Protein 9DEH (pdb70)

Radius of gyration: 28.44 Å; Cα contacts (8 Å, |Δi|>4): 952; chains: 5; bounding box: 68×79×69 Å

B-factor: mean 48.98, std 12.9, range [22.76, 110.21]

Solvent-accessible surface area: 37415 Å² total; per-residue (Å²): 138,79,95,113,86,7,76,111,14,5,93,60,2,40,68,0,16,14,108,12,7,12,89,22,7,44,13,31,117,8,85,74,0,131,39,0,3,121,38,0,0,55,57,1,10,110,66,52,109,101,107,48,104,108,9,20,88,27,2,13,11,0,3,82,0,14,18,3,1,7,16,107,140,12,65,49,17,127,76,13,57,63,19,12,169,120,19,11,105,57,0,17,87,30,37,51,64,12,15,126,70,3,0,70,14,0,76,184,65,53,82,12,0,6,124,73,3,38,20,54,84,71,29,2,149,49,0,6,86,15,0,108,136,2,32,150,114,42,33,28,0,10,3,8,0,0,78,39,5,0,37,5,25,0,54,113,12,174,151,80,86,112,82,8,81,113,14,2,93,62,2,40,73,0,18,15,116,13,7,16,86,24,8,37,13,19,102,12,84,70,3,123,45,3,5,124,43,1,0,59,39,1,19,115,65,54,107,96,93,56,102,95,5,15,110,19,1,12,16,0,2,65,0,15,12,2,2,5,17,53,117,0,72,45,17,76,28,13,67,17,7,12,71,85,30,10,104,53,0,37,89,32,38,64,41,13,17,102,68,6,0,71,11,1,87,166,52,45,104,19,0,8,141,74,5,46,20,50,90,104,30,2,135,65,0,8,80,19,0,81,154,3,26,122,129,40,40,26,0,10,3,7,2,0,81,34,3,2,40,6,20,0,57,121,6,144,145,74,97,118,88,12,68,116,13,11,85,38,2,41,101,11,18,15,118,12,7,13,84,24,8,38,12,13,104,8,76,60,1,131,32,0,4,130,41,0,1,67,47,4,11,93,59,60,102,91,94,60,146,110,22,22,105,26,3,11,30,0,2,120,10,16,106,62,2,25,90,106,106,0,70,41,17,70,16,16,45,0,9,10,96,62,62,11,113,139,0,45,95,30,27,37,66,17,18,155,67,2,0,50,13,1,80,171,55,56,84,13,0,5,140,77,6,58,16,44,97,114,25,1,140,82,0,8,105,2,0,101,129,4,45,155,108,34,42,14,0,6,3,10,0,0,79,39,2,2,42,14,15,0,100,104,8,173,151,61,17,4,96,11,26,63,14,16,41,45,2,44,67,0,20,16,108,14,8,12,90,24,18,35,10,22,88,6,66,73,5,130,36,2,5,126,37,1,1,64,41,5,9,98,62,57,104,87,101,45,106,95,25,11,91,28,2,11,8,0,2,63,0,12,14,1,2,11,17,116,144,9,70,51,14,116,78,12,43,37,16,9,156,124,15,10,107,50,0,37,92,31,33,40,77,18,17,138,64,5,7,56,8,1,81,152,35,33,108,15,0,14,155,84,4,55,17,47,84,130,32,0,145,68,0,10,72,25,0,115,167,7,32,124,120,30,26,17,0,8,2,8,2,0,81,47,3,2,49,13,23,0,95,111,6,134,144,67,16,32,85,10,21,75,12,12,46,14,4,39,82,0,19,16,85,11,9,10,81,24,15,65,51,110,109,41,75,69,0,129,40,0,3,96,45,0,2,68,53,9,10,65,52,65,96,88,110,29,129,108,36,14,75,23,3,11,2,0,0,56,0,15,12,2,2,9,30,109,138,7,69,47,20,128,75,16,44,37,14,9,155,122,24,10,117,48,0,39,82,14,34,38,70,24,16,122,81,4,9,62,0,1,88,124,34,33,107,16,0,9,146,65,2,38,18,43,85,94,28,1,173,46,0,9,75,18,0,134,139,4,43,153,137,35,44,21,0,10,5,8,0,0,102,48,1,58,100,9,47,77,137,116,76,258

Foldseek 3Di:
DDPVVLVVLLVLLLVLVQVQLCLLLVHPGDPLLSLLSVVLLVCLLVVDPVCNSVSSVLSSVVSVLSVVVVVDPARHLVSVLVSQVVVHVVSVVSQLVVQVSSLVSLVVCVVVSCVSNVHDSVLSVVLSVQLVVCVVVRRGSSSSNVVSSVVCVVVVVD/DDPVVLVVLLVLLLVLVQVQLCLLVVHPRDPLLSLLSVVLLVCLLVVDPVCNPVSSVLSSVVSVVSVVVVVDPDRHLVSSCVSQVVVHVVSVCSQLVSLVSRLVVLVVCVVVSCVSNVHDSVLSVVLSVQLVVCVVVRRGSSNSNVVSSVVVVVVVVD/DDPVVLVVLLVLLLVLVQVLLCLLVVHPGDVLLSLLSNLLLVCVLVVDVVCNSVSSVLSSVVSVLSVVVVVPPQRHLVSSCVSQVVVNVVSVCSVLVSLVSSLVVLVVCVPSSCVSNVHDSVLSVVLSVQQVVCVVVSRGRSNSSVVSSVVVVVVVPD/DDPVVLVVLLVLLLVLVQVQLCLLLVHDDDDLLSLLVNVLLVCQLVVDVVCNSVSSVLSSVVSVLSVVVVVDPDRHLVSSLVSQVVVHVVSNCSQLVSLVSSLVCLVVCVPVSCVSNVHDSVLSVVLSVQQVVVVVVRNGSSNSNVVSVVVVVVVPDD/DDPVVLVVLLVLLLVLVQVLLCLLVVHDGDDLLSQLSVVLLVCQLPVDVVCNSVSSVLSSVVSVLSVVVVVDPDRHLVSSCVSQVVVHPVSNCSQLVSLVSSLVSLVVDVVVSCVRNVDDSVLSVVLSVQQVVCVVVSRGSSNSSVVSSVVRVVVPDD

Structure (mmCIF, N/CA/C/O backbone):
data_9DEH
#
_entry.id   9DEH
#
_cell.length_a   63.400
_cell.length_b   106.993
_cell.length_c   116.659
_cell.angle_alpha   90.000
_cell.angle_beta   90.000
_cell.angle_gamma   90.000
#
_symmetry.space_group_name_H-M   'P 21 21 21'
#
loop_
_entity.id
_entity.type
_entity.pdbx_description
1 polymer Win31
2 non-polymer 'TETRAETHYLENE GLYCOL'
3 non-polymer 'L(+)-TARTARIC ACID'
4 water water
#
loop_
_atom_site.group_PDB
_atom_site.id
_atom_site.type_symbol
_atom_site.label_atom_id
_atom_site.label_alt_id
_atom_site.label_comp_id
_atom_site.label_asym_id
_atom_site.label_entity_id
_atom_site.label_seq_id
_atom_site.pdbx_PDB_ins_code
_atom_site.Cartn_x
_atom_site.Cartn_y
_atom_site.Cartn_z
_atom_site.occupancy
_atom_site.B_iso_or_equiv
_atom_site.auth_seq_id
_atom_site.auth_comp_id
_atom_site.auth_asym_id
_atom_site.auth_atom_id
_atom_site.pdbx_PDB_model_num
ATOM 1 N N . MET A 1 4 ? 7.08500 -44.09200 1.10800 1.000 50.23614 1 MET A N 1
ATOM 2 C CA . MET A 1 4 ? 6.51200 -44.46800 2.39600 1.000 52.96629 1 MET A CA 1
ATOM 3 C C . MET A 1 4 ? 5.27900 -45.34700 2.20900 1.000 53.79789 1 MET A C 1
ATOM 4 O O . MET A 1 4 ? 4.53000 -45.18700 1.24500 1.000 58.43379 1 MET A O 1
ATOM 9 N N . THR A 1 5 ? 5.07400 -46.27700 3.13700 1.000 50.84984 2 THR A N 1
ATOM 10 C CA . THR A 1 5 ? 3.94800 -47.19300 3.06900 1.000 48.99543 2 THR A CA 1
ATOM 11 C C . THR A 1 5 ? 2.67200 -46.51500 3.56400 1.000 44.19414 2 THR A C 1
ATOM 12 O O . THR A 1 5 ? 2.69300 -45.41100 4.11600 1.000 44.83959 2 THR A O 1
ATOM 16 N N . GLU A 1 6 ? 1.54300 -47.19900 3.36200 1.000 40.72378 3 GLU A N 1
ATOM 17 C CA . GLU A 1 6 ? 0.26700 -46.67700 3.84200 1.000 43.58299 3 GLU A CA 1
ATOM 18 C C . GLU A 1 6 ? 0.25700 -46.56100 5.36100 1.000 42.39497 3 GLU A C 1
ATOM 19 O O . GLU A 1 6 ? -0.33200 -45.62700 5.91700 1.000 38.90591 3 GLU A O 1
ATOM 25 N N . GLU A 1 7 ? 0.90800 -47.50200 6.04800 1.000 43.94605 4 GLU A N 1
ATOM 26 C CA . GLU A 1 7 ? 0.97900 -47.43900 7.50400 1.000 44.58086 4 GLU A CA 1
ATOM 27 C C . GLU A 1 7 ? 1.79200 -46.23600 7.96500 1.000 36.10942 4 GLU A C 1
ATOM 28 O O . GLU A 1 7 ? 1.41000 -45.55400 8.92300 1.000 35.69534 4 GLU A O 1
ATOM 34 N N . GLU A 1 8 ? 2.91400 -45.95900 7.29500 1.000 39.27115 5 GLU A N 1
ATOM 35 C CA . GLU A 1 8 ? 3.73400 -44.80900 7.66600 1.000 38.96237 5 GLU A CA 1
ATOM 36 C C . GLU A 1 8 ? 3.01800 -43.50000 7.36000 1.000 38.04807 5 GLU A C 1
ATOM 37 O O . GLU A 1 8 ? 3.08800 -42.54900 8.14700 1.000 41.72158 5 GLU A O 1
ATOM 43 N N . LEU A 1 9 ? 2.32500 -43.43300 6.22000 1.000 37.05106 6 LEU A N 1
ATOM 44 C CA . LEU A 1 9 ? 1.56200 -42.23600 5.88300 1.000 33.06518 6 LEU A CA 1
ATOM 45 C C . LEU A 1 9 ? 0.40600 -42.01600 6.85000 1.000 37.66339 6 LEU A C 1
ATOM 46 O O . LEU A 1 9 ? 0.06700 -40.86700 7.15500 1.000 36.53271 6 LEU A O 1
ATOM 51 N N . GLU A 1 10 ? -0.20500 -43.09500 7.34700 1.000 34.58862 7 GLU A N 1
ATOM 52 C CA . GLU A 1 10 ? -1.32100 -42.94300 8.27500 1.000 34.00841 7 GLU A CA 1
ATOM 53 C C . GLU A 1 10 ? -0.85100 -42.43200 9.63100 1.000 34.04904 7 GLU A C 1
ATOM 54 O O . GLU A 1 10 ? -1.53600 -41.61900 10.26400 1.000 35.78686 7 GLU A O 1
ATOM 60 N N . LYS A 1 11 ? 0.31200 -42.89500 10.09400 1.000 32.31552 8 LYS A N 1
ATOM 61 C CA . LYS A 1 11 ? 0.83600 -42.42200 11.37100 1.000 35.61049 8 LYS A CA 1
ATOM 62 C C . LYS A 1 11 ? 1.21000 -40.94700 11.31400 1.000 31.95864 8 LYS A C 1
ATOM 63 O O . LYS A 1 11 ? 1.15900 -40.25600 12.33800 1.000 30.03857 8 LYS A O 1
ATOM 69 N N . GLY A 1 12 ? 1.58700 -40.44700 10.13500 1.000 31.69057 9 GLY A N 1
ATOM 70 C CA . GLY A 1 12 ? 1.84700 -39.02400 10.00000 1.000 31.16641 9 GLY A CA 1
ATOM 71 C C . GLY A 1 12 ? 0.58600 -38.19200 10.13100 1.000 33.18559 9 GLY A C 1
ATOM 72 O O . GLY A 1 12 ? 0.59700 -37.12600 10.75200 1.000 32.17871 9 GLY A O 1
ATOM 73 N N . VAL A 1 13 ? -0.51900 -38.66900 9.55300 1.000 29.53386 10 VAL A N 1
ATOM 74 C CA . VAL A 1 13 ? -1.79300 -37.97300 9.70100 1.000 34.76560 10 VAL A CA 1
ATOM 75 C C . VAL A 1 13 ? -2.24900 -38.00300 11.15400 1.000 34.43612 10 VAL A C 1
ATOM 76 O O . VAL A 1 13 ? -2.81500 -37.02700 11.66500 1.000 32.13510 10 VAL A O 1
ATOM 80 N N . GLU A 1 14 ? -2.00600 -39.11900 11.84600 1.000 33.90379 11 GLU A N 1
ATOM 81 C CA . GLU A 1 14 ? -2.34500 -39.20100 13.26200 1.000 35.58448 11 GLU A CA 1
ATOM 82 C C . GLU A 1 14 ? -1.52000 -38.22200 14.08500 1.000 30.68875 11 GLU A C 1
ATOM 83 O O . GLU A 1 14 ? -2.04200 -37.57800 15.00200 1.000 32.05605 11 GLU A O 1
ATOM 89 N N . ASP A 1 15 ? -0.22400 -38.10800 13.78200 1.000 31.47958 12 ASP A N 1
ATOM 90 C CA . ASP A 1 15 ? 0.61300 -37.14400 14.48800 1.000 35.50630 12 ASP A CA 1
ATOM 91 C C . ASP A 1 15 ? 0.16100 -35.71800 14.20900 1.000 32.54861 12 ASP A C 1
ATOM 92 O O . ASP A 1 15 ? 0.22300 -34.85600 15.09300 1.000 29.42749 12 ASP A O 1
ATOM 97 N N . PHE A 1 16 ? -0.29900 -35.45300 12.98400 1.000 31.89977 13 PHE A N 1
ATOM 98 C CA . PHE A 1 16 ? -0.78500 -34.11900 12.64400 1.000 31.11276 13 PHE A CA 1
ATOM 99 C C . PHE A 1 16 ? -1.95900 -33.72600 13.52900 1.000 33.28304 13 PHE A C 1
ATOM 100 O O . PHE A 1 16 ? -1.97100 -32.63900 14.11600 1.000 31.37810 13 PHE A O 1
ATOM 108 N N . LEU A 1 17 ? -2.95300 -34.61100 13.64700 1.000 29.89820 14 LEU A N 1
ATOM 109 C CA . LEU A 1 17 ? -4.15600 -34.29000 14.40900 1.000 32.28701 14 LEU A CA 1
ATOM 110 C C . LEU A 1 17 ? -3.84100 -33.96100 15.86400 1.000 34.83784 14 LEU A C 1
ATOM 111 O O . LEU A 1 17 ? -4.53600 -33.14300 16.47700 1.000 40.59840 14 LEU A O 1
ATOM 116 N N . VAL A 1 18 ? -2.79800 -34.57200 16.42900 1.000 30.51143 15 VAL A N 1
ATOM 117 C CA . VAL A 1 18 ? -2.46400 -34.32000 17.82900 1.000 30.78971 15 VAL A CA 1
ATOM 118 C C . VAL A 1 18 ? -1.82700 -32.94300 17.99000 1.000 37.49544 15 VAL A C 1
ATOM 119 O O . VAL A 1 18 ? -2.25800 -32.13600 18.82300 1.000 35.58723 15 VAL A O 1
ATOM 123 N N . VAL A 1 19 ? -0.79000 -32.65300 17.20100 1.000 31.53679 16 VAL A N 1
ATOM 124 C CA . VAL A 1 19 ? -0.08600 -31.38300 17.35600 1.000 33.24598 16 VAL A CA 1
ATOM 125 C C . VAL A 1 19 ? -0.88400 -30.22200 16.76200 1.000 34.44776 16 VAL A C 1
ATOM 126 O O . VAL A 1 19 ? -0.76800 -29.08600 17.23600 1.000 33.24014 16 VAL A O 1
ATOM 130 N N . HIS A 1 20 ? -1.69200 -30.46900 15.72600 1.000 31.34492 17 HIS A N 1
ATOM 131 C CA . HIS A 1 20 ? -2.48300 -29.38800 15.14200 1.000 32.87551 17 HIS A CA 1
ATOM 132 C C . HIS A 1 20 ? -3.55300 -28.90700 16.11200 1.000 36.15820 17 HIS A C 1
ATOM 133 O O . HIS A 1 20 ? -3.77300 -27.69800 16.25200 1.000 36.69125 17 HIS A O 1
ATOM 140 N N . GLY A 1 21 ? -4.21400 -29.83400 16.80500 1.000 35.80540 18 GLY A N 1
ATOM 141 C CA . GLY A 1 21 ? -5.20200 -29.43600 17.79400 1.000 31.81713 18 GLY A CA 1
ATOM 142 C C . GLY A 1 21 ? -4.58700 -28.70100 18.97000 1.000 37.01518 18 GLY A C 1
ATOM 143 O O . GLY A 1 21 ? -5.15400 -27.72400 19.46800 1.000 36.42860 18 GLY A O 1
ATOM 144 N N . LYS A 1 22 ? -3.41800 -29.15600 19.42900 1.000 30.56039 19 LYS A N 1
ATOM 145 C CA . LYS A 1 22 ? -2.74700 -28.48300 20.53600 1.000 36.12260 19 LYS A CA 1
ATOM 146 C C . LYS A 1 22 ? -2.27100 -27.09200 20.13500 1.000 35.40028 19 LYS A C 1
ATOM 147 O O . LYS A 1 22 ? -2.35700 -26.14800 20.92800 1.000 36.89279 19 LYS A O 1
ATOM 153 N N . PHE A 1 23 ? -1.77300 -26.94500 18.90500 1.000 36.13711 20 PHE A N 1
ATOM 154 C CA . PHE A 1 23 ? -1.20900 -25.66500 18.48600 1.000 35.44082 20 PHE A CA 1
ATOM 155 C C . PHE A 1 23 ? -2.29900 -24.63000 18.23000 1.000 34.97872 20 PHE A C 1
ATOM 156 O O . PHE A 1 23 ? -2.14900 -23.46100 18.60500 1.000 39.38441 20 PHE A O 1
ATOM 164 N N . VAL A 1 24 ? -3.39900 -25.03500 17.59100 1.000 31.36872 21 VAL A N 1
ATOM 165 C CA . VAL A 1 24 ? -4.48400 -24.09400 17.31700 1.000 31.16418 21 VAL A CA 1
ATOM 166 C C . VAL A 1 24 ? -5.12400 -23.62500 18.61700 1.000 37.26403 21 VAL A C 1
ATOM 167 O O . VAL A 1 24 ? -5.43100 -22.43800 18.78200 1.000 34.63543 21 VAL A O 1
ATOM 171 N N . HIS A 1 25 ? -5.32900 -24.54700 19.56100 1.000 33.51397 22 HIS A N 1
ATOM 172 C CA . HIS A 1 25 ? -5.87600 -24.16600 20.85800 1.000 40.05211 22 HIS A CA 1
ATOM 173 C C . HIS A 1 25 ? -4.93700 -23.23100 21.61000 1.000 37.38290 22 HIS A C 1
ATOM 174 O O . HIS A 1 25 ? -5.39700 -22.36700 22.36500 1.000 41.07786 22 HIS A O 1
ATOM 181 N N . ARG A 1 26 ? -3.62500 -23.38300 21.41800 1.000 34.55454 23 ARG A N 1
ATOM 182 C CA . ARG A 1 26 ? -2.68300 -22.45500 22.03500 1.000 36.52429 23 ARG A CA 1
ATOM 183 C C . ARG A 1 26 ? -2.84700 -21.05000 21.47200 1.000 38.90231 23 ARG A C 1
ATOM 184 O O . ARG A 1 26 ? -2.83800 -20.06800 22.22300 1.000 40.51641 23 ARG A O 1
ATOM 192 N N . LEU A 1 27 ? -3.00700 -20.93500 20.15000 1.000 35.93512 24 LEU A N 1
ATOM 193 C CA . LEU A 1 27 ? -3.17600 -19.62400 19.53500 1.000 33.86744 24 LEU A CA 1
ATOM 194 C C . LEU A 1 27 ? -4.49600 -18.98100 19.93900 1.000 40.41186 24 LEU A C 1
ATOM 195 O O . LEU A 1 27 ? -4.61100 -17.74900 19.93500 1.000 41.87919 24 LEU A O 1
ATOM 200 N N . ALA A 1 28 ? -5.49800 -19.79000 20.28600 1.000 36.83309 25 ALA A N 1
ATOM 201 C CA . ALA A 1 28 ? -6.77300 -19.26100 20.75100 1.000 38.84472 25 ALA A CA 1
ATOM 202 C C . ALA A 1 28 ? -6.76200 -18.93400 22.23700 1.000 40.47236 25 ALA A C 1
ATOM 203 O O . ALA A 1 28 ? -7.56800 -18.10800 22.68200 1.000 37.53668 25 ALA A O 1
ATOM 205 N N . GLY A 1 29 ? -5.87400 -19.55600 23.00900 1.000 42.23092 26 GLY A N 1
ATOM 206 C CA . GLY A 1 29 ? -5.79100 -19.27900 24.43000 1.000 43.00168 26 GLY A CA 1
ATOM 207 C C . GLY A 1 29 ? -6.84600 -19.95700 25.27200 1.000 45.66183 26 GLY A C 1
ATOM 208 O O . GLY A 1 29 ? -7.29200 -19.38300 26.27100 1.000 44.95610 26 GLY A O 1
ATOM 209 N N . ILE A 1 30 ? -7.25800 -21.16500 24.90400 1.000 39.91124 27 ILE A N 1
ATOM 210 C CA . ILE A 1 30 ? -8.32400 -21.87500 25.61300 1.000 45.18669 27 ILE A CA 1
ATOM 211 C C . ILE A 1 30 ? -7.92200 -23.32600 25.80400 1.000 44.17246 27 ILE A C 1
ATOM 212 O O . ILE A 1 30 ? -7.08800 -23.86600 25.06100 1.000 44.84702 27 ILE A O 1
ATOM 217 N N . PRO A 1 31 ? -8.49200 -23.98800 26.80800 1.000 50.00626 28 PRO A N 1
ATOM 218 C CA . PRO A 1 31 ? -8.27000 -25.43000 26.98200 1.000 40.87129 28 PRO A CA 1
ATOM 219 C C . PRO A 1 31 ? -8.84000 -26.21300 25.81200 1.000 43.12505 28 PRO A C 1
ATOM 220 O O . PRO A 1 31 ? -9.62000 -25.66800 25.01600 1.000 48.34192 28 PRO A O 1
ATOM 224 N N . PRO A 1 32 ? -8.47400 -27.49000 25.66800 1.000 47.71299 29 PRO A N 1
ATOM 225 C CA . PRO A 1 32 ? -8.93100 -28.26200 24.50300 1.000 46.44676 29 PRO A CA 1
ATOM 226 C C . PRO A 1 32 ? -10.44900 -28.35100 24.41800 1.000 47.91065 29 PRO A C 1
ATOM 227 O O . PRO A 1 32 ? -11.14200 -28.53000 25.42200 1.000 42.41092 29 PRO A O 1
ATOM 231 N N . ASN A 1 33 ? -10.95600 -28.23300 23.19400 1.000 49.91687 30 ASN A N 1
ATOM 232 C CA . ASN A 1 33 ? -12.38300 -28.25600 22.90300 1.000 46.98710 30 ASN A CA 1
ATOM 233 C C . ASN A 1 33 ? -12.72300 -29.54400 22.16500 1.000 48.42943 30 ASN A C 1
ATOM 234 O O . ASN A 1 33 ? -12.06000 -29.89600 21.18400 1.000 46.92292 30 ASN A O 1
ATOM 239 N N . ALA A 1 34 ? -13.75900 -30.24100 22.63800 1.000 45.07554 31 ALA A N 1
ATOM 240 C CA . ALA A 1 34 ? -14.09200 -31.54700 22.07700 1.000 48.69623 31 ALA A CA 1
ATOM 241 C C . ALA A 1 34 ? -14.67200 -31.42700 20.67300 1.000 45.07466 31 ALA A C 1
ATOM 242 O O . ALA A 1 34 ? -14.38000 -32.25700 19.80400 1.000 39.87787 31 ALA A O 1
ATOM 244 N N . LYS A 1 35 ? -15.49900 -30.40700 20.43200 1.000 42.81714 32 LYS A N 1
ATOM 245 C CA . LYS A 1 35 ? -16.15500 -30.28500 19.13400 1.000 42.38397 32 LYS A CA 1
ATOM 246 C C . LYS A 1 35 ? -15.16900 -29.92500 18.02900 1.000 39.87848 32 LYS A C 1
ATOM 247 O O . LYS A 1 35 ? -15.34600 -30.35100 16.88200 1.000 37.08661 32 LYS A O 1
ATOM 253 N N . PHE A 1 36 ? -14.13000 -29.14900 18.34500 1.000 36.19078 33 PHE A N 1
ATOM 254 C CA . PHE A 1 36 ? -13.13700 -28.82100 17.32700 1.000 36.64269 33 PHE A CA 1
ATOM 255 C C . PHE A 1 36 ? -12.28500 -30.03400 16.97600 1.000 36.18042 33 PHE A C 1
ATOM 256 O O . PHE A 1 36 ? -11.90300 -30.21300 15.81400 1.000 35.58132 33 PHE A O 1
ATOM 264 N N . GLN A 1 37 ? -11.96800 -30.87200 17.96800 1.000 35.90724 34 GLN A N 1
ATOM 265 C CA . GLN A 1 37 ? -11.18600 -32.07400 17.69600 1.000 34.16845 34 GLN A CA 1
ATOM 266 C C . GLN A 1 37 ? -11.91000 -32.99100 16.71900 1.000 35.23254 34 GLN A C 1
ATOM 267 O O . GLN A 1 37 ? -11.30100 -33.51600 15.78000 1.000 33.91661 34 GLN A O 1
ATOM 273 N N . ALA A 1 38 ? -13.21500 -33.19100 16.92300 1.000 34.47106 35 ALA A N 1
ATOM 274 C CA . ALA A 1 38 ? -13.99300 -34.01500 16.00300 1.000 37.00679 35 ALA A CA 1
ATOM 275 C C . ALA A 1 38 ? -14.06500 -33.38100 14.62000 1.000 35.58828 35 ALA A C 1
ATOM 276 O O . ALA A 1 38 ? -14.03800 -34.08700 13.60500 1.000 41.21885 35 ALA A O 1
ATOM 278 N N . LEU A 1 39 ? -14.16400 -32.05200 14.55900 1.000 35.87391 36 LEU A N 1
ATOM 279 C CA . LEU A 1 39 ? -14.14600 -31.37600 13.26700 1.000 34.66953 36 LEU A CA 1
ATOM 280 C C . LEU A 1 39 ? -12.76600 -31.45700 12.63000 1.000 32.57462 36 LEU A C 1
ATOM 281 O O . LEU A 1 39 ? -12.64600 -31.62400 11.41100 1.000 30.47171 36 LEU A O 1
ATOM 286 N N . ASP A 1 40 ? -11.72400 -31.38300 13.43300 1.000 36.69642 37 ASP A N 1
ATOM 287 C CA . ASP A 1 40 ? -10.39400 -31.44600 12.88900 1.000 36.68076 37 ASP A CA 1
ATOM 288 C C . ASP A 1 40 ? -10.14600 -32.79400 12.28000 1.000 35.87897 37 ASP A C 1
ATOM 289 O O . ASP A 1 40 ? -9.58900 -32.86000 11.22700 1.000 31.63196 37 ASP A O 1
ATOM 294 N N . LYS A 1 41 ? -10.57700 -33.86400 12.94500 1.000 35.26022 38 LYS A N 1
ATOM 295 C CA . LYS A 1 41 ? -10.40100 -35.19700 12.37700 1.000 34.15421 38 LYS A CA 1
ATOM 296 C C . LYS A 1 41 ? -11.26100 -35.38300 11.13400 1.000 31.65747 38 LYS A C 1
ATOM 297 O O . LYS A 1 41 ? -10.80700 -35.96400 10.14100 1.000 38.12348 38 LYS A O 1
ATOM 303 N N . TYR A 1 42 ? -12.50300 -34.89700 11.17100 1.000 32.37775 39 TYR A N 1
ATOM 304 C CA . TYR A 1 42 ? -13.38800 -35.02600 10.01700 1.000 34.01463 39 TYR A CA 1
ATOM 305 C C . TYR A 1 42 ? -12.80300 -34.33100 8.79400 1.000 35.73308 39 TYR A C 1
ATOM 306 O O . TYR A 1 42 ? -12.74800 -34.91000 7.70300 1.000 35.79532 39 TYR A O 1
ATOM 315 N N . ILE A 1 43 ? -12.34700 -33.08800 8.96100 1.000 35.67415 40 ILE A N 1
ATOM 316 C CA . ILE A 1 43 ? -11.85800 -32.31800 7.82200 1.000 34.45339 40 ILE A CA 1
ATOM 317 C C . ILE A 1 43 ? -10.56900 -32.91900 7.27500 1.000 34.65100 40 ILE A C 1
ATOM 318 O O . ILE A 1 43 ? -10.38600 -33.02000 6.05500 1.000 31.48868 40 ILE A O 1
ATOM 323 N N . THR A 1 44 ? -9.66100 -33.33700 8.16100 1.000 31.45197 41 THR A N 1
ATOM 324 C CA . THR A 1 44 ? -8.38200 -33.88300 7.71400 1.000 33.78428 41 THR A CA 1
ATOM 325 C C . THR A 1 44 ? -8.57900 -35.13000 6.86100 1.000 36.67261 41 THR A C 1
ATOM 326 O O . THR A 1 44 ? -7.87700 -35.32600 5.86100 1.000 39.23355 41 THR A O 1
ATOM 330 N N . ASN A 1 45 ? -9.53200 -35.98400 7.23900 1.000 38.00266 42 ASN A N 1
ATOM 331 C CA . ASN A 1 45 ? -9.80700 -37.18000 6.45000 1.000 37.53614 42 ASN A CA 1
ATOM 332 C C . ASN A 1 45 ? -10.44400 -36.82600 5.11200 1.000 37.35606 42 ASN A C 1
ATOM 333 O O . ASN A 1 45 ? -10.15000 -37.46200 4.09300 1.000 42.11284 42 ASN A O 1
ATOM 338 N N . GLN A 1 46 ? -11.31500 -35.81400 5.09300 1.000 37.18673 43 GLN A N 1
ATOM 339 C CA . GLN A 1 46 ? -11.92500 -35.39500 3.83500 1.000 38.22680 43 GLN A CA 1
ATOM 340 C C . GLN A 1 46 ? -10.88300 -34.82000 2.88400 1.000 43.27354 43 GLN A C 1
ATOM 341 O O . GLN A 1 46 ? -10.97700 -35.00400 1.66500 1.000 42.55900 43 GLN A O 1
ATOM 347 N N . ILE A 1 47 ? -9.88400 -34.11600 3.42300 1.000 37.68273 44 ILE A N 1
ATOM 348 C CA . ILE A 1 47 ? -8.79900 -33.61300 2.58600 1.000 42.43630 44 ILE A CA 1
ATOM 349 C C . ILE A 1 47 ? -7.99000 -34.76900 2.01200 1.000 43.03415 44 ILE A C 1
ATOM 350 O O . ILE A 1 47 ? -7.58900 -34.74400 0.84100 1.000 42.84385 44 ILE A O 1
ATOM 355 N N . VAL A 1 48 ? -7.74300 -35.80100 2.82000 1.000 40.68293 45 VAL A N 1
ATOM 356 C CA . VAL A 1 48 ? -6.98600 -36.95600 2.34600 1.000 46.00060 45 VAL A CA 1
ATOM 357 C C . VAL A 1 48 ? -7.75900 -37.69100 1.25700 1.000 53.07703 45 VAL A C 1
ATOM 358 O O . VAL A 1 48 ? -7.21200 -38.02300 0.19800 1.000 53.33626 45 VAL A O 1
ATOM 362 N N . GLU A 1 49 ? -9.04400 -37.94600 1.49400 1.000 49.77123 46 GLU A N 1
ATOM 363 C CA . GLU A 1 49 ? -9.87800 -38.66200 0.53800 1.000 51.37880 46 GLU A CA 1
ATOM 364 C C . GLU A 1 49 ? -10.36100 -37.78700 -0.61200 1.000 52.53251 46 GLU A C 1
ATOM 365 O O . GLU A 1 49 ? -11.08200 -38.28600 -1.48300 1.000 57.56969 46 GLU A O 1
ATOM 371 N N . SER A 1 50 ? -9.98300 -36.50600 -0.64000 1.000 56.19402 47 SER A N 1
ATOM 372 C CA . SER A 1 50 ? -10.50200 -35.60100 -1.66200 1.000 55.63924 47 SER A CA 1
ATOM 373 C C . SER A 1 50 ? -10.04700 -36.01200 -3.05700 1.000 65.45499 47 SER A C 1
ATOM 374 O O . SER A 1 50 ? -10.82800 -35.95300 -4.01400 1.000 78.20178 47 SER A O 1
ATOM 377 N N . ASP A 1 51 ? -8.79400 -36.42900 -3.19400 1.000 64.64285 48 ASP A N 1
ATOM 378 C CA . ASP A 1 51 ? -8.24500 -36.85600 -4.48100 1.000 64.49523 48 ASP A CA 1
ATOM 379 C C . ASP A 1 51 ? -7.57900 -38.21300 -4.30600 1.000 70.64479 48 ASP A C 1
ATOM 380 O O . ASP A 1 51 ? -6.48700 -38.28700 -3.70400 1.000 71.68141 48 ASP A O 1
ATOM 385 N N . PRO A 1 52 ? -8.18500 -39.29700 -4.79600 1.000 72.49957 49 PRO A N 1
ATOM 386 C CA . PRO A 1 52 ? -7.53800 -40.61400 -4.68400 1.000 67.35744 49 PRO A CA 1
ATOM 387 C C . PRO A 1 52 ? -6.22000 -40.71000 -5.42600 1.000 68.01968 49 PRO A C 1
ATOM 388 O O . PRO A 1 52 ? -5.39300 -41.56000 -5.07600 1.000 63.76178 49 PRO A O 1
ATOM 392 N N . SER A 1 53 ? -5.99700 -39.87700 -6.44400 1.000 63.85777 50 SER A N 1
ATOM 393 C CA . SER A 1 53 ? -4.75100 -39.95300 -7.19700 1.000 71.58307 50 SER A CA 1
ATOM 394 C C . SER A 1 53 ? -3.59600 -39.31900 -6.43400 1.000 73.71457 50 SER A C 1
ATOM 395 O O . SER A 1 53 ? -2.45700 -39.78900 -6.52100 1.000 68.66954 50 SER A O 1
ATOM 398 N N . LYS A 1 54 ? -3.87400 -38.25900 -5.67600 1.000 67.81035 51 LYS A N 1
ATOM 399 C CA . LYS A 1 54 ? -2.87600 -37.56400 -4.87300 1.000 64.37460 51 LYS A CA 1
ATOM 400 C C . LYS A 1 54 ? -2.99000 -37.90600 -3.39200 1.000 62.33251 51 LYS A C 1
ATOM 401 O O . LYS A 1 54 ? -2.58900 -37.10800 -2.53900 1.000 60.08482 51 LYS A O 1
ATOM 407 N N . GLU A 1 55 ? -3.51100 -39.09200 -3.06900 1.000 55.15273 52 GLU A N 1
ATOM 408 C CA . GLU A 1 55 ? -3.75300 -39.44100 -1.67300 1.000 48.76442 52 GLU A CA 1
ATOM 409 C C . GLU A 1 55 ? -2.44600 -39.56700 -0.89900 1.000 49.63195 52 GLU A C 1
ATOM 410 O O . GLU A 1 55 ? -2.32600 -39.05100 0.21800 1.000 46.20107 52 GLU A O 1
ATOM 416 N N . LYS A 1 56 ? -1.45400 -40.25000 -1.47700 1.000 47.70585 53 LYS A N 1
ATOM 417 C CA . LYS A 1 56 ? -0.16700 -40.38600 -0.80200 1.000 46.29404 53 LYS A CA 1
ATOM 418 C C . LYS A 1 56 ? 0.54500 -39.04400 -0.68400 1.000 45.19053 53 LYS A C 1
ATOM 419 O O . LYS A 1 56 ? 1.25900 -38.80700 0.29800 1.000 44.24044 53 LYS A O 1
ATOM 425 N N . GLU A 1 57 ? 0.35800 -38.15700 -1.66400 1.000 48.88043 54 GLU A N 1
ATOM 426 C CA . GLU A 1 57 ? 0.96300 -36.83000 -1.60200 1.000 50.89180 54 GLU A CA 1
ATOM 427 C C . GLU A 1 57 ? 0.34700 -35.99800 -0.48400 1.000 45.55028 54 GLU A C 1
ATOM 428 O O . GLU A 1 57 ? 1.06300 -35.35700 0.29500 1.000 39.71909 54 GLU A O 1
ATOM 434 N N . ILE A 1 58 ? -0.98400 -35.99100 -0.39300 1.000 48.97162 55 ILE A N 1
ATOM 435 C CA . ILE A 1 58 ? -1.65100 -35.22500 0.65300 1.000 41.57182 55 ILE A CA 1
ATOM 436 C C . ILE A 1 58 ? -1.32900 -35.80400 2.02700 1.000 40.62323 55 ILE A C 1
ATOM 437 O O . ILE A 1 58 ? -1.10600 -35.06100 2.99100 1.000 37.43571 55 ILE A O 1
ATOM 442 N N . LYS A 1 59 ? -1.27800 -37.13600 2.13700 1.000 38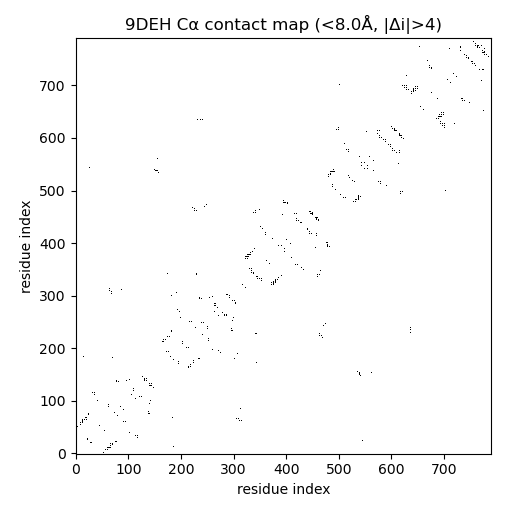.41612 56 LYS A N 1
ATOM 443 C CA . LYS A 1 59 ? -0.87200 -37.75300 3.39700 1.000 40.43703 56 LYS A CA 1
ATOM 444 C C . LYS A 1 59 ? 0.55100 -37.35300 3.77100 1.000 38.12833 56 LYS A C 1
ATOM 445 O O . LYS A 1 59 ? 0.84100 -37.08300 4.94300 1.000 31.58417 56 LYS A O 1
ATOM 451 N N . LYS A 1 60 ? 1.45000 -37.30400 2.78500 1.000 38.75168 57 LYS A N 1
ATOM 452 C CA . LYS A 1 60 ? 2.82700 -36.90300 3.05300 1.000 39.18495 57 LYS A CA 1
ATOM 453 C C . LYS A 1 60 ? 2.90800 -35.44700 3.49500 1.000 34.13413 57 LYS A C 1
ATOM 454 O O . LYS A 1 60 ? 3.75800 -35.09600 4.32100 1.000 30.44396 57 LYS A O 1
ATOM 460 N N . ALA A 1 61 ? 2.02900 -34.59100 2.96700 1.000 34.08421 58 ALA A N 1
ATOM 461 C CA . ALA A 1 61 ? 2.01500 -33.19100 3.37800 1.000 34.94747 58 ALA A CA 1
ATOM 462 C C . ALA A 1 61 ? 1.56200 -33.04100 4.82500 1.000 30.37530 58 ALA A C 1
ATOM 463 O O . ALA A 1 61 ? 2.10100 -32.20900 5.56400 1.000 33.09501 58 ALA A O 1
ATOM 465 N N . PHE A 1 62 ? 0.57100 -33.83200 5.24700 1.000 29.61923 59 PHE A N 1
ATOM 466 C CA . PHE A 1 62 ? 0.13700 -33.78100 6.64000 1.000 29.48140 59 PHE A CA 1
ATOM 467 C C . PHE A 1 62 ? 1.21900 -34.28500 7.58400 1.000 31.01001 59 PHE A C 1
ATOM 468 O O . PHE A 1 62 ? 1.34300 -33.78000 8.70600 1.000 30.20892 59 PHE A O 1
ATOM 476 N N . GLY A 1 63 ? 2.00000 -35.28000 7.15700 1.000 35.88158 60 GLY A N 1
ATOM 477 C CA . GLY A 1 63 ? 3.13100 -35.71300 7.96100 1.000 26.91325 60 GLY A CA 1
ATOM 478 C C . GLY A 1 63 ? 4.20800 -34.64900 8.06000 1.000 31.93936 60 GLY A C 1
ATOM 479 O O . GLY A 1 63 ? 4.85600 -34.50400 9.10000 1.000 32.43542 60 GLY A O 1
ATOM 480 N N . ASP A 1 64 ? 4.41300 -33.88900 6.98100 1.000 25.62089 61 ASP A N 1
ATOM 481 C CA . ASP A 1 64 ? 5.37700 -32.79500 7.02200 1.000 31.05357 61 ASP A CA 1
ATOM 482 C C . ASP A 1 64 ? 4.90700 -31.68300 7.95000 1.000 32.05409 61 ASP A C 1
ATOM 483 O O . ASP A 1 64 ? 5.70300 -31.12900 8.71700 1.000 31.37628 61 ASP A O 1
ATOM 488 N N . ALA A 1 65 ? 3.61800 -31.33800 7.89000 1.000 27.23971 62 ALA A N 1
ATOM 489 C CA . ALA A 1 65 ? 3.09000 -30.30200 8.77000 1.000 28.36455 62 ALA A CA 1
ATOM 490 C C . ALA A 1 65 ? 3.15000 -30.72600 10.23000 1.000 29.75180 62 ALA A C 1
ATOM 491 O O . ALA A 1 65 ? 3.31200 -29.87900 11.11500 1.000 30.02460 62 ALA A O 1
ATOM 493 N N . ALA A 1 66 ? 3.02200 -32.02800 10.50000 1.000 28.72042 63 ALA A N 1
ATOM 494 C CA . ALA A 1 66 ? 3.13000 -32.51200 11.87200 1.000 29.59830 63 ALA A CA 1
ATOM 495 C C . ALA A 1 66 ? 4.51200 -32.23000 12.44700 1.000 26.89297 63 ALA A C 1
ATOM 496 O O . ALA A 1 66 ? 4.63600 -31.80600 13.60200 1.000 29.23875 63 ALA A O 1
ATOM 498 N N . LYS A 1 67 ? 5.56400 -32.45900 11.65600 1.000 27.34593 64 LYS A N 1
ATOM 499 C CA . LYS A 1 67 ? 6.91600 -32.16500 12.12000 1.000 29.23122 64 LYS A CA 1
ATOM 500 C C . LYS A 1 67 ? 7.14100 -30.66800 12.28200 1.000 33.01279 64 LYS A C 1
ATOM 501 O O . LYS A 1 67 ? 7.90400 -30.24800 13.15900 1.000 30.91547 64 LYS A O 1
ATOM 507 N N . ILE A 1 68 ? 6.49300 -29.85300 11.44900 1.000 27.76166 65 ILE A N 1
ATOM 508 C CA . ILE A 1 68 ? 6.60500 -28.40500 11.59000 1.000 30.71334 65 ILE A CA 1
ATOM 509 C C . ILE A 1 68 ? 5.91000 -27.94200 12.86500 1.000 31.80670 65 ILE A C 1
ATOM 510 O O . ILE A 1 68 ? 6.49100 -27.22000 13.68300 1.000 28.95386 65 ILE A O 1
ATOM 515 N N . LEU A 1 69 ? 4.65500 -28.36300 13.05700 1.000 29.06604 66 LEU A N 1
ATOM 516 C CA . LEU A 1 69 ? 3.89200 -27.93400 14.22400 1.000 29.29719 66 LEU A CA 1
ATOM 517 C C . LEU A 1 69 ? 4.48000 -28.47900 15.51900 1.000 27.81333 66 LEU A C 1
ATOM 518 O O . LEU A 1 69 ? 4.39600 -27.81900 16.56000 1.000 28.55216 66 LEU A O 1
ATOM 523 N N . ARG A 1 70 ? 5.06700 -29.67800 15.47900 1.000 35.67488 67 ARG A N 1
ATOM 524 C CA . ARG A 1 70 ? 5.72100 -30.22200 16.66500 1.000 31.85694 67 ARG A CA 1
ATOM 525 C C . ARG A 1 70 ? 6.89600 -29.35000 17.08600 1.000 29.34240 67 ARG A C 1
ATOM 526 O O . ARG A 1 70 ? 7.12900 -29.14100 18.28300 1.000 29.54509 67 ARG A O 1
ATOM 534 N N . ASP A 1 71 ? 7.64600 -28.83100 16.11300 1.000 28.18169 68 ASP A N 1
ATOM 535 C CA . ASP A 1 71 ? 8.73200 -27.90900 16.42400 1.000 34.94415 68 ASP A CA 1
ATOM 536 C C . ASP A 1 71 ? 8.19200 -26.61700 17.02600 1.000 34.12592 68 ASP A C 1
ATOM 537 O O . ASP A 1 71 ? 8.72700 -26.11200 18.01900 1.000 35.13612 68 ASP A O 1
ATOM 542 N N . ALA A 1 72 ? 7.12300 -26.07200 16.44100 1.000 31.46111 69 ALA A N 1
ATOM 543 C CA . ALA A 1 72 ? 6.56700 -24.82100 16.94300 1.000 33.79630 69 ALA A CA 1
ATOM 544 C C . ALA A 1 72 ? 5.98200 -24.98400 18.33900 1.000 35.12653 69 ALA A C 1
ATOM 545 O O . ALA A 1 72 ? 6.01600 -24.04200 19.13900 1.000 31.62148 69 ALA A O 1
ATOM 547 N N . LEU A 1 73 ? 5.45000 -26.17000 18.65400 1.000 32.02477 70 LEU A N 1
ATOM 548 C CA . LEU A 1 73 ? 4.90100 -26.40800 19.98600 1.000 27.46016 70 LEU A CA 1
ATOM 549 C C . LEU A 1 73 ? 5.97700 -26.34500 21.06200 1.000 35.24341 70 LEU A C 1
ATOM 550 O O . LEU A 1 73 ? 5.70200 -25.90300 22.18300 1.000 34.89247 70 LEU A O 1
ATOM 555 N N . ALA A 1 74 ? 7.19800 -26.77900 20.74800 1.000 36.44128 71 ALA A N 1
ATOM 556 C CA . ALA A 1 74 ? 8.28600 -26.74500 21.71700 1.000 38.15376 71 ALA A CA 1
ATOM 557 C C . ALA A 1 74 ? 8.89900 -25.36200 21.87700 1.000 41.68890 71 ALA A C 1
ATOM 558 O O . ALA A 1 74 ? 9.77300 -25.18600 22.73400 1.000 43.32420 71 ALA A O 1
ATOM 560 N N . ARG A 1 75 ? 8.47300 -24.38500 21.08200 1.000 39.19980 72 ARG A N 1
ATOM 561 C CA . ARG A 1 75 ? 9.03400 -23.04500 21.11800 1.000 43.30501 72 ARG A CA 1
ATOM 562 C C . ARG A 1 75 ? 7.95700 -22.04300 21.51800 1.000 41.45778 72 ARG A C 1
ATOM 563 O O . ARG A 1 75 ? 6.75700 -22.30100 21.38900 1.000 38.88251 72 ARG A O 1
ATOM 571 N N . ASN A 1 76 ? 8.40500 -20.89000 22.01600 1.000 43.04093 73 ASN A N 1
ATOM 572 C CA . ASN A 1 76 ? 7.50500 -19.85100 22.51800 1.000 43.73188 73 ASN A CA 1
ATOM 573 C C . ASN A 1 76 ? 6.82700 -19.16700 21.33400 1.000 41.76306 73 ASN A C 1
ATOM 574 O O . ASN A 1 76 ? 7.23300 -18.10000 20.86500 1.000 40.22249 73 ASN A O 1
ATOM 579 N N . ILE A 1 77 ? 5.76500 -19.80300 20.84200 1.000 35.69778 74 ILE A N 1
ATOM 580 C CA . ILE A 1 77 ? 4.97600 -19.30400 19.72100 1.000 34.64479 74 ILE A CA 1
ATOM 581 C C . ILE A 1 77 ? 3.51500 -19.36000 20.14500 1.000 35.14725 74 ILE A C 1
ATOM 582 O O . ILE A 1 77 ? 2.94200 -20.45000 20.26300 1.000 33.23563 74 ILE A O 1
ATOM 587 N N . THR A 1 78 ? 2.91100 -18.19100 20.37400 1.000 32.51664 75 THR A N 1
ATOM 588 C CA . THR A 1 78 ? 1.55900 -18.12000 20.90900 1.000 32.76504 75 THR A CA 1
ATOM 589 C C . THR A 1 78 ? 0.60800 -17.25400 20.09500 1.000 34.96434 75 THR A C 1
ATOM 590 O O . THR A 1 78 ? -0.57500 -17.17200 20.44600 1.000 37.77034 75 THR A O 1
ATOM 594 N N . THR A 1 79 ? 1.07400 -16.61000 19.03400 1.000 28.25550 76 THR A N 1
ATOM 595 C CA . THR A 1 79 ? 0.24800 -15.77300 18.18000 1.000 28.97301 76 THR A CA 1
ATOM 596 C C . THR A 1 79 ? 0.41800 -16.20300 16.73500 1.000 27.39673 76 THR A C 1
ATOM 597 O O . THR A 1 79 ? 1.43700 -16.80300 16.37100 1.000 29.53851 76 THR A O 1
ATOM 601 N N . PRO A 1 80 ? -0.56900 -15.92300 15.87800 1.000 29.10989 77 PRO A N 1
ATOM 602 C CA . PRO A 1 80 ? -0.39300 -16.21400 14.44600 1.000 27.49877 77 PRO A CA 1
ATOM 603 C C . PRO A 1 80 ? 0.75200 -15.44500 13.81300 1.000 37.29353 77 PRO A C 1
ATOM 604 O O . PRO A 1 80 ? 1.38500 -15.95500 12.88000 1.000 35.86325 77 PRO A O 1
ATOM 608 N N . GLU A 1 81 ? 1.03100 -14.22700 14.28700 1.000 30.74862 78 GLU A N 1
ATOM 609 C CA . GLU A 1 81 ? 2.15700 -13.46600 13.75300 1.000 31.06226 78 GLU A CA 1
ATOM 610 C C . GLU A 1 81 ? 3.47700 -14.16600 14.04400 1.000 31.47143 78 GLU A C 1
ATOM 611 O O . GLU A 1 81 ? 4.35600 -14.23900 13.17600 1.000 32.53473 78 GLU A O 1
ATOM 617 N N . GLU A 1 82 ? 3.63800 -14.68400 15.26400 1.000 28.04634 79 GLU A N 1
ATOM 618 C CA . GLU A 1 82 ? 4.83800 -15.44700 15.58800 1.000 31.76200 79 GLU A CA 1
ATOM 619 C C . GLU A 1 82 ? 4.88800 -16.75000 14.80200 1.000 36.89363 79 GLU A C 1
ATOM 620 O O . GLU A 1 82 ? 5.96600 -17.18600 14.38000 1.000 35.16469 79 GLU A O 1
ATOM 626 N N . ALA A 1 83 ? 3.73200 -17.38500 14.59300 1.000 28.19771 80 ALA A N 1
ATOM 627 C CA . ALA A 1 83 ? 3.70100 -18.62700 13.82900 1.000 35.77729 80 ALA A CA 1
ATOM 628 C C . ALA A 1 83 ? 4.09000 -18.39100 12.37600 1.000 33.96928 80 ALA A C 1
ATOM 629 O O . ALA A 1 83 ? 4.80700 -19.20300 11.78000 1.000 32.16437 80 ALA A O 1
ATOM 631 N N . GLN A 1 84 ? 3.63600 -17.28100 11.79200 1.000 32.17146 81 GLN A N 1
ATOM 632 C CA . GLN A 1 84 ? 3.96600 -16.99900 10.39900 1.000 35.61792 81 GLN A CA 1
ATOM 633 C C . GLN A 1 84 ? 5.44300 -16.66500 10.23800 1.000 36.21263 81 GLN A C 1
ATOM 634 O O . GLN A 1 84 ? 6.07600 -17.07800 9.25900 1.000 37.74653 81 GLN A O 1
ATOM 640 N N . ALA A 1 85 ? 6.01300 -15.92000 11.18900 1.000 36.66036 82 ALA A N 1
ATOM 641 C CA . ALA A 1 85 ? 7.44400 -15.64200 11.14600 1.000 38.14878 82 ALA A CA 1
ATOM 642 C C . ALA A 1 85 ? 8.26500 -16.90400 11.37600 1.000 37.23173 82 ALA A C 1
ATOM 643 O O . ALA A 1 85 ? 9.38400 -17.01800 10.86100 1.000 31.15092 82 ALA A O 1
ATOM 645 N N . PHE A 1 86 ? 7.73300 -17.85500 12.14600 1.000 36.39963 83 PHE A N 1
ATOM 646 C CA . PHE A 1 86 ? 8.41200 -19.13500 12.32300 1.000 35.86004 83 PHE A CA 1
ATOM 647 C C . PHE A 1 86 ? 8.43300 -19.92800 11.02200 1.000 33.09025 83 PHE A C 1
ATOM 648 O O . PHE A 1 86 ? 9.42000 -20.60800 10.71900 1.000 33.89835 83 PHE A O 1
ATOM 656 N N . LEU A 1 87 ? 7.35700 -19.84500 10.23600 1.000 32.25261 84 LEU A N 1
ATOM 657 C CA . LEU A 1 87 ? 7.29500 -20.58400 8.98000 1.000 25.47077 84 LEU A CA 1
ATOM 658 C C . LEU A 1 87 ? 8.22100 -19.98100 7.93100 1.000 31.67875 84 LEU A C 1
ATOM 659 O O . LEU A 1 87 ? 8.84100 -20.71200 7.15000 1.000 34.41182 84 LEU A O 1
ATOM 664 N N . ARG A 1 88 ? 8.32700 -18.64800 7.89600 1.000 36.53958 85 ARG A N 1
ATOM 665 C CA . ARG A 1 88 ? 9.20400 -18.00200 6.92500 1.000 37.81805 85 ARG A CA 1
ATOM 666 C C . ARG A 1 88 ? 10.67000 -18.30700 7.20200 1.000 36.63673 85 ARG A C 1
ATOM 667 O O . ARG A 1 88 ? 11.48300 -18.33100 6.27100 1.000 41.04464 85 ARG A O 1
ATOM 675 N N . ASP A 1 89 ? 11.02600 -18.53800 8.46800 1.000 32.75979 86 ASP A N 1
ATOM 676 C CA . ASP A 1 89 ? 12.39700 -18.91700 8.79200 1.000 34.98656 86 ASP A CA 1
ATOM 677 C C . ASP A 1 89 ? 12.70100 -20.34300 8.35400 1.000 34.68189 86 ASP A C 1
ATOM 678 O O . ASP A 1 89 ? 13.84000 -20.64300 7.98000 1.000 34.06214 86 ASP A O 1
ATOM 683 N N . LEU A 1 90 ? 11.70600 -21.23200 8.39600 1.000 30.79071 87 LEU A N 1
ATOM 684 C CA . LEU A 1 90 ? 11.89000 -22.56400 7.83200 1.000 30.37310 87 LEU A CA 1
ATOM 685 C C . LEU A 1 90 ? 12.08200 -22.50100 6.32300 1.000 28.15085 87 LEU A C 1
ATOM 686 O O . LEU A 1 90 ? 12.83600 -23.30200 5.75800 1.000 33.73161 87 LEU A O 1
ATOM 691 N N . GLY A 1 91 ? 11.42600 -21.55300 5.66000 1.000 34.06467 88 GLY A N 1
ATOM 692 C CA . GLY A 1 91 ? 11.54000 -21.39800 4.23100 1.000 30.99941 88 GLY A CA 1
ATOM 693 C C . GLY A 1 91 ? 10.18300 -21.27400 3.56900 1.000 32.26477 88 GLY A C 1
ATOM 694 O O . GLY A 1 91 ? 9.14800 -21.61100 4.15400 1.000 31.19114 88 GLY A O 1
ATOM 695 N N . PRO A 1 92 ? 10.16400 -20.77500 2.33000 1.000 34.07309 89 PRO A N 1
ATOM 696 C CA . PRO A 1 92 ? 8.88500 -20.65600 1.60900 1.000 28.65658 89 PRO A CA 1
ATOM 697 C C . PRO A 1 92 ? 8.16100 -21.97900 1.43800 1.000 35.89197 89 PRO A C 1
ATOM 698 O O . PRO A 1 92 ? 6.93300 -21.98600 1.28400 1.000 34.75977 89 PRO A O 1
ATOM 702 N N . TRP A 1 93 ? 8.88700 -23.10100 1.45800 1.000 31.59447 90 TRP A N 1
ATOM 703 C CA . TRP A 1 93 ? 8.24700 -24.40700 1.33400 1.000 34.84748 90 TRP A CA 1
ATOM 704 C C . TRP A 1 93 ? 7.26600 -24.65100 2.47400 1.000 29.08690 90 TRP A C 1
ATOM 705 O O . TRP A 1 93 ? 6.18300 -25.20900 2.26500 1.000 32.54650 90 TRP A O 1
ATOM 716 N N . ALA A 1 94 ? 7.63000 -24.23600 3.69000 1.000 29.59288 91 ALA A N 1
ATOM 717 C CA . ALA A 1 94 ? 6.76300 -24.42800 4.84500 1.000 30.83711 91 ALA A CA 1
ATOM 718 C C . ALA A 1 94 ? 5.60000 -23.44700 4.85100 1.000 31.77612 91 ALA A C 1
ATOM 719 O O . ALA A 1 94 ? 4.49900 -23.80500 5.28800 1.000 31.58451 91 ALA A O 1
ATOM 721 N N . VAL A 1 95 ? 5.82000 -22.21500 4.38300 1.000 28.39347 92 VAL A N 1
ATOM 722 C CA . VAL A 1 95 ? 4.72400 -21.25500 4.27800 1.000 28.86825 92 VAL A CA 1
ATOM 723 C C . VAL A 1 95 ? 3.68700 -21.74400 3.27800 1.000 27.70631 92 VAL A C 1
ATOM 724 O O . VAL A 1 95 ? 2.47900 -21.71500 3.54600 1.000 32.13665 92 VAL A O 1
ATOM 728 N N . ASP A 1 96 ? 4.14100 -22.21500 2.11500 1.000 27.29197 93 ASP A N 1
ATOM 729 C CA . ASP A 1 96 ? 3.21300 -22.68900 1.09500 1.000 30.17047 93 ASP A CA 1
ATOM 730 C C . ASP A 1 96 ? 2.51400 -23.96900 1.53000 1.000 28.25666 93 ASP A C 1
ATOM 731 O O . ASP A 1 96 ? 1.32800 -24.16100 1.24000 1.000 32.96678 93 ASP A O 1
ATOM 736 N N . LEU A 1 97 ? 3.23100 -24.85600 2.22600 1.000 29.53944 94 LEU A N 1
ATOM 737 C CA . LEU A 1 97 ? 2.62700 -26.10900 2.67000 1.000 30.15798 94 LEU A CA 1
ATOM 738 C C . LEU A 1 97 ? 1.49200 -25.85300 3.65400 1.000 29.67060 94 LEU A C 1
ATOM 739 O O . LEU A 1 97 ? 0.41800 -26.45800 3.54500 1.000 30.76802 94 LEU A O 1
ATOM 744 N N . ILE A 1 98 ? 1.70800 -24.95700 4.61800 1.000 32.02355 95 ILE A N 1
ATOM 745 C CA . ILE A 1 98 ? 0.66900 -24.65900 5.59900 1.000 33.15723 95 ILE A CA 1
ATOM 746 C C . ILE A 1 98 ? -0.49400 -23.92700 4.94100 1.000 36.30652 95 ILE A C 1
ATOM 747 O O . ILE A 1 98 ? -1.66300 -24.16700 5.27000 1.000 36.36045 95 ILE A O 1
ATOM 752 N N . ASN A 1 99 ? -0.19500 -23.07400 3.99000 1.000 28.82724 96 ASN A N 1
ATOM 753 C CA . ASN A 1 99 ? -1.24500 -22.37200 3.31100 1.000 33.56957 96 ASN A CA 1
ATOM 754 C C . ASN A 1 99 ? -2.12600 -23.25500 2.47800 1.000 34.55161 96 ASN A C 1
ATOM 755 O O . ASN A 1 99 ? -3.30500 -23.08800 2.47000 1.000 35.57990 96 ASN A O 1
ATOM 760 N N . THR A 1 100 ? -1.53500 -24.22100 1.81000 1.000 31.79128 97 THR A N 1
ATOM 761 C CA . THR A 1 100 ? -2.27800 -25.15900 1.02000 1.000 34.10189 97 THR A CA 1
ATOM 762 C C . THR A 1 100 ? -3.22000 -25.93300 1.90900 1.000 37.67452 97 THR A C 1
ATOM 763 O O . THR A 1 100 ? -4.34100 -26.11900 1.58000 1.000 39.09001 97 THR A O 1
ATOM 767 N N . ILE A 1 101 ? -2.74000 -26.37900 3.04200 1.000 30.60229 98 ILE A N 1
ATOM 768 C CA . ILE A 1 101 ? -3.56200 -27.08900 3.95200 1.000 30.39725 98 ILE A CA 1
ATOM 769 C C . ILE A 1 101 ? -4.69300 -26.22300 4.41700 1.000 36.55069 98 ILE A C 1
ATOM 770 O O . ILE A 1 101 ? -5.79300 -26.68100 4.54200 1.000 36.72322 98 ILE A O 1
ATOM 775 N N . THR A 1 102 ? -4.41000 -24.96100 4.66000 1.000 34.50425 99 THR A N 1
ATOM 776 C CA . THR A 1 102 ? -5.40600 -24.03600 5.14600 1.000 37.33655 99 THR A CA 1
ATOM 777 C C . THR A 1 102 ? -6.52100 -23.70600 4.15600 1.000 37.11029 99 THR A C 1
ATOM 778 O O . THR A 1 102 ? -7.64300 -23.61200 4.53000 1.000 35.49262 99 THR A O 1
ATOM 782 N N . ARG A 1 103 ? -6.17300 -23.61800 2.87500 1.000 35.80016 100 ARG A N 1
ATOM 783 C CA . ARG A 1 103 ? -7.14900 -23.32900 1.83200 1.000 33.78799 100 ARG A CA 1
ATOM 784 C C . ARG A 1 103 ? -8.05500 -24.53500 1.59500 1.000 40.48902 100 ARG A C 1
ATOM 785 O O . ARG A 1 103 ? -9.21200 -24.38700 1.20100 1.000 40.15424 100 ARG A O 1
ATOM 793 N N . ARG A 1 104 ? -7.51900 -25.72900 1.83500 1.000 41.70499 101 ARG A N 1
ATOM 794 C CA . ARG A 1 104 ? -8.26400 -26.94800 1.65700 1.000 42.86929 101 ARG A CA 1
ATOM 795 C C . ARG A 1 104 ? -9.26900 -27.16200 2.74400 1.000 43.46023 101 ARG A C 1
ATOM 796 O O . ARG A 1 104 ? -10.29800 -27.74900 2.54000 1.000 43.35577 101 ARG A O 1
ATOM 804 N N . TYR A 1 105 ? -8.91800 -26.69200 3.91200 1.000 41.55787 102 TYR A N 1
ATOM 805 C CA . TYR A 1 105 ? -9.72700 -26.77500 5.08200 1.000 39.76773 102 TYR A CA 1
ATOM 806 C C . TYR A 1 105 ? -11.08100 -26.10300 4.87600 1.000 44.36068 102 TYR A C 1
ATOM 807 O O . TYR A 1 105 ? -12.09500 -26.64400 5.20100 1.000 40.32078 102 TYR A O 1
ATOM 816 N N . VAL A 1 106 ? -11.08800 -24.92300 4.30800 1.000 37.86925 103 VAL A N 1
ATOM 817 C CA . VAL A 1 106 ? -12.31200 -24.23800 4.06600 1.000 34.82557 103 VAL A CA 1
ATOM 818 C C . VAL A 1 106 ? -13.06700 -24.88500 2.94000 1.000 37.75667 103 VAL A C 1
ATOM 819 O O . VAL A 1 106 ? -14.24800 -24.94900 2.97500 1.000 38.32520 103 VAL A O 1
ATOM 823 N N . ASP A 1 107 ? -12.37300 -25.34900 1.92800 1.000 43.13595 104 ASP A N 1
ATOM 824 C CA . ASP A 1 107 ? -13.02900 -25.99500 0.80600 1.000 45.08761 104 ASP A CA 1
ATOM 825 C C . ASP A 1 107 ? -13.85000 -27.17900 1.25700 1.000 39.88822 104 ASP A C 1
ATOM 826 O O . ASP A 1 107 ? -14.92400 -27.36300 0.81100 1.000 39.41073 104 ASP A O 1
ATOM 831 N N . VAL A 1 108 ? -13.28400 -27.99300 2.11800 1.000 42.42792 105 VAL A N 1
ATOM 832 C CA . VAL A 1 108 ? -13.96100 -29.12800 2.64700 1.000 37.05299 105 VAL A CA 1
ATOM 833 C C . VAL A 1 108 ? -15.20300 -28.65900 3.31700 1.000 38.41841 105 VAL A C 1
ATOM 834 O O . VAL A 1 108 ? -16.22700 -29.24000 3.08200 1.000 37.78699 105 VAL A O 1
ATOM 838 N N . ILE A 1 109 ? -15.12200 -27.63200 4.14900 1.000 34.25489 106 ILE A N 1
ATOM 839 C CA . ILE A 1 109 ? -16.36400 -27.19500 4.74600 1.000 33.80813 106 ILE A CA 1
ATOM 840 C C . ILE A 1 109 ? -17.50000 -26.82000 3.78200 1.000 39.55033 106 ILE A C 1
ATOM 841 O O . ILE A 1 109 ? -18.60900 -27.27100 3.91700 1.000 39.37687 106 ILE A O 1
ATOM 846 N N . GLU A 1 110 ? -17.19200 -26.01100 2.80000 1.000 38.00285 107 GLU A N 1
ATOM 847 C CA . GLU A 1 110 ? -18.13200 -25.51900 1.79800 1.000 41.44396 107 GLU A CA 1
ATOM 848 C C . GLU A 1 110 ? -18.65800 -26.63900 0.91000 1.000 38.34578 107 GLU A C 1
ATOM 849 O O . GLU A 1 110 ? -19.81200 -26.58600 0.47000 1.000 38.57813 107 GLU A O 1
ATOM 855 N N . LYS A 1 111 ? -17.84200 -27.65900 0.64100 1.000 37.70790 108 LYS A N 1
ATOM 856 C CA . LYS A 1 111 ? -18.26400 -28.71600 -0.27100 1.000 37.94527 108 LYS A CA 1
ATOM 857 C C . LYS A 1 111 ? -19.23400 -29.69100 0.38600 1.000 41.33660 108 LYS A C 1
ATOM 858 O O . LYS A 1 111 ? -20.07800 -30.27600 -0.30300 1.000 35.53085 108 LYS A O 1
ATOM 864 N N . ASN A 1 112 ? -19.14000 -29.87600 1.70100 1.000 38.12662 109 ASN A N 1
ATOM 865 C CA . ASN A 1 112 ? -20.00900 -30.79000 2.44100 1.000 36.33195 109 ASN A CA 1
ATOM 866 C C . ASN A 1 112 ? -20.50700 -30.09100 3.70000 1.000 44.38192 109 ASN A C 1
ATOM 867 O O . ASN A 1 112 ? -20.06500 -30.39600 4.81500 1.000 47.15092 109 ASN A O 1
ATOM 872 N N . PRO A 1 113 ? -21.43600 -29.14000 3.55600 1.000 33.76655 110 PRO A N 1
ATOM 873 C CA . PRO A 1 113 ? -21.92900 -28.42800 4.74300 1.000 32.86372 110 PRO A CA 1
ATOM 874 C C . PRO A 1 113 ? -22.75000 -29.30200 5.67400 1.000 41.76517 110 PRO A C 1
ATOM 875 O O . PRO A 1 113 ? -22.74500 -29.06400 6.88700 1.000 43.68541 110 PRO A O 1
ATOM 879 N N . GLU A 1 114 ? -23.46100 -30.30300 5.14700 1.000 42.99672 111 GLU A N 1
ATOM 880 C CA . GLU A 1 114 ? -24.27900 -31.15400 6.00500 1.000 47.79727 111 GLU A CA 1
ATOM 881 C C . GLU A 1 114 ? -23.41700 -32.03500 6.90200 1.000 46.69906 111 GLU A C 1
ATOM 882 O O . GLU A 1 114 ? -23.76100 -32.27100 8.06600 1.000 46.36689 111 GLU A O 1
ATOM 888 N N . GLY A 1 115 ? -22.29600 -32.53300 6.37700 1.000 47.54403 112 GLY A N 1
ATOM 889 C CA . GLY A 1 115 ? -21.41100 -33.34900 7.19200 1.000 45.37459 112 GLY A CA 1
ATOM 890 C C . GLY A 1 115 ? -20.82600 -32.58200 8.36200 1.000 45.90137 112 GLY A C 1
ATOM 891 O O . GLY A 1 115 ? -20.64600 -33.13200 9.45100 1.000 45.03609 112 GLY A O 1
ATOM 892 N N . VAL A 1 116 ? -20.52100 -31.29900 8.15500 1.000 46.69060 113 VAL A N 1
ATOM 893 C CA . VAL A 1 116 ? -20.04000 -30.46700 9.25200 1.000 45.39537 113 VAL A CA 1
ATOM 894 C C . VAL A 1 116 ? -21.17400 -30.16900 10.22400 1.000 50.24009 113 VAL A C 1
ATOM 895 O O . VAL A 1 116 ? -20.96400 -30.09400 11.44100 1.000 48.79628 113 VAL A O 1
ATOM 899 N N . ALA A 1 117 ? -22.39300 -30.00700 9.70600 1.000 49.49555 114 ALA A N 1
ATOM 900 C CA . ALA A 1 117 ? -23.53800 -29.74900 10.57200 1.000 47.48432 114 ALA A CA 1
ATOM 901 C C . ALA A 1 117 ? -23.84400 -30.95000 11.46000 1.000 50.52304 114 ALA A C 1
ATOM 902 O O . ALA A 1 117 ? -24.23400 -30.78500 12.62100 1.000 48.76224 114 ALA A O 1
ATOM 904 N N . GLU A 1 118 ? -23.67600 -32.16500 10.93400 1.000 48.56653 115 GLU A N 1
ATOM 905 C CA . GLU A 1 118 ? -23.91300 -33.35700 11.74200 1.000 54.43828 115 GLU A CA 1
ATOM 906 C C . GLU A 1 118 ? -22.81600 -33.55100 12.78100 1.000 54.25461 115 GLU A C 1
ATOM 907 O O . GLU A 1 118 ? -23.10300 -33.87000 13.94100 1.000 59.00788 115 GLU A O 1
ATOM 913 N N . ILE A 1 119 ? -21.55600 -33.35800 12.38600 1.000 49.41931 116 ILE A N 1
ATOM 914 C CA . ILE A 1 119 ? -20.44200 -33.54600 13.31300 1.000 43.60038 116 ILE A CA 1
ATOM 915 C C . ILE A 1 119 ? -20.52200 -32.54800 14.45900 1.000 46.95226 116 ILE A C 1
ATOM 916 O O . ILE A 1 119 ? -20.28700 -32.89500 15.62300 1.000 50.34671 116 ILE A O 1
ATOM 921 N N . LEU A 1 120 ? -20.86500 -31.30000 14.15200 1.000 52.01423 117 LEU A N 1
ATOM 922 C CA . LEU A 1 120 ? -20.90600 -30.23500 15.14200 1.000 48.02291 117 LEU A CA 1
ATOM 923 C C . LEU A 1 120 ? -22.29400 -30.01200 15.72700 1.000 51.23550 117 LEU A C 1
ATOM 924 O O . LEU A 1 120 ? -22.44000 -29.19300 16.63900 1.000 51.20095 117 LEU A O 1
ATOM 929 N N . GLY A 1 121 ? -23.31000 -30.71100 15.22700 1.000 51.88101 118 GLY A N 1
ATOM 930 C CA . GLY A 1 121 ? -24.66100 -30.55900 15.73300 1.000 45.80448 118 GLY A CA 1
ATOM 931 C C . GLY A 1 121 ? -25.18200 -29.14000 15.62900 1.000 50.33145 118 GLY A C 1
ATOM 932 O O . GLY A 1 121 ? -25.77700 -28.61800 16.57600 1.000 57.14118 118 GLY A O 1
ATOM 933 N N . ILE A 1 122 ? -24.95400 -28.50200 14.48100 1.000 51.95825 119 ILE A N 1
ATOM 934 C CA . ILE A 1 122 ? -25.35000 -27.12000 14.25300 1.000 50.67183 119 ILE A CA 1
ATOM 935 C C . ILE A 1 122 ? -26.16900 -27.05000 12.97100 1.000 46.68407 119 ILE A C 1
ATOM 936 O O . ILE A 1 122 ? -26.32200 -28.03400 12.24700 1.000 52.15495 119 ILE A O 1
ATOM 941 N N . SER A 1 123 ? -26.69800 -25.86300 12.69800 1.000 49.06948 120 SER A N 1
ATOM 942 C CA . SER A 1 123 ? -27.51100 -25.65700 11.51100 1.000 51.30889 120 SER A CA 1
ATOM 943 C C . SER A 1 123 ? -26.62900 -25.37400 10.29800 1.000 49.09869 120 SER A C 1
ATOM 944 O O . SER A 1 123 ? -25.44200 -25.05400 10.41700 1.000 47.03070 120 SER A O 1
ATOM 947 N N . LEU A 1 124 ? -27.23600 -25.49200 9.11300 1.000 51.78252 121 LEU A N 1
ATOM 948 C CA . LEU A 1 124 ? -26.51100 -25.21500 7.87700 1.000 48.28812 121 LEU A CA 1
ATOM 949 C C . LEU A 1 124 ? -26.09400 -23.75200 7.78600 1.000 48.39038 121 LEU A C 1
ATOM 950 O O . LEU A 1 124 ? -25.04100 -23.44600 7.21400 1.000 51.71430 121 LEU A O 1
ATOM 955 N N . GLU A 1 125 ? -26.89800 -22.84000 8.33500 1.000 51.04661 122 GLU A N 1
ATOM 956 C CA . GLU A 1 125 ? -26.51700 -21.43100 8.33300 1.000 55.59789 122 GLU A CA 1
ATOM 957 C C . GLU A 1 125 ? -25.29700 -21.19400 9.21600 1.000 51.78765 122 GLU A C 1
ATOM 958 O O . GLU A 1 125 ? -24.40400 -20.41800 8.85700 1.000 52.05005 122 GLU A O 1
ATOM 964 N N . GLU A 1 126 ? -25.23900 -21.85900 10.37200 1.000 47.17637 123 GLU A N 1
ATOM 965 C CA . GLU A 1 126 ? -24.07300 -21.73200 11.23800 1.000 49.89878 123 GLU A CA 1
ATOM 966 C C . GLU A 1 126 ? -22.83300 -22.35200 10.60500 1.000 48.65506 123 GLU A C 1
ATOM 967 O O . GLU A 1 126 ? -21.71300 -21.90600 10.87600 1.000 50.99851 123 GLU A O 1
ATOM 973 N N . VAL A 1 127 ? -23.01100 -23.37400 9.76300 1.000 46.23587 124 VAL A N 1
ATOM 974 C CA . VAL A 1 127 ? -21.88800 -23.90600 8.99600 1.000 40.39538 124 VAL A CA 1
ATOM 975 C C . VAL A 1 127 ? -21.40900 -22.87800 7.98100 1.000 46.21761 124 VAL A C 1
ATOM 976 O O . VAL A 1 127 ? -20.20200 -22.72000 7.75500 1.000 43.53611 124 VAL A O 1
ATOM 980 N N . ARG A 1 128 ? -22.34600 -22.16500 7.35200 1.000 42.53788 125 ARG A N 1
ATOM 981 C CA . ARG A 1 128 ? -21.97900 -21.07800 6.45000 1.000 42.68090 125 ARG A CA 1
ATOM 982 C C . ARG A 1 128 ? -21.16700 -20.01400 7.17500 1.000 41.87842 125 ARG A C 1
ATOM 983 O O . ARG A 1 128 ? -20.16300 -19.52100 6.64800 1.000 39.76757 125 ARG A O 1
ATOM 991 N N . GLU A 1 129 ? -21.58600 -19.64900 8.39000 1.000 42.05568 126 GLU A N 1
ATOM 992 C CA . GLU A 1 129 ? -20.79800 -18.72100 9.19400 1.000 45.33434 126 GLU A CA 1
ATOM 993 C C . GLU A 1 129 ? -19.42400 -19.29300 9.51300 1.000 48.15011 126 GLU A C 1
ATOM 994 O O . GLU A 1 129 ? -18.45300 -18.53900 9.64800 1.000 49.25988 126 GLU A O 1
ATOM 1000 N N . LEU A 1 130 ? -19.32400 -20.61800 9.63700 1.000 43.06872 127 LEU A N 1
ATOM 1001 C CA . LEU A 1 130 ? -18.04000 -21.24100 9.93900 1.000 40.45606 127 LEU A CA 1
ATOM 1002 C C . LEU A 1 130 ? -17.08000 -21.12100 8.76200 1.000 40.23647 127 LEU A C 1
ATOM 1003 O O . LEU A 1 130 ? -15.90100 -20.79900 8.94700 1.000 36.67588 127 LEU A O 1
ATOM 1008 N N . ALA A 1 131 ? -17.56600 -21.37500 7.54500 1.000 41.57717 128 ALA A N 1
ATOM 1009 C CA . ALA A 1 131 ? -16.72200 -21.21900 6.36500 1.000 41.95091 128 ALA A CA 1
ATOM 1010 C C . ALA A 1 131 ? -16.39100 -19.75300 6.11700 1.000 43.17799 128 ALA A C 1
ATOM 1011 O O . ALA A 1 131 ? -15.25600 -19.41900 5.75800 1.000 42.67679 128 ALA A O 1
ATOM 1013 N N . GLU A 1 132 ? -17.37400 -18.86800 6.29900 1.000 41.57178 129 GLU A N 1
ATOM 1014 C CA . GLU A 1 132 ? -17.11900 -17.43600 6.18400 1.000 45.14994 129 GLU A CA 1
ATOM 1015 C C . GLU A 1 132 ? -16.04700 -16.98600 7.17000 1.000 44.38465 129 GLU A C 1
ATOM 1016 O O . GLU A 1 132 ? -15.12900 -16.24300 6.80400 1.000 40.94716 129 GLU A O 1
ATOM 1022 N N . ALA A 1 133 ? -16.13000 -17.44700 8.42000 1.000 40.81805 130 ALA A N 1
ATOM 1023 C CA . ALA A 1 133 ? -15.12000 -17.08500 9.41000 1.000 39.53599 130 ALA A CA 1
ATOM 1024 C C . ALA A 1 133 ? -13.74800 -17.64000 9.04700 1.000 40.12447 130 ALA A C 1
ATOM 1025 O O . ALA A 1 133 ? -12.72600 -17.04200 9.39900 1.000 38.10912 130 ALA A O 1
ATOM 1027 N N . GLY A 1 134 ? -13.70200 -18.77600 8.34900 1.000 38.76357 131 GLY A N 1
ATOM 1028 C CA . GLY A 1 134 ? -12.42800 -19.30500 7.89800 1.000 36.78738 131 GLY A CA 1
ATOM 1029 C C . GLY A 1 134 ? -11.83700 -18.52500 6.74300 1.000 39.62694 131 GLY A C 1
ATOM 1030 O O . GLY A 1 134 ? -10.61200 -18.44300 6.60900 1.000 36.92761 131 GLY A O 1
ATOM 1031 N N . ARG A 1 135 ? -12.68900 -17.94400 5.89500 1.000 43.93057 132 ARG A N 1
ATOM 1032 C CA . ARG A 1 135 ? -12.19600 -17.12500 4.79300 1.000 38.22325 132 ARG A CA 1
ATOM 1033 C C . ARG A 1 135 ? -11.59800 -15.81800 5.30200 1.000 43.95670 132 ARG A C 1
ATOM 1034 O O . ARG A 1 135 ? -10.58200 -15.34700 4.77700 1.000 41.70008 132 ARG A O 1
ATOM 1042 N N . ARG A 1 136 ? -12.21100 -15.22500 6.32800 1.000 42.14522 133 ARG A N 1
ATOM 1043 C CA . ARG A 1 136 ? -11.68000 -13.98800 6.89000 1.000 43.89992 133 ARG A CA 1
ATOM 1044 C C . ARG A 1 136 ? -10.31100 -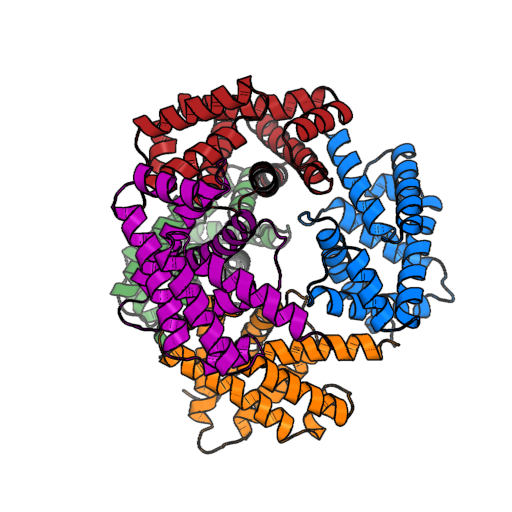14.20900 7.51300 1.000 47.18169 133 ARG A C 1
ATOM 1045 O O . ARG A 1 136 ? -9.39800 -13.39500 7.33100 1.000 43.29374 133 ARG A O 1
ATOM 1053 N N . ALA A 1 137 ? -10.15200 -15.30600 8.25500 1.000 43.53588 134 ALA A N 1
ATOM 1054 C CA . ALA A 1 137 ? -8.89300 -15.56000 8.94300 1.000 39.51832 134 ALA A CA 1
ATOM 1055 C C . ALA A 1 137 ? -7.75000 -15.78300 7.96100 1.000 45.81540 134 ALA A C 1
ATOM 1056 O O . ALA A 1 137 ? -6.60600 -15.41200 8.25100 1.000 48.18244 134 ALA A O 1
ATOM 1058 N N . ILE A 1 138 ? -8.03600 -16.37300 6.79900 1.000 43.16306 135 ILE A N 1
ATOM 1059 C CA . ILE A 1 138 ? -7.00700 -16.52600 5.77500 1.000 39.64520 135 ILE A CA 1
ATOM 1060 C C . ILE A 1 138 ? -6.56700 -15.16200 5.25900 1.000 51.79493 135 ILE A C 1
ATOM 1061 O O . ILE A 1 138 ? -5.37000 -14.90600 5.07900 1.000 51.74898 135 ILE A O 1
ATOM 1066 N N . GLU A 1 139 ? -7.52700 -14.26700 5.01600 1.000 50.49317 136 GLU A N 1
ATOM 1067 C CA . GLU A 1 139 ? -7.20300 -12.91000 4.58600 1.000 49.57697 136 GLU A CA 1
ATOM 1068 C C . GLU A 1 139 ? -6.32200 -12.20000 5.60600 1.000 53.57122 136 GLU A C 1
ATOM 1069 O O . GLU A 1 139 ? -5.35800 -11.51400 5.24100 1.000 58.66027 136 GLU A O 1
ATOM 1075 N N . GLU A 1 140 ? -6.63100 -12.35900 6.89200 1.000 47.49833 137 GLU A N 1
ATOM 1076 C CA . GLU A 1 140 ? -5.84800 -11.74000 7.95300 1.000 45.82207 137 GLU A CA 1
ATOM 1077 C C . GLU A 1 140 ? -4.51300 -12.43300 8.18600 1.000 50.74037 137 GLU A C 1
ATOM 1078 O O . GLU A 1 140 ? -3.69700 -11.92300 8.96100 1.000 49.36888 137 GLU A O 1
ATOM 1084 N N . GLY A 1 141 ? -4.27200 -13.57200 7.54200 1.000 50.98048 138 GLY A N 1
ATOM 1085 C CA . GLY A 1 141 ? -3.01900 -14.28000 7.71600 1.000 51.15488 138 GLY A CA 1
ATOM 1086 C C . GLY A 1 141 ? -2.88600 -14.99300 9.04100 1.000 48.38808 138 GLY A C 1
ATOM 1087 O O . GLY A 1 141 ? -1.78300 -15.05900 9.59200 1.000 51.65965 138 GLY A O 1
ATOM 1088 N N . GLU A 1 142 ? -3.98300 -15.53600 9.57100 1.000 50.58288 139 GLU A N 1
ATOM 1089 C CA . GLU A 1 142 ? -3.96600 -16.22600 10.85600 1.000 56.66722 139 GLU A CA 1
ATOM 1090 C C . GLU A 1 142 ? -4.48600 -17.65700 10.75300 1.000 49.19830 139 GLU A C 1
ATOM 1091 O O . GLU A 1 142 ? -4.84000 -18.25700 11.77300 1.000 50.04243 139 GLU A O 1
ATOM 1097 N N . GLY A 1 143 ? -4.59800 -18.20000 9.56000 1.000 47.97431 140 GLY A N 1
ATOM 1098 C CA . GLY A 1 143 ? -5.06700 -19.55700 9.41000 1.000 39.69795 140 GLY A CA 1
ATOM 1099 C C . GLY A 1 143 ? -6.55800 -19.77600 9.46900 1.000 42.45183 140 GLY A C 1
ATOM 1100 O O . GLY A 1 143 ? -7.26600 -19.16200 10.21500 1.000 46.89575 140 GLY A O 1
ATOM 1101 N N . ALA A 1 144 ? -7.04500 -20.70600 8.68700 1.000 37.36322 141 ALA A N 1
ATOM 1102 C CA . ALA A 1 144 ? -8.45100 -20.95800 8.66700 1.000 34.10017 141 ALA A CA 1
ATOM 1103 C C . ALA A 1 144 ? -8.92600 -21.65900 9.90000 1.000 37.40546 141 ALA A C 1
ATOM 1104 O O . ALA A 1 144 ? -9.95400 -21.34100 10.42000 1.000 33.14432 141 ALA A O 1
ATOM 1106 N N . SER A 1 145 ? -8.16800 -22.60500 10.39400 1.000 33.86583 142 SER A N 1
ATOM 1107 C CA . SER A 1 145 ? -8.62300 -23.31300 11.56400 1.000 35.72649 142 SER A CA 1
ATOM 1108 C C . SER A 1 145 ? -8.73500 -22.50300 12.85800 1.000 37.22039 142 SER A C 1
ATOM 1109 O O . SER A 1 145 ? -9.49100 -22.88000 13.70800 1.000 36.55609 142 SER A O 1
ATOM 1112 N N . LEU A 1 146 ? -7.97900 -21.41400 12.99500 1.000 36.83738 143 LEU A N 1
ATOM 1113 C CA . LEU A 1 146 ? -8.02900 -20.55600 14.17700 1.000 32.60655 143 LEU A CA 1
ATOM 1114 C C . LEU A 1 146 ? -9.28800 -19.72800 14.11400 1.000 33.90907 143 LEU A C 1
ATOM 1115 O O . LEU A 1 146 ? -9.95500 -19.56100 15.09800 1.000 32.83457 143 LEU A O 1
ATOM 1120 N N . GLY A 1 147 ? -9.59900 -19.20600 12.94300 1.000 30.09288 144 GLY A N 1
ATOM 1121 C CA . GLY A 1 147 ? -10.85500 -18.48900 12.80300 1.000 31.37646 144 GLY A CA 1
ATOM 1122 C C . GLY A 1 147 ? -12.06300 -19.39600 12.91500 1.000 37.25190 144 GLY A C 1
ATOM 1123 O O . GLY A 1 147 ? -13.13000 -18.96400 13.36100 1.000 34.85806 144 GLY A O 1
ATOM 1124 N N . ILE A 1 148 ? -11.91500 -20.66200 12.51700 1.000 38.59046 145 ILE A N 1
ATOM 1125 C CA . ILE A 1 148 ? -13.00000 -21.62500 12.66500 1.000 32.95876 145 ILE A CA 1
ATOM 1126 C C . ILE A 1 148 ? -13.21000 -21.97100 14.13400 1.000 34.17542 145 ILE A C 1
ATOM 1127 O O . ILE A 1 148 ? -14.34800 -22.04300 14.61200 1.000 35.66727 145 ILE A O 1
ATOM 1132 N N . LEU A 1 149 ? -12.11800 -22.18200 14.87400 1.000 30.88359 146 LEU A N 1
ATOM 1133 C CA . LEU A 1 149 ? -12.23700 -22.48700 16.29700 1.000 32.20066 146 LEU A CA 1
ATOM 1134 C C . LEU A 1 149 ? -12.87400 -21.33100 17.05800 1.000 34.75771 146 LEU A C 1
ATOM 1135 O O . LEU A 1 149 ? -13.72200 -21.54600 17.93200 1.000 34.28770 146 LEU A O 1
ATOM 1140 N N . ARG A 1 150 ? -12.47900 -20.09500 16.73800 1.000 31.77189 147 ARG A N 1
ATOM 1141 C CA . ARG A 1 150 ? -13.04900 -18.93900 17.42100 1.000 35.94257 147 ARG A CA 1
ATOM 1142 C C . ARG A 1 150 ? -14.54500 -18.82300 17.15600 1.000 37.36612 147 ARG A C 1
ATOM 1143 O O . ARG A 1 150 ? -15.31000 -18.43000 18.04400 1.000 38.39899 147 ARG A O 1
ATOM 1151 N N . LYS A 1 151 ? -14.98400 -19.17000 15.94500 1.000 36.48174 148 LYS A N 1
ATOM 1152 C CA . LYS A 1 151 ? -16.41200 -19.14300 15.65500 1.000 36.80542 148 LYS A CA 1
ATOM 1153 C C . LYS A 1 151 ? -17.14200 -20.31000 16.30800 1.000 37.40706 148 LYS A C 1
ATOM 1154 O O . LYS A 1 151 ? -18.31800 -20.17500 16.66500 1.000 40.41338 148 LYS A O 1
ATOM 1160 N N . ILE A 1 152 ? -16.47000 -21.45400 16.47500 1.000 34.66687 149 ILE A N 1
ATOM 1161 C CA . ILE A 1 152 ? -17.07900 -22.58300 17.17600 1.000 37.65472 149 ILE A CA 1
ATOM 1162 C C . ILE A 1 152 ? -17.36500 -22.21700 18.62600 1.000 34.98695 149 ILE A C 1
ATOM 1163 O O . ILE A 1 152 ? -18.43400 -22.53200 19.16300 1.000 39.34465 149 ILE A O 1
ATOM 1168 N N . LEU A 1 153 ? -16.41600 -21.54100 19.28100 1.000 38.55995 150 LEU A N 1
ATOM 1169 C CA . LEU A 1 153 ? -16.62600 -21.11500 20.66100 1.000 39.55396 150 LEU A CA 1
ATOM 1170 C C . LEU A 1 153 ? -17.82400 -20.18300 20.77200 1.000 33.83491 150 LEU A C 1
ATOM 1171 O O . LEU A 1 153 ? -18.56600 -20.22900 21.75900 1.000 35.57755 150 LEU A O 1
ATOM 1176 N N . GLU A 1 154 ? -18.02900 -19.33400 19.76500 1.000 39.49430 151 GLU A N 1
ATOM 1177 C CA . GLU A 1 154 ? -19.15200 -18.40400 19.79100 1.000 41.63006 151 GLU A CA 1
ATOM 1178 C C . GLU A 1 154 ? -20.47100 -19.13800 19.58200 1.000 40.05431 151 GLU A C 1
ATOM 1179 O O . GLU A 1 154 ? -21.43800 -18.92100 20.32300 1.000 42.11473 151 GLU A O 1
ATOM 1185 N N . LEU A 1 155 ? -20.52600 -20.01900 18.57900 1.000 41.49660 152 LEU A N 1
ATOM 1186 C CA . LEU A 1 155 ? -21.72600 -20.82200 18.35900 1.000 41.22598 152 LEU A CA 1
ATOM 1187 C C . LEU A 1 155 ? -22.04400 -21.67900 19.57700 1.000 42.11186 152 LEU A C 1
ATOM 1188 O O . LEU A 1 155 ? -23.20600 -21.78500 19.98700 1.000 44.86450 152 LEU A O 1
ATOM 1193 N N . GLU A 1 156 ? -21.02000 -22.29600 20.17000 1.000 40.23706 153 GLU A N 1
ATOM 1194 C CA . GLU A 1 156 ? -21.22500 -23.11500 21.36000 1.000 39.87486 153 GLU A CA 1
ATOM 1195 C C . GLU A 1 156 ? -21.73100 -22.27700 22.52600 1.000 41.82074 153 GLU A C 1
ATOM 1196 O O . GLU A 1 156 ? -22.58800 -22.72300 23.29900 1.000 40.46760 153 GLU A O 1
ATOM 1202 N N . ALA A 1 157 ? -21.20600 -21.06000 22.67300 1.000 43.92257 154 ALA A N 1
ATOM 1203 C CA . ALA A 1 157 ? -21.67400 -20.18500 23.74000 1.000 39.10541 154 ALA A CA 1
ATOM 1204 C C . ALA A 1 157 ? -23.08400 -19.68600 23.45800 1.000 43.71551 154 ALA A C 1
ATOM 1205 O O . ALA A 1 157 ? -23.90000 -19.56900 24.37700 1.000 43.81769 154 ALA A O 1
ATOM 1207 N N . GLU A 1 158 ? -23.39100 -19.39100 22.19100 1.000 46.52410 155 GLU A N 1
ATOM 1208 C CA . GLU A 1 158 ? -24.72500 -18.90900 21.84500 1.000 46.12371 155 GLU A CA 1
ATOM 1209 C C . GLU A 1 158 ? -25.77300 -20.00100 22.01300 1.000 52.25918 155 GLU A C 1
ATOM 1210 O O . GLU A 1 158 ? -26.87700 -19.73900 22.50400 1.000 53.64759 155 GLU A O 1
ATOM 1216 N N . ARG A 1 159 ? -25.44600 -21.23000 21.61400 1.000 51.19227 156 ARG A N 1
ATOM 1217 C CA . ARG A 1 159 ? -26.40800 -22.32500 21.59000 1.000 50.69503 156 ARG A CA 1
ATOM 1218 C C . ARG A 1 159 ? -26.69100 -22.91600 22.96600 1.000 60.02142 156 ARG A C 1
ATOM 1219 O O . ARG A 1 159 ? -27.50300 -23.84200 23.06600 1.000 66.00309 156 ARG A O 1
ATOM 1227 N N . ALA A 1 160 ? -26.05700 -22.41500 24.02500 1.000 55.88397 157 ALA A N 1
ATOM 1228 C CA . ALA A 1 160 ? -26.43100 -22.81700 25.37400 1.000 56.69526 157 ALA A CA 1
ATOM 1229 C C . ALA A 1 160 ? -27.71400 -22.14800 25.84600 1.000 60.00300 157 ALA A C 1
ATOM 1230 O O . ALA A 1 160 ? -28.09200 -22.31500 27.01200 1.000 63.17535 157 ALA A O 1
ATOM 1232 N N . LYS A 1 161 ? -28.38200 -21.40100 24.97200 1.000 59.91250 158 LYS A N 1
ATOM 1233 C CA . LYS A 1 161 ? -29.63300 -20.72600 25.29400 1.000 57.62143 158 LYS A CA 1
ATOM 1234 C C . LYS A 1 161 ? -30.74100 -21.73200 25.57900 1.000 68.64318 158 LYS A C 1
ATOM 1235 O O . LYS A 1 161 ? -31.71000 -21.42800 26.27600 1.000 68.22963 158 LYS A O 1
ATOM 1241 N N . MET B 1 4 ? 22.74700 -55.63400 43.94700 1.000 52.82973 1 MET B N 1
ATOM 1242 C CA . MET B 1 4 ? 21.76000 -55.97800 42.93000 1.000 54.66538 1 MET B CA 1
ATOM 1243 C C . MET B 1 4 ? 22.38000 -56.78300 41.79400 1.000 51.70501 1 MET B C 1
ATOM 1244 O O . MET B 1 4 ? 23.51800 -56.54000 41.39200 1.000 45.83309 1 MET B O 1
ATOM 1249 N N . THR B 1 5 ? 21.61600 -57.74300 41.28100 1.000 49.24359 2 THR B N 1
ATOM 1250 C CA . THR B 1 5 ? 22.06500 -58.57700 40.18100 1.000 44.74636 2 THR B CA 1
ATOM 1251 C C . THR B 1 5 ? 22.01800 -57.80000 38.86600 1.000 47.24492 2 THR B C 1
ATOM 1252 O O . THR B 1 5 ? 21.51900 -56.67500 38.79200 1.000 44.15516 2 THR B O 1
ATOM 1256 N N . GLU B 1 6 ? 22.55300 -58.42200 37.81200 1.000 40.99011 3 GLU B N 1
ATOM 1257 C CA . GLU B 1 6 ? 22.51400 -57.80100 36.49200 1.000 39.75425 3 GLU B CA 1
ATOM 1258 C C . GLU B 1 6 ? 21.08700 -57.66000 35.98400 1.000 42.60041 3 GLU B C 1
ATOM 1259 O O . GLU B 1 6 ? 20.76500 -56.68300 35.29800 1.000 42.34022 3 GLU B O 1
ATOM 1265 N N . GLU B 1 7 ? 20.22000 -58.61800 36.31300 1.000 40.13211 4 GLU B N 1
ATOM 1266 C CA . GLU B 1 7 ? 18.83200 -58.54500 35.87100 1.000 43.03212 4 GLU B CA 1
ATOM 1267 C C . GLU B 1 7 ? 18.08700 -57.41300 36.56700 1.000 41.84144 4 GLU B C 1
ATOM 1268 O O . GLU B 1 7 ? 17.30100 -56.69800 35.93500 1.000 36.76910 4 GLU B O 1
ATOM 1274 N N . GLU B 1 8 ? 18.32200 -57.23200 37.86900 1.000 42.03083 5 GLU B N 1
ATOM 1275 C CA . GLU B 1 8 ? 17.65100 -56.16300 38.60100 1.000 38.13551 5 GLU B CA 1
ATOM 1276 C C . GLU B 1 8 ? 18.12100 -54.79100 38.13100 1.000 41.84174 5 GLU B C 1
ATOM 1277 O O . GLU B 1 8 ? 17.32200 -53.85100 38.04800 1.000 43.00375 5 GLU B O 1
ATOM 1283 N N . LEU B 1 9 ? 19.41200 -54.65900 37.81400 1.000 38.63455 6 LEU B N 1
ATOM 1284 C CA . LEU B 1 9 ? 19.93200 -53.37600 37.35500 1.000 41.88802 6 LEU B CA 1
ATOM 1285 C C . LEU B 1 9 ? 19.42400 -53.02500 35.96300 1.000 44.21410 6 LEU B C 1
ATOM 1286 O O . LEU B 1 9 ? 19.18400 -51.84700 35.67200 1.000 35.78278 6 LEU B O 1
ATOM 1291 N N . GLU B 1 10 ? 19.25500 -54.02400 35.09300 1.000 40.33305 7 GLU B N 1
ATOM 1292 C CA . GLU B 1 10 ? 18.75400 -53.74800 33.75100 1.000 41.92192 7 GLU B CA 1
ATOM 1293 C C . GLU B 1 10 ? 17.29600 -53.30700 33.77500 1.000 40.33745 7 GLU B C 1
ATOM 1294 O O . GLU B 1 10 ? 16.88400 -52.49100 32.94300 1.000 40.61615 7 GLU B O 1
ATOM 1300 N N . LYS B 1 11 ? 16.50500 -53.82500 34.71700 1.000 37.84097 8 LYS B N 1
ATOM 1301 C CA . LYS B 1 11 ? 15.12500 -53.36800 34.84300 1.000 39.72396 8 LYS B CA 1
ATOM 1302 C C . LYS B 1 11 ? 15.05700 -51.93500 35.35500 1.000 40.94481 8 LYS B C 1
ATOM 1303 O O . LYS B 1 11 ? 14.08700 -51.22200 35.07000 1.000 39.25780 8 LYS B O 1
ATOM 1309 N N . GLY B 1 12 ? 16.06800 -51.49700 36.10700 1.000 37.70455 9 GLY B N 1
ATOM 1310 C CA . GLY B 1 12 ? 16.12200 -50.10200 36.51100 1.000 40.11427 9 GLY B CA 1
ATOM 1311 C C . GLY B 1 12 ? 16.45300 -49.17900 35.35400 1.000 42.03289 9 GLY B C 1
ATOM 1312 O O . GLY B 1 12 ? 15.95300 -48.05200 35.28400 1.000 38.48077 9 GLY B O 1
ATOM 1313 N N . VAL B 1 13 ? 17.29900 -49.64200 34.43200 1.000 36.57062 10 VAL B N 1
ATOM 1314 C CA . VAL B 1 13 ? 17.58300 -48.86500 33.23000 1.000 36.49228 10 VAL B CA 1
ATOM 1315 C C . VAL B 1 13 ? 16.34900 -48.80100 32.33800 1.000 37.93562 10 VAL B C 1
ATOM 1316 O O . VAL B 1 13 ? 16.06200 -47.76700 31.72400 1.000 32.88991 10 VAL B O 1
ATOM 1320 N N . GLU B 1 14 ? 15.59700 -49.90300 32.25800 1.000 37.26082 11 GLU B N 1
ATOM 1321 C CA . GLU B 1 14 ? 14.36300 -49.90100 31.47900 1.000 38.26580 11 GLU B CA 1
ATOM 1322 C C . GLU B 1 14 ? 13.31800 -48.98600 32.10100 1.000 36.55537 11 GLU B C 1
ATOM 1323 O O . GLU B 1 14 ? 12.59700 -48.2830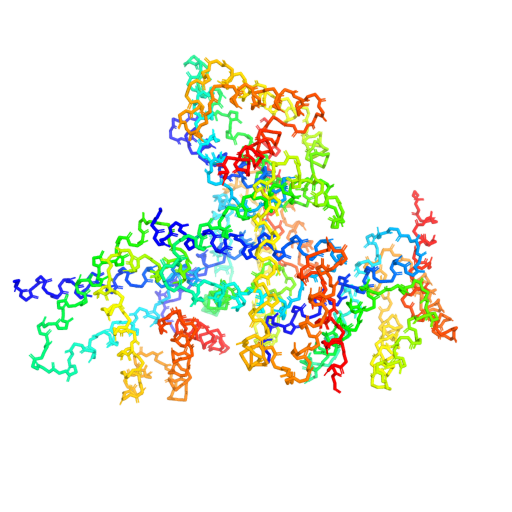0 31.38300 1.000 34.25855 11 GLU B O 1
ATOM 1329 N N . ASP B 1 15 ? 13.21300 -48.98700 33.43200 1.000 35.84054 12 ASP B N 1
ATOM 1330 C CA . ASP B 1 15 ? 12.32200 -48.04000 34.09500 1.000 38.74823 12 ASP B CA 1
ATOM 1331 C C . ASP B 1 15 ? 12.78500 -46.60700 33.87800 1.000 37.21859 12 ASP B C 1
ATOM 1332 O O . ASP B 1 15 ? 11.95600 -45.69800 33.75300 1.000 35.16195 12 ASP B O 1
ATOM 1337 N N . PHE B 1 16 ? 14.10100 -46.38400 33.82600 1.000 35.82090 13 PHE B N 1
ATOM 1338 C CA . PHE B 1 16 ? 14.61300 -45.04400 33.56200 1.000 36.29034 13 PHE B CA 1
ATOM 1339 C C . PHE B 1 16 ? 14.18400 -44.55600 32.18600 1.000 34.50893 13 PHE B C 1
ATOM 1340 O O . PHE B 1 16 ? 13.65300 -43.45000 32.04700 1.000 29.45926 13 PHE B O 1
ATOM 1348 N N . LEU B 1 17 ? 14.40400 -45.37600 31.15400 1.000 34.13340 14 LEU B N 1
ATOM 1349 C CA . LEU B 1 17 ? 14.07900 -44.96200 29.79200 1.000 34.19808 14 LEU B CA 1
ATOM 1350 C C . LEU B 1 17 ? 12.60500 -44.59800 29.65800 1.000 37.43956 14 LEU B C 1
ATOM 1351 O O . LEU B 1 17 ? 12.25600 -43.64300 28.95200 1.000 31.44535 14 LEU B O 1
ATOM 1356 N N . VAL B 1 18 ? 11.72700 -45.34000 30.33400 1.000 30.47498 15 VAL B N 1
ATOM 1357 C CA . VAL B 1 18 ? 10.30400 -45.01600 30.30500 1.000 31.04893 15 VAL B CA 1
ATOM 1358 C C . VAL B 1 18 ? 10.05100 -43.67000 30.97700 1.000 34.65472 15 VAL B C 1
ATOM 1359 O O . VAL B 1 18 ? 9.44600 -42.76700 30.38800 1.000 32.78786 15 VAL B O 1
ATOM 1363 N N . VAL B 1 19 ? 10.52300 -43.51200 32.21600 1.000 32.79569 16 VAL B N 1
ATOM 1364 C CA . VAL B 1 19 ? 10.19900 -42.31600 32.98800 1.000 30.86317 16 VAL B CA 1
ATOM 1365 C C . VAL B 1 19 ? 10.95500 -41.10400 32.45800 1.000 32.19525 16 VAL B C 1
ATOM 1366 O O . VAL B 1 19 ? 10.41000 -39.99500 32.39500 1.000 32.22625 16 VAL B O 1
ATOM 1370 N N . HIS B 1 20 ? 12.22200 -41.28800 32.07700 1.000 29.77016 17 HIS B N 1
ATOM 1371 C CA . HIS B 1 20 ? 12.99900 -40.17300 31.54700 1.000 30.33025 17 HIS B CA 1
ATOM 1372 C C . HIS B 1 20 ? 12.41600 -39.65900 30.23700 1.000 35.08653 17 HIS B C 1
ATOM 1373 O O . HIS B 1 20 ? 12.46900 -38.45500 29.96300 1.000 31.34253 17 HIS B O 1
ATOM 1380 N N . GLY B 1 21 ? 11.85800 -40.55200 29.41800 1.000 29.16519 18 GLY B N 1
ATOM 1381 C CA . GLY B 1 21 ? 11.22700 -40.11100 28.18600 1.000 31.56501 18 GLY B CA 1
ATOM 1382 C C . GLY B 1 21 ? 9.96200 -39.31200 28.43400 1.000 38.87379 18 GLY B C 1
ATOM 1383 O O . GLY B 1 21 ? 9.69400 -38.32700 27.74000 1.000 37.27876 18 GLY B O 1
ATOM 1384 N N . LYS B 1 22 ? 9.16700 -39.72400 29.42400 1.000 31.30684 19 LYS B N 1
ATOM 1385 C CA . LYS B 1 22 ? 7.95300 -38.98500 29.75500 1.000 33.97730 19 LYS B CA 1
ATOM 1386 C C . LYS B 1 22 ? 8.28100 -37.60500 30.31200 1.000 35.14437 19 LYS B C 1
ATOM 1387 O O . LYS B 1 22 ? 7.60600 -36.62200 29.98600 1.000 38.32276 19 LYS B O 1
ATOM 1393 N N . PHE B 1 23 ? 9.31400 -37.51100 31.15200 1.000 32.81964 20 PHE B N 1
ATOM 1394 C CA . PHE B 1 23 ? 9.60000 -36.25400 31.83500 1.000 35.27612 20 PHE B CA 1
ATOM 1395 C C . PHE B 1 23 ? 10.20400 -35.22700 30.88500 1.000 35.78546 20 PHE B C 1
ATOM 1396 O O . PHE B 1 23 ? 9.88200 -34.03600 30.96700 1.000 35.68456 20 PHE B O 1
ATOM 1404 N N . VAL B 1 24 ? 11.07900 -35.66500 29.97800 1.000 31.36909 21 VAL B N 1
ATOM 1405 C CA . VAL B 1 24 ? 11.68400 -34.73500 29.03000 1.000 35.10686 21 VAL B CA 1
ATOM 1406 C C . VAL B 1 24 ? 10.64000 -34.22100 28.04700 1.000 37.46971 21 VAL B C 1
ATOM 1407 O O . VAL B 1 24 ? 10.63900 -33.03900 27.68300 1.000 38.32991 21 VAL B O 1
ATOM 1411 N N . HIS B 1 25 ? 9.72600 -35.09200 27.61200 1.000 39.68633 22 HIS B N 1
ATOM 1412 C CA . HIS B 1 25 ? 8.65100 -34.64200 26.73500 1.000 38.34310 22 HIS B CA 1
ATOM 1413 C C . HIS B 1 25 ? 7.65900 -33.75400 27.47200 1.000 41.85328 22 HIS B C 1
ATOM 1414 O O . HIS B 1 25 ? 7.01400 -32.90200 26.85100 1.000 43.00443 22 HIS B O 1
ATOM 1421 N N . ARG B 1 26 ? 7.52300 -33.93000 28.78800 1.000 38.43730 23 ARG B N 1
ATOM 1422 C CA . ARG B 1 26 ? 6.66300 -33.04200 29.56300 1.000 40.98328 23 ARG B CA 1
ATOM 1423 C C . ARG B 1 26 ? 7.24800 -31.63600 29.62800 1.000 43.01133 23 ARG B C 1
ATOM 1424 O O . ARG B 1 26 ? 6.53400 -30.64600 29.42800 1.000 45.80377 23 ARG B O 1
ATOM 1432 N N . LEU B 1 27 ? 8.55000 -31.52900 29.90600 1.000 38.35765 24 LEU B N 1
ATOM 1433 C CA . LEU B 1 27 ? 9.19200 -30.21900 29.95100 1.000 33.32848 24 LEU B CA 1
ATOM 1434 C C . LEU B 1 27 ? 9.21900 -29.56000 28.57800 1.000 41.86297 24 LEU B C 1
ATOM 1435 O O . LEU B 1 27 ? 9.21400 -28.32700 28.48300 1.000 48.04068 24 LEU B O 1
ATOM 1440 N N . ALA B 1 28 ? 9.25300 -30.35700 27.50900 1.000 42.06650 25 ALA B N 1
ATOM 1441 C CA . ALA B 1 28 ? 9.22800 -29.81000 26.16000 1.000 42.63236 25 ALA B CA 1
ATOM 1442 C C . ALA B 1 28 ? 7.81900 -29.48400 25.68700 1.000 38.71632 25 ALA B C 1
ATOM 1443 O O . ALA B 1 28 ? 7.66100 -28.67700 24.76400 1.000 40.65248 25 ALA B O 1
ATOM 1445 N N . GLY B 1 29 ? 6.80100 -30.08900 26.29100 1.000 40.17412 26 GLY B N 1
ATOM 1446 C CA . GLY B 1 29 ? 5.42200 -29.82100 25.91900 1.000 41.49540 26 GLY B CA 1
ATOM 1447 C C . GLY B 1 29 ? 5.01400 -30.37300 24.56900 1.000 39.04805 26 GLY B C 1
ATOM 1448 O O . GLY B 1 29 ? 4.25200 -29.71900 23.84500 1.000 48.14201 26 GLY B O 1
ATOM 1449 N N . ILE B 1 30 ? 5.49400 -31.55800 24.21300 1.000 43.44623 27 ILE B N 1
ATOM 1450 C CA . ILE B 1 30 ? 5.18600 -32.16300 22.91600 1.000 41.43996 27 ILE B CA 1
ATOM 1451 C C . ILE B 1 30 ? 4.82900 -33.62700 23.11800 1.000 43.95340 27 ILE B C 1
ATOM 1452 O O . ILE B 1 30 ? 5.19600 -34.24400 24.12700 1.000 47.78789 27 ILE B O 1
ATOM 1457 N N . PRO B 1 31 ? 4.09600 -34.20700 22.17000 1.000 41.44103 28 PRO B N 1
ATOM 1458 C CA . PRO B 1 31 ? 3.84600 -35.65500 22.19800 1.000 45.57071 28 PRO B CA 1
ATOM 1459 C C . PRO B 1 31 ? 5.13800 -36.43500 22.03800 1.000 48.08748 28 PRO B C 1
ATOM 1460 O O . PRO B 1 31 ? 6.16600 -35.86800 21.63800 1.000 44.63354 28 PRO B O 1
ATOM 1464 N N . PRO B 1 32 ? 5.12900 -37.73400 22.34500 1.000 44.97537 29 PRO B N 1
ATOM 1465 C CA . PRO B 1 32 ? 6.36600 -38.52200 22.25400 1.000 48.68558 29 PRO B CA 1
ATOM 1466 C C . PRO B 1 32 ? 6.94600 -38.52200 20.84700 1.000 52.00347 29 PRO B C 1
ATOM 1467 O O . PRO B 1 32 ? 6.23500 -38.71000 19.85700 1.000 45.87730 29 PRO B O 1
ATOM 1471 N N . ASN B 1 33 ? 8.25700 -38.31100 20.77300 1.000 51.50527 30 ASN B N 1
ATOM 1472 C CA . ASN B 1 33 ? 8.99500 -38.27100 19.51800 1.000 52.12348 30 ASN B CA 1
ATOM 1473 C C . ASN B 1 33 ? 9.82000 -39.54400 19.38700 1.000 48.32946 30 ASN B C 1
ATOM 1474 O O . ASN B 1 33 ? 10.60600 -39.87300 20.28200 1.000 44.36239 30 ASN B O 1
ATOM 1479 N N . ALA B 1 34 ? 9.64100 -40.25100 18.26900 1.000 48.43763 31 ALA B N 1
ATOM 1480 C CA . ALA B 1 34 ? 10.24600 -41.57200 18.12200 1.000 49.93028 31 ALA B CA 1
ATOM 1481 C C . ALA B 1 34 ? 11.76400 -41.49000 18.01100 1.000 49.89262 31 ALA B C 1
ATOM 1482 O O . ALA B 1 34 ? 12.47400 -42.35300 18.54100 1.000 52.18939 31 ALA B O 1
ATOM 1484 N N . LYS B 1 35 ? 12.28200 -40.46800 17.32600 1.000 47.51375 32 LYS B N 1
ATOM 1485 C CA . LYS B 1 35 ? 13.72800 -40.37000 17.14600 1.000 49.43005 32 LYS B CA 1
ATOM 1486 C C . LYS B 1 35 ? 14.44500 -40.09500 18.46100 1.000 48.17961 32 LYS B C 1
ATOM 1487 O O . LYS B 1 35 ? 15.55900 -40.58600 18.67100 1.000 50.74756 32 LYS B O 1
ATOM 1493 N N . PHE B 1 36 ? 13.83100 -39.32000 19.35700 1.000 46.43692 33 PHE B N 1
ATOM 1494 C CA . PHE B 1 36 ? 14.44400 -39.09700 20.66100 1.000 42.82185 33 PHE B CA 1
ATOM 1495 C C . PHE B 1 36 ? 14.42700 -40.36800 21.50000 1.000 38.72968 33 PHE B C 1
ATOM 1496 O O . PHE B 1 36 ? 15.36800 -40.63100 22.25700 1.000 38.53977 33 PHE B O 1
ATOM 1504 N N . GLN B 1 37 ? 13.36400 -41.16700 21.38100 1.000 48.88612 34 GLN B N 1
ATOM 1505 C CA . GLN B 1 37 ? 13.29000 -42.41600 22.13200 1.000 47.37351 34 GLN B CA 1
ATOM 1506 C C . GLN B 1 37 ? 14.38700 -43.38100 21.70200 1.000 42.61139 34 GLN B C 1
ATOM 1507 O O . GLN B 1 37 ? 14.97000 -44.08300 22.53800 1.000 43.25298 34 GLN B O 1
ATOM 1513 N N . ALA B 1 38 ? 14.68700 -43.42700 20.40200 1.000 44.79132 35 ALA B N 1
ATOM 1514 C CA . ALA B 1 38 ? 15.77700 -44.27200 19.92600 1.000 43.85466 35 ALA B CA 1
ATOM 1515 C C . ALA B 1 38 ? 17.12900 -43.72500 20.36600 1.000 45.79974 35 ALA B C 1
ATOM 1516 O O . ALA B 1 38 ? 18.03600 -44.49400 20.70400 1.000 44.17241 35 ALA B O 1
ATOM 1518 N N . LEU B 1 39 ? 17.28400 -42.39900 20.36600 1.000 46.57603 36 LEU B N 1
ATOM 1519 C CA . LEU B 1 39 ? 18.53300 -41.80700 20.83300 1.000 42.63544 36 LEU B CA 1
ATOM 1520 C C . LEU B 1 39 ? 18.68900 -41.97300 22.33900 1.000 39.44919 36 LEU B C 1
ATOM 1521 O O . LEU B 1 39 ? 19.79200 -42.24200 22.82800 1.000 41.53928 36 LEU B O 1
ATOM 1526 N N . ASP B 1 40 ? 17.59400 -41.82500 23.08900 1.000 37.69164 37 ASP B N 1
ATOM 1527 C CA . ASP B 1 40 ? 17.65900 -41.98600 24.53900 1.000 41.35065 37 ASP B CA 1
ATOM 1528 C C . ASP B 1 40 ? 18.11400 -43.39100 24.91500 1.000 44.11048 37 ASP B C 1
ATOM 1529 O O . ASP B 1 40 ? 18.93300 -43.56500 25.82500 1.000 43.49828 37 ASP B O 1
ATOM 1534 N N . LYS B 1 41 ? 17.59500 -44.40600 24.22000 1.000 46.17997 38 LYS B N 1
ATOM 1535 C CA . LYS B 1 41 ? 18.03500 -45.77600 24.46500 1.000 45.44395 38 LYS B CA 1
ATOM 1536 C C . LYS B 1 41 ? 19.48800 -45.97100 24.05300 1.000 43.22358 38 LYS B C 1
ATOM 1537 O O . LYS B 1 41 ? 20.23700 -46.69800 24.71700 1.000 43.06606 38 LYS B O 1
ATOM 1543 N N . TYR B 1 42 ? 19.90800 -45.32500 22.96200 1.000 47.93082 39 TYR B N 1
ATOM 1544 C CA . TYR B 1 42 ? 21.28300 -45.47600 22.49500 1.000 47.57911 39 TYR B CA 1
ATOM 1545 C C . TYR B 1 42 ? 22.26600 -44.80700 23.44700 1.000 48.55968 39 TYR B C 1
ATOM 1546 O O . TYR B 1 42 ? 23.30600 -45.38300 23.78400 1.000 53.52421 39 TYR B O 1
ATOM 1555 N N . ILE B 1 43 ? 21.95400 -43.58700 23.89000 1.000 46.67545 40 ILE B N 1
ATOM 1556 C CA . ILE B 1 43 ? 22.86200 -42.86300 24.77700 1.000 48.39151 40 ILE B CA 1
ATOM 1557 C C . ILE B 1 43 ? 23.01700 -43.60400 26.09900 1.000 48.81346 40 ILE B C 1
ATOM 1558 O O . ILE B 1 43 ? 24.13000 -43.77000 26.61200 1.000 44.60797 40 ILE B O 1
ATOM 1563 N N . THR B 1 44 ? 21.90000 -44.06600 26.66700 1.000 43.35995 41 THR B N 1
ATOM 1564 C CA . THR B 1 44 ? 21.94400 -44.71500 27.97400 1.000 45.69603 41 THR B CA 1
ATOM 1565 C C . THR B 1 44 ? 22.78000 -45.98900 27.93500 1.000 52.93628 41 THR B C 1
ATOM 1566 O O . THR B 1 44 ? 23.53900 -46.26900 28.87100 1.000 55.87683 41 THR B O 1
ATOM 1570 N N . ASN B 1 45 ? 22.65900 -46.77100 26.86000 1.000 54.95206 42 ASN B N 1
ATOM 1571 C CA . ASN B 1 45 ? 23.46700 -47.98000 26.73700 1.000 53.14091 42 ASN B CA 1
ATOM 1572 C C . ASN B 1 45 ? 24.94500 -47.64400 26.58300 1.000 60.68326 42 ASN B C 1
ATOM 1573 O O . ASN B 1 45 ? 25.80600 -48.34200 27.13100 1.000 62.73835 42 ASN B O 1
ATOM 1578 N N . GLN B 1 46 ? 25.25900 -46.57800 25.84200 1.000 52.32856 43 GLN B N 1
ATOM 1579 C CA . GLN B 1 46 ? 26.65100 -46.16600 25.69600 1.000 53.73547 43 GLN B CA 1
ATOM 1580 C C . GLN B 1 46 ? 27.22600 -45.65800 27.01000 1.000 54.73665 43 GLN B C 1
ATOM 1581 O O . GLN B 1 46 ? 28.42400 -45.82200 27.26400 1.000 64.03363 43 GLN B O 1
ATOM 1587 N N . ILE B 1 47 ? 26.39400 -45.03800 27.85200 1.000 52.58924 44 ILE B N 1
ATOM 1588 C CA . ILE B 1 47 ? 26.84700 -44.63500 29.18000 1.000 56.91380 44 ILE B CA 1
ATOM 1589 C C . ILE B 1 47 ? 27.18200 -45.86200 30.01900 1.000 64.36756 44 ILE B C 1
ATOM 1590 O O . ILE B 1 47 ? 28.11700 -45.83700 30.83100 1.000 66.90970 44 ILE B O 1
ATOM 1595 N N . VAL B 1 48 ? 26.44900 -46.95900 29.82100 1.000 60.15299 45 VAL B N 1
ATOM 1596 C CA . VAL B 1 48 ? 26.71800 -48.18600 30.56200 1.000 64.73067 45 VAL B CA 1
ATOM 1597 C C . VAL B 1 48 ? 28.03700 -48.80500 30.11100 1.000 72.28547 45 VAL B C 1
ATOM 1598 O O . VAL B 1 48 ? 28.87900 -49.18300 30.93300 1.000 73.37516 45 VAL B O 1
ATOM 1602 N N . GLU B 1 49 ? 28.24400 -48.90500 28.79500 1.000 70.50538 46 GLU B N 1
ATOM 1603 C CA . GLU B 1 49 ? 29.43000 -49.55200 28.24200 1.000 75.32820 46 GLU B CA 1
ATOM 1604 C C . GLU B 1 49 ? 30.69400 -48.71400 28.37700 1.000 81.12497 46 GLU B C 1
ATOM 1605 O O . GLU B 1 49 ? 31.79500 -49.26400 28.25200 1.000 85.49047 46 GLU B O 1
ATOM 1611 N N . SER B 1 50 ? 30.56100 -47.40500 28.61400 1.000 72.84212 47 SER B N 1
ATOM 1612 C CA . SER B 1 50 ? 31.72100 -46.51600 28.57600 1.000 78.56012 47 SER B CA 1
ATOM 1613 C C . SER B 1 50 ? 32.79300 -46.95100 29.56900 1.000 84.92962 47 SER B C 1
ATOM 1614 O O . SER B 1 50 ? 33.96000 -47.12900 29.20200 1.000 87.87893 47 SER B O 1
ATOM 1617 N N . ASP B 1 51 ? 32.41500 -47.14200 30.82800 1.000 83.85445 48 ASP B N 1
ATOM 1618 C CA . ASP B 1 51 ? 33.35600 -47.54900 31.87200 1.000 83.72791 48 ASP B CA 1
ATOM 1619 C C . ASP B 1 51 ? 32.93200 -48.88800 32.45800 1.000 81.83482 48 ASP B C 1
ATOM 1620 O O . ASP B 1 51 ? 32.01500 -48.93800 33.29700 1.000 82.50788 48 ASP B O 1
ATOM 1625 N N . PRO B 1 52 ? 33.55600 -49.99800 32.05100 1.000 81.10627 49 PRO B N 1
ATOM 1626 C CA . PRO B 1 52 ? 33.24100 -51.28600 32.68900 1.000 79.22331 49 PRO B CA 1
ATOM 1627 C C . PRO B 1 52 ? 33.64000 -51.34000 34.14900 1.000 78.73680 49 PRO B C 1
ATOM 1628 O O . PRO B 1 52 ? 33.11200 -52.18200 34.88500 1.000 72.84768 49 PRO B O 1
ATOM 1632 N N . SER B 1 53 ? 34.55000 -50.46900 34.59300 1.000 73.56472 50 SER B N 1
ATOM 1633 C CA . SER B 1 53 ? 34.91200 -50.42900 36.00500 1.000 74.07631 50 SER B CA 1
ATOM 1634 C C . SER B 1 53 ? 33.76300 -49.91700 36.86300 1.000 78.03543 50 SER B C 1
ATOM 1635 O O . SER B 1 53 ? 33.59200 -50.36400 38.00300 1.000 78.31126 50 SER B O 1
ATOM 1638 N N . LYS B 1 54 ? 32.96600 -48.98800 36.33700 1.000 77.32978 51 LYS B N 1
ATOM 1639 C CA . LYS B 1 54 ? 31.85000 -48.39700 37.06300 1.000 74.35077 51 LYS B CA 1
ATOM 1640 C C . LYS B 1 54 ? 30.50500 -48.87900 36.52900 1.000 72.52974 51 LYS B C 1
ATOM 1641 O O . LYS B 1 54 ? 29.49400 -48.18600 36.66000 1.000 68.14954 51 LYS B O 1
ATOM 1647 N N . GLU B 1 55 ? 30.48000 -50.07600 35.93600 1.000 73.67586 52 GLU B N 1
ATOM 1648 C CA . GLU B 1 55 ? 29.25100 -50.59000 35.33900 1.000 73.73902 52 GLU B CA 1
ATOM 1649 C C . GLU B 1 55 ? 28.16900 -50.81300 36.38900 1.000 68.09074 52 GLU B C 1
ATOM 1650 O O . GLU B 1 55 ? 26.98300 -50.58100 36.12700 1.000 66.58650 52 GLU B O 1
ATOM 1656 N N . LYS B 1 56 ? 28.55700 -51.25200 37.58900 1.000 66.93362 53 LYS B N 1
ATOM 1657 C CA . LYS B 1 56 ? 27.57300 -51.50300 38.63700 1.000 63.23242 53 LYS B CA 1
ATOM 1658 C C . LYS B 1 56 ? 26.95300 -50.20300 39.13800 1.000 62.86733 53 LYS B C 1
ATOM 1659 O O . LYS B 1 56 ? 25.72600 -50.09100 39.24700 1.000 59.96798 53 LYS B O 1
ATOM 1665 N N . GLU B 1 57 ? 27.78600 -49.20400 39.44500 1.000 60.32063 54 GLU B N 1
ATOM 1666 C CA . GLU B 1 57 ? 27.27200 -47.96000 40.01200 1.000 60.82558 54 GLU B CA 1
ATOM 1667 C C . GLU B 1 57 ? 26.50500 -47.13900 38.98100 1.000 55.46669 54 GLU B C 1
ATOM 1668 O O . GLU B 1 57 ? 25.55400 -46.43500 39.33900 1.000 49.07082 54 GLU B O 1
ATOM 1674 N N . ILE B 1 58 ? 26.90300 -47.20500 37.70700 1.000 55.13231 55 ILE B N 1
ATOM 1675 C CA . ILE B 1 58 ? 26.21700 -46.43000 36.67500 1.000 53.41449 55 ILE B CA 1
ATOM 1676 C C . ILE B 1 58 ? 24.80300 -46.95600 36.46000 1.000 51.64993 55 ILE B C 1
ATOM 1677 O O . ILE B 1 58 ? 23.84700 -46.17800 36.35500 1.000 46.12820 55 ILE B O 1
ATOM 1682 N N . LYS B 1 59 ? 24.64600 -48.28200 36.39600 1.000 50.41872 56 LYS B N 1
ATOM 1683 C CA . LYS B 1 59 ? 23.31300 -48.86300 36.26300 1.000 45.22108 56 LYS B CA 1
ATOM 1684 C C . LYS B 1 59 ? 22.44700 -48.53300 37.47300 1.000 39.26123 56 LYS B C 1
ATOM 1685 O O . LYS B 1 59 ? 21.24900 -48.26400 37.33200 1.000 41.78772 56 LYS B O 1
ATOM 1691 N N . LYS B 1 60 ? 23.03700 -48.54900 38.67100 1.000 36.81078 57 LYS B N 1
ATOM 1692 C CA . LYS B 1 60 ? 22.29100 -48.16600 39.86500 1.000 41.11502 57 LYS B CA 1
ATOM 1693 C C . LYS B 1 60 ? 21.86500 -46.70600 39.80800 1.000 43.68918 57 LYS B C 1
ATOM 1694 O O . LYS B 1 60 ? 20.80000 -46.34800 40.32500 1.000 38.57192 57 LYS B O 1
ATOM 1700 N N . ALA B 1 61 ? 22.68000 -45.85100 39.18300 1.000 40.33841 58 ALA B N 1
ATOM 1701 C CA . ALA B 1 61 ? 22.33200 -44.44000 39.06200 1.000 41.70766 58 ALA B CA 1
ATOM 1702 C C . ALA B 1 61 ? 21.08500 -44.24800 38.20900 1.000 36.94304 58 ALA B C 1
ATOM 1703 O O . ALA B 1 61 ? 20.22100 -43.42700 38.53900 1.000 40.82079 58 ALA B O 1
ATOM 1705 N N . PHE B 1 62 ? 20.97500 -44.99200 37.10700 1.000 35.20540 59 PHE B N 1
ATOM 1706 C CA . PHE B 1 62 ? 19.78200 -44.89400 36.27400 1.000 32.77619 59 PHE B CA 1
ATOM 1707 C C . PHE B 1 62 ? 18.54600 -45.40500 37.00400 1.000 39.27988 59 PHE B C 1
ATOM 1708 O O . PHE B 1 62 ? 17.44900 -44.86400 36.81900 1.000 35.96846 59 PHE B O 1
ATOM 1716 N N . GLY B 1 63 ? 18.70000 -46.43900 37.83500 1.000 37.62008 60 GLY B N 1
ATOM 1717 C CA . GLY B 1 63 ? 17.57200 -46.91700 38.61700 1.000 28.72188 60 GLY B CA 1
ATOM 1718 C C . GLY B 1 63 ? 17.12300 -45.91400 39.66200 1.000 36.75649 60 GLY B C 1
ATOM 1719 O O . GLY B 1 63 ? 15.92400 -45.75700 39.90900 1.000 34.97002 60 GLY B O 1
ATOM 1720 N N . ASP B 1 64 ? 18.07600 -45.22100 40.29000 1.000 35.54755 61 ASP B N 1
ATOM 1721 C CA . ASP B 1 64 ? 17.71600 -44.20200 41.27000 1.000 39.07305 61 ASP B CA 1
ATOM 1722 C C . ASP B 1 64 ? 17.06500 -43.00000 40.59700 1.000 36.12229 61 ASP B C 1
ATOM 1723 O O . ASP B 1 64 ? 16.09200 -42.44100 41.11900 1.000 37.65593 61 ASP B O 1
ATOM 1728 N N . ALA B 1 65 ? 17.58600 -42.58800 39.43900 1.000 36.94750 62 ALA B N 1
ATOM 1729 C CA . ALA B 1 65 ? 16.98000 -41.47900 38.71000 1.000 37.99289 62 ALA B CA 1
ATOM 1730 C C . ALA B 1 65 ? 15.56900 -41.81900 38.25400 1.000 37.34675 62 ALA B C 1
ATOM 1731 O O . ALA B 1 65 ? 14.70900 -40.93400 38.18900 1.000 35.79881 62 ALA B O 1
ATOM 1733 N N . ALA B 1 66 ? 15.31100 -43.09100 37.93800 1.000 30.07539 63 ALA B N 1
ATOM 1734 C CA . ALA B 1 66 ? 13.95900 -43.50300 37.57700 1.000 30.49568 63 ALA B CA 1
ATOM 1735 C C . ALA B 1 66 ? 12.98700 -43.25600 38.72300 1.000 33.65198 63 ALA B C 1
ATOM 1736 O O . ALA B 1 66 ? 11.85200 -42.82100 38.50000 1.000 32.60305 63 ALA B O 1
ATOM 1738 N N . LYS B 1 67 ? 13.41800 -43.52000 39.95800 1.000 28.80716 64 LYS B N 1
ATOM 1739 C CA . LYS B 1 67 ? 12.55300 -43.26900 41.10600 1.000 35.10353 64 LYS B CA 1
ATOM 1740 C C . LYS B 1 67 ? 12.39400 -41.77400 41.35800 1.000 34.33534 64 LYS B C 1
ATOM 1741 O O . LYS B 1 67 ? 11.30300 -41.31200 41.70900 1.000 34.12607 64 LYS B O 1
ATOM 1747 N N . ILE B 1 68 ? 13.47000 -41.00400 41.18400 1.000 31.85605 65 ILE B N 1
ATOM 1748 C CA . ILE B 1 68 ? 13.38800 -39.55800 41.36600 1.000 33.71736 65 ILE B CA 1
ATOM 1749 C C . ILE B 1 68 ? 12.48200 -38.94000 40.30800 1.000 32.45345 65 ILE B C 1
ATOM 1750 O O . ILE B 1 68 ? 11.62100 -38.10600 40.61300 1.000 30.82320 65 ILE B O 1
ATOM 1755 N N . LEU B 1 69 ? 12.65400 -39.35000 39.05000 1.000 31.75831 66 LEU B N 1
ATOM 1756 C CA . LEU B 1 69 ? 11.86300 -38.77000 37.97100 1.000 31.93571 66 LEU B CA 1
ATOM 1757 C C . LEU B 1 69 ? 10.41600 -39.24500 38.00700 1.000 31.78905 66 LEU B C 1
ATOM 1758 O O . LEU B 1 69 ? 9.51600 -38.51000 37.58500 1.000 33.32480 66 LEU B O 1
ATOM 1763 N N . ARG B 1 70 ? 10.16600 -40.46400 38.49600 1.000 37.09780 67 ARG B N 1
ATOM 1764 C CA . ARG B 1 70 ? 8.78700 -40.92800 38.62100 1.000 36.69011 67 ARG B CA 1
ATOM 1765 C C . ARG B 1 70 ? 8.03400 -40.12100 39.66900 1.000 33.60021 67 ARG B C 1
ATOM 1766 O O . ARG B 1 70 ? 6.85100 -39.80700 39.48900 1.000 33.37090 67 ARG B O 1
ATOM 1774 N N . ASP B 1 71 ? 8.70300 -39.77100 40.77000 1.000 33.20830 68 ASP B N 1
ATOM 1775 C CA . ASP B 1 71 ? 8.08600 -38.89500 41.75900 1.000 39.06925 68 ASP B CA 1
ATOM 1776 C C . ASP B 1 71 ? 7.80300 -37.51900 41.16700 1.000 35.67311 68 ASP B C 1
ATOM 1777 O O . ASP B 1 71 ? 6.73200 -36.94700 41.39600 1.000 37.98622 68 ASP B O 1
ATOM 1782 N N . ALA B 1 72 ? 8.74400 -36.98200 40.38500 1.000 33.20640 69 ALA B N 1
ATOM 1783 C CA . ALA B 1 72 ? 8.54700 -35.66900 39.77900 1.000 35.68917 69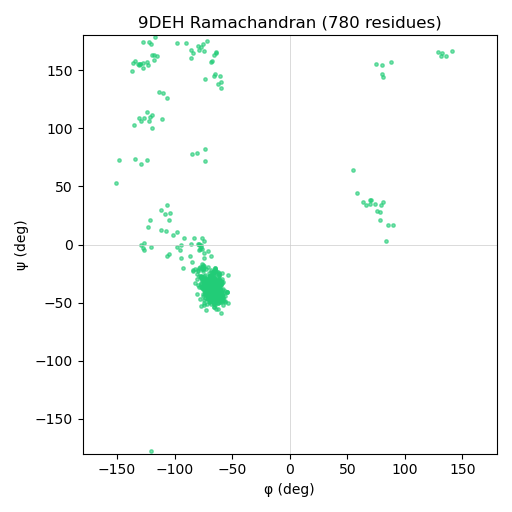 ALA B CA 1
ATOM 1784 C C . ALA B 1 72 ? 7.37700 -35.66600 38.80400 1.000 34.36050 69 ALA B C 1
ATOM 1785 O O . ALA B 1 72 ? 6.66800 -34.66000 38.68900 1.000 36.09675 69 ALA B O 1
ATOM 1787 N N . LEU B 1 73 ? 7.15700 -36.77800 38.09800 1.000 35.72112 70 LEU B N 1
ATOM 1788 C CA . LEU B 1 73 ? 6.01700 -36.88000 37.19300 1.000 34.62965 70 LEU B CA 1
ATOM 1789 C C . LEU B 1 73 ? 4.68500 -36.85200 37.93100 1.000 35.17533 70 LEU B C 1
ATOM 1790 O O . LEU B 1 73 ? 3.66300 -36.50600 37.32700 1.000 39.05043 70 LEU B O 1
ATOM 1795 N N . ALA B 1 74 ? 4.67000 -37.21200 39.21400 1.000 35.09066 71 ALA B N 1
ATOM 1796 C CA . ALA B 1 74 ? 3.45500 -37.16900 40.01600 1.000 32.86230 71 ALA B CA 1
ATOM 1797 C C . ALA B 1 74 ? 3.18600 -35.79800 40.61900 1.000 37.72497 71 ALA B C 1
ATOM 1798 O O . ALA B 1 74 ? 2.06900 -35.55600 41.09000 1.000 42.03149 71 ALA B O 1
ATOM 1800 N N . ARG B 1 75 ? 4.17200 -34.90700 40.62500 1.000 41.91713 72 ARG B N 1
ATOM 1801 C CA . ARG B 1 75 ? 4.01400 -33.56700 41.16800 1.000 37.38924 72 ARG B CA 1
ATOM 1802 C C . ARG B 1 75 ? 3.73400 -32.57400 40.04600 1.000 41.80856 72 ARG B C 1
ATOM 1803 O O . ARG B 1 75 ? 3.78200 -32.90200 38.85800 1.000 43.74052 72 ARG B O 1
ATOM 1811 N N . ASN B 1 76 ? 3.43800 -31.33700 40.44200 1.000 39.53351 73 ASN B N 1
ATOM 1812 C CA . ASN B 1 76 ? 3.21500 -30.24900 39.49200 1.000 47.50853 73 ASN B CA 1
ATOM 1813 C C . ASN B 1 76 ? 4.57500 -29.65900 39.12700 1.000 45.24668 73 ASN B C 1
ATOM 1814 O O . ASN B 1 76 ? 4.99300 -28.60700 39.61700 1.000 48.78079 73 ASN B O 1
ATOM 1819 N N . ILE B 1 77 ? 5.28300 -30.36800 38.25000 1.000 45.10775 74 ILE B N 1
ATOM 1820 C CA . ILE B 1 77 ? 6.61000 -29.97400 37.79200 1.000 40.35854 74 ILE B CA 1
ATOM 1821 C C . ILE B 1 77 ? 6.57500 -29.94700 36.27100 1.000 41.78940 74 ILE B C 1
ATOM 1822 O O . ILE B 1 77 ? 6.50000 -31.00200 35.62800 1.000 45.20624 74 ILE B O 1
ATOM 1827 N N . THR B 1 78 ? 6.62700 -28.74500 35.69200 1.000 41.57664 75 THR B N 1
ATOM 1828 C CA . THR B 1 78 ? 6.52400 -28.58400 34.25000 1.000 39.38386 75 THR B CA 1
ATOM 1829 C C . THR B 1 78 ? 7.63500 -27.73700 33.64500 1.000 39.15289 75 THR B C 1
ATOM 1830 O O . THR B 1 78 ? 7.65100 -27.55300 32.42300 1.000 36.92383 75 THR B O 1
ATOM 1834 N N . THR B 1 79 ? 8.55800 -27.22200 34.45000 1.000 37.08665 76 THR B N 1
ATOM 1835 C CA . THR B 1 79 ? 9.64300 -26.38900 33.95900 1.000 34.42060 76 THR B CA 1
ATOM 1836 C C . THR B 1 79 ? 10.97200 -26.90000 34.49400 1.000 37.77952 76 THR B C 1
ATOM 1837 O O . THR B 1 79 ? 11.01400 -27.56000 35.53800 1.000 35.96592 76 THR B O 1
ATOM 1841 N N . PRO B 1 80 ? 12.07400 -26.62000 33.79300 1.000 36.70000 77 PRO B N 1
ATOM 1842 C CA . PRO B 1 80 ? 13.39200 -26.99100 34.33400 1.000 39.96788 77 PRO B CA 1
ATOM 1843 C C . PRO B 1 80 ? 13.70800 -26.31500 35.65400 1.000 40.24915 77 PRO B C 1
ATOM 1844 O O . PRO B 1 80 ? 14.44400 -26.88500 36.47100 1.000 38.54550 77 PRO B O 1
ATOM 1848 N N . GLU B 1 81 ? 13.17600 -25.11300 35.88800 1.000 37.10023 78 GLU B N 1
ATOM 1849 C CA . GLU B 1 81 ? 13.42600 -24.42500 37.15100 1.000 36.44409 78 GLU B CA 1
ATOM 1850 C C . GLU B 1 81 ? 12.73500 -25.13400 38.30800 1.000 34.28659 78 GLU B C 1
ATOM 1851 O O . GLU B 1 81 ? 13.32600 -25.30300 39.38200 1.000 33.34424 78 GLU B O 1
ATOM 1857 N N . GLU B 1 82 ? 11.48200 -25.55100 38.11000 1.000 32.37840 79 GLU B N 1
ATOM 1858 C CA . GLU B 1 82 ? 10.78500 -26.31300 39.14100 1.000 38.93646 79 GLU B CA 1
ATOM 1859 C C . GLU B 1 82 ? 11.45100 -27.66400 39.37100 1.000 36.43143 79 GLU B C 1
ATOM 1860 O O . GLU B 1 82 ? 11.49900 -28.15400 40.50600 1.000 35.62371 79 GLU B O 1
ATOM 1866 N N . ALA B 1 83 ? 11.97400 -28.28000 38.30800 1.000 30.44525 80 ALA B N 1
ATOM 1867 C CA . ALA B 1 83 ? 12.65200 -29.56200 38.46200 1.000 38.73508 80 ALA B CA 1
ATOM 1868 C C . ALA B 1 83 ? 13.94700 -29.41100 39.24900 1.000 33.36416 80 ALA B C 1
ATOM 1869 O O . ALA B 1 83 ? 14.24900 -30.23300 40.12200 1.000 37.18113 80 ALA B O 1
ATOM 1871 N N . GLN B 1 84 ? 14.72400 -28.36400 38.96100 1.000 33.06189 81 GLN B N 1
ATOM 1872 C CA . GLN B 1 84 ? 15.96500 -28.15300 39.69900 1.000 39.58427 81 GLN B CA 1
ATOM 1873 C C . GLN B 1 84 ? 15.69700 -27.77700 41.15100 1.000 35.60331 81 GLN B C 1
ATOM 1874 O O . GLN B 1 84 ? 16.46600 -28.15700 42.04000 1.000 34.58925 81 GLN B O 1
ATOM 1880 N N . ALA B 1 85 ? 14.61900 -27.03400 41.41200 1.000 32.26981 82 ALA B N 1
ATOM 1881 C CA . ALA B 1 85 ? 14.24200 -26.75200 42.79200 1.000 36.77260 82 ALA B CA 1
ATOM 1882 C C . ALA B 1 85 ? 13.75000 -28.00800 43.49900 1.000 41.32297 82 ALA B C 1
ATOM 1883 O O . ALA B 1 85 ? 13.94500 -28.15200 44.71200 1.000 46.57185 82 ALA B O 1
ATOM 1885 N N . PHE B 1 86 ? 13.11700 -28.92200 42.76000 1.000 40.31397 83 PHE B N 1
ATOM 1886 C CA . PHE B 1 86 ? 12.69000 -30.19100 43.34000 1.000 35.85985 83 PHE B CA 1
ATOM 1887 C C . PHE B 1 86 ? 13.88700 -31.04600 43.73800 1.000 36.80600 83 PHE B C 1
ATOM 1888 O O . PHE B 1 86 ? 13.89300 -31.65100 44.81700 1.000 38.07443 83 PHE B O 1
ATOM 1896 N N . LEU B 1 87 ? 14.91400 -31.10100 42.88500 1.000 35.75123 84 LEU B N 1
ATOM 1897 C CA . LEU B 1 87 ? 16.10100 -31.89100 43.20000 1.000 34.19420 84 LEU B CA 1
ATOM 1898 C C . LEU B 1 87 ? 16.82600 -31.34300 44.42200 1.000 41.14864 84 LEU B C 1
ATOM 1899 O O . LEU B 1 87 ? 17.27400 -32.11200 45.28100 1.000 38.27873 84 LEU B O 1
ATOM 1904 N N . ARG B 1 88 ? 16.95200 -30.01500 44.51500 1.000 41.41763 85 ARG B N 1
ATOM 1905 C CA . ARG B 1 88 ? 17.63600 -29.40900 45.65300 1.000 42.53858 85 ARG B CA 1
ATOM 1906 C C . ARG B 1 88 ? 16.94300 -29.73800 46.96800 1.000 37.55977 85 ARG B C 1
ATOM 1907 O O . ARG B 1 88 ? 17.60800 -29.88700 47.99800 1.000 44.63912 85 ARG B O 1
ATOM 1915 N N . ASP B 1 89 ? 15.61300 -29.84900 46.95500 1.000 39.17094 86 ASP B N 1
ATOM 1916 C CA . ASP B 1 89 ? 14.89200 -30.22400 48.16700 1.000 44.78563 86 ASP B CA 1
ATOM 1917 C C . ASP B 1 89 ? 15.17900 -31.67000 48.55000 1.000 45.32543 86 ASP B C 1
ATOM 1918 O O . ASP B 1 89 ? 15.25600 -31.99800 49.74000 1.000 46.29390 86 ASP B O 1
ATOM 1923 N N . LEU B 1 90 ? 15.33700 -32.54800 47.55500 1.000 45.12037 87 LEU B N 1
ATOM 1924 C CA . LEU B 1 90 ? 15.72300 -33.92600 47.84200 1.000 41.42912 87 LEU B CA 1
ATOM 1925 C C . LEU B 1 90 ? 17.10500 -33.99700 48.47400 1.000 45.19406 87 LEU B C 1
ATOM 1926 O O . LEU B 1 90 ? 17.37100 -34.88600 49.29000 1.000 45.78103 87 LEU B O 1
ATOM 1931 N N . GLY B 1 91 ? 17.99300 -33.07300 48.11500 1.000 44.79395 88 GLY B N 1
ATOM 1932 C CA . GLY B 1 91 ? 19.32500 -33.03700 48.66700 1.000 43.29785 88 GLY B CA 1
ATOM 1933 C C . GLY B 1 91 ? 20.38600 -32.88400 47.59700 1.000 46.51316 88 GLY B C 1
ATOM 1934 O O . GLY B 1 91 ? 20.13200 -33.07600 46.40300 1.000 45.27477 88 GLY B O 1
ATOM 1935 N N . PRO B 1 92 ? 21.60500 -32.52600 48.01000 1.000 46.64050 89 PRO B N 1
ATOM 1936 C CA . PRO B 1 92 ? 22.69900 -32.40100 47.03200 1.000 44.48212 89 PRO B CA 1
ATOM 1937 C C . PRO B 1 92 ? 23.01700 -33.70100 46.31800 1.000 45.50652 89 PRO B C 1
ATOM 1938 O O . PRO B 1 92 ? 23.50700 -33.67100 45.18200 1.000 44.32316 89 PRO B O 1
ATOM 1942 N N . TRP B 1 93 ? 22.75100 -34.84600 46.95400 1.000 46.50670 90 TRP B N 1
ATOM 1943 C CA . TRP B 1 93 ? 23.00600 -36.13200 46.31400 1.000 43.35379 90 TRP B CA 1
ATOM 1944 C C . TRP B 1 93 ? 22.15700 -36.30300 45.06000 1.000 41.99141 90 TRP B C 1
ATOM 1945 O O . TRP B 1 93 ? 22.61800 -36.86700 44.06000 1.000 39.04149 90 TRP B O 1
ATOM 1956 N N . ALA B 1 94 ? 20.91300 -35.82000 45.09300 1.000 43.59774 91 ALA B N 1
ATOM 1957 C CA . ALA B 1 94 ? 20.04300 -35.92600 43.92700 1.000 41.88596 91 ALA B CA 1
ATOM 1958 C C . ALA B 1 94 ? 20.44900 -34.93800 42.84300 1.000 42.99210 91 ALA B C 1
ATOM 1959 O O . ALA B 1 94 ? 20.34900 -35.24300 41.64900 1.000 42.46895 91 ALA B O 1
ATOM 1961 N N . VAL B 1 95 ? 20.90200 -33.74600 43.23700 1.000 39.88015 92 VAL B N 1
ATOM 1962 C CA . VAL B 1 95 ? 21.40500 -32.78400 42.26100 1.000 36.86285 92 VAL B CA 1
ATOM 1963 C C . VAL B 1 95 ? 22.64300 -33.33900 41.57000 1.000 39.42508 92 VAL B C 1
ATOM 1964 O O . VAL B 1 95 ? 22.75700 -33.30800 40.33900 1.000 38.78540 92 VAL B O 1
ATOM 1968 N N . ASP B 1 96 ? 23.58500 -33.86900 42.35600 1.000 38.35798 93 ASP B N 1
ATOM 1969 C CA . ASP B 1 96 ? 24.80100 -34.43300 41.78000 1.000 40.59883 93 ASP B CA 1
ATOM 1970 C C . ASP B 1 96 ? 24.49700 -35.66000 40.93100 1.000 39.52106 93 ASP B C 1
ATOM 1971 O O . ASP B 1 96 ? 25.15100 -35.88800 39.90800 1.000 39.95818 93 ASP B O 1
ATOM 1976 N N . LEU B 1 97 ? 23.51100 -36.46100 41.34000 1.000 39.57637 94 LEU B N 1
ATOM 1977 C CA . LEU B 1 97 ? 23.16200 -37.66000 40.58300 1.000 42.50930 94 LEU B CA 1
ATOM 1978 C C . LEU B 1 97 ? 22.65300 -37.30300 39.19200 1.000 40.74854 94 LEU B C 1
ATOM 1979 O O . LEU B 1 97 ? 23.11100 -37.86000 38.18700 1.000 37.13726 94 LEU B O 1
ATOM 1984 N N . ILE B 1 98 ? 21.70200 -36.37100 39.11600 1.000 37.93506 95 ILE B N 1
ATOM 1985 C CA . ILE B 1 98 ? 21.11900 -36.00800 37.82900 1.000 37.82567 95 ILE B CA 1
ATOM 1986 C C . ILE B 1 98 ? 22.12900 -35.24900 36.97700 1.000 43.05860 95 ILE B C 1
ATOM 1987 O O . ILE B 1 98 ? 22.24400 -35.48400 35.76800 1.000 40.35279 95 ILE B O 1
ATOM 1992 N N . ASN B 1 99 ? 22.87700 -34.32800 37.59000 1.000 49.25734 96 ASN B N 1
ATOM 1993 C CA . ASN B 1 99 ? 23.85300 -33.54900 36.83500 1.000 49.46139 96 ASN B CA 1
ATOM 1994 C C . ASN B 1 99 ? 24.99200 -34.42200 36.32400 1.000 46.23679 96 ASN B C 1
ATOM 1995 O O . ASN B 1 99 ? 25.62400 -34.08700 35.31600 1.000 46.54058 96 ASN B O 1
ATOM 2000 N N . THR B 1 100 ? 25.26400 -35.54500 36.94500 1.000 42.84575 97 THR B N 1
ATOM 2001 C CA . THR B 1 100 ? 26.31500 -36.41900 36.42000 1.000 49.57029 97 THR B CA 1
ATOM 2002 C C . THR B 1 100 ? 25.85100 -37.14000 35.14500 1.000 49.96619 97 THR B C 1
ATOM 2003 O O . THR B 1 100 ? 26.54800 -37.20200 34.13500 1.000 49.66041 97 THR B O 1
ATOM 2007 N N . ILE B 1 101 ? 24.64800 -37.67500 35.21200 1.000 42.87306 98 ILE B N 1
ATOM 2008 C CA . ILE B 1 101 ? 24.07800 -38.34900 34.09200 1.000 45.17320 98 ILE B CA 1
ATOM 2009 C C . ILE B 1 101 ? 23.98800 -37.38900 32.95000 1.000 44.97692 98 ILE B C 1
ATOM 2010 O O . ILE B 1 101 ? 24.37800 -37.71000 31.87600 1.000 46.46219 98 ILE B O 1
ATOM 2015 N N . THR B 1 102 ? 23.51400 -36.18400 33.19700 1.000 48.21886 99 THR B N 1
ATOM 2016 C CA . THR B 1 102 ? 23.37600 -35.21600 32.12600 1.000 50.06367 99 THR B CA 1
ATOM 2017 C C . THR B 1 102 ? 24.67800 -34.89700 31.43100 1.000 53.18417 99 THR B C 1
ATOM 2018 O O . THR B 1 102 ? 24.69900 -34.68800 30.25600 1.000 55.06089 99 THR B O 1
ATOM 2022 N N . ARG B 1 103 ? 25.77600 -34.92100 32.16000 1.000 52.34555 100 ARG B N 1
ATOM 2023 C CA . ARG B 1 103 ? 27.04900 -34.60500 31.59000 1.000 55.62906 100 ARG B CA 1
ATOM 2024 C C . ARG B 1 103 ? 27.59600 -35.78400 30.82000 1.000 52.95523 100 ARG B C 1
ATOM 2025 O O . ARG B 1 103 ? 28.35500 -35.61600 29.90500 1.000 54.33631 100 ARG B O 1
ATOM 2033 N N . ARG B 1 104 ? 27.13900 -36.98100 31.14100 1.000 53.80304 101 ARG B N 1
ATOM 2034 C CA . ARG B 1 104 ? 27.53900 -38.16500 30.41000 1.000 52.38023 101 ARG B CA 1
ATOM 2035 C C . ARG B 1 104 ? 26.85500 -38.25300 29.03900 1.000 52.66724 101 ARG B C 1
ATOM 2036 O O . ARG B 1 104 ? 27.32400 -38.93400 28.16800 1.000 52.41971 101 ARG B O 1
ATOM 2044 N N . TYR B 1 105 ? 25.75200 -37.53900 28.90500 1.000 54.89414 102 TYR B N 1
ATOM 2045 C CA . TYR B 1 105 ? 25.00400 -37.53000 27.67200 1.000 53.75853 102 TYR B CA 1
ATOM 2046 C C . TYR B 1 105 ? 25.79400 -36.93600 26.55000 1.000 55.52963 102 TYR B C 1
ATOM 2047 O O . TYR B 1 105 ? 25.99500 -37.54200 25.49800 1.000 56.53227 102 TYR B O 1
ATOM 2056 N N . VAL B 1 106 ? 26.23900 -35.72200 26.80400 1.000 52.00827 103 VAL B N 1
ATOM 2057 C CA . VAL B 1 106 ? 26.95200 -34.97200 25.82700 1.000 54.94911 103 VAL B CA 1
ATOM 2058 C C . VAL B 1 106 ? 28.22400 -35.64700 25.44400 1.000 58.25586 103 VAL B C 1
ATOM 2059 O O . VAL B 1 106 ? 28.59700 -35.64200 24.30000 1.000 59.13078 103 VAL B O 1
ATOM 2063 N N . ASP B 1 107 ? 28.88600 -36.23700 26.41700 1.000 61.51415 104 ASP B N 1
ATOM 2064 C CA . ASP B 1 107 ? 30.10300 -36.92500 26.15000 1.000 60.85264 104 ASP B CA 1
ATOM 2065 C C . ASP B 1 107 ? 29.89100 -38.02000 25.14500 1.000 58.41520 104 ASP B C 1
ATOM 2066 O O . ASP B 1 107 ? 30.66000 -38.16300 24.23600 1.000 59.14443 104 ASP B O 1
ATOM 2071 N N . VAL B 1 108 ? 28.83400 -38.78500 25.29500 1.000 54.66184 105 VAL B N 1
ATOM 2072 C CA . VAL B 1 108 ? 28.59300 -39.88100 24.36200 1.000 55.73833 105 VAL B CA 1
ATOM 2073 C C . VAL B 1 108 ? 28.39300 -39.34900 22.94800 1.000 57.59761 105 VAL B C 1
ATOM 2074 O O . VAL B 1 108 ? 28.93000 -39.90400 21.98100 1.000 62.26619 105 VAL B O 1
ATOM 2078 N N . ILE B 1 109 ? 27.62200 -38.26800 22.80300 1.000 57.29177 106 ILE B N 1
ATOM 2079 C CA . ILE B 1 109 ? 27.38500 -37.69500 21.48000 1.000 62.32743 106 ILE B CA 1
ATOM 2080 C C . ILE B 1 109 ? 28.69500 -37.22900 20.85600 1.000 60.33110 106 ILE B C 1
ATOM 2081 O O . ILE B 1 109 ? 28.93100 -37.41600 19.65600 1.000 62.89196 106 ILE B O 1
ATOM 2086 N N . GLU B 1 110 ? 29.57100 -36.62400 21.66000 1.000 57.01312 107 GLU B N 1
ATOM 2087 C CA . GLU B 1 110 ? 30.85300 -36.16700 21.13800 1.000 63.01355 107 GLU B CA 1
ATOM 2088 C C . GLU B 1 110 ? 31.79900 -37.33100 20.86900 1.000 65.24736 107 GLU B C 1
ATOM 2089 O O . GLU B 1 110 ? 32.58300 -37.28200 19.91400 1.000 70.43799 107 GLU B O 1
ATOM 2095 N N . LYS B 1 111 ? 31.74000 -38.38100 21.69000 1.000 63.33919 108 LYS B N 1
ATOM 2096 C CA . LYS B 1 111 ? 32.63600 -39.51800 21.51300 1.000 62.52326 108 LYS B CA 1
ATOM 2097 C C . LYS B 1 111 ? 32.21300 -40.42100 20.36200 1.000 65.11539 108 LYS B C 1
ATOM 2098 O O . LYS B 1 111 ? 33.07200 -41.00400 19.69200 1.000 73.33185 108 LYS B O 1
ATOM 2104 N N . ASN B 1 112 ? 30.90900 -40.55700 20.11500 1.000 61.40618 109 ASN B N 1
ATOM 2105 C CA . ASN B 1 112 ? 30.38500 -41.43100 19.06800 1.000 63.27582 109 ASN B CA 1
ATOM 2106 C C . ASN B 1 112 ? 29.51000 -40.62000 18.11600 1.000 62.61868 109 ASN B C 1
ATOM 2107 O O . ASN B 1 112 ? 28.27800 -40.74500 18.13000 1.000 63.65236 109 ASN B O 1
ATOM 2112 N N . PRO B 1 113 ? 30.11600 -39.77800 17.27100 1.000 64.75456 110 PRO B N 1
ATOM 2113 C CA . PRO B 1 113 ? 29.29200 -38.98200 16.34500 1.000 61.24857 110 PRO B CA 1
ATOM 2114 C C . PRO B 1 113 ? 28.62900 -39.82000 15.26800 1.000 61.95587 110 PRO B C 1
ATOM 2115 O O . PRO B 1 113 ? 27.45600 -39.58800 14.94800 1.000 62.67987 110 PRO B O 1
ATOM 2119 N N . GLU B 1 114 ? 29.34700 -40.78900 14.69400 1.000 63.30953 111 GLU B N 1
ATOM 2120 C CA . GLU B 1 114 ? 28.75400 -41.63400 13.66200 1.000 65.39856 111 GLU B CA 1
ATOM 2121 C C . GLU B 1 114 ? 27.62700 -42.49100 14.22700 1.000 65.53879 111 GLU B C 1
ATOM 2122 O O . GLU B 1 114 ? 26.60800 -42.70200 13.56000 1.000 68.01667 111 GLU B O 1
ATOM 2128 N N . GLY B 1 115 ? 27.79200 -42.99500 15.45200 1.000 61.68214 112 GLY B N 1
ATOM 2129 C CA . GLY B 1 115 ? 26.73800 -43.78500 16.06400 1.000 57.91006 112 GL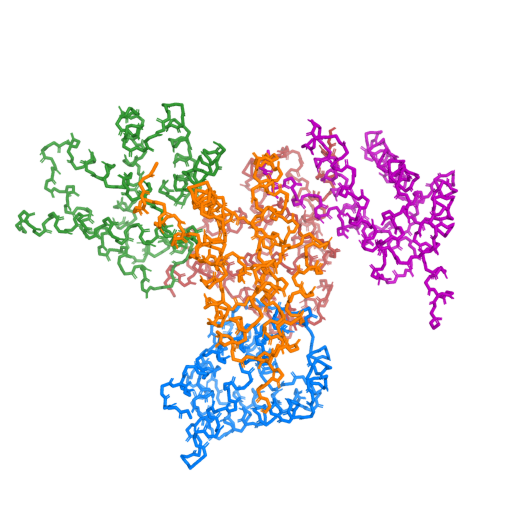Y B CA 1
ATOM 2130 C C . GLY B 1 115 ? 25.45700 -43.00500 16.27200 1.000 65.82540 112 GLY B C 1
ATOM 2131 O O . GLY B 1 115 ? 24.36000 -43.55500 16.13700 1.000 66.36446 112 GLY B O 1
ATOM 2132 N N . VAL B 1 116 ? 25.57300 -41.71700 16.60100 1.000 61.30310 113 VAL B N 1
ATOM 2133 C CA . VAL B 1 116 ? 24.38700 -40.88300 16.75900 1.000 60.33258 113 VAL B CA 1
ATOM 2134 C C . VAL B 1 116 ? 23.79000 -40.54500 15.39800 1.000 64.20964 113 VAL B C 1
ATOM 2135 O O . VAL B 1 116 ? 22.56400 -40.47900 15.24100 1.000 64.59284 113 VAL B O 1
ATOM 2139 N N . ALA B 1 117 ? 24.64100 -40.34300 14.38900 1.000 61.62713 114 ALA B N 1
ATOM 2140 C CA . ALA B 1 117 ? 24.14700 -39.99900 13.05900 1.000 59.97570 114 ALA B CA 1
ATOM 2141 C C . ALA B 1 117 ? 23.38500 -41.16000 12.43000 1.000 65.88476 114 ALA B C 1
ATOM 2142 O O . ALA B 1 117 ? 22.37100 -40.94900 11.75500 1.000 66.21271 114 ALA B O 1
ATOM 2144 N N . GLU B 1 118 ? 23.85600 -42.39200 12.63700 1.000 65.34475 115 GLU B N 1
ATOM 2145 C CA . GLU B 1 118 ? 23.18300 -43.54200 12.04200 1.000 68.50243 115 GLU B CA 1
ATOM 2146 C C . GLU B 1 118 ? 21.86800 -43.85200 12.74500 1.000 70.02885 115 GLU B C 1
ATOM 2147 O O . GLU B 1 118 ? 20.93300 -44.35300 12.10900 1.000 70.02939 115 GLU B O 1
ATOM 2153 N N . ILE B 1 119 ? 21.77300 -43.56800 14.04500 1.000 68.35873 116 ILE B N 1
ATOM 2154 C CA . ILE B 1 119 ? 20.53700 -43.84500 14.76900 1.000 65.62930 116 ILE B CA 1
ATOM 2155 C C . ILE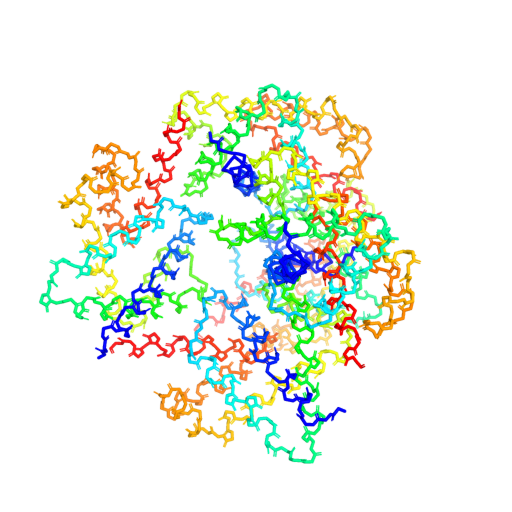 B 1 119 ? 19.47200 -42.81100 14.42300 1.000 64.22676 116 ILE B C 1
ATOM 2156 O O . ILE B 1 119 ? 18.28700 -43.14000 14.29100 1.000 67.93882 116 ILE B O 1
ATOM 2161 N N . LEU B 1 120 ? 19.87600 -41.55400 14.24800 1.000 64.15643 117 LEU B N 1
ATOM 2162 C CA . LEU B 1 120 ? 18.94400 -40.47500 13.94800 1.000 60.46582 117 LEU B CA 1
ATOM 2163 C C . LEU B 1 120 ? 18.79800 -40.20200 12.45800 1.000 62.53819 117 LEU B C 1
ATOM 2164 O O . LEU B 1 120 ? 17.87800 -39.47500 12.06800 1.000 61.00083 117 LEU B O 1
ATOM 2169 N N . GLY B 1 121 ? 19.66700 -40.76000 11.62300 1.000 68.20136 118 GLY B N 1
ATOM 2170 C CA . GLY B 1 121 ? 19.59100 -40.50700 10.19500 1.000 60.73667 118 GLY B CA 1
ATOM 2171 C C . GLY B 1 121 ? 19.96100 -39.09000 9.81900 1.000 59.23918 118 GLY B C 1
ATOM 2172 O O . GLY B 1 121 ? 19.37700 -38.52600 8.88500 1.000 67.79364 118 GLY B O 1
ATOM 2173 N N . ILE B 1 122 ? 20.91800 -38.49500 10.53000 1.000 62.34263 119 ILE B N 1
ATOM 2174 C CA . ILE B 1 122 ? 21.31700 -37.11600 10.27600 1.000 63.37977 119 ILE B CA 1
ATOM 2175 C C . ILE B 1 122 ? 22.77200 -37.07800 9.83700 1.000 65.42494 119 ILE B C 1
ATOM 2176 O O . ILE B 1 122 ? 23.44400 -38.11300 9.77200 1.000 69.25913 119 ILE B O 1
ATOM 2181 N N . SER B 1 123 ? 23.26600 -35.88500 9.53800 1.000 59.79856 120 SER B N 1
ATOM 2182 C CA . SER B 1 123 ? 24.63500 -35.72900 9.08300 1.000 60.21208 120 SER B CA 1
ATOM 2183 C C . SER B 1 123 ? 25.57600 -35.51400 10.26400 1.000 63.85039 120 SER B C 1
ATOM 2184 O O . SER B 1 123 ? 25.16000 -35.35500 11.41300 1.000 66.11026 120 SER B O 1
ATOM 2187 N N . LEU B 1 124 ? 26.87200 -35.50200 9.95300 1.000 65.03411 121 LEU B N 1
ATOM 2188 C CA . LEU B 1 124 ? 27.89600 -35.33700 10.97800 1.000 66.42609 121 LEU B CA 1
ATOM 2189 C C . LEU B 1 124 ? 27.86400 -33.93000 11.57400 1.000 61.62460 121 LEU B C 1
ATOM 2190 O O . LEU B 1 124 ? 28.05900 -33.75700 12.78300 1.000 60.29713 121 LEU B O 1
ATOM 2195 N N . GLU B 1 125 ? 27.60700 -32.91500 10.74300 1.000 57.35641 122 GLU B N 1
ATOM 2196 C CA . GLU B 1 125 ? 27.47200 -31.55000 11.24500 1.000 69.42812 122 GLU B CA 1
ATOM 2197 C C . GLU B 1 125 ? 26.23800 -31.39000 12.12400 1.000 67.06713 122 GLU B C 1
ATOM 2198 O O . GLU B 1 125 ? 26.25800 -30.60500 13.08000 1.000 56.60182 122 GLU B O 1
ATOM 2204 N N . GLU B 1 126 ? 25.15700 -32.11500 11.82400 1.000 65.07042 123 GLU B N 1
ATOM 2205 C CA . GLU B 1 126 ? 23.96300 -32.01600 12.65400 1.000 62.28107 123 GLU B CA 1
ATOM 2206 C C . GLU B 1 126 ? 24.12000 -32.75100 13.98100 1.000 58.86616 123 GLU B C 1
ATOM 2207 O O . GLU B 1 126 ? 23.39700 -32.44300 14.93500 1.000 59.90653 123 GLU B O 1
ATOM 2213 N N . VAL B 1 127 ? 25.04800 -33.70600 14.06400 1.000 54.26075 124 VAL B N 1
ATOM 2214 C CA . VAL B 1 127 ? 25.35200 -34.33700 15.34500 1.000 54.83265 124 VAL B CA 1
ATOM 2215 C C . VAL B 1 127 ? 26.09300 -33.36200 16.25100 1.000 56.14611 124 VAL B C 1
ATOM 2216 O O . VAL B 1 127 ? 25.85300 -33.31100 17.46400 1.000 54.83485 124 VAL B O 1
ATOM 2220 N N . ARG B 1 128 ? 27.00500 -32.57400 15.67700 1.000 54.45083 125 ARG B N 1
ATOM 2221 C CA . ARG B 1 128 ? 27.73800 -31.58500 16.45900 1.000 53.10025 125 ARG B CA 1
ATOM 2222 C C . ARG B 1 128 ? 26.81000 -30.50100 16.98900 1.000 58.70208 125 ARG B C 1
ATOM 2223 O O . ARG B 1 128 ? 26.99000 -30.01600 18.11300 1.000 55.78294 125 ARG B O 1
ATOM 2231 N N . GLU B 1 129 ? 25.80800 -30.11000 16.19700 1.000 57.33102 126 GLU B N 1
ATOM 2232 C CA . GLU B 1 129 ? 24.83600 -29.13000 16.66700 1.000 54.80643 126 GLU B CA 1
ATOM 2233 C C . GLU B 1 129 ? 24.00500 -29.68100 17.81700 1.000 55.46903 126 GLU B C 1
ATOM 2234 O O . GLU B 1 129 ? 23.56100 -28.91600 18.68200 1.000 52.05813 126 GLU B O 1
ATOM 2240 N N . LEU B 1 130 ? 23.78600 -30.99800 17.84500 1.000 53.59937 127 LEU B N 1
ATOM 2241 C CA . LEU B 1 130 ? 23.15700 -31.61900 19.00600 1.000 48.53230 127 LEU B CA 1
ATOM 2242 C C . LEU B 1 130 ? 24.04300 -31.49900 20.23900 1.000 50.64195 127 LEU B C 1
ATOM 2243 O O . LEU B 1 130 ? 23.55500 -31.19400 21.33300 1.000 48.54165 127 LEU B O 1
ATOM 2248 N N . ALA B 1 131 ? 25.34800 -31.73800 20.08200 1.000 51.94728 128 ALA B N 1
ATOM 2249 C CA . ALA B 1 131 ? 26.25600 -31.63800 21.21900 1.000 51.17057 128 ALA B CA 1
ATOM 2250 C C . ALA B 1 131 ? 26.35500 -30.20400 21.72400 1.000 51.30686 128 ALA B C 1
ATOM 2251 O O . ALA B 1 131 ? 26.43700 -29.97200 22.93600 1.000 47.51224 128 ALA B O 1
ATOM 2253 N N . GLU B 1 132 ? 26.34800 -29.22800 20.81200 1.000 49.87033 129 GLU B N 1
ATOM 2254 C CA . GLU B 1 132 ? 26.37500 -27.83200 21.23600 1.000 51.85494 129 GLU B CA 1
ATOM 2255 C C . GLU B 1 132 ? 25.08000 -27.44600 21.93500 1.000 51.78521 129 GLU B C 1
ATOM 2256 O O . GLU B 1 132 ? 25.10600 -26.76500 22.96600 1.000 51.67744 129 GLU B O 1
ATOM 2262 N N . ALA B 1 133 ? 23.93800 -27.87400 21.39200 1.000 48.99821 130 ALA B N 1
ATOM 2263 C CA . ALA B 1 133 ? 22.66300 -27.61500 22.05300 1.000 44.32072 130 ALA B CA 1
ATOM 2264 C C . ALA B 1 133 ? 22.60700 -28.28900 23.41800 1.000 48.06792 130 ALA B C 1
ATOM 2265 O O . ALA B 1 133 ? 22.03600 -27.74000 24.36700 1.000 46.11716 130 ALA B O 1
ATOM 2267 N N . GLY B 1 134 ? 23.19800 -29.48000 23.53600 1.000 45.86182 131 GLY B N 1
ATOM 2268 C CA . GLY B 1 134 ? 23.26400 -30.13400 24.83200 1.000 44.69263 131 GLY B CA 1
ATOM 2269 C C . GLY B 1 134 ? 24.16400 -29.39900 25.80700 1.000 50.43078 131 GLY B C 1
ATOM 2270 O O . GLY B 1 134 ? 23.82400 -29.24500 26.98400 1.000 49.25155 131 GLY B O 1
ATOM 2271 N N . ARG B 1 135 ? 25.32400 -28.93300 25.33400 1.000 50.84910 132 ARG B N 1
ATOM 2272 C CA . ARG B 1 135 ? 26.20800 -28.14200 26.18500 1.000 50.40537 132 ARG B CA 1
ATOM 2273 C C . ARG B 1 135 ? 25.59300 -26.78800 26.51500 1.000 55.14694 132 ARG B C 1
ATOM 2274 O O . ARG B 1 135 ? 25.73700 -26.29400 27.63900 1.000 51.16836 132 ARG B O 1
ATOM 2282 N N . ARG B 1 136 ? 24.91000 -26.17000 25.54700 1.000 49.19070 133 ARG B N 1
ATOM 2283 C CA . ARG B 1 136 ? 24.20400 -24.92000 25.81300 1.000 50.39088 133 ARG B CA 1
ATOM 2284 C C . ARG B 1 136 ? 23.14800 -25.10900 26.89300 1.000 56.82320 133 ARG B C 1
ATOM 2285 O O . ARG B 1 136 ? 23.02000 -24.28600 27.80600 1.000 52.45723 133 ARG B O 1
ATOM 2293 N N . ALA B 1 137 ? 22.38200 -26.19900 26.80400 1.000 50.85569 134 ALA B N 1
ATOM 2294 C CA . ALA B 1 137 ? 21.29500 -26.42400 27.75000 1.000 50.45599 134 ALA B CA 1
ATOM 2295 C C . ALA B 1 137 ? 21.81300 -26.72300 29.15100 1.000 51.44477 134 ALA B C 1
ATOM 2296 O O . ALA B 1 137 ? 21.13200 -26.42100 30.13700 1.000 57.42103 134 ALA B O 1
ATOM 2298 N N . ILE B 1 138 ? 23.00500 -27.31300 29.26200 1.000 50.29549 135 ILE B N 1
ATOM 2299 C CA . ILE B 1 138 ? 23.57600 -27.57300 30.58000 1.000 49.70650 135 ILE B CA 1
ATOM 2300 C C . ILE B 1 138 ? 23.93000 -26.26400 31.27400 1.000 58.81620 135 ILE B C 1
ATOM 2301 O O . ILE B 1 138 ? 23.64900 -26.08000 32.46500 1.000 53.87718 135 ILE B O 1
ATOM 2306 N N . GLU B 1 139 ? 24.54400 -25.33200 30.54000 1.000 60.97534 136 GLU B N 1
ATOM 2307 C CA . GLU B 1 139 ? 24.94100 -24.05800 31.13100 1.000 58.50501 136 GLU B CA 1
ATOM 2308 C C . GLU B 1 139 ? 23.73400 -23.24500 31.57800 1.000 61.00543 136 GLU B C 1
ATOM 2309 O O . GLU B 1 139 ? 23.82700 -22.48700 32.55100 1.000 62.89742 136 GLU B O 1
ATOM 2315 N N . GLU B 1 140 ? 22.60300 -23.37900 30.88700 1.000 58.81161 137 GLU B N 1
ATOM 2316 C CA . GLU B 1 140 ? 21.40100 -22.66400 31.29200 1.000 57.94707 137 GLU B CA 1
ATOM 2317 C C . GLU B 1 140 ? 20.59900 -23.41600 32.34800 1.000 60.67312 137 GLU B C 1
ATOM 2318 O O . GLU B 1 140 ? 19.55100 -22.91900 32.77600 1.000 62.57589 137 GLU B O 1
ATOM 2324 N N . GLY B 1 141 ? 21.06400 -24.58900 32.77500 1.000 55.14350 138 GLY B N 1
ATOM 2325 C CA . GLY B 1 141 ? 20.44500 -25.29800 33.87600 1.000 54.72388 138 GLY B CA 1
ATOM 2326 C C . GLY B 1 141 ? 19.18200 -26.05600 33.54400 1.000 54.33606 138 GLY B C 1
ATOM 2327 O O . GLY B 1 141 ? 18.41500 -26.38000 34.45600 1.000 49.87696 138 GLY B O 1
ATOM 2328 N N . GLU B 1 142 ? 18.99300 -26.37300 32.29400 1.000 54.72961 139 GLU B N 1
ATOM 2329 C CA . GLU B 1 142 ? 17.80000 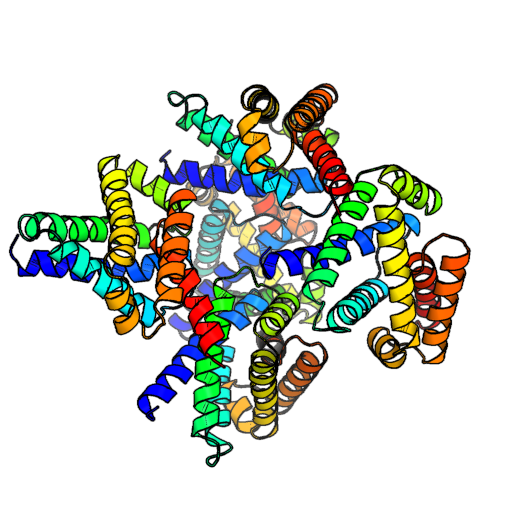-27.05400 31.95400 1.000 52.78201 139 GLU B CA 1
ATOM 2330 C C . GLU B 1 142 ? 18.04300 -28.45500 31.51600 1.000 56.80575 139 GLU B C 1
ATOM 2331 O O . GLU B 1 142 ? 17.17400 -29.07100 30.94800 1.000 52.92854 139 GLU B O 1
ATOM 2337 N N . GLY B 1 143 ? 19.24400 -28.97100 31.72300 1.000 53.68418 140 GLY B N 1
ATOM 2338 C CA . GLY B 1 143 ? 19.55900 -30.32800 31.32000 1.000 53.37230 140 GLY B CA 1
ATOM 2339 C C . GLY B 1 143 ? 19.88600 -30.53500 29.85300 1.000 47.84973 140 GLY B C 1
ATOM 2340 O O . GLY B 1 143 ? 19.33700 -29.90900 28.99100 1.000 49.32528 140 GLY B O 1
ATOM 2341 N N . ALA B 1 144 ? 20.76300 -31.46000 29.55400 1.000 43.81579 141 ALA B N 1
ATOM 2342 C CA . ALA B 1 144 ? 21.13000 -31.64500 28.17700 1.000 45.78828 141 ALA B CA 1
ATOM 2343 C C . ALA B 1 144 ? 20.06700 -32.35100 27.34300 1.000 47.85915 141 ALA B C 1
ATOM 2344 O O . ALA B 1 144 ? 19.92200 -32.09300 26.17700 1.000 39.69625 141 ALA B O 1
ATOM 2346 N N . SER B 1 145 ? 19.29600 -33.24700 27.93800 1.000 43.44839 142 SER B N 1
ATOM 2347 C CA . SER B 1 145 ? 18.26300 -33.92500 27.17700 1.000 41.67547 142 SER B CA 1
ATOM 2348 C C . SER B 1 145 ? 17.27400 -32.99100 26.59000 1.000 37.32779 142 SER B C 1
ATOM 2349 O O . SER B 1 145 ? 16.88600 -33.16700 25.47700 1.000 34.72705 142 SER B O 1
ATOM 2352 N N . LEU B 1 146 ? 16.84000 -32.02700 27.38100 1.000 31.62886 143 LEU B N 1
ATOM 2353 C CA . LEU B 1 146 ? 15.88700 -31.06000 26.88400 1.000 38.97930 143 LEU B CA 1
ATOM 2354 C C . LEU B 1 146 ? 16.41000 -30.23400 25.70400 1.000 44.37036 143 LEU B C 1
ATOM 2355 O O . LEU B 1 146 ? 15.68200 -29.92300 24.80200 1.000 40.55518 143 LEU B O 1
ATOM 2360 N N . GLY B 1 147 ? 17.67600 -29.87500 25.73500 1.000 38.89052 144 GLY B N 1
ATOM 2361 C CA . GLY B 1 147 ? 18.26300 -29.14100 24.66000 1.000 38.92560 144 GLY B CA 1
ATOM 2362 C C . GLY B 1 147 ? 18.40900 -30.02100 23.44600 1.000 41.92748 144 GLY B C 1
ATOM 2363 O O . GLY B 1 147 ? 18.24000 -29.58700 22.33800 1.000 41.56144 144 GLY B O 1
ATOM 2364 N N . ILE B 1 148 ? 18.70800 -31.28100 23.66600 1.000 37.19719 145 ILE B N 1
ATOM 2365 C CA . ILE B 1 148 ? 18.88900 -32.21100 22.55600 1.000 39.14424 145 ILE B CA 1
ATOM 2366 C C . ILE B 1 148 ? 17.55900 -32.47100 21.86000 1.000 37.34333 145 ILE B C 1
ATOM 2367 O O . ILE B 1 148 ? 17.47400 -32.46600 20.62500 1.000 35.84211 145 ILE B O 1
ATOM 2372 N N . LEU B 1 149 ? 16.50100 -32.69800 22.64200 1.000 35.57050 146 LEU B N 1
ATOM 2373 C CA . LEU B 1 149 ? 15.18500 -32.94300 22.06000 1.000 35.51713 146 LEU B CA 1
ATOM 2374 C C . LEU B 1 149 ? 14.71400 -31.75200 21.23500 1.000 35.80744 146 LEU B C 1
ATOM 2375 O O . LEU B 1 149 ? 14.21600 -31.92000 20.11500 1.000 35.47469 146 LEU B O 1
ATOM 2380 N N . ARG B 1 150 ? 14.86400 -30.53800 21.77200 1.000 34.41901 147 ARG B N 1
ATOM 2381 C CA . ARG B 1 150 ? 14.48100 -29.34500 21.02400 1.000 36.90737 147 ARG B CA 1
ATOM 2382 C C . ARG B 1 150 ? 15.28400 -29.20700 19.73900 1.000 34.86644 147 ARG B C 1
ATOM 2383 O O . ARG B 1 150 ? 14.75600 -28.73300 18.72500 1.000 32.81060 147 ARG B O 1
ATOM 2391 N N . LYS B 1 151 ? 16.55300 -29.61700 19.75500 1.000 28.55615 148 LYS B N 1
ATOM 2392 C CA . LYS B 1 151 ? 17.34600 -29.58100 18.53200 1.000 35.45125 148 LYS B CA 1
ATOM 2393 C C . LYS B 1 151 ? 16.92000 -30.67100 17.55700 1.000 38.51008 148 LYS B C 1
ATOM 2394 O O . LYS B 1 151 ? 16.98500 -30.46900 16.33900 1.000 39.29157 148 LYS B O 1
ATOM 2400 N N . ILE B 1 152 ? 16.47600 -31.82300 18.06600 1.000 30.46325 149 ILE B N 1
ATOM 2401 C CA . ILE B 1 152 ? 15.99800 -32.88400 17.18400 1.000 35.58388 149 ILE B CA 1
ATOM 2402 C C . ILE B 1 152 ? 14.74300 -32.43900 16.44200 1.000 32.82510 149 ILE B C 1
ATOM 2403 O O . ILE B 1 152 ? 14.61800 -32.64300 15.22800 1.000 33.50413 149 ILE B O 1
ATOM 2408 N N . LEU B 1 153 ? 13.79700 -31.81400 17.15200 1.000 28.22028 150 LEU B N 1
ATOM 2409 C CA . LEU B 1 153 ? 12.58300 -31.33400 16.49700 1.000 33.77509 150 LEU B CA 1
ATOM 2410 C C . LEU B 1 153 ? 12.90800 -30.29400 15.43400 1.000 35.36676 150 LEU B C 1
ATOM 2411 O O . LEU B 1 153 ? 12.29700 -30.28200 14.35800 1.000 35.07106 150 LEU B O 1
ATOM 2416 N N . GLU B 1 154 ? 13.86900 -29.41200 15.71800 1.000 30.68073 151 GLU B N 1
ATOM 2417 C CA . GLU B 1 154 ? 14.26700 -28.40700 14.73900 1.000 37.43537 151 GLU B CA 1
ATOM 2418 C C . GLU B 1 154 ? 14.87400 -29.05500 13.50000 1.000 39.98207 151 GLU B C 1
ATOM 2419 O O . GLU B 1 154 ? 14.61700 -28.61900 12.37300 1.000 37.17675 151 GLU B O 1
ATOM 2425 N N . LEU B 1 155 ? 15.67000 -30.11100 13.68800 1.000 36.00069 152 LEU B N 1
ATOM 2426 C CA . LEU B 1 155 ? 16.26500 -30.79800 12.54600 1.000 39.86469 152 LEU B CA 1
ATOM 2427 C C . LEU B 1 155 ? 15.21800 -31.56700 11.74800 1.000 41.89754 152 LEU B C 1
ATOM 2428 O O . LEU B 1 155 ? 15.25400 -31.57000 10.51200 1.000 37.83045 152 LEU B O 1
ATOM 2433 N N . GLU B 1 156 ? 14.28100 -32.22900 12.43200 1.000 40.54347 153 GLU B N 1
ATOM 2434 C CA . GLU B 1 156 ? 13.24900 -32.97800 11.72100 1.000 37.03979 153 GLU B CA 1
ATOM 2435 C C . GLU B 1 156 ? 12.31700 -32.05500 10.94800 1.000 39.96571 153 GLU B C 1
ATOM 2436 O O . GLU B 1 156 ? 11.84600 -32.41500 9.86200 1.000 38.42540 153 GLU B O 1
ATOM 2442 N N . ALA B 1 157 ? 12.03700 -30.86800 11.49000 1.000 29.57250 154 ALA B N 1
ATOM 2443 C CA . ALA B 1 157 ? 11.18500 -29.91100 10.79100 1.000 36.41512 154 ALA B CA 1
ATOM 2444 C C . ALA B 1 157 ? 11.86900 -29.37000 9.54200 1.000 34.94636 154 ALA B C 1
ATOM 2445 O O . ALA B 1 157 ? 11.23300 -29.23400 8.49100 1.000 32.41622 154 ALA B O 1
ATOM 2447 N N . GLU B 1 158 ? 13.16400 -29.05800 9.63600 1.000 35.95151 155 GLU B N 1
ATOM 2448 C CA . GLU B 1 158 ? 13.88500 -28.53700 8.47900 1.000 40.36412 155 GLU B CA 1
ATOM 2449 C C . GLU B 1 158 ? 14.00800 -29.58500 7.37800 1.000 39.43031 155 GLU B C 1
ATOM 2450 O O . GLU B 1 158 ? 13.85100 -29.26700 6.19300 1.000 40.30260 155 GLU B O 1
ATOM 2456 N N . ARG B 1 159 ? 14.28300 -30.83600 7.74500 1.000 41.33361 156 ARG B N 1
ATOM 2457 C CA . ARG B 1 159 ? 14.44600 -31.89800 6.76000 1.000 40.73111 156 ARG B CA 1
ATOM 2458 C C . ARG B 1 159 ? 13.12300 -32.38200 6.18000 1.000 34.67228 156 ARG B C 1
ATOM 2459 O O . ARG B 1 159 ? 13.13500 -33.21800 5.27100 1.000 40.10994 156 ARG B O 1
ATOM 2467 N N . ALA B 1 160 ? 11.98800 -31.87600 6.66900 1.000 37.22997 157 ALA B N 1
ATOM 2468 C CA . ALA B 1 160 ? 10.69500 -32.20500 6.08100 1.000 39.12795 157 ALA B CA 1
ATOM 2469 C C . ALA B 1 160 ? 10.51700 -31.61300 4.69000 1.000 37.78774 157 ALA B C 1
ATOM 2470 O O . ALA B 1 160 ? 9.54600 -31.96100 4.00700 1.000 34.91953 157 ALA B O 1
ATOM 2472 N N . LYS B 1 161 ? 11.41500 -30.73000 4.26200 1.000 37.16010 158 LYS B N 1
ATOM 2473 C CA . LYS B 1 161 ? 11.35000 -30.15100 2.92600 1.000 37.01740 158 LYS B CA 1
ATOM 2474 C C . LYS B 1 161 ? 11.72300 -31.19300 1.87700 1.000 38.02629 158 LYS B C 1
ATOM 2475 O O . LYS B 1 161 ? 12.24800 -32.25800 2.20300 1.000 37.01052 158 LYS B O 1
ATOM 2481 N N . MET C 1 4 ? -21.19900 -68.75400 40.61100 1.000 50.60849 1 MET C N 1
ATOM 2482 C CA . MET C 1 4 ? -19.81700 -68.64800 40.15800 1.000 53.76217 1 MET C CA 1
ATOM 2483 C C . MET C 1 4 ? -18.91200 -69.64800 40.86800 1.000 41.87204 1 MET C C 1
ATOM 2484 O O . MET C 1 4 ? -19.05500 -69.88800 42.06600 1.000 42.44904 1 MET C O 1
ATOM 2489 N N . THR C 1 5 ? -17.98000 -70.22800 40.11900 1.000 36.68456 2 THR C N 1
ATOM 2490 C CA . THR C 1 5 ? -16.99800 -71.12300 40.70300 1.000 44.03772 2 THR C CA 1
ATOM 2491 C C . THR C 1 5 ? -15.92000 -70.32200 41.42900 1.000 45.28347 2 THR C C 1
ATOM 2492 O O . THR C 1 5 ? -15.83300 -69.09600 41.31600 1.000 44.16307 2 THR C O 1
ATOM 2496 N N . GLU C 1 6 ? -15.08600 -71.03900 42.18600 1.000 41.74509 3 GLU C N 1
ATOM 2497 C CA . GLU C 1 6 ? -13.98100 -70.38800 42.88100 1.000 44.55720 3 GLU C CA 1
ATOM 2498 C C . GLU C 1 6 ? -12.98800 -69.78200 41.89900 1.000 43.11051 3 GLU C C 1
ATOM 2499 O O . GLU C 1 6 ? -12.39000 -68.73800 42.18500 1.000 40.28750 3 GLU C O 1
ATOM 2505 N N . GLU C 1 7 ? -12.80700 -70.41300 40.73800 1.000 41.67975 4 GLU C N 1
ATOM 2506 C CA . GLU C 1 7 ? -11.84300 -69.91400 39.76400 1.000 43.89157 4 GLU C CA 1
ATOM 2507 C C . GLU C 1 7 ? -12.31600 -68.60700 39.14100 1.000 36.69082 4 GLU C C 1
ATOM 2508 O O . GLU C 1 7 ? -11.50500 -67.71500 38.86400 1.000 37.00337 4 GLU C O 1
ATOM 2514 N N . GLU C 1 8 ? -13.62500 -68.47300 38.91800 1.000 37.46924 5 GLU C N 1
ATOM 2515 C CA . GLU C 1 8 ? -14.15600 -67.22800 38.37200 1.000 39.47547 5 GLU C CA 1
ATOM 2516 C C . GLU C 1 8 ? -14.12200 -66.11500 39.41100 1.000 33.72621 5 GLU C C 1
ATOM 2517 O O . GLU C 1 8 ? -13.85500 -64.95400 39.07700 1.000 40.98860 5 GLU C O 1
ATOM 2523 N N . LEU C 1 9 ? -14.38600 -66.45100 40.67700 1.000 35.48699 6 LEU C N 1
ATOM 2524 C CA . LEU C 1 9 ? -14.31400 -65.45400 41.74000 1.000 35.51352 6 LEU C CA 1
ATOM 2525 C C . LEU C 1 9 ? -12.88600 -64.96400 41.94000 1.000 38.45998 6 LEU C C 1
ATOM 2526 O O . LEU C 1 9 ? -12.65300 -63.75800 42.09100 1.000 33.94938 6 LEU C O 1
ATOM 2531 N N . GLU C 1 10 ? -11.91500 -65.88300 41.94500 1.000 34.91386 7 GLU C N 1
ATOM 2532 C CA . GLU C 1 10 ? -10.51900 -65.47900 42.06900 1.000 33.12912 7 GLU C CA 1
ATOM 2533 C C . GLU C 1 10 ? -10.04600 -64.71800 40.83700 1.000 35.02545 7 GLU C C 1
ATOM 2534 O O . GLU C 1 10 ? -9.20900 -63.81400 40.95200 1.000 33.39026 7 GLU C O 1
ATOM 2540 N N . LYS C 1 11 ? -10.57100 -65.05800 39.65600 1.000 29.48809 8 LYS C N 1
ATOM 2541 C CA . LYS C 1 11 ? -10.22500 -64.30700 38.45300 1.000 34.26310 8 LYS C CA 1
ATOM 2542 C C . LYS C 1 11 ? -10.69900 -62.86300 38.55500 1.000 36.86416 8 LYS C C 1
ATOM 2543 O O . LYS C 1 11 ? -10.01700 -61.94200 38.08800 1.000 36.09690 8 LYS C O 1
ATOM 2549 N N . GLY C 1 12 ? -11.86600 -62.64500 39.16500 1.000 32.94577 9 GLY C N 1
ATOM 2550 C CA . GLY C 1 12 ? -12.33500 -61.28600 39.37500 1.000 33.90045 9 GLY C CA 1
ATOM 2551 C C . GLY C 1 12 ? -11.42700 -60.49200 40.29300 1.000 36.07333 9 GLY C C 1
ATOM 2552 O O . GLY C 1 12 ? -11.22100 -59.29200 40.09100 1.000 30.77780 9 GLY C O 1
ATOM 2553 N N . VAL C 1 13 ? -10.87000 -61.14900 41.31200 1.000 31.10619 10 VAL C N 1
ATOM 2554 C CA . VAL C 1 13 ? -9.92000 -60.48000 42.19400 1.000 26.57048 10 VAL C CA 1
ATOM 2555 C C . VAL C 1 13 ? -8.63200 -60.16700 41.44400 1.000 34.08703 10 VAL C C 1
ATOM 2556 O O . VAL C 1 13 ? -8.04600 -59.09000 41.61100 1.000 36.24793 10 VAL C O 1
ATOM 2560 N N . GLU C 1 14 ? -8.18000 -61.09100 40.59200 1.000 31.28532 11 GLU C N 1
ATOM 2561 C CA . GLU C 1 14 ? -6.98100 -60.83300 39.80200 1.000 34.11778 11 GLU C CA 1
ATOM 2562 C C . GLU C 1 14 ? -7.24400 -59.79800 38.71500 1.000 32.61460 11 GLU C C 1
ATOM 2563 O O . GLU C 1 14 ? -6.37100 -58.97400 38.42100 1.000 34.31379 11 GLU C O 1
ATOM 2569 N N . ASP C 1 15 ? -8.43200 -59.82300 38.09900 1.000 33.24493 12 ASP C N 1
ATOM 2570 C CA . ASP C 1 15 ? -8.76200 -58.77000 37.14200 1.000 34.54117 12 ASP C CA 1
ATOM 2571 C C . ASP C 1 15 ? -8.85600 -57.41600 37.82900 1.000 36.28290 12 ASP C C 1
ATOM 2572 O O . ASP C 1 15 ? -8.50800 -56.39300 37.23000 1.000 30.59382 12 ASP C O 1
ATOM 2577 N N . PHE C 1 16 ? -9.32100 -57.39000 39.08100 1.000 32.88931 13 PHE C N 1
ATOM 2578 C CA . PHE C 1 16 ? -9.35600 -56.14100 39.83400 1.000 31.01147 13 PHE C CA 1
ATOM 2579 C C . PHE C 1 16 ? -7.95900 -55.55400 39.97700 1.000 33.90525 13 PHE C C 1
ATOM 2580 O O . PHE C 1 16 ? -7.73700 -54.37400 39.68200 1.000 31.49636 13 PHE C O 1
ATOM 2588 N N . LEU C 1 17 ? -6.99700 -56.37500 40.40900 1.000 34.41103 14 LEU C N 1
ATOM 2589 C CA . LEU C 1 17 ? -5.63800 -55.88700 40.62600 1.000 36.03023 14 LEU C CA 1
ATOM 2590 C C . LEU C 1 17 ? -5.04100 -55.28600 39.36100 1.000 36.14750 14 LEU C C 1
ATOM 2591 O O . LEU C 1 17 ? -4.24000 -54.34700 39.44000 1.000 34.69048 14 LEU C O 1
ATOM 2596 N N . VAL C 1 18 ? -5.42000 -55.80100 38.19100 1.000 34.93225 15 VAL C N 1
ATOM 2597 C CA . VAL C 1 18 ? -4.90300 -55.26200 36.93600 1.000 31.27218 15 VAL C CA 1
ATOM 2598 C C . VAL C 1 18 ? -5.52700 -53.90100 36.64300 1.000 34.54424 15 VAL C C 1
ATOM 2599 O O . VAL C 1 18 ? -4.82100 -52.90300 36.45600 1.000 37.17065 15 VAL C O 1
ATOM 2603 N N . VAL C 1 19 ? -6.86100 -53.84100 36.59800 1.000 29.20639 16 VAL C N 1
ATOM 2604 C CA . VAL C 1 19 ? -7.52600 -52.59500 36.22600 1.000 34.44200 16 VAL C CA 1
ATOM 2605 C C . VAL C 1 19 ? -7.36700 -51.54000 37.31400 1.000 31.87998 16 VAL C C 1
ATOM 2606 O O . VAL C 1 19 ? -7.30500 -50.34100 37.01600 1.000 40.58050 16 VAL C O 1
ATOM 2610 N N . HIS C 1 20 ? -7.29100 -51.95300 38.58200 1.000 32.45455 17 HIS C N 1
ATOM 2611 C CA . HIS C 1 20 ? -7.12500 -50.98300 39.66000 1.000 34.77153 17 HIS C CA 1
ATOM 2612 C C . HIS C 1 20 ? -5.75700 -50.31600 39.59400 1.000 39.34692 17 HIS C C 1
ATOM 2613 O O . HIS C 1 20 ? -5.65000 -49.09300 39.73600 1.000 35.79291 17 HIS C O 1
ATOM 2620 N N . GLY C 1 21 ? -4.70100 -51.10000 39.37000 1.000 36.94835 18 GLY C N 1
ATOM 2621 C CA . GLY C 1 21 ? -3.37400 -50.51500 39.25500 1.000 33.12819 18 GLY C CA 1
ATOM 2622 C C . GLY C 1 21 ? -3.23400 -49.61800 38.04000 1.000 37.12437 18 GLY C C 1
ATOM 2623 O O . GLY C 1 21 ? -2.57600 -48.57600 38.09800 1.000 32.65317 18 GLY C O 1
ATOM 2624 N N . LYS C 1 22 ? -3.85500 -50.00600 36.92300 1.000 36.14084 19 LYS C N 1
ATOM 2625 C CA . LYS C 1 22 ? -3.78500 -49.18600 35.71900 1.000 31.98466 19 LYS C CA 1
ATOM 2626 C C . LYS C 1 22 ? -4.58600 -47.89900 35.88200 1.000 38.01834 19 LYS C C 1
ATOM 2627 O O . LYS C 1 22 ? -4.18500 -46.84300 35.38100 1.000 34.35540 19 LYS C O 1
ATOM 2633 N N . PHE C 1 23 ? -5.71700 -47.96700 36.58800 1.000 38.04494 20 PHE C N 1
ATOM 2634 C CA . PHE C 1 23 ? -6.55600 -46.78800 36.77100 1.000 35.55543 20 PHE C CA 1
ATOM 2635 C C . PHE C 1 23 ? -5.94000 -45.80700 37.76200 1.000 37.54030 20 PHE C C 1
ATOM 2636 O O . PHE C 1 23 ? -5.98600 -44.59200 37.54200 1.000 34.73535 20 PHE C O 1
ATOM 2644 N N . VAL C 1 24 ? -5.36400 -46.31300 38.85700 1.000 36.16604 21 VAL C N 1
ATOM 2645 C CA . VAL C 1 24 ? -4.75800 -45.42900 39.84800 1.000 40.03008 21 VAL C CA 1
ATOM 2646 C C . VAL C 1 24 ? -3.53500 -44.73100 39.26500 1.000 38.97426 21 VAL C C 1
ATOM 2647 O O . VAL C 1 24 ? -3.29300 -43.54700 39.53200 1.000 40.03167 21 VAL C O 1
ATOM 2651 N N . HIS C 1 25 ? -2.75200 -45.44300 38.45300 1.000 38.07056 22 HIS C N 1
ATOM 2652 C CA . HIS C 1 25 ? -1.59600 -44.82000 37.81900 1.000 36.34957 22 HIS C CA 1
ATOM 2653 C C . HIS C 1 25 ? -2.01200 -43.80300 36.76600 1.000 36.01452 22 HIS C C 1
ATOM 2654 O O . HIS C 1 25 ? -1.26700 -42.85400 36.49700 1.000 38.94327 22 HIS C O 1
ATOM 2661 N N . ARG C 1 26 ? -3.18900 -43.97800 36.16200 1.000 31.22477 23 ARG C N 1
ATOM 2662 C CA . ARG C 1 26 ? -3.67700 -42.98100 35.21500 1.000 37.87278 23 ARG C CA 1
ATOM 2663 C C . ARG C 1 26 ? -4.06800 -41.69300 35.92900 1.000 37.04168 23 ARG C C 1
ATOM 2664 O O . ARG C 1 26 ? -3.80400 -40.59500 35.42600 1.000 41.02418 23 ARG C O 1
ATOM 2672 N N . LEU C 1 27 ? -4.69700 -41.80600 37.10200 1.000 34.94183 24 LEU C N 1
ATOM 2673 C CA . LEU C 1 27 ? -5.04500 -40.61300 37.86700 1.000 38.13062 24 LEU C CA 1
ATOM 2674 C C . LEU C 1 27 ? -3.79700 -39.90100 38.37300 1.000 38.82107 24 LEU C C 1
ATOM 2675 O O . LEU C 1 27 ? -3.75700 -38.66600 38.42300 1.000 38.99434 24 LEU C O 1
ATOM 2680 N N . ALA C 1 28 ? -2.77000 -40.66100 38.75500 1.000 34.84583 25 ALA C N 1
ATOM 2681 C CA . ALA C 1 28 ? -1.50800 -40.06400 39.16800 1.000 38.30625 25 ALA C CA 1
ATOM 2682 C C . ALA C 1 28 ? -0.67800 -39.57500 37.99000 1.000 37.04651 25 ALA C C 1
ATOM 2683 O O . ALA C 1 28 ? 0.22300 -38.75300 38.18500 1.000 41.89101 25 ALA C O 1
ATOM 2685 N N . GLY C 1 29 ? -0.95400 -40.06400 36.78500 1.000 40.20050 26 GLY C N 1
ATOM 2686 C CA . GLY C 1 29 ? -0.21100 -39.66700 35.60200 1.000 39.41950 26 GLY C CA 1
ATOM 2687 C C . GLY C 1 29 ? 1.21800 -40.17100 35.53500 1.000 40.50493 26 GLY C C 1
ATOM 2688 O O . GLY C 1 29 ? 2.09800 -39.43800 35.06900 1.000 36.05979 26 GLY C O 1
ATOM 2689 N N . ILE C 1 30 ? 1.47700 -41.40100 35.98100 1.000 30.44548 27 ILE C N 1
ATOM 2690 C CA . ILE C 1 30 ? 2.83500 -41.94600 35.99400 1.000 37.27351 27 ILE C CA 1
ATOM 2691 C C . ILE C 1 30 ? 2.85500 -43.34600 35.39100 1.000 39.34502 27 ILE C C 1
ATOM 2692 O O . ILE C 1 30 ? 1.82200 -44.02700 35.40000 1.000 36.54728 27 ILE C O 1
ATOM 2697 N N . PRO C 1 31 ? 3.98800 -43.81600 34.86600 1.000 37.38871 28 PRO C N 1
ATOM 2698 C CA . PRO C 1 31 ? 4.10000 -45.22800 34.47800 1.000 37.58532 28 PRO C CA 1
ATOM 2699 C C . PRO C 1 31 ? 4.02900 -46.12700 35.69800 1.000 42.95581 28 PRO C C 1
ATOM 2700 O O . PRO C 1 31 ? 4.19000 -45.65200 36.83100 1.000 42.67719 28 PRO C O 1
ATOM 2704 N N . PRO C 1 32 ? 3.77500 -47.42400 35.51000 1.000 41.82173 29 PRO C N 1
ATOM 2705 C CA . PRO C 1 32 ? 3.53300 -48.30400 36.66000 1.000 45.92824 29 PRO C CA 1
ATOM 2706 C C . PRO C 1 32 ? 4.71700 -48.37300 37.61600 1.000 48.26641 29 PRO C C 1
ATOM 2707 O O . PRO C 1 32 ? 5.88100 -48.33100 37.20900 1.000 42.61884 29 PRO C O 1
ATOM 2711 N N . ASN C 1 33 ? 4.39700 -48.48800 38.90300 1.000 52.97550 30 ASN C N 1
ATOM 2712 C CA . ASN C 1 33 ? 5.37500 -48.63300 39.97200 1.000 52.14735 30 ASN C CA 1
ATOM 2713 C C . ASN C 1 33 ? 5.22600 -50.01800 40.58800 1.000 56.91488 30 ASN C C 1
ATOM 2714 O O . ASN C 1 33 ? 4.10900 -50.44500 40.90400 1.000 59.75774 30 ASN C O 1
ATOM 2719 N N . ALA C 1 34 ? 6.35000 -50.72000 40.74900 1.000 57.50103 31 ALA C N 1
ATOM 2720 C CA . ALA C 1 34 ? 6.29800 -52.12200 41.15600 1.000 53.90509 31 ALA C CA 1
ATOM 2721 C C . ALA C 1 34 ? 5.88400 -52.27200 42.61600 1.000 55.71459 31 ALA C C 1
ATOM 2722 O O . ALA C 1 34 ? 5.15200 -53.20700 42.96200 1.000 52.76015 31 ALA C O 1
ATOM 2724 N N . LYS C 1 35 ? 6.34400 -51.37100 43.48700 1.000 54.79463 32 LYS C N 1
ATOM 2725 C CA . LYS C 1 35 ? 6.02900 -51.50200 44.90700 1.000 52.43547 32 LYS C CA 1
ATOM 2726 C C . LYS C 1 35 ? 4.53800 -51.32100 45.16800 1.000 52.79075 32 LYS C C 1
ATOM 2727 O O . LYS C 1 35 ? 3.96500 -52.01600 46.01500 1.000 52.53563 32 LYS C O 1
ATOM 2733 N N . PHE C 1 36 ? 3.89300 -50.39300 44.45800 1.000 50.73789 33 PHE C N 1
ATOM 2734 C CA . PHE C 1 36 ? 2.45300 -50.22400 44.62000 1.000 49.31119 33 PHE C CA 1
ATOM 2735 C C . PHE C 1 36 ? 1.70400 -51.46700 44.15900 1.000 43.77418 33 PHE C C 1
ATOM 2736 O O . PHE C 1 36 ? 0.68600 -51.84300 44.75300 1.000 44.07768 33 PHE C O 1
ATOM 2744 N N . GLN C 1 37 ? 2.19100 -52.11300 43.09600 1.000 45.03661 34 GLN C N 1
ATOM 2745 C CA . GLN C 1 37 ? 1.59100 -53.36700 42.65300 1.000 49.37332 34 GLN C CA 1
ATOM 2746 C C . GLN C 1 37 ? 1.66900 -54.42700 43.74300 1.000 47.37957 34 GLN C C 1
ATOM 2747 O O . GLN C 1 37 ? 0.69200 -55.14100 43.99700 1.000 46.68711 34 GLN C O 1
ATOM 2753 N N . ALA C 1 38 ? 2.82500 -54.54200 44.40200 1.000 43.22001 35 ALA C N 1
ATOM 2754 C CA . ALA C 1 38 ? 2.96300 -55.51300 45.48200 1.000 47.34256 35 ALA C CA 1
ATOM 2755 C C . ALA C 1 38 ? 2.09500 -55.13500 46.67600 1.000 46.77941 35 ALA C C 1
ATOM 2756 O O . ALA C 1 38 ? 1.55500 -56.01300 47.36000 1.000 44.69248 35 ALA C O 1
ATOM 2758 N N . LEU C 1 39 ? 1.94600 -53.83400 46.93900 1.000 42.59255 36 LEU C N 1
ATOM 2759 C CA . LEU C 1 39 ? 1.08100 -53.39900 48.03100 1.000 47.57114 36 LEU C CA 1
ATOM 2760 C C . LEU C 1 39 ? -0.38800 -53.61700 47.69200 1.000 45.76435 36 LEU C C 1
ATOM 2761 O O . LEU C 1 39 ? -1.17400 -54.03300 48.55000 1.000 43.67841 36 LEU C O 1
ATOM 2766 N N . ASP C 1 40 ? -0.79600 -53.34400 46.46400 1.000 45.80604 37 ASP C N 1
ATOM 2767 C CA . ASP C 1 40 ? -2.17600 -53.52900 46.05900 1.000 41.48648 37 ASP C CA 1
ATOM 2768 C C . ASP C 1 40 ? -2.58400 -54.97200 46.19800 1.000 38.70182 37 ASP C C 1
ATOM 2769 O O . ASP C 1 40 ? -3.67500 -55.24700 46.60300 1.000 35.25451 37 ASP C O 1
ATOM 2774 N N . LYS C 1 41 ? -1.69400 -55.89400 45.87300 1.000 42.77954 38 LYS C N 1
ATOM 2775 C CA . LYS C 1 41 ? -2.03500 -57.30800 45.99000 1.000 35.68782 38 LYS C CA 1
ATOM 2776 C C . LYS C 1 41 ? -2.15700 -57.72700 47.45000 1.000 35.25514 38 LYS C C 1
ATOM 2777 O O . LYS C 1 41 ? -3.05400 -58.50000 47.80500 1.000 37.19128 38 LYS C O 1
ATOM 2783 N N . TYR C 1 42 ? -1.26800 -57.22600 48.31000 1.000 34.14190 39 TYR C N 1
ATOM 2784 C CA . TYR C 1 42 ? -1.30000 -57.61600 49.71600 1.000 35.91939 39 TYR C CA 1
ATOM 2785 C C . TYR C 1 42 ? -2.54400 -57.07800 50.41100 1.000 41.60734 39 TYR C C 1
ATOM 2786 O O . TYR C 1 42 ? -3.22900 -57.81200 51.13400 1.000 39.68401 39 TYR C O 1
ATOM 2795 N N . ILE C 1 43 ? -2.85000 -55.79500 50.20800 1.000 43.50075 40 ILE C N 1
ATOM 2796 C CA . ILE C 1 43 ? -4.01100 -55.19500 50.85800 1.000 40.56715 40 ILE C CA 1
ATOM 2797 C C . ILE C 1 43 ? -5.29700 -55.85400 50.37600 1.000 39.95779 40 ILE C C 1
ATOM 2798 O O . ILE C 1 43 ? -6.19800 -56.14000 51.17400 1.000 41.91343 40 ILE C O 1
ATOM 2803 N N . THR C 1 44 ? -5.40400 -56.11200 49.06900 1.000 38.51336 41 THR C N 1
ATOM 2804 C CA . THR C 1 44 ? -6.59300 -56.77700 48.54300 1.000 41.73434 41 THR C CA 1
ATOM 2805 C C . THR C 1 44 ? -6.77400 -58.15700 49.16300 1.000 35.20330 41 THR C C 1
ATOM 2806 O O . THR C 1 44 ? -7.89600 -58.55000 49.50500 1.000 36.64601 41 THR C O 1
ATOM 2810 N N . ASN C 1 45 ? -5.67800 -58.90000 49.33400 1.000 35.25582 42 ASN C N 1
ATOM 2811 C CA . ASN C 1 45 ? -5.77700 -60.23700 49.91000 1.000 36.75156 42 ASN C CA 1
ATOM 2812 C C . ASN C 1 45 ? -6.12100 -60.18900 51.39400 1.000 43.42018 42 ASN C C 1
ATOM 2813 O O . ASN C 1 45 ? -6.81800 -61.07900 51.89400 1.000 46.10167 42 ASN C O 1
ATOM 2818 N N . GLN C 1 46 ? -5.64600 -59.16600 52.11000 1.000 43.00433 43 GLN C N 1
ATOM 2819 C CA . GLN C 1 46 ? -5.99300 -59.03300 53.52200 1.000 43.03042 43 GLN C CA 1
ATOM 2820 C C . GLN C 1 46 ? -7.45600 -58.65500 53.70700 1.000 40.43030 43 GLN C C 1
ATOM 2821 O O . GLN C 1 46 ? -8.06800 -59.02900 54.71400 1.000 44.82155 43 GLN C O 1
ATOM 2827 N N . ILE C 1 47 ? -8.03000 -57.91400 52.75800 1.000 40.63944 44 ILE C N 1
ATOM 2828 C CA . ILE C 1 47 ? -9.45400 -57.60400 52.82200 1.000 44.30197 44 ILE C CA 1
ATOM 2829 C C . ILE C 1 47 ? -10.28000 -58.86800 52.61500 1.000 46.34845 44 ILE C C 1
ATOM 2830 O O . ILE C 1 47 ? -11.28500 -59.08900 53.30100 1.000 45.95853 44 ILE C O 1
ATOM 2835 N N . VAL C 1 48 ? -9.86200 -59.72200 51.67900 1.000 45.70606 45 VAL C N 1
ATOM 2836 C CA . VAL C 1 48 ? -10.57700 -60.97000 51.43000 1.000 43.00750 45 VAL C CA 1
ATOM 2837 C C . VAL C 1 48 ? -10.49200 -61.88500 52.64600 1.000 39.04074 45 VAL C C 1
ATOM 2838 O O . VAL C 1 48 ? -11.50200 -62.43200 53.10400 1.000 44.74652 45 VAL C O 1
ATOM 2842 N N . GLU C 1 49 ? -9.28900 -62.06000 53.19000 1.000 37.21622 46 GLU C N 1
ATOM 2843 C CA . GLU C 1 49 ? -9.07400 -62.95500 54.31900 1.000 40.64748 46 GLU C CA 1
ATOM 2844 C C . GLU C 1 49 ? -9.48100 -62.35100 55.65600 1.000 47.05301 46 GLU C C 1
ATOM 2845 O O . GLU C 1 49 ? -9.34300 -63.02700 56.68200 1.000 57.15995 46 GLU C O 1
ATOM 2851 N N . SER C 1 50 ? -9.96600 -61.10700 55.67700 1.000 48.40360 47 SER C N 1
ATOM 2852 C CA . SER C 1 50 ? -10.33900 -60.47300 56.93900 1.000 54.28928 47 SER C CA 1
ATOM 2853 C C . SER C 1 50 ? -11.43000 -61.26800 57.64700 1.000 55.97799 47 SER C C 1
ATOM 2854 O O . SER C 1 50 ? -11.25000 -61.72700 58.78000 1.000 58.36920 47 SER C O 1
ATOM 2857 N N . ASP C 1 51 ? -12.57000 -61.44700 56.98700 1.000 55.36789 48 ASP C N 1
ATOM 2858 C CA . ASP C 1 51 ? -13.64700 -62.26600 57.52800 1.000 51.82801 48 ASP C CA 1
ATOM 2859 C C . ASP C 1 51 ? -13.78500 -63.52500 56.68500 1.000 51.95313 48 ASP C C 1
ATOM 2860 O O . ASP C 1 51 ? -14.25500 -63.44600 55.53800 1.000 52.41026 48 ASP C O 1
ATOM 2865 N N . PRO C 1 52 ? -13.38600 -64.69400 57.19000 1.000 56.10865 49 PRO C N 1
ATOM 2866 C CA . PRO C 1 52 ? -13.54000 -65.92500 56.39800 1.000 52.15492 49 PRO C CA 1
ATOM 2867 C C . PRO C 1 52 ? -14.98500 -66.25100 56.06400 1.000 50.04521 49 PRO C C 1
ATOM 2868 O O . PRO C 1 52 ? -15.23700 -66.94300 55.07000 1.000 54.34791 49 PRO C O 1
ATOM 2872 N N . SER C 1 53 ? -15.94100 -65.77400 56.86500 1.000 44.76203 50 SER C N 1
ATOM 2873 C CA . SER C 1 53 ? -17.34800 -66.03700 56.58500 1.000 51.38858 50 SER C CA 1
ATOM 2874 C C . SER C 1 53 ? -17.79400 -65.36900 55.29100 1.000 57.58944 50 SER C C 1
ATOM 2875 O O . SER C 1 53 ? -18.60600 -65.92900 54.54500 1.000 60.61142 50 SER C O 1
ATOM 2878 N N . LYS C 1 54 ? -17.27700 -64.17500 55.00700 1.000 56.64449 51 LYS C N 1
ATOM 2879 C CA . LYS C 1 54 ? -17.71100 -63.38900 53.86200 1.000 55.27659 51 LYS C CA 1
ATOM 2880 C C . LYS C 1 54 ? -16.70100 -63.40300 52.71900 1.000 49.60424 51 LYS C C 1
ATOM 2881 O O . LYS C 1 54 ? -16.73100 -62.50700 51.86900 1.000 52.17808 51 LYS C O 1
ATOM 2887 N N . GLU C 1 55 ? -15.81200 -64.40000 52.67700 1.000 49.84939 52 GLU C N 1
ATOM 2888 C CA . GLU C 1 55 ? -14.81200 -64.44500 51.61400 1.000 46.71173 52 GLU C CA 1
ATOM 2889 C C . GLU C 1 55 ? -15.45300 -64.52200 50.23500 1.000 48.62614 52 GLU C C 1
ATOM 2890 O O . GLU C 1 55 ? -14.91900 -63.95900 49.27300 1.000 43.19978 52 GLU C O 1
ATOM 2896 N N . LYS C 1 56 ? -16.59400 -65.20300 50.11600 1.000 41.93276 53 LYS C N 1
ATOM 2897 C CA . LYS C 1 56 ? -17.23500 -65.32700 48.81100 1.000 42.54283 53 LYS C CA 1
ATOM 2898 C C . LYS C 1 56 ? -17.80000 -63.99100 48.33900 1.000 44.04130 53 LYS C C 1
ATOM 2899 O O . LYS C 1 56 ? -17.61700 -63.61300 47.17600 1.000 38.07786 53 LYS C O 1
ATOM 2905 N N . GLU C 1 57 ? -18.48100 -63.25600 49.22200 1.000 43.54054 54 GLU C N 1
ATOM 2906 C CA . GLU C 1 57 ? -19.07200 -61.98500 48.81900 1.000 47.15624 54 GLU C CA 1
ATOM 2907 C C . GLU C 1 57 ? -18.02300 -60.89000 48.65800 1.000 44.23229 54 GLU C C 1
ATOM 2908 O O . GLU C 1 57 ? -18.22700 -59.95800 47.87300 1.000 42.46895 54 GLU C O 1
ATOM 2914 N N . ILE C 1 58 ? -16.90500 -60.98200 49.38200 1.000 43.97753 55 ILE C N 1
ATOM 2915 C CA . ILE C 1 58 ? -15.84700 -59.99000 49.23000 1.000 34.79163 55 ILE C CA 1
ATOM 2916 C C . ILE C 1 58 ? -15.13100 -60.17700 47.89800 1.000 40.61319 55 ILE C C 1
ATOM 2917 O O . ILE C 1 58 ? -14.85800 -59.20600 47.18200 1.000 36.83286 55 ILE C O 1
ATOM 2922 N N . LYS C 1 59 ? -14.82400 -61.42800 47.54000 1.000 38.86992 56 LYS C N 1
ATOM 2923 C CA . LYS C 1 59 ? -14.21300 -61.70000 46.24200 1.000 35.64934 56 LYS C CA 1
ATOM 2924 C C . LYS C 1 59 ? -15.14100 -61.31500 45.09900 1.000 37.82522 56 LYS C C 1
ATOM 2925 O O . LYS C 1 59 ? -14.67300 -60.87500 44.04200 1.000 37.20586 56 LYS C O 1
ATOM 2931 N N . LYS C 1 60 ? -16.45400 -61.46900 45.29000 1.000 34.12330 57 LYS C N 1
ATOM 2932 C CA . LYS C 1 60 ? -17.40300 -61.05700 44.26200 1.000 38.10692 57 LYS C CA 1
ATOM 2933 C C . LYS C 1 60 ? -17.46100 -59.53900 44.13700 1.000 38.58001 57 LYS C C 1
ATOM 2934 O O . LYS C 1 60 ? -17.65600 -59.01500 43.03500 1.000 33.33843 57 LYS C O 1
ATOM 2940 N N . ALA C 1 61 ? -17.28300 -58.82200 45.25000 1.000 38.20335 58 ALA C N 1
ATOM 2941 C CA . ALA C 1 61 ? -17.29000 -57.36400 45.20600 1.000 34.02718 58 ALA C CA 1
ATOM 2942 C C . ALA C 1 61 ? -16.09000 -56.82700 44.43700 1.000 36.28194 58 ALA C C 1
ATOM 2943 O O . ALA C 1 61 ? -16.21700 -55.85900 43.67800 1.000 33.81000 58 ALA C O 1
ATOM 2945 N N . PHE C 1 62 ? -14.91500 -57.43600 44.62200 1.000 33.45645 59 PHE C N 1
ATOM 2946 C CA . PHE C 1 62 ? -13.74900 -57.03500 43.84100 1.000 30.44879 59 PHE C CA 1
ATOM 2947 C C . PHE C 1 62 ? -13.95400 -57.33300 42.36200 1.000 36.67918 59 PHE C C 1
ATOM 2948 O O . PHE C 1 62 ? -13.48500 -56.58200 41.49800 1.000 35.41687 59 PHE C O 1
ATOM 2956 N N . GLY C 1 63 ? -14.64500 -58.43200 42.05100 1.000 32.62189 60 GLY C N 1
ATOM 2957 C CA . GLY C 1 63 ? -14.98800 -58.70500 40.66700 1.000 33.33239 60 GLY C CA 1
ATOM 2958 C C . GLY C 1 63 ? -15.94700 -57.67900 40.09700 1.000 36.75508 60 GLY C C 1
ATOM 2959 O O . GLY C 1 63 ? -15.85500 -57.31800 38.92100 1.000 36.83121 60 GLY C O 1
ATOM 2960 N N . ASP C 1 64 ? -16.88200 -57.19600 40.92000 1.000 36.05582 61 ASP C N 1
ATOM 2961 C CA . ASP C 1 64 ? -17.77000 -56.12800 40.47600 1.000 37.55314 61 ASP C CA 1
ATOM 2962 C C . ASP C 1 64 ? -17.00500 -54.82600 40.28400 1.000 35.41789 61 ASP C C 1
ATOM 2963 O O . ASP C 1 64 ? -17.21900 -54.11200 39.29700 1.000 33.06730 61 ASP C O 1
ATOM 2968 N N . ALA C 1 65 ? -16.11100 -54.49900 41.22200 1.000 33.12062 62 ALA C N 1
ATOM 2969 C CA . ALA C 1 65 ? -15.28200 -53.30900 41.06800 1.000 32.52669 62 ALA C CA 1
ATOM 2970 C C . ALA C 1 65 ? -14.38200 -53.41300 39.84600 1.000 35.00839 62 ALA C C 1
ATOM 2971 O O . ALA C 1 65 ? -14.05400 -52.39400 39.22800 1.000 30.07911 62 ALA C O 1
ATOM 2973 N N . ALA C 1 66 ? -13.98200 -54.63300 39.47700 1.000 33.04325 63 ALA C N 1
ATOM 2974 C CA . ALA C 1 66 ? -13.18000 -54.81800 38.27300 1.000 35.10914 63 ALA C CA 1
ATOM 2975 C C . ALA C 1 66 ? -13.97400 -54.46400 37.02200 1.000 32.82804 63 ALA C C 1
ATOM 2976 O O . ALA C 1 66 ? -13.44200 -53.83000 36.10300 1.000 37.23916 63 ALA C O 1
ATOM 2978 N N . LYS C 1 67 ? -15.24600 -54.86900 36.96500 1.000 33.14121 64 LYS C N 1
ATOM 2979 C CA . LYS C 1 67 ? -16.09300 -54.49200 35.83700 1.000 35.22805 64 LYS C CA 1
ATOM 2980 C C . LYS C 1 67 ? -16.28200 -52.98200 35.77700 1.000 37.60504 64 LYS C C 1
ATOM 2981 O O . LYS C 1 67 ? -16.33000 -52.39400 34.69000 1.000 33.29923 64 LYS C O 1
ATOM 2987 N N . ILE C 1 68 ? -16.39200 -52.33700 36.93900 1.000 33.68459 65 ILE C N 1
ATOM 2988 C CA . ILE C 1 68 ? -16.61400 -50.89600 36.97900 1.000 35.93905 65 ILE C CA 1
ATOM 2989 C C . ILE C 1 68 ? -15.35900 -50.15100 36.54500 1.000 32.33866 65 ILE C C 1
ATOM 2990 O O . ILE C 1 68 ? -15.41600 -49.23100 35.72100 1.000 39.53594 65 ILE C O 1
ATOM 2995 N N . LEU C 1 69 ? -14.20400 -50.54000 37.08900 1.000 29.87980 66 LEU C N 1
ATOM 2996 C CA . LEU C 1 69 ? -12.96000 -49.86300 36.73900 1.000 29.49278 66 LEU C CA 1
ATOM 2997 C C . LEU C 1 69 ? -12.55100 -50.13500 35.29700 1.000 36.97452 66 LEU C C 1
ATOM 2998 O O . LEU C 1 69 ? -11.94800 -49.26700 34.65500 1.000 34.30951 66 LEU C O 1
ATOM 3003 N N . ARG C 1 70 ? -12.86500 -51.32400 34.77100 1.000 36.15970 67 ARG C N 1
ATOM 3004 C CA . ARG C 1 70 ? -12.53500 -51.62000 33.38000 1.000 37.07900 67 ARG C CA 1
ATOM 3005 C C . ARG C 1 70 ? -13.31100 -50.71800 32.42700 1.000 39.75989 67 ARG C C 1
ATOM 3006 O O . ARG C 1 70 ? -12.77800 -50.28600 31.39800 1.000 36.79445 67 ARG C O 1
ATOM 3014 N N . ASP C 1 71 ? -14.57100 -50.42200 32.75500 1.000 34.49680 68 ASP C N 1
ATOM 3015 C CA . ASP C 1 71 ? -15.34900 -49.49600 31.94100 1.000 41.03072 68 ASP C CA 1
ATOM 3016 C C . ASP C 1 71 ? -14.82100 -48.07300 32.07600 1.000 38.10471 68 ASP C C 1
ATOM 3017 O O . ASP C 1 71 ? -14.82400 -47.30900 31.10400 1.000 36.61537 68 ASP C O 1
ATOM 3022 N N . ALA C 1 72 ? -14.35700 -47.70100 33.27200 1.000 34.01506 69 ALA C N 1
ATOM 3023 C CA . ALA C 1 72 ? -13.82400 -46.35800 33.47200 1.000 38.23453 69 ALA C CA 1
ATOM 3024 C C . ALA C 1 72 ? -12.53800 -46.14100 32.68700 1.000 41.26493 69 ALA C C 1
ATOM 3025 O O . ALA C 1 72 ? -12.27100 -45.02200 32.23400 1.000 42.93568 69 ALA C O 1
ATOM 3027 N N . LEU C 1 73 ? -11.73800 -47.19400 32.50600 1.000 35.91679 70 LEU C N 1
ATOM 3028 C CA . LEU C 1 73 ? -10.49900 -47.07800 31.74600 1.000 38.63974 70 LEU C CA 1
ATOM 3029 C C . LEU C 1 73 ? -10.74200 -46.74800 30.27900 1.000 41.67870 70 LEU C C 1
ATOM 3030 O O . LEU C 1 73 ? -9.83800 -46.22800 29.61700 1.000 46.63982 70 LEU C O 1
ATOM 3035 N N . ALA C 1 74 ? -11.93400 -47.02900 29.75600 1.000 44.05883 71 ALA C N 1
ATOM 3036 C CA . ALA C 1 74 ? -12.23100 -46.81200 28.34600 1.000 44.71288 71 ALA C CA 1
ATOM 3037 C C . ALA C 1 74 ? -13.15200 -45.62300 28.11000 1.000 48.38810 71 ALA C C 1
ATOM 3038 O O . ALA C 1 74 ? -13.65500 -45.45700 26.99400 1.000 59.16344 71 ALA C O 1
ATOM 3040 N N . ARG C 1 75 ? -13.38300 -44.78700 29.12400 1.000 44.33364 72 ARG C N 1
ATOM 3041 C CA . ARG C 1 75 ? -14.35000 -43.69900 29.02200 1.000 46.93642 72 ARG C CA 1
ATOM 3042 C C . ARG C 1 75 ? -13.72900 -42.32600 29.26100 1.000 59.24628 72 ARG C C 1
ATOM 3043 O O . ARG C 1 75 ? -14.45000 -41.37800 29.59200 1.000 65.61802 72 ARG C O 1
ATOM 3051 N N . ASN C 1 76 ? -12.41100 -42.19700 29.09500 1.000 53.06496 73 ASN C N 1
ATOM 3052 C CA . ASN C 1 76 ? -11.71600 -40.91500 29.22300 1.000 62.69339 73 ASN C CA 1
ATOM 3053 C C . ASN C 1 76 ? -12.00000 -40.27400 30.58500 1.000 60.76257 73 ASN C C 1
ATOM 3054 O O . ASN C 1 76 ? -12.61800 -39.21100 30.69600 1.000 58.40295 73 ASN C O 1
ATOM 3059 N N . ILE C 1 77 ? -11.54400 -40.95500 31.63200 1.000 55.04667 74 ILE C N 1
ATOM 3060 C CA . ILE C 1 77 ? -11.70600 -40.50700 33.01100 1.000 45.00498 74 ILE C CA 1
ATOM 3061 C C . ILE C 1 77 ? -10.31000 -40.34300 33.59400 1.000 43.96301 74 ILE C C 1
ATOM 3062 O O . ILE C 1 77 ? -9.59900 -41.33400 33.80700 1.000 37.99878 74 ILE C O 1
ATOM 3067 N N . THR C 1 78 ? -9.91500 -39.09700 33.85300 1.000 45.08546 75 THR C N 1
ATOM 3068 C CA . THR C 1 78 ? -8.55500 -38.78900 34.26900 1.000 40.35732 75 THR C CA 1
ATOM 3069 C C . THR C 1 78 ? -8.46100 -38.11500 35.63100 1.000 37.30190 75 THR C C 1
ATOM 3070 O O . THR C 1 78 ? -7.34500 -37.84700 36.09300 1.000 41.90574 75 THR C O 1
ATOM 3074 N N . THR C 1 79 ? -9.58200 -37.83100 36.28500 1.000 37.74619 76 THR C N 1
ATOM 3075 C CA . THR C 1 79 ? -9.56600 -37.17800 37.58300 1.000 39.16445 76 THR C CA 1
ATOM 3076 C C . THR C 1 79 ? -10.45200 -37.93800 38.55800 1.000 34.66326 76 THR C C 1
ATOM 3077 O O . THR C 1 79 ? -11.38100 -38.63900 38.14300 1.000 33.26006 76 THR C O 1
ATOM 3081 N N . PRO C 1 80 ? -10.17800 -37.83000 39.86100 1.000 30.85075 77 PRO C N 1
ATOM 3082 C CA . PRO C 1 80 ? -11.07900 -38.45300 40.84400 1.000 29.62504 77 PRO C CA 1
ATOM 3083 C C . PRO C 1 80 ? -12.48700 -37.88900 40.80500 1.000 37.07229 77 PRO C C 1
ATOM 3084 O O . PRO C 1 80 ? -13.44300 -38.61400 41.11000 1.000 38.48342 77 PRO C O 1
ATOM 3088 N N . GLU C 1 81 ? -12.64400 -36.61300 40.44100 1.000 41.99515 78 GLU C N 1
ATOM 3089 C CA . GLU C 1 81 ? -13.97700 -36.02400 40.35000 1.000 39.43337 78 GLU C CA 1
ATOM 3090 C C . GLU C 1 81 ? -14.77600 -36.64700 39.21300 1.000 38.72952 78 GLU C C 1
ATOM 3091 O O . GLU C 1 81 ? -15.96100 -36.96200 39.37700 1.000 37.73263 78 GLU C O 1
ATOM 3097 N N . GLU C 1 82 ? -14.14700 -36.82500 38.04800 1.000 31.91062 79 GLU C N 1
ATOM 3098 C CA . GLU C 1 82 ? -14.81500 -37.50800 36.94700 1.000 38.83919 79 GLU C CA 1
ATOM 3099 C C . GLU C 1 82 ? -15.10800 -38.96300 37.28900 1.000 43.85802 79 GLU C C 1
ATOM 3100 O O . GLU C 1 82 ? -16.08400 -39.53200 36.78700 1.000 45.31405 79 GLU C O 1
ATOM 3106 N N . ALA C 1 83 ? -14.28300 -39.57900 38.13900 1.000 37.18937 80 ALA C N 1
ATOM 3107 C CA . ALA C 1 83 ? -14.52200 -40.96300 38.53200 1.000 39.58309 80 ALA C CA 1
ATOM 3108 C C . ALA C 1 83 ? -15.73200 -41.07200 39.45100 1.000 40.62184 80 ALA C C 1
ATOM 3109 O O . ALA C 1 83 ? -16.58700 -41.94600 39.26700 1.000 38.27872 80 ALA C O 1
ATOM 3111 N N . GLN C 1 84 ? -15.82100 -40.19000 40.45100 1.000 41.94927 81 GLN C N 1
ATOM 3112 C CA . GLN C 1 84 ? -16.96200 -40.21900 41.36000 1.000 42.45066 81 GLN C CA 1
ATOM 3113 C C . GLN C 1 84 ? -18.26600 -39.91900 40.63200 1.000 43.28424 81 GLN C C 1
ATOM 3114 O O . GLN C 1 84 ? -19.31200 -40.48200 40.97700 1.000 43.52130 81 GLN C O 1
ATOM 3120 N N . ALA C 1 85 ? -18.22800 -39.04000 39.62900 1.000 36.07990 82 ALA C N 1
ATOM 3121 C CA . ALA C 1 85 ? -19.42600 -38.77300 38.84100 1.000 43.81046 82 ALA C CA 1
ATOM 3122 C C . ALA C 1 85 ? -19.81300 -39.98300 38.00200 1.000 40.97809 82 ALA C C 1
ATOM 3123 O O . ALA C 1 85 ? -21.00300 -40.24600 37.79200 1.000 43.77321 82 ALA C O 1
ATOM 3125 N N . PHE C 1 86 ? -18.82000 -40.72900 37.51100 1.000 39.70460 83 PHE C N 1
ATOM 3126 C CA . PHE C 1 86 ? -19.10500 -41.94400 36.75600 1.000 42.75859 83 PHE C CA 1
ATOM 3127 C C . PHE C 1 86 ? -19.79300 -42.98400 37.62900 1.000 38.92998 83 PHE C C 1
ATOM 3128 O O . PHE C 1 86 ? -20.67000 -43.71900 37.16000 1.000 42.32404 83 PHE C O 1
ATOM 3136 N N . LEU C 1 87 ? -19.41200 -43.05500 38.90700 1.000 36.56118 84 LEU C N 1
ATOM 3137 C CA . LEU C 1 87 ? -20.04600 -43.99900 39.82200 1.000 36.22113 84 LEU C CA 1
ATOM 3138 C C . LEU C 1 87 ? -21.50400 -43.63500 40.07000 1.000 42.41534 84 LEU C C 1
ATOM 3139 O O . LEU C 1 87 ? -22.36500 -44.51900 40.15000 1.000 34.38597 84 LEU C O 1
ATOM 3144 N N . ARG C 1 88 ? -21.79900 -42.33700 40.19700 1.000 45.40682 85 ARG C N 1
ATOM 3145 C CA . ARG C 1 88 ? -23.17700 -41.91000 40.41300 1.000 35.16479 85 ARG C CA 1
ATOM 3146 C C . ARG C 1 88 ? -24.05800 -42.22500 39.21100 1.000 35.97313 85 ARG C C 1
ATOM 3147 O O . ARG C 1 88 ? -25.25400 -42.49200 39.37700 1.000 42.18956 85 ARG C O 1
ATOM 3155 N N . ASP C 1 89 ? -23.49400 -42.19900 38.00100 1.000 37.19427 86 ASP C N 1
ATOM 3156 C CA . ASP C 1 89 ? -24.26400 -42.59900 36.82700 1.000 39.61112 86 ASP C CA 1
ATOM 3157 C C . ASP C 1 89 ? -24.61300 -44.08200 36.87900 1.000 42.85415 86 ASP C C 1
ATOM 3158 O O . ASP C 1 89 ? -25.71100 -44.48100 36.47600 1.000 46.08241 86 ASP C O 1
ATOM 3163 N N . LEU C 1 90 ? -23.69300 -44.91200 37.37700 1.000 37.43077 87 LEU C N 1
ATOM 3164 C CA . LEU C 1 90 ? -23.99800 -46.32700 37.55700 1.000 48.55141 87 LEU C CA 1
ATOM 3165 C C . LEU C 1 90 ? -25.03700 -46.54000 38.64900 1.000 47.34705 87 LEU C C 1
ATOM 3166 O O . LEU C 1 90 ? -25.82200 -47.49200 38.57900 1.000 45.02736 87 LEU C O 1
ATOM 3171 N N . GLY C 1 91 ? -25.06300 -45.66800 39.65500 1.000 40.20126 88 GLY C N 1
ATOM 3172 C CA . GLY C 1 91 ? -25.99900 -45.78400 40.74700 1.000 39.56290 88 GLY C CA 1
ATOM 3173 C C . GLY C 1 91 ? -25.31300 -45.71900 42.09600 1.000 40.12705 88 GLY C C 1
ATOM 3174 O O . GLY C 1 91 ? -24.09000 -45.84800 42.20400 1.000 43.54608 88 GLY C O 1
ATOM 3175 N N . PRO C 1 92 ? -26.09700 -45.52000 43.16100 1.000 41.93191 89 PRO C N 1
ATOM 3176 C CA . PRO C 1 92 ? -25.50300 -45.46100 44.50600 1.000 39.97165 89 PRO C CA 1
ATOM 3177 C C . PRO C 1 92 ? -24.88400 -46.77300 44.95300 1.000 45.20929 89 PRO C C 1
ATOM 3178 O O . PRO C 1 92 ? -24.04300 -46.76000 45.86100 1.000 44.32635 89 PRO C O 1
ATOM 3182 N N . TRP C 1 93 ? -25.27300 -47.90000 44.35200 1.000 48.15793 90 TRP C N 1
ATOM 3183 C CA . TRP C 1 93 ? -24.63600 -49.17100 44.67700 1.000 46.89554 90 TRP C CA 1
ATOM 3184 C C . TRP C 1 93 ? -23.16300 -49.16000 44.28600 1.000 47.35580 90 TRP C C 1
ATOM 3185 O O . TRP C 1 93 ? -22.32200 -49.72900 44.99100 1.000 42.72830 90 TRP C O 1
ATOM 3196 N N . ALA C 1 94 ? -22.83300 -48.51300 43.16600 1.000 45.81259 91 ALA C N 1
ATOM 3197 C CA . ALA C 1 94 ? -21.44200 -48.42800 42.73500 1.000 42.62205 91 ALA C CA 1
ATOM 3198 C C . ALA C 1 94 ? -20.66600 -47.41100 43.56000 1.000 44.88412 91 ALA C C 1
ATOM 3199 O O . ALA C 1 94 ? -19.48000 -47.61400 43.84600 1.000 43.09167 91 ALA C O 1
ATOM 3201 N N . VAL C 1 95 ? -21.31800 -46.31200 43.94100 1.000 45.99496 92 VAL C N 1
ATOM 3202 C CA . VAL C 1 95 ? -20.70800 -45.36800 44.87200 1.000 42.84245 92 VAL C CA 1
ATOM 3203 C C . VAL C 1 95 ? -20.39800 -46.06000 46.19100 1.000 40.51912 92 VAL C C 1
ATOM 3204 O O . VAL C 1 95 ? -19.31200 -45.89700 46.75800 1.000 43.48831 92 VAL C O 1
ATOM 3208 N N . ASP C 1 96 ? -21.34500 -46.85400 46.69300 1.000 43.30850 93 ASP C N 1
ATOM 3209 C CA . ASP C 1 96 ? -21.13600 -47.54500 47.96000 1.000 48.65010 93 ASP C CA 1
ATOM 3210 C C . ASP C 1 96 ? -20.07500 -48.63100 47.82900 1.000 46.78333 93 ASP C C 1
ATOM 3211 O O . ASP C 1 96 ? -19.23100 -48.78800 48.71800 1.000 46.58339 93 ASP C O 1
ATOM 3216 N N . LEU C 1 97 ? -20.09500 -49.38200 46.72500 1.000 42.64520 94 LEU C N 1
ATOM 3217 C CA . LEU C 1 97 ? -19.15100 -50.48200 46.54400 1.000 37.78851 94 LEU C CA 1
ATOM 3218 C C . LEU C 1 97 ? -17.71300 -49.98000 46.50300 1.000 46.15286 94 LEU C C 1
ATOM 3219 O O . LEU C 1 97 ? -16.86200 -50.42800 47.27900 1.000 41.33582 94 LEU C O 1
ATOM 3224 N N . ILE C 1 98 ? -17.42400 -49.05000 45.59200 1.000 45.68976 95 ILE C N 1
ATOM 3225 C CA . ILE C 1 98 ? -16.04900 -48.59500 45.40800 1.000 42.26008 95 ILE C CA 1
ATOM 3226 C C . ILE C 1 98 ? -15.55300 -47.86300 46.64900 1.000 41.22858 95 ILE C C 1
ATOM 3227 O O . ILE C 1 98 ? -14.42300 -48.07900 47.10200 1.000 47.91975 95 ILE C O 1
ATOM 3232 N N . ASN C 1 99 ? -16.38900 -47.00200 47.23000 1.000 48.28347 96 ASN C N 1
ATOM 3233 C CA . ASN C 1 99 ? -15.95700 -46.20400 48.37100 1.000 44.92978 96 ASN C CA 1
ATOM 3234 C C . ASN C 1 99 ? -15.87500 -47.02100 49.65700 1.000 45.56090 96 ASN C C 1
ATOM 3235 O O . ASN C 1 99 ? -15.14700 -46.63000 50.57800 1.000 46.82438 96 ASN C O 1
ATOM 3240 N N . THR C 1 100 ? -16.57800 -48.13100 49.70000 1.000 42.57713 97 THR C N 1
ATOM 3241 C CA . THR C 1 100 ? -16.47100 -49.00800 50.82700 1.000 45.37877 97 THR C CA 1
ATOM 3242 C C . THR C 1 100 ? -15.11900 -49.69700 50.74500 1.000 43.91713 97 THR C C 1
ATOM 3243 O O . THR C 1 100 ? -14.46800 -49.84000 51.72400 1.000 43.86064 97 THR C O 1
ATOM 3247 N N . ILE C 1 101 ? -14.70300 -50.10900 49.56100 1.000 39.17638 98 ILE C N 1
ATOM 3248 C CA . ILE C 1 101 ? -13.41700 -50.75300 49.39000 1.000 43.35031 98 ILE C CA 1
ATOM 3249 C C . ILE C 1 101 ? -12.27700 -49.84300 49.80900 1.000 46.65805 98 ILE C C 1
ATOM 3250 O O . ILE C 1 101 ? -11.34700 -50.29200 50.41900 1.000 41.04989 98 ILE C O 1
ATOM 3255 N N . THR C 1 102 ? -12.36700 -48.55600 49.49600 1.000 42.66964 99 THR C N 1
ATOM 3256 C CA . THR C 1 102 ? -11.33300 -47.59900 49.87200 1.000 45.95602 99 THR C CA 1
ATOM 3257 C C . THR C 1 102 ? -11.23500 -47.39700 51.37700 1.000 48.76346 99 THR C C 1
ATOM 3258 O O . THR C 1 102 ? -10.18800 -47.10200 51.89000 1.000 48.24638 99 THR C O 1
ATOM 3262 N N . ARG C 1 103 ? -12.33300 -47.54800 52.08500 1.000 44.96717 100 ARG C N 1
ATOM 3263 C CA . ARG C 1 103 ? -12.28200 -47.40100 53.50600 1.000 50.51198 100 ARG C CA 1
ATOM 3264 C C . ARG C 1 103 ? -11.60100 -48.60600 54.13800 1.000 49.49236 100 ARG C C 1
ATOM 3265 O O . ARG C 1 103 ? -10.95200 -48.47000 55.12800 1.000 50.60195 100 ARG C O 1
ATOM 3273 N N . ARG C 1 104 ? -11.70800 -49.77100 53.52800 1.000 50.66262 101 ARG C N 1
ATOM 3274 C CA . ARG C 1 104 ? -11.08000 -50.97600 54.05600 1.000 56.94326 101 ARG C CA 1
ATOM 3275 C C . ARG C 1 104 ? -9.59600 -50.94300 53.83300 1.000 55.49496 101 ARG C C 1
ATOM 3276 O O . ARG C 1 104 ? -8.80800 -51.46400 54.58800 1.000 49.56320 101 ARG C O 1
ATOM 3284 N N . TYR C 1 105 ? -9.25400 -50.31200 52.74000 1.000 54.46658 102 TYR C N 1
ATOM 3285 C CA . TYR C 1 105 ? -7.91600 -50.15200 52.32100 1.000 51.03841 102 TYR C CA 1
ATOM 3286 C C . TYR C 1 105 ? -7.08300 -49.54200 53.41400 1.000 53.66997 102 TYR C C 1
ATOM 3287 O O . TYR C 1 105 ? -6.05800 -50.05700 53.73500 1.000 50.93727 102 TYR C O 1
ATOM 3296 N N . VAL C 1 106 ? -7.52700 -48.44500 53.99600 1.000 56.78639 103 VAL C N 1
ATOM 3297 C CA . VAL C 1 106 ? -6.77500 -47.82300 55.08200 1.000 57.93097 103 VAL C CA 1
ATOM 3298 C C . VAL C 1 106 ? -6.83300 -48.64000 56.39100 1.000 61.18384 103 VAL C C 1
ATOM 3299 O O . VAL C 1 106 ? -5.88600 -48.68300 57.14000 1.000 59.34178 103 VAL C O 1
ATOM 3303 N N . ASP C 1 107 ? -7.92700 -49.35600 56.59900 1.000 61.10692 104 ASP C N 1
ATOM 3304 C CA . ASP C 1 107 ? -8.11600 -50.17400 57.77400 1.000 61.97466 104 ASP C CA 1
ATOM 3305 C C . ASP C 1 107 ? -7.04100 -51.21300 57.84700 1.000 59.36866 104 ASP C C 1
ATOM 3306 O O . ASP C 1 107 ? -6.43700 -51.40400 58.86800 1.000 63.21446 104 ASP C O 1
ATOM 3311 N N . VAL C 1 108 ? -6.76700 -51.86400 56.74000 1.000 52.56152 105 VAL C N 1
ATOM 3312 C CA . VAL C 1 108 ? -5.77200 -52.90500 56.70200 1.000 57.26497 105 VAL C CA 1
ATOM 3313 C C . VAL C 1 108 ? -4.36100 -52.44000 56.94000 1.000 57.24569 105 VAL C C 1
ATOM 3314 O O . VAL C 1 108 ? -3.53800 -53.18800 57.40400 1.000 57.59814 105 VAL C O 1
ATOM 3318 N N . ILE C 1 109 ? -4.06300 -51.21600 56.58400 1.000 61.69157 106 ILE C N 1
ATOM 3319 C CA . ILE C 1 109 ? -2.74100 -50.74600 56.82100 1.000 61.73913 106 ILE C CA 1
ATOM 3320 C C . ILE C 1 109 ? -2.55100 -50.52700 58.30400 1.000 65.00593 106 ILE C C 1
ATOM 3321 O O . ILE C 1 109 ? -1.64700 -51.02600 58.91300 1.000 68.57722 106 ILE C O 1
ATOM 3326 N N . GLU C 1 110 ? -3.45900 -49.80400 58.89000 1.000 57.61880 107 GLU C N 1
ATOM 3327 C CA . GLU C 1 110 ? -3.39400 -49.45400 60.30500 1.000 64.64502 107 GLU C CA 1
ATOM 3328 C C . GLU C 1 110 ? -3.41000 -50.69500 61.18800 1.000 65.53040 107 GLU C C 1
ATOM 3329 O O . GLU C 1 110 ? -2.69600 -50.75600 62.19500 1.000 67.79836 107 GLU C O 1
ATOM 3335 N N . LYS C 1 111 ? -4.21900 -51.69200 60.82900 1.000 67.69033 108 LYS C N 1
ATOM 3336 C CA . LYS C 1 111 ? -4.34900 -52.88100 61.66200 1.000 67.28757 108 LYS C CA 1
ATOM 3337 C C . LYS C 1 111 ? -3.15600 -53.81600 61.51700 1.000 64.62846 108 LYS C C 1
ATOM 3338 O O . LYS C 1 111 ? -2.83100 -54.54700 62.45900 1.000 63.50551 108 LYS C O 1
ATOM 3344 N N . ASN C 1 112 ? -2.49200 -53.80400 60.36300 1.000 59.99294 109 ASN C N 1
ATOM 3345 C CA . ASN C 1 112 ? -1.34000 -54.66400 60.09700 1.000 70.53253 109 ASN C CA 1
ATOM 3346 C C . ASN C 1 112 ? -0.19400 -53.81200 59.56400 1.000 68.32628 109 ASN C C 1
ATOM 3347 O O . ASN C 1 112 ? 0.18100 -53.91600 58.38900 1.000 66.99756 109 ASN C O 1
ATOM 3352 N N . PRO C 1 113 ? 0.39300 -52.95600 60.40800 1.000 71.58977 110 PRO C N 1
ATOM 3353 C CA . PRO C 1 113 ? 1.45700 -52.06700 59.91200 1.000 68.34190 110 PRO C CA 1
ATOM 3354 C C . PRO C 1 113 ? 2.72600 -52.81000 59.54900 1.000 69.73033 110 PRO C C 1
ATOM 3355 O O . PRO C 1 113 ? 3.43100 -52.40000 58.61800 1.000 70.34638 110 PRO C O 1
ATOM 3359 N N . GLU C 1 114 ? 3.03800 -53.89200 60.26000 1.000 69.97404 111 GLU C N 1
ATOM 3360 C CA . GLU C 1 114 ? 4.20600 -54.70000 59.92800 1.000 70.75693 111 GLU C CA 1
ATOM 3361 C C . GLU C 1 114 ? 4.04100 -55.35200 58.55800 1.000 75.27870 111 GLU C C 1
ATOM 3362 O O . GLU C 1 114 ? 4.91400 -55.23000 57.69200 1.000 78.78612 111 GLU C O 1
ATOM 3368 N N . GLY C 1 115 ? 2.91300 -56.03700 58.34100 1.000 78.40028 112 GLY C N 1
ATOM 3369 C CA . GLY C 1 115 ? 2.69200 -56.72100 57.07400 1.000 70.23849 112 GLY C CA 1
ATOM 3370 C C . GLY C 1 115 ? 2.84900 -55.82200 55.86300 1.000 70.36364 112 GLY C C 1
ATOM 3371 O O . GLY C 1 115 ? 3.17500 -56.29300 54.77000 1.000 72.73854 112 GLY C O 1
ATOM 3372 N N . VAL C 1 116 ? 2.62300 -54.52100 56.03700 1.000 69.96855 113 VAL C N 1
ATOM 3373 C CA . VAL C 1 116 ? 2.88500 -53.56800 54.96600 1.000 70.68574 113 VAL C CA 1
ATOM 3374 C C . VAL C 1 116 ? 4.37200 -53.23800 54.89000 1.000 73.91074 113 VAL C C 1
ATOM 3375 O O . VAL C 1 116 ? 4.91900 -53.03600 53.80100 1.000 72.27757 113 VAL C O 1
ATOM 3379 N N . ALA C 1 117 ? 5.05200 -53.18900 56.04000 1.000 76.84645 114 ALA C N 1
ATOM 3380 C CA . ALA C 1 117 ? 6.46900 -52.83300 56.04800 1.000 77.40840 114 ALA C CA 1
ATOM 3381 C C . ALA C 1 117 ? 7.32200 -53.92200 55.40800 1.000 76.93024 114 ALA C C 1
ATOM 3382 O O . ALA C 1 117 ? 8.27800 -53.62500 54.68200 1.000 78.36902 114 ALA C O 1
ATOM 3384 N N . GLU C 1 118 ? 6.99500 -55.19000 55.67000 1.000 73.80300 115 GLU C N 1
ATOM 3385 C CA . GLU C 1 118 ? 7.75900 -56.28800 55.08700 1.000 78.55110 115 GLU C CA 1
ATOM 3386 C C . GLU C 1 118 ? 7.53900 -56.38100 53.58300 1.000 79.59560 115 GLU C C 1
ATOM 3387 O O . GLU C 1 118 ? 8.49700 -56.55300 52.82000 1.000 83.69630 115 GLU C O 1
ATOM 3393 N N . ILE C 1 119 ? 6.28600 -56.26600 53.13700 1.000 75.06156 116 ILE C N 1
ATOM 3394 C CA . ILE C 1 119 ? 5.99100 -56.41800 51.71900 1.000 76.40052 116 ILE C CA 1
ATOM 3395 C C . ILE C 1 119 ? 6.46200 -55.21300 50.91300 1.000 75.57008 116 ILE C C 1
ATOM 3396 O O . ILE C 1 119 ? 6.67000 -55.32800 49.70000 1.000 77.75491 116 ILE C O 1
ATOM 3401 N N . LEU C 1 120 ? 6.65200 -54.06000 51.55600 1.000 75.61107 117 LEU C N 1
ATOM 3402 C CA . LEU C 1 120 ? 7.10500 -52.85800 50.86800 1.000 71.26795 117 LEU C CA 1
ATOM 3403 C C . LEU C 1 120 ? 8.56600 -52.52400 51.14300 1.000 73.71458 117 LEU C C 1
ATOM 3404 O O . LEU C 1 120 ? 9.10900 -51.62300 50.49500 1.000 75.04881 117 LEU C O 1
ATOM 3409 N N . GLY C 1 121 ? 9.21100 -53.22100 52.07500 1.000 78.60158 118 GLY C N 1
ATOM 3410 C CA . GLY C 1 121 ? 10.59800 -52.93900 52.39100 1.000 76.79831 118 GLY C CA 1
ATOM 3411 C C . GLY C 1 121 ? 10.82800 -51.58600 53.02400 1.000 76.66376 118 GLY C C 1
ATOM 3412 O O . GLY C 1 121 ? 11.87000 -50.96700 52.78600 1.000 73.70498 118 GLY C O 1
ATOM 3413 N N . ILE C 1 122 ? 9.88200 -51.10800 53.82800 1.000 74.79097 119 ILE C N 1
ATOM 3414 C CA . ILE C 1 122 ? 9.96000 -49.79200 54.44200 1.000 80.19327 119 ILE C CA 1
ATOM 3415 C C . ILE C 1 122 ? 9.92200 -49.95500 55.95900 1.000 82.78803 119 ILE C C 1
ATOM 3416 O O . ILE C 1 122 ? 9.70000 -51.04500 56.48700 1.000 82.91418 119 ILE C O 1
ATOM 3421 N N . SER C 1 123 ? 10.13800 -48.84400 56.65500 1.000 82.14155 120 SER C N 1
ATOM 3422 C CA . SER C 1 123 ? 10.06200 -48.82000 58.10700 1.000 82.99787 120 SER C CA 1
ATOM 3423 C C . SER C 1 123 ? 8.62200 -48.60300 58.56200 1.000 81.95198 120 SER C C 1
ATOM 3424 O O . SER C 1 123 ? 7.77100 -48.11700 57.81100 1.000 83.38106 120 SER C O 1
ATOM 3427 N N . LEU C 1 124 ? 8.36500 -48.95300 59.82400 1.000 79.31289 121 LEU C N 1
ATOM 3428 C CA . LEU C 1 124 ? 7.01000 -48.90400 60.36200 1.000 78.18594 121 LEU C CA 1
ATOM 3429 C C . LEU C 1 124 ? 6.50900 -47.47900 60.56600 1.000 80.36476 121 LEU C C 1
ATOM 3430 O O . LEU C 1 124 ? 5.29200 -47.26600 60.57100 1.000 80.39529 121 LEU C O 1
ATOM 3435 N N . GLU C 1 125 ? 7.42800 -46.52100 60.63000 1.000 84.80057 122 GLU C N 1
ATOM 3436 C CA . GLU C 1 125 ? 7.06000 -45.11800 60.75300 1.000 78.89466 122 GLU C CA 1
ATOM 3437 C C . GLU C 1 125 ? 6.45900 -44.68400 59.41600 1.000 80.58255 122 GLU C C 1
ATOM 3438 O O . GLU C 1 125 ? 5.43100 -44.00800 59.37600 1.000 79.83775 122 GLU C O 1
ATOM 3444 N N . GLU C 1 126 ? 7.11100 -45.08000 58.32400 1.000 81.85840 123 GLU C N 1
ATOM 3445 C CA . GLU C 1 126 ? 6.63700 -44.76900 56.98300 1.000 82.49855 123 GLU C CA 1
ATOM 3446 C C . GLU C 1 126 ? 5.27500 -45.40000 56.72300 1.000 77.99431 123 GLU C C 1
ATOM 3447 O O . GLU C 1 126 ? 4.39600 -44.76100 56.13600 1.000 76.23029 123 GLU C O 1
ATOM 3453 N N . VAL C 1 127 ? 5.06900 -46.64200 57.18000 1.000 72.68463 124 VAL C N 1
ATOM 3454 C CA . VAL C 1 127 ? 3.76100 -47.27900 57.03100 1.000 71.49913 124 VAL C CA 1
ATOM 3455 C C . VAL C 1 127 ? 2.67100 -46.40000 57.62900 1.000 70.42703 124 VAL C C 1
ATOM 3456 O O . VAL C 1 127 ? 1.58100 -46.26200 57.06000 1.000 69.13185 124 VAL C O 1
ATOM 3460 N N . ARG C 1 128 ? 2.94800 -45.78400 58.78100 1.000 73.51767 125 ARG C N 1
ATOM 3461 C CA . ARG C 1 128 ? 1.99000 -44.85100 59.36300 1.000 68.29844 125 ARG C CA 1
ATOM 3462 C C . ARG C 1 128 ? 1.82500 -43.60900 58.49500 1.000 69.78326 125 ARG C C 1
ATOM 3463 O O . ARG C 1 128 ? 0.73400 -43.02700 58.44800 1.000 72.08230 125 ARG C O 1
ATOM 3471 N N . GLU C 1 129 ? 2.88500 -43.19300 57.79600 1.000 71.15056 126 GLU C N 1
ATOM 3472 C CA . GLU C 1 129 ? 2.74700 -42.09600 56.84300 1.000 71.98528 126 GLU C CA 1
ATOM 3473 C C . GLU C 1 129 ? 1.91500 -42.52000 55.64000 1.000 69.69025 126 GLU C C 1
ATOM 3474 O O . GLU C 1 129 ? 1.17000 -41.70700 55.07900 1.000 69.02281 126 GLU C O 1
ATOM 3480 N N . LEU C 1 130 ? 2.03200 -43.78500 55.22100 1.000 68.07943 127 LEU C N 1
ATOM 3481 C CA . LEU C 1 130 ? 1.13300 -44.30500 54.19500 1.000 61.22276 127 LEU C CA 1
ATOM 3482 C C . LEU C 1 130 ? -0.31300 -44.27000 54.67500 1.000 63.58623 127 LEU C C 1
ATOM 3483 O O . LEU C 1 130 ? -1.22400 -43.95000 53.90300 1.000 60.13865 127 LEU C O 1
ATOM 3488 N N . ALA C 1 131 ? -0.53800 -44.57900 55.95600 1.000 66.98330 128 ALA C N 1
ATOM 3489 C CA . ALA C 1 131 ? -1.89000 -44.54600 56.50600 1.000 65.02423 128 ALA C CA 1
ATOM 3490 C C . ALA C 1 131 ? -2.44600 -43.12600 56.52200 1.000 65.70983 128 ALA C C 1
ATOM 3491 O O . ALA C 1 131 ? -3.56300 -42.88300 56.05300 1.000 62.17026 128 ALA C O 1
ATOM 3493 N N . GLU C 1 132 ? -1.67900 -42.17400 57.06300 1.000 66.92700 129 GLU C N 1
ATOM 3494 C CA . GLU C 1 132 ? -2.14000 -40.78900 57.10700 1.000 69.98932 129 GLU C CA 1
ATOM 3495 C C . GLU C 1 132 ? -2.36800 -40.23600 55.70600 1.000 65.09268 129 GLU C C 1
ATOM 3496 O O . GLU C 1 132 ? -3.29200 -39.44300 55.48500 1.000 63.45790 129 GLU C O 1
ATOM 3502 N N . ALA C 1 133 ? -1.53400 -40.64000 54.74500 1.000 65.29637 130 ALA C N 1
ATOM 3503 C CA . ALA C 1 133 ? -1.73900 -40.21500 53.36600 1.000 66.41491 130 ALA C CA 1
ATOM 3504 C C . ALA C 1 133 ? -3.02500 -40.78900 52.78900 1.000 62.27018 130 ALA C C 1
ATOM 3505 O O . ALA C 1 133 ? -3.68100 -40.13600 51.97000 1.000 64.22018 130 ALA C O 1
ATOM 3507 N N . GLY C 1 134 ? -3.40200 -42.00000 53.20500 1.000 60.56814 131 GLY C N 1
ATOM 3508 C CA . GLY C 1 134 ? -4.62700 -42.59700 52.69800 1.000 59.30284 131 GLY C CA 1
ATOM 3509 C C . GLY C 1 134 ? -5.87400 -41.96100 53.28100 1.000 56.21493 131 GLY C C 1
ATOM 3510 O O . GLY C 1 134 ? -6.84000 -41.69500 52.56000 1.000 50.21631 131 GLY C O 1
ATOM 3511 N N . ARG C 1 135 ? -5.87500 -41.71200 54.59400 1.000 62.46133 132 ARG C N 1
ATOM 3512 C CA . ARG C 1 135 ? -7.02900 -41.08000 55.22300 1.000 61.51743 132 ARG C CA 1
ATOM 3513 C C . ARG C 1 135 ? -7.23300 -39.66200 54.71100 1.000 63.73864 132 ARG C C 1
ATOM 3514 O O . ARG C 1 135 ? -8.37500 -39.20500 54.58700 1.000 68.12939 132 ARG C O 1
ATOM 3522 N N . ARG C 1 136 ? -6.14400 -38.95200 54.40700 1.000 59.24000 133 ARG C N 1
ATOM 3523 C CA . ARG C 1 136 ? -6.27400 -37.58800 53.90600 1.000 69.25761 133 ARG C CA 1
ATOM 3524 C C . ARG C 1 136 ? -6.89400 -37.56900 52.51400 1.000 65.61004 133 ARG C C 1
ATOM 3525 O O . ARG C 1 136 ? -7.75700 -36.73300 52.22400 1.000 64.75804 133 ARG C O 1
ATOM 3533 N N . ALA C 1 137 ? -6.47100 -38.48800 51.64200 1.000 63.08656 134 ALA C N 1
ATOM 3534 C CA . ALA C 1 137 ? -7.02700 -38.53400 50.29500 1.000 60.21825 134 ALA C CA 1
ATOM 3535 C C . ALA C 1 137 ? -8.48600 -38.97200 50.30200 1.000 59.07903 134 ALA C C 1
ATOM 3536 O O . ALA C 1 137 ? -9.24000 -38.62200 49.38800 1.000 54.35160 134 ALA C O 1
ATOM 3538 N N . ILE C 1 138 ? -8.90200 -39.73700 51.31500 1.000 62.94378 135 ILE C N 1
ATOM 3539 C CA . ILE C 1 138 ? -10.31600 -40.07100 51.45500 1.000 63.66637 135 ILE C CA 1
ATOM 3540 C C . ILE C 1 138 ? -11.12700 -38.81600 51.75500 1.000 60.65850 135 ILE C C 1
ATOM 3541 O O . ILE C 1 138 ? -12.20200 -38.60200 51.18200 1.000 56.73943 135 ILE C O 1
ATOM 3546 N N . GLU C 1 139 ? -10.61800 -37.96000 52.64700 1.000 65.05666 136 GLU C N 1
ATOM 3547 C CA . GLU C 1 139 ? -11.31400 -36.71900 52.97100 1.000 66.90862 136 GLU C CA 1
ATOM 3548 C C . GLU C 1 139 ? -11.38300 -35.78000 51.77300 1.000 60.76312 136 GLU C C 1
ATOM 3549 O O . GLU C 1 139 ? -12.37400 -35.06000 51.60800 1.000 62.88030 136 GLU C O 1
ATOM 3555 N N . GLU C 1 140 ? -10.34600 -35.76700 50.93300 1.000 59.16212 137 GLU C N 1
ATOM 3556 C CA . GLU C 1 140 ? -10.37200 -34.96000 49.71900 1.000 57.27670 137 GLU C CA 1
ATOM 3557 C C . GLU C 1 140 ? -11.26100 -35.55500 48.63500 1.000 59.74371 137 GLU C C 1
ATOM 3558 O O . GLU C 1 140 ? -11.52900 -34.87200 47.63900 1.000 56.77894 137 GLU C O 1
ATOM 3564 N N . GLY C 1 141 ? -11.71400 -36.79900 48.79600 1.000 59.53527 138 GLY C N 1
ATOM 3565 C CA . GLY C 1 141 ? -12.56800 -37.42300 47.80600 1.000 53.40504 138 GLY C CA 1
ATOM 3566 C C . GLY C 1 141 ? -11.83200 -38.08900 46.67000 1.000 53.02941 138 GLY C C 1
ATOM 3567 O O . GLY C 1 141 ? -12.43800 -38.37400 45.63400 1.000 51.91176 138 GLY C O 1
ATOM 3568 N N . GLU C 1 142 ? -10.53600 -38.34500 46.83400 1.000 57.95892 139 GLU C N 1
ATOM 3569 C CA . GLU C 1 142 ? -9.69600 -38.92600 45.79800 1.000 63.11470 139 GLU C CA 1
ATOM 3570 C C . GLU C 1 142 ? -9.50400 -40.42500 45.96000 1.000 57.98341 139 GLU C C 1
ATOM 3571 O O . GLU C 1 142 ? -8.85000 -41.04400 45.11900 1.000 57.55859 139 GLU C O 1
ATOM 3577 N N . GLY C 1 143 ? -10.06300 -41.02100 46.99900 1.000 55.65899 140 GLY C N 1
ATOM 3578 C CA . GLY C 1 143 ? -9.77600 -42.39700 47.31700 1.000 53.88976 140 GLY C CA 1
ATOM 3579 C C . GLY C 1 143 ? -8.40400 -42.58000 47.93100 1.000 58.57536 140 GLY C C 1
ATOM 3580 O O . GLY C 1 143 ? -7.48200 -41.79300 47.74000 1.000 60.11678 140 GLY C O 1
ATOM 3581 N N . ALA C 1 144 ? -8.29600 -43.66200 48.69400 1.000 54.87920 141 ALA C N 1
ATOM 3582 C CA . ALA C 1 144 ? -7.09300 -43.96200 49.45300 1.000 49.77413 141 ALA C CA 1
ATOM 3583 C C . ALA C 1 144 ? -5.91300 -44.31300 48.55800 1.000 51.21392 141 ALA C C 1
ATOM 3584 O O . ALA C 1 144 ? -4.77500 -43.95800 48.88400 1.000 55.06225 141 ALA C O 1
ATOM 3586 N N . SER C 1 145 ? -6.14800 -45.02500 47.44800 1.000 47.09887 142 SER C N 1
ATOM 3587 C CA . SER C 1 145 ? -5.03100 -45.54900 46.65900 1.000 49.34142 142 SER C CA 1
ATOM 3588 C C . SER C 1 145 ? -4.19900 -44.43000 46.03200 1.000 42.95712 142 SER C C 1
ATOM 3589 O O . SER C 1 145 ? -2.96200 -44.51200 45.98500 1.000 41.60182 142 SER C O 1
ATOM 3592 N N . LEU C 1 146 ? -4.85700 -43.38400 45.53200 1.000 42.20471 143 LEU C N 1
ATOM 3593 C CA . LEU C 1 146 ? -4.13000 -42.31600 44.85400 1.000 43.51088 143 LEU C CA 1
ATOM 3594 C C . LEU C 1 146 ? -3.18600 -41.59800 45.80900 1.000 47.21130 143 LEU C C 1
ATOM 3595 O O . LEU C 1 146 ? -2.05400 -41.26700 45.43900 1.000 45.31031 143 LEU C O 1
ATOM 3600 N N . GLY C 1 147 ? -3.63100 -41.34800 47.04400 1.000 52.09105 144 GLY C N 1
ATOM 3601 C CA . GLY C 1 147 ? -2.75800 -40.72200 48.02200 1.000 46.10320 144 GLY C CA 1
ATOM 3602 C C . GLY C 1 147 ? -1.67000 -41.64700 48.52500 1.000 49.27835 144 GLY C C 1
ATOM 3603 O O . GLY C 1 147 ? -0.56400 -41.19600 48.84000 1.000 47.85590 144 GLY C O 1
ATOM 3604 N N . ILE C 1 148 ? -1.96100 -42.94700 48.60900 1.000 48.28698 145 ILE C N 1
ATOM 3605 C CA . ILE C 1 148 ? -0.95100 -43.91400 49.02900 1.000 44.48101 145 ILE C CA 1
ATOM 3606 C C . ILE C 1 148 ? 0.13400 -44.04800 47.96800 1.000 43.10261 145 ILE C C 1
ATOM 3607 O O . ILE C 1 148 ? 1.32800 -44.11000 48.28600 1.000 42.79726 145 ILE C O 1
ATOM 3612 N N . LEU C 1 149 ? -0.26100 -44.09100 46.69400 1.000 41.02861 146 LEU C N 1
ATOM 3613 C CA . LEU C 1 149 ? 0.71700 -44.17400 45.61400 1.000 37.08483 146 LEU C CA 1
ATOM 3614 C C . LEU C 1 149 ? 1.60400 -42.93400 45.57900 1.000 43.21502 146 LEU C C 1
ATOM 3615 O O . LEU C 1 149 ? 2.83200 -43.03900 45.47800 1.000 41.41932 146 LEU C O 1
ATOM 3620 N N . ARG C 1 150 ? 0.99700 -41.74600 45.66100 1.000 39.65820 147 ARG C N 1
ATOM 3621 C CA . ARG C 1 150 ? 1.78100 -40.51400 45.65800 1.000 43.69900 147 ARG C CA 1
ATOM 3622 C C . ARG C 1 150 ? 2.74900 -40.47300 46.83100 1.000 42.53300 147 ARG C C 1
ATOM 3623 O O . ARG C 1 150 ? 3.86200 -39.94600 46.71200 1.000 41.79347 147 ARG C O 1
ATOM 3631 N N . LYS C 1 151 ? 2.34700 -41.03100 47.97300 1.000 44.45985 148 LYS C N 1
ATOM 3632 C CA . LYS C 1 151 ? 3.25000 -41.10200 49.11600 1.000 43.04877 148 LYS C CA 1
ATOM 3633 C C . LYS C 1 151 ? 4.38400 -42.08500 48.85200 1.000 46.24762 148 LYS C C 1
ATOM 3634 O O . LYS C 1 151 ? 5.55200 -41.78900 49.12700 1.000 49.81435 148 LYS C O 1
ATOM 3640 N N . ILE C 1 152 ? 4.05300 -43.25900 48.30500 1.000 46.12076 149 ILE C N 1
ATOM 3641 C CA . ILE C 1 152 ? 5.06000 -44.27800 48.00900 1.000 47.17582 149 ILE C CA 1
ATOM 3642 C C . ILE C 1 152 ? 6.16800 -43.70300 47.13800 1.000 45.35655 149 ILE C C 1
ATOM 3643 O O . ILE C 1 152 ? 7.35500 -43.98600 47.34600 1.000 50.52085 149 ILE C O 1
ATOM 3648 N N . LEU C 1 153 ? 5.80000 -42.87900 46.15600 1.000 40.01927 150 LEU C N 1
ATOM 3649 C CA . LEU C 1 153 ? 6.80000 -42.29300 45.27100 1.000 48.68349 150 LEU C CA 1
ATOM 3650 C C . LEU C 1 153 ? 7.73400 -41.36000 46.02900 1.000 47.62673 150 LEU C C 1
ATOM 3651 O O . LEU C 1 153 ? 8.93200 -41.29400 45.73100 1.000 47.20639 150 LEU C O 1
ATOM 3656 N N . GLU C 1 154 ? 7.20500 -40.62600 47.01200 1.000 48.12232 151 GLU C N 1
ATOM 3657 C CA . GLU C 1 154 ? 8.05400 -39.74900 47.81200 1.000 51.38727 151 GLU C CA 1
ATOM 3658 C C . GLU C 1 154 ? 9.03700 -40.55100 48.65500 1.000 51.33414 151 GLU C C 1
ATOM 3659 O O . GLU C 1 154 ? 10.20400 -40.16500 48.78900 1.000 55.43741 151 GLU C O 1
ATOM 3665 N N . LEU C 1 155 ? 8.58600 -41.66700 49.23500 1.000 51.21350 152 LEU C N 1
ATOM 3666 C CA . LEU C 1 155 ? 9.49000 -42.51300 50.01100 1.000 53.77479 152 LEU C CA 1
ATOM 3667 C C . LEU C 1 155 ? 10.56000 -43.14100 49.12600 1.000 53.00737 152 LEU C C 1
ATOM 3668 O O . LEU C 1 155 ? 11.73400 -43.19800 49.50900 1.000 55.33815 152 LEU C O 1
ATOM 3673 N N . GLU C 1 156 ? 10.17200 -43.61600 47.94000 1.000 49.78474 153 GLU C N 1
ATOM 3674 C CA . GLU C 1 156 ? 11.13900 -44.23700 47.04000 1.000 55.69054 153 GLU C CA 1
ATOM 3675 C C . GLU C 1 156 ? 12.16900 -43.22900 46.54300 1.000 56.96565 153 GLU C C 1
ATOM 3676 O O . GLU C 1 156 ? 13.35300 -43.55900 46.40800 1.000 54.70290 153 GLU C O 1
ATOM 3682 N N . ALA C 1 157 ? 11.73800 -41.99800 46.25900 1.000 60.37417 154 ALA C N 1
ATOM 3683 C CA . ALA C 1 157 ? 12.67600 -40.97400 45.80900 1.000 56.18430 154 ALA C CA 1
ATOM 3684 C C . ALA C 1 157 ? 13.69000 -40.62200 46.89000 1.000 59.58734 154 ALA C C 1
ATOM 3685 O O . ALA C 1 157 ? 14.84500 -40.31200 46.57700 1.000 58.53326 154 ALA C O 1
ATOM 3687 N N . GLU C 1 158 ? 13.28600 -40.67100 48.16100 1.000 58.50622 155 GLU C N 1
ATOM 3688 C CA . GLU C 1 158 ? 14.20700 -40.35900 49.24800 1.000 54.98897 155 GLU C CA 1
ATOM 3689 C C . GLU C 1 158 ? 15.14200 -41.52100 49.55500 1.000 58.56494 155 GLU C C 1
ATOM 3690 O O . GLU C 1 158 ? 16.27800 -41.30000 49.99000 1.000 55.94081 155 GLU C O 1
ATOM 3696 N N . ARG C 1 159 ? 14.69200 -42.73700 49.26800 1.000 61.89257 156 ARG C N 1
ATOM 3697 C CA . ARG C 1 159 ? 15.50000 -43.92400 49.50400 1.000 62.50580 156 ARG C CA 1
ATOM 3698 C C . ARG C 1 159 ? 16.54400 -44.14000 48.40700 1.000 63.28192 156 ARG C C 1
ATOM 3699 O O . ARG C 1 159 ? 17.30300 -45.10800 48.45500 1.000 67.71140 156 ARG C O 1
ATOM 3707 N N . ALA C 1 160 ? 16.58600 -43.24600 47.42100 1.000 65.40007 157 ALA C N 1
ATOM 3708 C CA . ALA C 1 160 ? 17.55300 -43.38200 46.33900 1.000 65.84311 157 ALA C CA 1
ATOM 3709 C C . ALA C 1 160 ? 18.96200 -42.99400 46.76400 1.000 66.56755 157 ALA C C 1
ATOM 3710 O O . ALA C 1 160 ? 19.92500 -43.36300 46.08100 1.000 64.72602 157 ALA C O 1
ATOM 3712 N N . LYS C 1 161 ? 19.10800 -42.26200 47.86500 1.000 61.87375 158 LYS C N 1
ATOM 3713 C CA . LYS C 1 161 ? 20.43100 -41.88600 48.35600 1.000 64.38737 158 LYS C CA 1
ATOM 3714 C C . LYS C 1 161 ? 21.14200 -43.08900 48.97000 1.000 71.34937 158 LYS C C 1
ATOM 3715 O O . LYS C 1 161 ? 20.51700 -43.94000 49.60300 1.000 77.77616 158 LYS C O 1
ATOM 3721 N N . MET D 1 4 ? -28.22300 -34.48100 30.59700 1.000 54.91137 1 MET D N 1
ATOM 3722 C CA . MET D 1 4 ? -26.88300 -35.05000 30.50600 1.000 56.65574 1 MET D CA 1
ATOM 3723 C C . MET D 1 4 ? -26.57300 -35.92700 31.71500 1.000 59.87837 1 MET D C 1
ATOM 3724 O O . MET D 1 4 ? -27.25500 -35.85500 32.73700 1.000 55.90008 1 MET D O 1
ATOM 3729 N N . THR D 1 5 ? -25.54000 -36.75300 31.59000 1.000 50.72389 2 THR D N 1
ATOM 3730 C CA . THR D 1 5 ? -25.13900 -37.64100 32.66700 1.000 49.73495 2 THR D CA 1
ATOM 3731 C C . THR D 1 5 ? -24.33600 -36.88000 33.72200 1.000 47.81722 2 THR D C 1
ATOM 3732 O O . THR D 1 5 ? -23.89700 -35.74400 33.51500 1.000 48.15431 2 THR D O 1
ATOM 3736 N N . GLU D 1 6 ? -24.14800 -37.53100 34.87400 1.000 44.96824 3 GLU D N 1
ATOM 3737 C CA . GLU D 1 6 ? -23.33900 -36.94200 35.93600 1.000 42.33589 3 GLU D CA 1
ATOM 3738 C C . GLU D 1 6 ? -21.90000 -36.72400 35.48800 1.000 44.91001 3 GLU D C 1
ATOM 3739 O O . GLU D 1 6 ? -21.25300 -35.76500 35.92600 1.000 42.38109 3 GLU D O 1
ATOM 3745 N N . GLU D 1 7 ? -21.38200 -37.59600 34.62000 1.000 45.87166 4 GLU D N 1
ATOM 3746 C CA . GLU D 1 7 ? -20.01700 -37.43300 34.13100 1.000 47.82554 4 GLU D CA 1
ATOM 3747 C C . GLU D 1 7 ? -19.89900 -36.21900 33.21900 1.000 42.30132 4 GLU D C 1
ATOM 3748 O O . GLU D 1 7 ? -18.95700 -35.42800 33.34800 1.000 38.76597 4 GLU D O 1
ATOM 3754 N N . GLU D 1 8 ? -20.84400 -36.05400 32.29000 1.000 45.95516 5 GLU D N 1
ATOM 3755 C CA . GLU D 1 8 ? -20.80600 -34.90500 31.39000 1.000 44.47961 5 GLU D CA 1
ATOM 3756 C C . GLU D 1 8 ? -21.00100 -33.59900 32.15000 1.000 45.04028 5 GLU D C 1
ATOM 3757 O O . GLU D 1 8 ? -20.36700 -32.58700 31.82800 1.000 41.70390 5 GLU D O 1
ATOM 3763 N N . LEU D 1 9 ? -21.87400 -33.60000 33.15900 1.000 42.41586 6 LEU D N 1
ATOM 3764 C CA . LEU D 1 9 ? -22.08700 -32.39200 33.94800 1.000 43.67710 6 LEU D CA 1
ATOM 3765 C C . LEU D 1 9 ? -20.86600 -32.06600 34.79900 1.000 41.96682 6 LEU D C 1
ATOM 3766 O O . LEU D 1 9 ? -20.50600 -30.89400 34.95300 1.000 41.30621 6 LEU D O 1
ATOM 3771 N N . GLU D 1 10 ? -20.21500 -33.09100 35.35700 1.000 40.44591 7 GLU D N 1
ATOM 3772 C CA . GLU D 1 10 ? -19.03100 -32.85500 36.17800 1.000 40.23079 7 GLU D CA 1
ATOM 3773 C C . GLU D 1 10 ? -17.89400 -32.27000 35.35100 1.000 38.66746 7 GLU D C 1
ATOM 3774 O O . GLU D 1 10 ? -17.15200 -31.40200 35.82800 1.000 37.23733 7 GLU D O 1
ATOM 3780 N N . LYS D 1 11 ? -17.73900 -32.73300 34.10800 1.000 34.20008 8 LYS D N 1
ATOM 3781 C CA . LYS D 1 11 ? -16.71900 -32.16700 33.23300 1.000 37.08774 8 LYS D CA 1
ATOM 3782 C C . LYS D 1 11 ? -17.00400 -30.70400 32.91900 1.000 35.97117 8 LYS D C 1
ATOM 3783 O O . LYS D 1 11 ? -16.07100 -29.92200 32.70400 1.000 30.79414 8 LYS D O 1
ATOM 3789 N N . GLY D 1 12 ? -18.28000 -30.31500 32.89200 1.000 36.34163 9 GLY D N 1
ATOM 3790 C CA . GLY D 1 12 ? -18.60800 -28.91300 32.69900 1.000 35.84788 9 GLY D CA 1
ATOM 3791 C C . GLY D 1 12 ? -18.26200 -28.06400 33.90700 1.000 41.17973 9 GLY D C 1
ATOM 3792 O O . GLY D 1 12 ? -17.80900 -26.92400 33.76700 1.000 34.37556 9 GLY D O 1
ATOM 3793 N N . VAL D 1 13 ? -18.46900 -28.60600 35.11000 1.000 31.43137 10 VAL D N 1
ATOM 3794 C CA . VAL D 1 13 ? -18.10800 -27.87900 36.32300 1.000 30.15262 10 VAL D CA 1
ATOM 3795 C C . VAL D 1 13 ? -16.59400 -27.74000 36.42800 1.000 35.35080 10 VAL D C 1
ATOM 3796 O O . VAL D 1 13 ? -16.08000 -26.69000 36.83300 1.000 39.79622 10 VAL D O 1
ATOM 3800 N N . GLU D 1 14 ? -15.85700 -28.79800 36.07600 1.000 39.33076 11 GLU D N 1
ATOM 3801 C CA . GLU D 1 14 ? -14.40400 -28.69100 35.99400 1.000 37.66027 11 GLU D CA 1
ATOM 3802 C C . GLU D 1 14 ? -13.99300 -27.66800 34.94500 1.000 31.75524 11 GLU D C 1
ATOM 3803 O O . GLU D 1 14 ? -13.06100 -26.88500 35.16000 1.000 31.23564 11 GLU D O 1
ATOM 3809 N N . ASP D 1 15 ? -14.67700 -27.66400 33.79900 1.000 34.85865 12 ASP D N 1
ATOM 3810 C CA . ASP D 1 15 ? -14.36800 -26.69600 32.75300 1.000 33.19634 12 ASP D CA 1
ATOM 3811 C C . ASP D 1 15 ? -14.66300 -25.27800 33.22200 1.000 40.61491 12 ASP D C 1
ATOM 3812 O O . ASP D 1 15 ? -13.92200 -24.34200 32.90100 1.000 39.05670 12 ASP D O 1
ATOM 3817 N N . PHE D 1 16 ? -15.73900 -25.10300 33.99400 1.000 39.32892 13 PHE D N 1
ATOM 3818 C CA . PHE D 1 16 ? -16.08600 -23.78100 34.50300 1.000 37.35458 13 PHE D CA 1
ATOM 3819 C C . PHE D 1 16 ? -14.99100 -23.23800 35.41100 1.000 42.73836 13 PHE D C 1
ATOM 3820 O O . PHE D 1 16 ? -14.52900 -22.10500 35.23300 1.000 35.31788 13 PHE D O 1
ATOM 3828 N N . LEU D 1 17 ? -14.55800 -24.03800 36.39100 1.000 40.02931 14 LEU D N 1
ATOM 3829 C CA . LEU D 1 17 ? -13.54900 -23.57600 37.34000 1.000 40.08798 14 LEU D CA 1
ATOM 3830 C C . LEU D 1 17 ? -12.25500 -23.17500 36.64400 1.000 38.31371 14 LEU D C 1
ATOM 3831 O O . LEU D 1 17 ? -11.53700 -22.29400 37.13000 1.000 37.61781 14 LEU D O 1
ATOM 3836 N N . VAL D 1 18 ? -11.94400 -23.79700 35.50700 1.000 36.80092 15 VAL D N 1
ATOM 3837 C CA . VAL D 1 18 ? -10.72600 -23.45500 34.78100 1.000 37.58286 15 VAL D CA 1
ATOM 3838 C C . VAL D 1 18 ? -10.88200 -22.11700 34.06600 1.000 39.29113 15 VAL D C 1
ATOM 3839 O O . VAL D 1 18 ? -10.03700 -21.22400 34.19800 1.000 41.65377 15 VAL D O 1
ATOM 3843 N N . VAL D 1 19 ? -11.96500 -21.95500 33.30300 1.000 38.34739 16 VAL D N 1
ATOM 3844 C CA . VAL D 1 19 ? -12.13600 -20.73200 32.52400 1.000 36.18120 16 VAL D CA 1
ATOM 3845 C C . VAL D 1 19 ? -12.58200 -19.56900 33.40300 1.000 35.39329 16 VAL D C 1
ATOM 3846 O O . VAL D 1 19 ? -12.31200 -18.40700 33.07900 1.000 37.84445 16 VAL D O 1
ATOM 3850 N N . HIS D 1 20 ? -13.26300 -19.84500 34.51900 1.000 31.86992 17 HIS D N 1
ATOM 3851 C CA . HIS D 1 20 ? -13.66800 -18.76500 35.41200 1.000 37.83133 17 HIS D CA 1
ATOM 3852 C C . HIS D 1 20 ? -12.46900 -18.18500 36.15100 1.000 40.91421 17 HIS D C 1
ATOM 3853 O O . HIS D 1 20 ? -12.39000 -16.96900 36.35800 1.000 36.87651 17 HIS D O 1
ATOM 3860 N N . GLY D 1 21 ? -11.52600 -19.03700 36.55500 1.000 39.13295 18 GLY D N 1
ATOM 3861 C CA . GLY D 1 21 ? -10.32500 -18.53800 37.20100 1.000 36.83236 18 GLY D CA 1
ATOM 3862 C C . GLY D 1 21 ? -9.44700 -17.74000 36.25600 1.000 41.22933 18 GLY D C 1
ATOM 3863 O O . GLY D 1 21 ? -8.84700 -16.73600 36.65100 1.000 41.33013 18 GLY D O 1
ATOM 3864 N N . LYS D 1 22 ? -9.36500 -18.16800 34.99400 1.000 36.49768 19 LYS D N 1
ATOM 3865 C CA . LYS D 1 22 ? -8.56000 -17.44300 34.01700 1.000 35.81266 19 LYS D CA 1
ATOM 3866 C C . LYS D 1 22 ? -9.16400 -16.07900 33.70400 1.000 42.95975 19 LYS D C 1
ATOM 3867 O O . LYS D 1 22 ? -8.43800 -15.08500 33.58200 1.000 38.88598 19 LYS D O 1
ATOM 3873 N N . PHE D 1 23 ? -10.49100 -16.01000 33.57800 1.000 41.88341 20 PHE D N 1
ATOM 3874 C CA . PHE D 1 23 ? -11.13800 -14.76700 33.17200 1.000 36.95145 20 PHE D CA 1
ATOM 3875 C C . PHE D 1 23 ? -11.15100 -13.74000 34.29900 1.000 40.78092 20 PHE D C 1
ATOM 3876 O O . PHE D 1 23 ? -10.96300 -12.54400 34.04900 1.000 47.68924 20 PHE D O 1
ATOM 3884 N N . VAL D 1 24 ? -11.37300 -14.18300 35.53900 1.000 41.92309 21 VAL D N 1
ATOM 3885 C CA . VAL D 1 24 ? -11.39600 -13.25100 36.66300 1.000 37.84199 21 VAL D CA 1
ATOM 3886 C C . VAL D 1 24 ? -10.01400 -12.65100 36.88900 1.000 44.28407 21 VAL D C 1
ATOM 3887 O O . VAL D 1 24 ? -9.87900 -11.44700 37.14000 1.000 49.63105 21 VAL D O 1
ATOM 3891 N N . HIS D 1 25 ? -8.96600 -13.47100 36.79300 1.000 46.40543 22 HIS D N 1
ATOM 3892 C CA . HIS D 1 25 ? -7.61400 -12.96000 36.98400 1.000 46.89325 22 HIS D CA 1
ATOM 3893 C C . HIS D 1 25 ? -7.17200 -12.05700 35.84100 1.000 48.49671 22 HIS D C 1
ATOM 3894 O O . HIS D 1 25 ? -6.28700 -11.21800 36.03800 1.000 51.54209 22 HIS D O 1
ATOM 3901 N N . ARG D 1 26 ? -7.75800 -12.20700 34.65200 1.000 44.43271 23 ARG D N 1
ATOM 3902 C CA . ARG D 1 26 ? -7.39700 -11.32000 33.55300 1.000 48.55599 23 ARG D CA 1
ATOM 3903 C C . ARG D 1 26 ? -8.08200 -9.96500 33.69100 1.000 45.06349 23 ARG D C 1
ATOM 3904 O O . ARG D 1 26 ? -7.49000 -8.93200 33.36000 1.000 49.77037 23 ARG D O 1
ATOM 3912 N N . LEU D 1 27 ? -9.32400 -9.95000 34.18100 1.000 44.37931 24 LEU D N 1
ATOM 3913 C CA . LEU D 1 27 ? -9.98700 -8.68200 34.46300 1.000 46.59008 24 LEU D CA 1
ATOM 3914 C C . LEU D 1 27 ? -9.29000 -7.93100 35.59100 1.000 49.24236 24 LEU D C 1
ATOM 3915 O O . LEU D 1 27 ? -9.23800 -6.69600 35.57400 1.000 50.59968 24 LEU D O 1
ATOM 3920 N N . ALA D 1 28 ? -8.75000 -8.65700 36.57200 1.000 48.17422 25 ALA D N 1
ATOM 3921 C CA . ALA D 1 28 ? -8.02200 -8.02200 37.66400 1.000 50.42175 25 ALA D CA 1
ATOM 3922 C C . ALA D 1 28 ? -6.59700 -7.66000 37.26800 1.000 50.92948 25 ALA D C 1
ATOM 3923 O O . ALA D 1 28 ? -6.01300 -6.74100 37.85200 1.000 50.89115 25 ALA D O 1
ATOM 3925 N N . GLY D 1 29 ? -6.02700 -8.36100 36.29200 1.000 57.08390 26 GLY D N 1
ATOM 3926 C CA . GLY D 1 29 ? -4.68600 -8.05300 35.83700 1.000 49.17924 26 GLY D CA 1
ATOM 3927 C C . GLY D 1 29 ? -3.58300 -8.56300 36.73500 1.000 59.19278 26 GLY D C 1
ATOM 3928 O O . GLY D 1 29 ? -2.50200 -7.96800 36.77100 1.000 63.13499 26 GLY D O 1
ATOM 3929 N N . ILE D 1 30 ? -3.82600 -9.64600 37.46700 1.000 53.50791 27 ILE D N 1
ATOM 3930 C CA . ILE D 1 30 ? -2.83000 -10.21100 38.36900 1.000 54.92007 27 ILE D CA 1
ATOM 3931 C C . ILE D 1 30 ? -2.58800 -11.66500 37.99300 1.000 58.35351 27 ILE D C 1
ATOM 3932 O O . ILE D 1 30 ? -3.46700 -12.31400 37.41200 1.000 56.17481 27 ILE D O 1
ATOM 3937 N N . PRO D 1 31 ? -1.41600 -12.21200 38.29900 1.000 60.81548 28 PRO D N 1
ATOM 3938 C CA . PRO D 1 31 ? -1.19400 -13.66100 38.11700 1.000 56.55486 28 PRO D CA 1
ATOM 3939 C C . PRO D 1 31 ? -2.02800 -14.45100 39.10400 1.000 58.21612 28 PRO D C 1
ATOM 3940 O O . PRO D 1 31 ? -2.43200 -13.92900 40.16300 1.000 59.36991 28 PRO D O 1
ATOM 3944 N N . PRO D 1 32 ? -2.32400 -15.71300 38.80200 1.000 61.81057 29 PRO D N 1
ATOM 3945 C CA . PRO D 1 32 ? -3.19100 -16.50500 39.68000 1.000 65.59577 29 PRO D CA 1
ATOM 3946 C C . PRO D 1 32 ? -2.57000 -16.75600 41.04700 1.000 72.43821 29 PRO D C 1
ATOM 3947 O O . PRO D 1 32 ? -1.35300 -16.89100 41.19500 1.000 68.95226 29 PRO D O 1
ATOM 3951 N N . ASN D 1 33 ? -3.43700 -16.82000 42.05500 1.000 73.36690 30 ASN D N 1
ATOM 3952 C CA . ASN D 1 33 ? -3.05300 -17.16800 43.41300 1.000 67.25728 30 ASN D CA 1
ATOM 3953 C C . ASN D 1 33 ? -3.88000 -18.36200 43.87100 1.000 60.33726 30 ASN D C 1
ATOM 3954 O O . ASN D 1 33 ? -4.96500 -18.62900 43.34900 1.000 59.01545 30 ASN D O 1
ATOM 3959 N N . ALA D 1 34 ? -3.35300 -19.08600 44.86100 1.000 58.10812 31 ALA D N 1
ATOM 3960 C CA . ALA D 1 34 ? -3.96100 -20.36000 45.23100 1.000 56.25026 31 ALA D CA 1
ATOM 3961 C C . ALA D 1 34 ? -5.24200 -20.18000 46.03700 1.000 52.85308 31 ALA D C 1
ATOM 3962 O O . ALA D 1 34 ? -6.15000 -21.01300 45.94400 1.000 47.69381 31 ALA D O 1
ATOM 3964 N N . LYS D 1 35 ? -5.34200 -19.10400 46.81900 1.000 44.94930 32 LYS D N 1
ATOM 3965 C CA . LYS D 1 35 ? -6.47300 -18.93900 47.72300 1.000 47.25874 32 LYS D CA 1
ATOM 3966 C C . LYS D 1 35 ? -7.75500 -18.52300 47.01400 1.000 48.28580 32 LYS D C 1
ATOM 3967 O O . LYS D 1 35 ? -8.83700 -18.66700 47.59500 1.000 42.39255 32 LYS D O 1
ATOM 3973 N N . PHE D 1 36 ? -7.67200 -18.02700 45.77900 1.000 44.67750 33 PHE D N 1
ATOM 3974 C CA . PHE D 1 36 ? -8.89800 -17.73400 45.04400 1.000 45.91777 33 PHE D CA 1
ATOM 3975 C C . PHE D 1 36 ? -9.49000 -18.99300 44.42200 1.000 43.91003 33 PHE D C 1
ATOM 3976 O O . PHE D 1 36 ? -10.70800 -19.19600 44.47100 1.000 43.43194 33 PHE D O 1
ATOM 3984 N N . GLN D 1 37 ? -8.64900 -19.84600 43.83000 1.000 48.49702 34 GLN D N 1
ATOM 3985 C CA . GLN D 1 37 ? -9.16800 -21.06600 43.22200 1.000 43.22647 34 GLN D CA 1
ATOM 3986 C C . GLN D 1 37 ? -9.70900 -22.02400 44.27600 1.000 42.40813 34 GLN D C 1
ATOM 3987 O O . GLN D 1 37 ? -10.61000 -22.81900 43.98300 1.000 41.79146 34 GLN D O 1
ATOM 3993 N N . ALA D 1 38 ? -9.18900 -21.95600 45.50400 1.000 40.59449 35 ALA D N 1
ATOM 3994 C CA . ALA D 1 38 ? -9.73300 -22.77900 46.57800 1.000 41.60503 35 ALA D CA 1
ATOM 3995 C C . ALA D 1 38 ? -11.12600 -22.30500 46.97200 1.000 42.80379 35 ALA D C 1
ATOM 3996 O O . ALA D 1 38 ? -12.03600 -23.12000 47.16100 1.000 41.87455 35 ALA D O 1
ATOM 3998 N N . LEU D 1 39 ? -11.31100 -20.98900 47.09600 1.000 42.25409 36 LEU D N 1
ATOM 3999 C CA . LEU D 1 39 ? -12.63900 -20.44900 47.35900 1.000 43.80268 36 LEU D CA 1
ATOM 4000 C C . LEU D 1 39 ? -13.56300 -20.64000 46.16300 1.000 43.18621 36 LEU D C 1
ATOM 4001 O O . LEU D 1 39 ? -14.76500 -20.87400 46.34100 1.000 37.67789 36 LEU D O 1
ATOM 4006 N N . ASP D 1 40 ? -13.02500 -20.54300 44.94300 1.000 46.40831 37 ASP D N 1
ATOM 4007 C CA . ASP D 1 40 ? -13.85200 -20.72100 43.75300 1.000 43.58262 37 ASP D CA 1
ATOM 4008 C C . ASP D 1 40 ? -14.41700 -22.13500 43.68300 1.000 45.86641 37 ASP D C 1
ATOM 4009 O O . ASP D 1 40 ? -15.58300 -22.32900 43.31600 1.000 46.08636 37 ASP D O 1
ATOM 4014 N N . LYS D 1 41 ? -13.61000 -23.13700 44.04000 1.000 43.54337 38 LYS D N 1
ATOM 4015 C CA . LYS D 1 41 ? -14.09600 -24.51300 44.02400 1.000 43.32095 38 LYS D CA 1
ATOM 4016 C C . LYS D 1 41 ? -15.09500 -24.75600 45.14800 1.000 41.12017 38 LYS D C 1
ATOM 4017 O O . LYS D 1 41 ? -16.07200 -25.49100 44.96900 1.000 40.32683 38 LYS D O 1
ATOM 4023 N N . TYR D 1 42 ? -14.86800 -24.14100 46.31000 1.000 36.60673 39 TYR D N 1
ATOM 4024 C CA . TYR D 1 42 ? -15.77700 -24.32300 47.43700 1.000 41.57679 39 TYR D CA 1
ATOM 4025 C C . TYR D 1 42 ? -17.13600 -23.69400 47.15700 1.000 45.83813 39 TYR D C 1
ATOM 4026 O O . TYR D 1 42 ? -18.17900 -24.31400 47.39700 1.000 49.53335 39 TYR D O 1
ATOM 4035 N N . ILE D 1 43 ? -17.14400 -22.45600 46.65900 1.000 44.37169 40 ILE D N 1
ATOM 4036 C CA . ILE D 1 43 ? -18.40700 -21.77400 46.38800 1.000 47.21943 40 ILE D CA 1
ATOM 4037 C C . ILE D 1 43 ? -19.18500 -22.50300 45.30100 1.000 41.77853 40 ILE D C 1
ATOM 4038 O O . ILE D 1 43 ? -20.39500 -22.72800 45.42700 1.000 44.75988 40 ILE D O 1
ATOM 4043 N N . THR D 1 44 ? -18.50200 -22.89200 44.22100 1.000 36.62206 41 THR D N 1
ATOM 4044 C CA . THR D 1 44 ? -19.17500 -23.59100 43.13000 1.000 42.63303 41 THR D CA 1
ATOM 4045 C C . THR D 1 44 ? -19.81000 -24.88800 43.61400 1.000 47.49303 41 THR D C 1
ATOM 4046 O O . THR D 1 44 ? -20.92900 -25.22800 43.21500 1.000 44.87150 41 THR D O 1
ATOM 4050 N N . ASN D 1 45 ? -19.11200 -25.62300 44.48300 1.000 43.27289 42 ASN D N 1
ATOM 4051 C CA . ASN D 1 45 ? -19.66900 -26.86300 45.01200 1.000 54.38216 42 ASN D CA 1
ATOM 4052 C C . ASN D 1 45 ? -20.83100 -26.60000 45.96100 1.000 53.09959 42 ASN D C 1
ATOM 4053 O O . ASN D 1 45 ? -21.78600 -27.38600 46.00200 1.000 54.38637 42 ASN D O 1
ATOM 4058 N N . GLN D 1 46 ? -20.77400 -25.50800 46.72600 1.000 50.35068 43 GLN D N 1
ATOM 4059 C CA . GLN D 1 46 ? -21.87300 -25.18700 47.63000 1.000 51.80526 43 GLN D CA 1
ATOM 4060 C C . GLN D 1 46 ? -23.10000 -24.70000 46.86900 1.000 53.11474 43 GLN D C 1
ATOM 4061 O O . GLN D 1 46 ? -24.23200 -24.95700 47.29500 1.000 55.57086 43 GLN D O 1
ATOM 4067 N N . ILE D 1 47 ? -22.90200 -23.99500 45.75300 1.000 49.27035 44 ILE D N 1
ATOM 4068 C CA . ILE D 1 47 ? -24.02900 -23.62700 44.89900 1.000 49.11941 44 ILE D CA 1
ATOM 4069 C C . ILE D 1 47 ? -24.68400 -24.87700 44.32700 1.000 55.17085 44 ILE D C 1
ATOM 4070 O O . ILE D 1 47 ? -25.91200 -24.95200 44.19800 1.000 59.34600 44 ILE D O 1
ATOM 4075 N N . VAL D 1 48 ? -23.87500 -25.88200 43.98800 1.000 56.97687 45 VAL D N 1
ATOM 4076 C CA . VAL D 1 48 ? -24.41300 -27.13300 43.46100 1.000 59.18462 45 VAL D CA 1
ATOM 4077 C C . VAL D 1 48 ? -25.22700 -27.85500 44.52700 1.000 62.08630 45 VAL D C 1
ATOM 4078 O O . VAL D 1 48 ? -26.39700 -28.19600 44.31400 1.000 63.07301 45 VAL D O 1
ATOM 4082 N N . GLU D 1 49 ? -24.62500 -28.09300 45.69200 1.000 60.56458 46 GLU D N 1
ATOM 4083 C CA . GLU D 1 49 ? -25.30700 -28.79000 46.77700 1.000 64.37773 46 GLU D CA 1
ATOM 4084 C C . GLU D 1 49 ? -26.34300 -27.92700 47.48200 1.000 63.96641 46 GLU D C 1
ATOM 4085 O O . GLU D 1 49 ? -26.93900 -28.39200 48.46100 1.000 67.79149 46 GLU D O 1
ATOM 4091 N N . SER D 1 50 ? -26.56700 -26.69400 47.01900 1.000 62.53547 47 SER D N 1
ATOM 4092 C CA . SER D 1 50 ? -27.56000 -25.82800 47.64600 1.000 65.61705 47 SER D CA 1
ATOM 4093 C C . SER D 1 50 ? -28.95100 -26.45100 47.59800 1.000 65.14067 47 SER D C 1
ATOM 4094 O O . SER D 1 50 ? -29.67500 -26.44300 48.60300 1.000 65.50250 47 SER D O 1
ATOM 4097 N N . ASP D 1 51 ? -29.33900 -26.98900 46.45000 1.000 59.18763 48 ASP D N 1
ATOM 4098 C CA . ASP D 1 51 ? -30.65200 -27.61100 46.27600 1.000 55.67866 48 ASP D CA 1
ATOM 4099 C C . ASP D 1 51 ? -30.46600 -28.92800 45.53500 1.000 57.25052 48 ASP D C 1
ATOM 4100 O O . ASP D 1 51 ? -30.25900 -28.93500 44.30900 1.000 55.76506 48 ASP D O 1
ATOM 4105 N N . PRO D 1 52 ? -30.52100 -30.06100 46.23800 1.000 57.86174 49 PRO D N 1
ATOM 4106 C CA . PRO D 1 52 ? -30.35300 -31.35600 45.56000 1.000 56.03625 49 PRO D CA 1
ATOM 4107 C C . PRO D 1 52 ? -31.41100 -31.63100 44.50600 1.000 52.90272 49 PRO D C 1
ATOM 4108 O O . PRO D 1 52 ? -31.14900 -32.40100 43.57300 1.000 51.14075 49 PRO D O 1
ATOM 4112 N N . SER D 1 53 ? -32.59600 -31.02800 44.62200 1.000 53.69033 50 SER D N 1
ATOM 4113 C CA . SER D 1 53 ? -33.63300 -31.22900 43.61500 1.000 53.80075 50 SER D CA 1
ATOM 4114 C C . SER D 1 53 ? -33.23000 -30.62100 42.27800 1.000 57.29056 50 SER D C 1
ATOM 4115 O O . SER D 1 53 ? -33.55300 -31.16900 41.21700 1.000 59.92028 50 SER D O 1
ATOM 4118 N N . LYS D 1 54 ? -32.52600 -29.49100 42.30700 1.000 55.98022 51 LYS D N 1
ATOM 4119 C CA . LYS D 1 54 ? -32.08800 -28.79800 41.10300 1.000 58.99418 51 LYS D CA 1
ATOM 4120 C C . LYS D 1 54 ? -30.59100 -28.97000 40.86300 1.000 55.62228 51 LYS D C 1
ATOM 4121 O O . LYS D 1 54 ? -29.93000 -28.06200 40.35300 1.000 52.63384 51 LYS D O 1
ATOM 4127 N N . GLU D 1 55 ? -30.04100 -30.13100 41.22400 1.000 57.19976 52 GLU D N 1
ATOM 4128 C CA . GLU D 1 55 ? -28.59400 -30.30800 41.15100 1.000 56.03575 52 GLU D CA 1
ATOM 4129 C C . GLU D 1 55 ? -28.11900 -30.46100 39.71100 1.000 51.96601 52 GLU D C 1
ATOM 4130 O O . GLU D 1 55 ? -27.04000 -29.97300 39.35400 1.000 54.85894 52 GLU D O 1
ATOM 4136 N N . LYS D 1 56 ? -28.90400 -31.13400 38.86800 1.000 45.82883 53 LYS D N 1
ATOM 4137 C CA . LYS D 1 56 ? -28.50200 -31.29800 37.47500 1.000 49.01097 53 LYS D CA 1
ATOM 4138 C C . LYS D 1 56 ? -28.68400 -30.00600 36.69000 1.000 49.18139 53 LYS D C 1
ATOM 4139 O O . LYS D 1 56 ? -27.87900 -29.69300 35.80400 1.000 43.78338 53 LYS D O 1
ATOM 4145 N N . GLU D 1 57 ? -29.73500 -29.24200 36.99700 1.000 44.86014 54 GLU D N 1
ATOM 4146 C CA . GLU D 1 57 ? -29.92800 -27.95800 36.33200 1.000 46.91729 54 GLU D CA 1
ATOM 4147 C C . GLU D 1 57 ? -28.87000 -26.94300 36.74900 1.000 41.93016 54 GLU D C 1
ATOM 4148 O O . GLU D 1 57 ? -28.51700 -26.06000 35.96000 1.000 46.55120 54 GLU D O 1
ATOM 4154 N N . ILE D 1 58 ? -28.35600 -27.04900 37.97600 1.000 38.01107 55 ILE D N 1
ATOM 4155 C CA . ILE D 1 58 ? -27.33000 -26.11600 38.43300 1.000 42.34654 55 ILE D CA 1
ATOM 4156 C C . ILE D 1 58 ? -25.98500 -26.44700 37.79800 1.000 41.86821 55 ILE D C 1
ATOM 4157 O O . ILE D 1 58 ? -25.26400 -25.55200 37.33800 1.000 38.68862 55 ILE D O 1
ATOM 4162 N N . LYS D 1 59 ? -25.62400 -27.73200 37.76700 1.000 41.38434 56 LYS D N 1
ATOM 4163 C CA . LYS D 1 59 ? -24.38100 -28.13900 37.11900 1.000 42.48367 56 LYS D CA 1
ATOM 4164 C C . LYS D 1 59 ? -24.38400 -27.77600 35.64000 1.000 39.94768 56 LYS D C 1
ATOM 4165 O O . LYS D 1 59 ? -23.35900 -27.34900 35.09500 1.000 40.30352 56 LYS D O 1
ATOM 4171 N N . LYS D 1 60 ? -25.52900 -27.93900 34.97200 1.000 35.83007 57 LYS D N 1
ATOM 4172 C CA . LYS D 1 60 ? -25.60700 -27.60300 33.55500 1.000 37.08847 57 LYS D CA 1
ATOM 4173 C C . LYS D 1 60 ? -25.49000 -26.10000 33.33300 1.000 42.76624 57 LYS D C 1
ATOM 4174 O O . LYS D 1 60 ? -25.01100 -25.66600 32.27900 1.000 41.68902 57 LYS D O 1
ATOM 4180 N N . ALA D 1 61 ? -25.91400 -25.29600 34.31100 1.000 35.37845 58 ALA D N 1
ATOM 4181 C CA . ALA D 1 61 ? -25.72800 -23.85200 34.21200 1.000 37.74457 58 ALA D CA 1
ATOM 4182 C C . ALA D 1 61 ? -24.25200 -23.48200 34.27500 1.000 32.95250 58 ALA D C 1
ATOM 4183 O O . ALA D 1 61 ? -23.79400 -22.60600 33.53300 1.000 36.54828 58 ALA D O 1
ATOM 4185 N N . PHE D 1 62 ? -23.49200 -24.13700 35.15800 1.000 30.86500 59 PHE D N 1
ATOM 4186 C CA . PHE D 1 62 ? -22.05200 -23.90400 35.20300 1.000 30.49358 59 PHE D CA 1
ATOM 4187 C C . PHE D 1 62 ? -21.37200 -24.37700 33.92600 1.000 35.43048 59 PHE D C 1
ATOM 4188 O O . PHE D 1 62 ? -20.38300 -23.77700 33.48800 1.000 34.86589 59 PHE D O 1
ATOM 4196 N N . GLY D 1 63 ? -21.87900 -25.45300 33.32000 1.000 34.55787 60 GLY D N 1
ATOM 4197 C CA . GLY D 1 63 ? -21.34700 -25.88300 32.03800 1.000 29.79698 60 GLY D CA 1
ATOM 4198 C C . GLY D 1 63 ? -21.62700 -24.88600 30.93100 1.000 35.22620 60 GLY D C 1
ATOM 4199 O O . GLY D 1 63 ? -20.77200 -24.63700 30.07700 1.000 36.69201 60 GLY D O 1
ATOM 4200 N N . ASP D 1 64 ? -22.82800 -24.30100 30.92600 1.000 39.16811 61 ASP D N 1
ATOM 4201 C CA . ASP D 1 64 ? -23.14200 -23.28000 29.93200 1.000 43.23667 61 ASP D CA 1
ATOM 4202 C C . ASP D 1 64 ? -22.32000 -22.01900 30.16200 1.000 35.46496 61 ASP D C 1
ATOM 4203 O O . ASP D 1 64 ? -21.89100 -21.36600 29.20300 1.000 34.03754 61 ASP D O 1
ATOM 4208 N N . ALA D 1 65 ? -22.09300 -21.66000 31.42800 1.000 29.47457 62 ALA D N 1
ATOM 4209 C CA . ALA D 1 65 ? -21.23300 -20.52200 31.72900 1.000 35.42932 62 ALA D CA 1
ATOM 4210 C C . ALA D 1 65 ? -19.80300 -20.77300 31.27600 1.000 38.83326 62 ALA D C 1
ATOM 4211 O O . ALA D 1 65 ? -19.09900 -19.83200 30.89200 1.000 36.69029 62 ALA D O 1
ATOM 4213 N N . ALA D 1 66 ? -19.35700 -22.03200 31.31000 1.000 32.46318 63 ALA D N 1
ATOM 4214 C CA . ALA D 1 66 ? -18.01700 -22.35700 30.83400 1.000 32.47914 63 ALA D CA 1
ATOM 4215 C C . ALA D 1 66 ? -17.88600 -22.09700 29.33900 1.000 34.33655 63 ALA D C 1
ATOM 4216 O O . ALA D 1 66 ? -16.86100 -21.57600 28.88400 1.000 33.73511 63 ALA D O 1
ATOM 4218 N N . LYS D 1 67 ? -18.91000 -22.45300 28.55900 1.000 32.11503 64 LYS D N 1
ATOM 4219 C CA . LYS D 1 67 ? -18.88700 -22.14800 27.13200 1.000 36.31205 64 LYS D CA 1
ATOM 4220 C C . LYS D 1 67 ? -18.88400 -20.64300 26.89900 1.000 37.30466 64 LYS D C 1
ATOM 4221 O O . LYS D 1 67 ? -18.23400 -20.15000 25.97000 1.000 37.89123 64 LYS D O 1
ATOM 4227 N N . ILE D 1 68 ? -19.60700 -19.89800 27.73600 1.000 37.60581 65 ILE D N 1
ATOM 4228 C CA . ILE D 1 68 ? -19.64700 -18.44600 27.60200 1.000 34.62636 65 ILE D CA 1
ATOM 4229 C C . ILE D 1 68 ? -18.29300 -17.84400 27.95200 1.000 32.68034 65 ILE D C 1
ATOM 4230 O O . ILE D 1 68 ? -17.75200 -17.01500 27.21000 1.000 33.52115 65 ILE D O 1
ATOM 4235 N N . LEU D 1 69 ? -17.72100 -18.25700 29.08600 1.000 29.47923 66 LEU D N 1
ATOM 4236 C CA . LEU D 1 69 ? -16.44400 -17.70000 29.51700 1.000 29.75828 66 LEU D CA 1
ATOM 4237 C C . LEU D 1 69 ? -15.29800 -18.13700 28.61300 1.000 31.62017 66 LEU D C 1
ATOM 4238 O O . LEU D 1 69 ? -14.34400 -17.37500 28.41900 1.000 34.97346 66 LEU D O 1
ATOM 4243 N N . ARG D 1 70 ? -15.39900 -19.29500 28.01000 1.000 33.71423 67 ARG D N 1
ATOM 4244 C CA . ARG D 1 70 ? -14.38100 -19.78800 27.12600 1.000 36.14505 67 ARG D CA 1
ATOM 4245 C C . ARG D 1 70 ? -14.34300 -18.94100 25.90100 1.000 35.05723 67 ARG D C 1
ATOM 4246 O O . ARG D 1 70 ? -13.31600 -18.64500 25.40300 1.000 33.74448 67 ARG D O 1
ATOM 4254 N N . ASP D 1 71 ? -15.49600 -18.56900 25.41000 1.000 33.43289 68 ASP D N 1
ATOM 4255 C CA . ASP D 1 71 ? -15.57400 -17.67400 24.26000 1.000 34.45734 68 ASP D CA 1
ATOM 4256 C C . ASP D 1 71 ? -15.00300 -16.30100 24.59400 1.000 38.95095 68 ASP D C 1
ATOM 4257 O O . ASP D 1 71 ? -14.30500 -15.69600 23.77200 1.000 36.98581 68 ASP D O 1
ATOM 4262 N N . ALA D 1 72 ? -15.29300 -15.79000 25.79300 1.000 34.71944 69 ALA D N 1
ATOM 4263 C CA . ALA D 1 72 ? -14.77900 -14.48000 26.17800 1.000 36.72626 69 ALA D CA 1
ATOM 4264 C C . ALA D 1 72 ? -13.26200 -14.48900 26.30300 1.000 36.36559 69 ALA D C 1
ATOM 4265 O O . ALA D 1 72 ? -12.60800 -13.48400 26.00100 1.000 40.81017 69 ALA D O 1
ATOM 4267 N N . LEU D 1 73 ? -12.68500 -15.61100 26.73600 1.000 36.16385 70 LEU D N 1
ATOM 4268 C CA . LEU D 1 73 ? -11.23300 -15.70100 26.84500 1.000 36.70936 70 LEU D CA 1
ATOM 4269 C C . LEU D 1 73 ? -10.56200 -15.64400 25.48000 1.000 36.69137 70 LEU D C 1
ATOM 4270 O O . LEU D 1 73 ? -9.44900 -15.12000 25.36000 1.000 40.57165 70 LEU D O 1
ATOM 4275 N N . ALA D 1 74 ? -11.21700 -16.16500 24.44400 1.000 34.72916 71 ALA D N 1
ATOM 4276 C CA . ALA D 1 74 ? -10.67400 -16.12700 23.09300 1.000 35.23223 71 ALA D CA 1
ATOM 4277 C C . ALA D 1 74 ? -10.83200 -14.76700 22.42700 1.000 41.00396 71 ALA D C 1
ATOM 4278 O O . ALA D 1 74 ? -10.35100 -14.58800 21.30300 1.000 37.36049 71 ALA D O 1
ATOM 4280 N N . ARG D 1 75 ? -11.49000 -13.81400 23.08000 1.000 41.36137 72 ARG D N 1
ATOM 4281 C CA . ARG D 1 75 ? -11.71500 -12.49100 22.52200 1.000 41.67285 72 ARG D CA 1
ATOM 4282 C C . ARG D 1 75 ? -10.98900 -11.44600 23.35900 1.000 42.02247 72 ARG D C 1
ATOM 4283 O O . ARG D 1 75 ? -10.60600 -11.69400 24.50600 1.000 40.46157 72 ARG D O 1
ATOM 4291 N N . ASN D 1 76 ? -10.80000 -10.26500 22.77000 1.000 46.58999 73 ASN D N 1
ATOM 4292 C CA . ASN D 1 76 ? -10.06700 -9.18200 23.42700 1.000 47.27730 73 ASN D CA 1
ATOM 4293 C C . ASN D 1 76 ? -11.00700 -8.48100 24.40500 1.000 43.75926 73 ASN D C 1
ATOM 4294 O O . ASN D 1 76 ? -11.55800 -7.40900 24.14100 1.000 43.71733 73 ASN D O 1
ATOM 4299 N N . ILE D 1 77 ? -11.18800 -9.11400 25.56100 1.000 42.72604 74 ILE D N 1
ATOM 4300 C CA . ILE D 1 77 ? -12.05100 -8.61400 26.62700 1.000 41.28218 74 ILE D CA 1
ATOM 4301 C C . ILE D 1 77 ? -11.20400 -8.51800 27.88700 1.000 45.91227 74 ILE D C 1
ATOM 4302 O O . ILE D 1 77 ? -10.75900 -9.54100 28.42200 1.000 41.29294 74 ILE D O 1
ATOM 4307 N N . THR D 1 78 ? -10.98000 -7.29100 28.36500 1.000 42.41522 75 THR D N 1
ATOM 4308 C CA . THR D 1 78 ? -10.10300 -7.06000 29.50300 1.000 42.22549 75 THR D CA 1
ATOM 4309 C C . THR D 1 78 ? -10.74400 -6.26000 30.63000 1.000 42.96772 75 THR D C 1
ATOM 4310 O O . THR D 1 78 ? -10.11300 -6.09000 31.67900 1.000 43.51867 75 THR D O 1
ATOM 4314 N N . THR D 1 79 ? -11.96500 -5.76600 30.45200 1.000 39.97208 76 THR D N 1
ATOM 4315 C CA . THR D 1 79 ? -12.66600 -5.02600 31.48800 1.000 38.57256 76 THR D CA 1
ATOM 4316 C C . THR D 1 79 ? -14.04000 -5.63700 31.71500 1.000 35.81540 76 THR D C 1
ATOM 4317 O O . THR D 1 79 ? -14.61500 -6.23700 30.80000 1.000 33.96631 76 THR D O 1
ATOM 4321 N N . PRO D 1 80 ? -14.58700 -5.51100 32.92700 1.000 31.67914 77 PRO D N 1
ATOM 4322 C CA . PRO D 1 80 ? -15.95400 -6.00700 33.15900 1.000 33.89016 77 PRO D CA 1
ATOM 4323 C C . PRO D 1 80 ? -17.00200 -5.29800 32.31900 1.000 40.31837 77 PRO D C 1
ATOM 4324 O O . PRO D 1 80 ? -18.05000 -5.89000 32.02700 1.000 36.23037 77 PRO D O 1
ATOM 4328 N N . GLU D 1 81 ? -16.75500 -4.04600 31.92200 1.000 40.22965 78 GLU D N 1
ATOM 4329 C CA . GLU D 1 81 ? -17.68700 -3.35600 31.03500 1.000 41.25495 78 GLU D CA 1
ATOM 4330 C C . GLU D 1 81 ? -17.72900 -4.01700 29.66200 1.000 36.27032 78 GLU D C 1
ATOM 4331 O O . GLU D 1 81 ? -18.81000 -4.21700 29.09500 1.000 35.62357 78 GLU D O 1
ATOM 4337 N N . GLU D 1 82 ? -16.56100 -4.35400 29.10800 1.000 34.47214 79 GLU D N 1
ATOM 4338 C CA . GLU D 1 82 ? -16.52800 -5.08700 27.84700 1.000 39.88787 79 GLU D CA 1
ATOM 4339 C C . GLU D 1 82 ? -17.13000 -6.47900 27.99600 1.000 33.15442 79 GLU D C 1
ATOM 4340 O O . GLU D 1 82 ? -17.72900 -6.99900 27.04800 1.000 32.07680 79 GLU D O 1
ATOM 4346 N N . ALA D 1 83 ? -16.98800 -7.09000 29.17400 1.000 34.16576 80 ALA D N 1
ATOM 4347 C CA . ALA D 1 83 ? -17.53600 -8.42500 29.39000 1.000 37.28649 80 ALA D CA 1
ATOM 4348 C C . ALA D 1 83 ? -19.05900 -8.40200 29.42200 1.000 39.53102 80 ALA D C 1
ATOM 4349 O O . ALA D 1 83 ? -19.71000 -9.31900 28.90700 1.000 33.06607 80 ALA D O 1
ATOM 4351 N N . GLN D 1 84 ? -19.64700 -7.36200 30.02200 1.000 38.57866 81 GLN D N 1
ATOM 4352 C CA . GLN D 1 84 ? -21.10200 -7.26400 30.06700 1.000 36.85199 81 GLN D CA 1
ATOM 4353 C C . GLN D 1 84 ? -21.68200 -6.98600 28.68600 1.000 34.86394 81 GLN D C 1
ATOM 4354 O O . GLN D 1 84 ? -22.75400 -7.49800 28.34400 1.000 36.12519 81 GLN D O 1
ATOM 4360 N N . ALA D 1 85 ? -20.99000 -6.17400 27.88000 1.000 31.11607 82 ALA D N 1
ATOM 4361 C CA . ALA D 1 85 ? -21.43200 -5.94900 26.50800 1.000 36.92434 82 ALA D CA 1
ATOM 4362 C C . ALA D 1 85 ? -21.29200 -7.20900 25.66600 1.000 38.19416 82 ALA D C 1
ATOM 4363 O O . ALA D 1 85 ? -22.09600 -7.43900 24.75500 1.000 39.19001 82 ALA D O 1
ATOM 4365 N N . PHE D 1 86 ? -20.28000 -8.03100 25.95100 1.000 34.52375 83 PHE D N 1
ATOM 4366 C CA . PHE D 1 86 ? -20.14600 -9.30900 25.26100 1.000 38.09845 83 PHE D CA 1
ATOM 4367 C C . PHE D 1 86 ? -21.32600 -10.22200 25.56400 1.000 37.62180 83 PHE D C 1
ATOM 4368 O O . PHE D 1 86 ? -21.78600 -10.96700 24.69100 1.000 44.32812 83 PHE D O 1
ATOM 4376 N N . LEU D 1 87 ? -21.83500 -10.17100 26.79800 1.000 33.31184 84 LEU D N 1
ATOM 4377 C CA . LEU D 1 87 ? -22.98800 -10.98800 27.15700 1.000 30.80224 84 LEU D CA 1
ATOM 4378 C C . LEU D 1 87 ? -24.24000 -10.53100 26.41900 1.000 38.42645 84 LEU D C 1
ATOM 4379 O O . LEU D 1 87 ? -25.04300 -11.36100 25.97500 1.000 45.01465 84 LEU D O 1
ATOM 4384 N N . ARG D 1 88 ? -24.42100 -9.21600 26.27000 1.000 36.95775 85 ARG D N 1
ATOM 4385 C CA . ARG D 1 88 ? -25.58900 -8.71000 25.55700 1.000 34.72896 85 ARG D CA 1
ATOM 4386 C C . ARG D 1 88 ? -25.56800 -9.11500 24.08800 1.000 35.56461 85 ARG D C 1
ATOM 4387 O O . ARG D 1 88 ? -26.63200 -9.29300 23.48300 1.000 41.64088 85 ARG D O 1
ATOM 4395 N N . ASP D 1 89 ? -24.37900 -9.26900 23.50100 1.000 36.01855 86 ASP D N 1
ATOM 4396 C CA . ASP D 1 89 ? -24.29600 -9.77100 22.13200 1.000 39.81001 86 ASP D CA 1
ATOM 4397 C C . ASP D 1 89 ? -24.72200 -11.23200 22.05300 1.000 39.70509 86 ASP D C 1
ATOM 4398 O O . ASP D 1 89 ? -25.35400 -11.64800 21.07600 1.000 35.53742 86 ASP D O 1
ATOM 4403 N N . LEU D 1 90 ? -24.38100 -12.02800 23.07100 1.000 35.34000 87 LEU D N 1
ATOM 4404 C CA . LEU D 1 90 ? -24.82600 -13.41700 23.09800 1.000 42.92024 87 LEU D CA 1
ATOM 4405 C C . LEU D 1 90 ? -26.33600 -13.51500 23.27200 1.000 44.45802 87 LEU D C 1
ATOM 4406 O O . LEU D 1 90 ? -26.96600 -14.42700 22.72400 1.000 50.46175 87 LEU D O 1
ATOM 4411 N N . GLY D 1 91 ? -26.93000 -12.58900 24.01800 1.000 43.49166 88 GLY D N 1
ATOM 4412 C CA . GLY D 1 91 ? -28.35200 -12.59800 24.26000 1.000 47.44980 88 GLY D CA 1
ATOM 4413 C C . GLY D 1 91 ? -28.68100 -12.32500 25.71200 1.000 50.33022 88 GLY D C 1
ATOM 4414 O O . GLY D 1 91 ? -27.83100 -12.44200 26.60100 1.000 48.16151 88 GLY D O 1
ATOM 4415 N N . PRO D 1 92 ? -29.93400 -11.95000 25.98000 1.000 50.89433 89 PRO D N 1
ATOM 4416 C CA . PRO D 1 92 ? -30.33600 -11.68400 27.37100 1.000 50.02919 89 PRO D CA 1
ATOM 4417 C C . PRO D 1 92 ? -30.31400 -12.92000 28.25000 1.000 48.86862 89 PRO D C 1
ATOM 4418 O O . PRO D 1 92 ? -30.20400 -12.79300 29.47700 1.000 47.98872 89 PRO D O 1
ATOM 4422 N N . TRP D 1 93 ? -30.42300 -14.11300 27.66100 1.000 49.14060 90 TRP D N 1
ATOM 4423 C CA . TRP D 1 93 ? -30.29500 -15.33900 28.43900 1.000 47.96701 90 TRP D CA 1
ATOM 4424 C C . TRP D 1 93 ? -28.89600 -15.47500 29.02600 1.000 48.49389 90 TRP D C 1
ATOM 4425 O O . TRP D 1 93 ? -28.73800 -15.95500 30.15500 1.000 48.80597 90 TRP D O 1
ATOM 4436 N N . ALA D 1 94 ? -27.86600 -15.06700 28.27700 1.000 46.63751 91 ALA D N 1
ATOM 4437 C CA . ALA D 1 94 ? -26.50700 -15.17700 28.79500 1.000 41.06887 91 ALA D CA 1
ATOM 4438 C C . ALA D 1 94 ? -26.22000 -14.10600 29.83800 1.000 41.59977 91 ALA D C 1
ATOM 4439 O O . ALA D 1 94 ? -25.44900 -14.34500 30.77600 1.000 39.11228 91 ALA D O 1
ATOM 4441 N N . VAL D 1 95 ? -26.82900 -12.92800 29.69400 1.000 38.78078 92 VAL D N 1
ATOM 4442 C CA . VAL D 1 95 ? -26.72100 -11.90200 30.72700 1.000 36.85238 92 VAL D CA 1
ATOM 4443 C C . VAL D 1 95 ? -27.33300 -12.40000 32.02900 1.000 41.13570 92 VAL D C 1
ATOM 4444 O O . VAL D 1 95 ? -26.74800 -12.24800 33.10900 1.000 44.53041 92 VAL D O 1
ATOM 4448 N N . ASP D 1 96 ? -28.51800 -13.00800 31.94600 1.000 38.12328 93 ASP D N 1
ATOM 4449 C CA . ASP D 1 96 ? -29.18700 -13.50300 33.14400 1.000 47.00377 93 ASP D CA 1
ATOM 4450 C C . ASP D 1 96 ? -28.46300 -14.69900 33.75000 1.000 44.27222 93 ASP D C 1
ATOM 4451 O O . ASP D 1 96 ? -28.51000 -14.89200 34.97000 1.000 42.78124 93 ASP D O 1
ATOM 4456 N N . LEU D 1 97 ? -27.78700 -15.50500 32.92900 1.000 40.05853 94 LEU D N 1
ATOM 4457 C CA . LEU D 1 97 ? -27.13800 -16.70600 33.45000 1.000 41.88284 94 LEU D CA 1
ATOM 4458 C C . LEU D 1 97 ? -25.88100 -16.35900 34.23900 1.000 38.77078 94 LEU D C 1
ATOM 4459 O O . LEU D 1 97 ? -25.68000 -16.85000 35.35600 1.000 37.66820 94 LEU D O 1
ATOM 4464 N N . ILE D 1 98 ? -25.02300 -15.50700 33.67700 1.000 35.39281 95 ILE D N 1
ATOM 4465 C CA . ILE D 1 98 ? -23.76900 -15.17100 34.34400 1.000 31.65067 95 ILE D CA 1
ATOM 4466 C C . ILE D 1 98 ? -24.03000 -14.38100 35.62100 1.000 39.71506 95 ILE D C 1
ATOM 4467 O O . ILE D 1 98 ? -23.41000 -14.63400 36.66200 1.000 38.65755 95 ILE D O 1
ATOM 4472 N N . ASN D 1 99 ? -24.95100 -13.41700 35.56800 1.000 35.78890 96 ASN D N 1
ATOM 4473 C CA . ASN D 1 99 ? -25.21500 -12.57300 36.72600 1.000 40.56676 96 ASN D CA 1
ATOM 4474 C C . ASN D 1 99 ? -26.01700 -13.28300 37.80900 1.000 40.96641 96 ASN D C 1
ATOM 4475 O O . ASN D 1 99 ? -25.95700 -12.87100 38.97300 1.000 46.03599 96 ASN D O 1
ATOM 4480 N N . THR D 1 100 ? -26.76800 -14.33000 37.46000 1.000 36.53708 97 THR D N 1
ATOM 4481 C CA . THR D 1 100 ? -27.39600 -15.15100 38.49000 1.000 42.14321 97 THR D CA 1
ATOM 4482 C C . THR D 1 100 ? -26.34900 -15.93700 39.26700 1.000 43.00901 97 THR D C 1
ATOM 4483 O O . THR D 1 100 ? -26.44800 -16.07400 40.49300 1.000 46.66894 97 THR D O 1
ATOM 4487 N N . ILE D 1 101 ? -25.33400 -16.45100 38.57100 1.000 44.35491 98 ILE D N 1
ATOM 4488 C CA . ILE D 1 101 ? -24.27100 -17.20000 39.23700 1.000 36.76207 98 ILE D CA 1
ATOM 4489 C C . ILE D 1 101 ? -23.50700 -16.29600 40.19600 1.000 44.75993 98 ILE D C 1
ATOM 4490 O O . ILE D 1 101 ? -23.23800 -16.66500 41.34500 1.000 48.97651 98 ILE D O 1
ATOM 4495 N N . THR D 1 102 ? -23.15100 -15.09200 39.74000 1.000 40.85344 99 THR D N 1
ATOM 4496 C CA . THR D 1 102 ? -22.38000 -14.18900 40.58500 1.000 41.25981 99 THR D CA 1
ATOM 4497 C C . THR D 1 102 ? -23.18700 -13.68300 41.77500 1.000 46.27935 99 THR D C 1
ATOM 4498 O O . THR D 1 102 ? -22.59300 -13.30900 42.79200 1.000 44.85277 99 THR D O 1
ATOM 4502 N N . ARG D 1 103 ? -24.52100 -13.67300 41.68100 1.000 48.05920 100 ARG D N 1
ATOM 4503 C CA . ARG D 1 103 ? -25.33100 -13.33300 42.84600 1.000 49.09938 100 ARG D CA 1
ATOM 4504 C C . ARG D 1 103 ? -25.36400 -14.48500 43.84100 1.000 51.49680 100 ARG D C 1
ATOM 4505 O O . ARG D 1 103 ? -25.32700 -14.26600 45.05800 1.000 50.70652 100 ARG D O 1
ATOM 4513 N N . ARG D 1 104 ? -25.41900 -15.72100 43.34200 1.000 46.99608 101 ARG D N 1
ATOM 4514 C CA . ARG D 1 104 ? -25.30700 -16.88500 44.21200 1.000 48.92008 101 ARG D CA 1
ATOM 4515 C C . ARG D 1 104 ? -23.93900 -16.97800 44.87400 1.000 48.13994 101 ARG D C 1
ATOM 4516 O O . ARG D 1 104 ? -23.81200 -17.63200 45.91500 1.000 52.91488 101 ARG D O 1
ATOM 4524 N N . TYR D 1 105 ? -22.94000 -16.33600 44.30800 1.000 49.15286 102 TYR D N 1
ATOM 4525 C CA . TYR D 1 105 ? -21.62400 -16.33300 44.90400 1.000 48.70240 102 TYR D CA 1
ATOM 4526 C C . TYR D 1 105 ? -21.62300 -15.60200 46.23600 1.000 52.03969 102 TYR D C 1
ATOM 4527 O O . TYR D 1 105 ? -21.04800 -16.07100 47.18200 1.000 48.50014 102 TYR D O 1
ATOM 4536 N N . VAL D 1 106 ? -22.24300 -14.43500 46.28900 1.000 50.94729 103 VAL D N 1
ATOM 4537 C CA . VAL D 1 106 ? -22.33900 -13.68500 47.53700 1.000 50.01974 103 VAL D CA 1
ATOM 4538 C C . VAL D 1 106 ? -23.26500 -14.39300 48.51700 1.000 52.81276 103 VAL D C 1
ATOM 4539 O O . VAL D 1 106 ? -22.99200 -14.44700 49.72300 1.000 56.91459 103 VAL D O 1
ATOM 4543 N N . ASP D 1 107 ? -24.36500 -14.96000 48.01700 1.000 53.03218 104 ASP D N 1
ATOM 4544 C CA . ASP D 1 107 ? -25.34100 -15.59200 48.89900 1.000 56.05619 104 ASP D CA 1
ATOM 4545 C C . ASP D 1 107 ? -24.77000 -16.82800 49.58800 1.000 61.23871 104 ASP D C 1
ATOM 4546 O O . ASP D 1 107 ? -25.20300 -17.17400 50.69300 1.000 67.85614 104 ASP D O 1
ATOM 4551 N N . VAL D 1 108 ? -23.79800 -17.49600 48.96300 1.000 60.64922 105 VAL D N 1
ATOM 4552 C CA . VAL D 1 108 ? -23.15600 -18.64200 49.60000 1.000 60.01480 105 VAL D CA 1
ATOM 4553 C C . VAL D 1 108 ? -22.24600 -18.18400 50.73400 1.000 61.69524 105 VAL D C 1
ATOM 4554 O O . VAL D 1 108 ? -22.21500 -18.79500 51.80900 1.000 65.17939 105 VAL D O 1
ATOM 4558 N N . ILE D 1 109 ? -21.49700 -17.10000 50.51600 1.000 57.93727 106 ILE D N 1
ATOM 4559 C CA . ILE D 1 109 ? -20.59700 -16.59200 51.54800 1.000 63.16187 106 ILE D CA 1
ATOM 4560 C C . ILE D 1 109 ? -21.38700 -16.12900 52.76700 1.000 69.17607 106 ILE D C 1
ATOM 4561 O O . ILE D 1 109 ? -21.01300 -16.41100 53.91200 1.000 72.25229 106 ILE D O 1
ATOM 4566 N N . GLU D 1 110 ? -22.48000 -15.41200 52.52700 1.000 69.35833 107 GLU D N 1
ATOM 4567 C CA . GLU D 1 110 ? -23.31000 -14.89000 53.61000 1.000 69.35217 107 GLU D CA 1
ATOM 4568 C C . GLU D 1 110 ? -24.03200 -15.97600 54.40800 1.000 75.07431 107 GLU D C 1
ATOM 4569 O O . GLU D 1 110 ? -24.30800 -15.80400 55.59500 1.000 75.85109 107 GLU D O 1
ATOM 4575 N N . LYS D 1 111 ? -24.33400 -17.09100 53.75200 1.000 71.81941 108 LYS D N 1
ATOM 4576 C CA . LYS D 1 111 ? -25.03800 -18.19800 54.39300 1.000 71.73175 108 LYS D CA 1
ATOM 4577 C C . LYS D 1 111 ? -24.13100 -19.35800 54.79800 1.000 76.90083 108 LYS D C 1
ATOM 4578 O O . LYS D 1 111 ? -24.61400 -20.41400 55.20800 1.000 79.64704 108 LYS D O 1
ATOM 4584 N N . ASN D 1 112 ? -22.82200 -19.16400 54.68500 1.000 75.44493 109 ASN D N 1
ATOM 4585 C CA . ASN D 1 112 ? -21.88700 -20.19300 55.04400 1.000 69.44135 109 ASN D CA 1
ATOM 4586 C C . ASN D 1 112 ? -20.61500 -19.51600 55.50000 1.000 67.85493 109 ASN D C 1
ATOM 4587 O O . ASN D 1 112 ? -19.55600 -19.81800 55.01900 1.000 67.99179 109 ASN D O 1
ATOM 4592 N N . PRO D 1 113 ? -20.70000 -18.59800 56.44500 1.000 69.58385 110 PRO D N 1
ATOM 4593 C CA . PRO D 1 113 ? -19.46800 -17.92600 56.84400 1.000 73.47004 110 PRO D CA 1
ATOM 4594 C C . PRO D 1 113 ? -18.38900 -18.82700 57.41100 1.000 70.65565 110 PRO D C 1
ATOM 4595 O O . PRO D 1 113 ? -17.22500 -18.57500 57.18400 1.000 70.88311 110 PRO D O 1
ATOM 4599 N N . GLU D 1 114 ? -18.77200 -19.85400 58.13700 1.000 71.20822 111 GLU D N 1
ATOM 4600 C CA . GLU D 1 114 ? -17.81800 -20.74200 58.72100 1.000 68.13511 111 GLU D CA 1
ATOM 4601 C C . GLU D 1 114 ? -17.01000 -21.52900 57.71300 1.000 66.99730 111 GLU D C 1
ATOM 4602 O O . GLU D 1 114 ? -15.81100 -21.64800 57.84200 1.000 63.79374 111 GLU D O 1
ATOM 4608 N N . GLY D 1 115 ? -17.66700 -22.03100 56.68600 1.000 70.46792 112 GLY D N 1
ATOM 4609 C CA . GLY D 1 115 ? -17.01600 -22.85700 55.68300 1.000 60.99727 112 GLY D CA 1
ATOM 4610 C C . GLY D 1 115 ? -15.99500 -22.08500 54.87200 1.000 65.04724 112 GLY D C 1
ATOM 4611 O O . GLY D 1 115 ? -14.92900 -22.60900 54.53700 1.000 62.70443 112 GLY D O 1
ATOM 4612 N N . VAL D 1 116 ? -16.30500 -20.82800 54.54500 1.000 60.15118 113 VAL D N 1
ATOM 4613 C CA . VAL D 1 116 ? -15.33900 -19.97700 53.85800 1.000 62.62051 113 VAL D CA 1
ATOM 4614 C C . VAL D 1 116 ? -14.12800 -19.72900 54.74700 1.000 60.80125 113 VAL D C 1
ATOM 4615 O O . VAL D 1 116 ? -12.98100 -19.76200 54.28500 1.000 58.65068 113 VAL D O 1
ATOM 4619 N N . ALA D 1 117 ? -14.36300 -19.49600 56.04200 1.000 64.93385 114 ALA D N 1
ATOM 4620 C CA . ALA D 1 117 ? -13.26300 -19.24100 56.96600 1.000 67.00538 114 ALA D CA 1
ATOM 4621 C C . ALA D 1 117 ? -12.36600 -20.46400 57.11600 1.000 62.57960 114 ALA D C 1
ATOM 4622 O O . ALA D 1 117 ? -11.13900 -20.33200 57.20000 1.000 61.29051 114 ALA D O 1
ATOM 4624 N N . GLU D 1 118 ? -12.95700 -21.66100 57.15700 1.000 64.21723 115 GLU D N 1
ATOM 4625 C CA . GLU D 1 118 ? -12.15200 -22.87000 57.30000 1.000 64.44012 115 GLU D CA 1
ATOM 4626 C C . GLU D 1 118 ? -11.35700 -23.15800 56.03300 1.000 65.88832 115 GLU D C 1
ATOM 4627 O O . GLU D 1 118 ? -10.18800 -23.55800 56.10400 1.000 67.33588 115 GLU D O 1
ATOM 4633 N N . ILE D 1 119 ? -11.96800 -22.95500 54.86500 1.000 65.02623 116 ILE D N 1
ATOM 4634 C CA . ILE D 1 119 ? -11.28200 -23.24900 53.61200 1.000 60.98012 116 ILE D CA 1
ATOM 4635 C C . ILE D 1 119 ? -10.28400 -22.16000 53.23300 1.000 65.59151 116 ILE D C 1
ATOM 4636 O O . ILE D 1 119 ? -9.38000 -22.41500 52.42800 1.000 64.68605 116 ILE D O 1
ATOM 4641 N N . LEU D 1 120 ? -10.41500 -20.95500 53.79500 1.000 60.21166 117 LEU D N 1
ATOM 4642 C CA . LEU D 1 120 ? -9.50000 -19.85900 53.51000 1.000 61.86256 117 LEU D CA 1
ATOM 4643 C C . LEU D 1 120 ? -8.54300 -19.55100 54.65300 1.000 64.01618 117 LEU D C 1
ATOM 4644 O O . LEU D 1 120 ? -7.60800 -18.76600 54.45800 1.000 67.29112 117 LEU D O 1
ATOM 4649 N N . GLY D 1 121 ? -8.74600 -20.13700 55.82900 1.000 61.80070 118 GLY D N 1
ATOM 4650 C CA . GLY D 1 121 ? -7.88900 -19.83400 56.96500 1.000 64.69064 118 GLY D CA 1
ATOM 4651 C C . GLY D 1 121 ? -7.96900 -18.39300 57.41800 1.000 63.28406 118 GLY D C 1
ATOM 4652 O O . GLY D 1 121 ? -6.95300 -17.81200 57.81900 1.000 63.05793 118 GLY D O 1
ATOM 4653 N N . ILE D 1 122 ? -9.15800 -17.79700 57.35700 1.000 64.31797 119 ILE D N 1
ATOM 4654 C CA . ILE D 1 122 ? -9.36700 -16.41600 57.76400 1.000 65.68767 119 ILE D CA 1
ATOM 4655 C C . ILE D 1 122 ? -10.42400 -16.38400 58.86300 1.000 66.86341 119 ILE D C 1
ATOM 4656 O O . ILE D 1 122 ? -11.02900 -17.39900 59.20800 1.000 66.08869 119 ILE D O 1
ATOM 4661 N N . SER D 1 123 ? -10.63900 -15.19400 59.41200 1.000 63.67076 120 SER D N 1
ATOM 4662 C CA . SER D 1 123 ? -11.57600 -15.01800 60.50800 1.000 66.83300 120 SER D CA 1
ATOM 4663 C C . SER D 1 123 ? -12.99300 -14.80500 59.98200 1.000 67.43899 120 SER D C 1
ATOM 4664 O O . SER D 1 123 ? -13.21900 -14.57700 58.79100 1.000 68.38292 120 SER D O 1
ATOM 4667 N N . LEU D 1 124 ? -13.96200 -14.88700 60.89800 1.000 62.31136 121 LEU D N 1
ATOM 4668 C CA . LEU D 1 124 ? -15.34900 -14.62100 60.53300 1.000 65.59898 121 LEU D CA 1
ATOM 4669 C C . LEU D 1 124 ? -15.55800 -13.16100 60.15700 1.000 68.49137 121 LEU D C 1
ATOM 4670 O O . LEU D 1 124 ? -16.39000 -12.85800 59.29300 1.000 63.59545 121 LEU D O 1
ATOM 4675 N N . GLU D 1 125 ? -14.77300 -12.27400 60.76000 1.000 70.92613 122 GLU D N 1
ATOM 4676 C CA . GLU D 1 125 ? -14.86400 -10.84800 60.47300 1.000 74.11156 122 GLU D CA 1
ATOM 4677 C C . GLU D 1 125 ? -14.44900 -10.54000 59.03400 1.000 70.99080 122 GLU D C 1
ATOM 4678 O O . GLU D 1 125 ? -15.03500 -9.67300 58.38600 1.000 68.97507 122 GLU D O 1
ATOM 4684 N N . GLU D 1 126 ? -13.43900 -11.25100 58.53800 1.000 66.87831 123 GLU D N 1
ATOM 4685 C CA . GLU D 1 126 ? -12.96000 -11.04100 57.17800 1.000 65.04799 123 GLU D CA 1
ATOM 4686 C C . GLU D 1 126 ? -13.83000 -11.75600 56.15200 1.000 61.73564 123 GLU D C 1
ATOM 4687 O O . GLU D 1 126 ? -13.94100 -11.29200 55.01300 1.000 62.09209 123 GLU D O 1
ATOM 4693 N N . VAL D 1 127 ? -14.45000 -12.87800 56.52900 1.000 58.85951 124 VAL D N 1
ATOM 4694 C CA . VAL D 1 127 ? -15.38900 -13.54000 55.62500 1.000 60.50976 124 VAL D CA 1
ATOM 4695 C C . VAL D 1 127 ? -16.53300 -12.59900 55.27400 1.000 63.91613 124 VAL D C 1
ATOM 4696 O O . VAL D 1 127 ? -16.92400 -12.48000 54.10600 1.000 60.56253 124 VAL D O 1
ATOM 4700 N N . ARG D 1 128 ? -17.08100 -11.90900 56.27700 1.000 63.73841 125 ARG D N 1
ATOM 4701 C CA . ARG D 1 128 ? -18.10100 -10.90200 56.00800 1.000 63.05650 125 ARG D CA 1
ATOM 4702 C C . ARG D 1 128 ? -17.54500 -9.74800 55.18600 1.000 63.89028 125 ARG D C 1
ATOM 4703 O O . ARG D 1 128 ? -18.30400 -9.05700 54.49500 1.000 62.85073 125 ARG D O 1
ATOM 4711 N N . GLU D 1 129 ? -16.23000 -9.52100 55.24700 1.000 59.46164 126 GLU D N 1
ATOM 4712 C CA . GLU D 1 129 ? -15.63400 -8.48200 54.41500 1.000 57.21434 126 GLU D CA 1
ATOM 4713 C C . GLU D 1 129 ? -15.51200 -8.92800 52.96400 1.000 58.22439 126 GLU D C 1
ATOM 4714 O O . GLU D 1 129 ? -15.53900 -8.09000 52.05600 1.000 58.42335 126 GLU D O 1
ATOM 4720 N N . LEU D 1 130 ? -15.37900 -10.23500 52.72400 1.000 57.09005 127 LEU D N 1
ATOM 4721 C CA . LEU D 1 130 ? -15.49100 -10.74700 51.36200 1.000 54.26794 127 LEU D CA 1
ATOM 4722 C C . LEU D 1 130 ? -16.90000 -10.54600 50.82100 1.000 57.14383 127 LEU D C 1
ATOM 4723 O O . LEU D 1 130 ? -17.07800 -10.18400 49.65200 1.000 57.06563 127 LEU D O 1
ATOM 4728 N N . ALA D 1 131 ? -17.91300 -10.78100 51.66000 1.000 55.03712 128 ALA D N 1
ATOM 4729 C CA . ALA D 1 131 ? -19.29500 -10.58600 51.23600 1.000 54.86132 128 ALA D CA 1
ATOM 4730 C C . ALA D 1 131 ? -19.57900 -9.12500 50.91600 1.000 58.73859 128 ALA D C 1
ATOM 4731 O O . ALA D 1 131 ? -20.35800 -8.83200 50.00100 1.000 53.24922 128 ALA D O 1
ATOM 4733 N N . GLU D 1 132 ? -18.96900 -8.19800 51.65900 1.000 60.79516 129 GLU D N 1
ATOM 4734 C CA . GLU D 1 132 ? -19.14800 -6.78100 51.36100 1.000 59.72000 129 GLU D CA 1
ATOM 4735 C C . GLU D 1 132 ? -18.53400 -6.42700 50.01500 1.000 56.38630 129 GLU D C 1
ATOM 4736 O O . GLU D 1 132 ? -19.19100 -5.81900 49.16200 1.000 57.30893 129 GLU D O 1
ATOM 4742 N N . ALA D 1 133 ? -17.27200 -6.80700 49.80500 1.000 51.55669 130 ALA D N 1
ATOM 4743 C CA . ALA D 1 133 ? -16.62000 -6.53900 48.52900 1.000 53.14610 130 ALA D CA 1
ATOM 4744 C C . ALA D 1 133 ? -17.32200 -7.26600 47.39200 1.000 52.69923 130 ALA D C 1
ATOM 4745 O O . ALA D 1 133 ? -17.44700 -6.72700 46.28500 1.000 51.97357 130 ALA D O 1
ATOM 4747 N N . GLY D 1 134 ? -17.78900 -8.49000 47.64400 1.000 54.40957 131 GLY D N 1
ATOM 4748 C CA . GLY D 1 134 ? -18.51000 -9.21700 46.61300 1.000 55.27741 131 GLY D CA 1
ATOM 4749 C C . GLY D 1 134 ? -19.82000 -8.54700 46.24500 1.000 60.10260 131 GLY D C 1
ATOM 4750 O O . GLY D 1 134 ? -20.11500 -8.34000 45.06500 1.000 59.06570 131 GLY D O 1
ATOM 4751 N N . ARG D 1 135 ? -20.61900 -8.18800 47.25200 1.000 57.79642 132 ARG D N 1
ATOM 4752 C CA . ARG D 1 135 ? -21.88400 -7.51600 46.97500 1.000 60.83223 132 ARG D CA 1
ATOM 4753 C C . ARG D 1 135 ? -21.65100 -6.13200 46.38100 1.000 63.27477 132 ARG D C 1
ATOM 4754 O O . ARG D 1 135 ? -22.32800 -5.74100 45.42300 1.000 61.23317 132 ARG D O 1
ATOM 4762 N N . ARG D 1 136 ? -20.68800 -5.38400 46.93000 1.000 58.18105 133 ARG D N 1
ATOM 4763 C CA . ARG D 1 136 ? -20.41200 -4.03600 46.43800 1.000 60.02317 133 ARG D CA 1
ATOM 4764 C C . ARG D 1 136 ? -20.03200 -4.05200 44.96300 1.000 59.76257 133 ARG D C 1
ATOM 4765 O O . ARG D 1 136 ? -20.44000 -3.16800 44.19900 1.000 60.60211 133 ARG D O 1
ATOM 4773 N N . ALA D 1 137 ? -19.25100 -5.05000 44.54200 1.000 55.44971 134 ALA D N 1
ATOM 4774 C CA . ALA D 1 137 ? -18.86100 -5.14300 43.14000 1.000 56.26563 134 ALA D CA 1
ATOM 4775 C C . ALA D 1 137 ? -20.04100 -5.50100 42.24500 1.000 56.00089 134 ALA D C 1
ATOM 4776 O O . ALA D 1 137 ? -20.03900 -5.16100 41.05600 1.000 53.48478 134 ALA D O 1
ATOM 4778 N N . ILE D 1 138 ? -21.04900 -6.19100 42.78700 1.000 52.81060 135 ILE D N 1
ATOM 4779 C CA . ILE D 1 138 ? -22.25400 -6.47100 42.01200 1.000 54.71001 135 ILE D CA 1
ATOM 4780 C C . ILE D 1 138 ? -23.01600 -5.18000 41.73200 1.000 58.13661 135 ILE D C 1
ATOM 4781 O O . ILE D 1 138 ? -23.56700 -4.99300 40.63900 1.000 54.78454 135 ILE D O 1
ATOM 4786 N N . GLU D 1 139 ? -23.05000 -4.26500 42.70600 1.000 66.44856 136 GLU D N 1
ATOM 4787 C CA . GLU D 1 139 ? -23.71900 -2.98300 42.50200 1.000 61.35583 136 GLU D CA 1
ATOM 4788 C C . GLU D 1 139 ? -23.01900 -2.15000 41.43600 1.000 60.83804 136 GLU D C 1
ATOM 4789 O O . GLU D 1 139 ? -23.67700 -1.39800 40.70800 1.000 61.80704 136 GLU D O 1
ATOM 4795 N N . GLU D 1 140 ? -21.69200 -2.26300 41.33600 1.000 57.54642 137 GLU D N 1
ATOM 4796 C CA . GLU D 1 140 ? -20.93900 -1.59400 40.28200 1.000 57.15502 137 GLU D CA 1
ATOM 4797 C C . GLU D 1 140 ? -21.09900 -2.28000 38.93300 1.000 55.11177 137 GLU D C 1
ATOM 4798 O O . GLU D 1 140 ? -20.84200 -1.65600 37.89700 1.000 55.67253 137 GLU D O 1
ATOM 4804 N N . GLY D 1 141 ? -21.52500 -3.53900 38.92200 1.000 54.86752 138 GLY D N 1
ATOM 4805 C CA . GLY D 1 141 ? -21.64300 -4.29000 37.69200 1.000 51.27059 138 GLY D CA 1
ATOM 4806 C C . GLY D 1 141 ? -20.41000 -5.06300 37.28700 1.000 55.54767 138 GLY D C 1
ATOM 4807 O O . GLY D 1 141 ? -20.31100 -5.47400 36.12600 1.000 57.29495 138 GLY D O 1
ATOM 4808 N N . GLU D 1 142 ? -19.46600 -5.27900 38.20200 1.000 53.56855 139 GLU D N 1
ATOM 4809 C CA . GLU D 1 142 ? -18.24000 -6.00200 37.88800 1.000 56.48196 139 GLU D CA 1
ATOM 4810 C C . GLU D 1 142 ? -18.31400 -7.48500 38.22300 1.000 51.21935 139 GLU D C 1
ATOM 4811 O O . GLU D 1 142 ? -17.33200 -8.20000 38.00200 1.000 54.93108 139 GLU D O 1
ATOM 4817 N N . GLY D 1 143 ? -19.43300 -7.96200 38.76000 1.000 49.35589 140 GLY D N 1
ATOM 4818 C CA . GLY D 1 143 ? -19.50100 -9.33000 39.23600 1.000 54.52238 140 GLY D CA 1
ATOM 4819 C C . GLY D 1 143 ? -18.86700 -9.47400 40.60400 1.000 57.72589 140 GLY D C 1
ATOM 4820 O O . GLY D 1 143 ? -17.99700 -8.68100 40.97500 1.000 55.01302 140 GLY D O 1
ATOM 4821 N N . ALA D 1 144 ? -19.29200 -10.48400 41.36600 1.000 51.17847 141 ALA D N 1
ATOM 4822 C CA . ALA D 1 144 ? -18.79700 -10.63000 42.73100 1.000 52.31365 141 ALA D CA 1
ATOM 4823 C C . ALA D 1 144 ? -17.34000 -11.07200 42.76700 1.000 53.19727 141 ALA D C 1
ATOM 4824 O O . ALA D 1 144 ? -16.59400 -10.66000 43.66300 1.000 50.38698 141 ALA D O 1
ATOM 4826 N N . SER D 1 145 ? -16.91500 -11.89400 41.80400 1.000 52.76049 142 SER D N 1
ATOM 4827 C CA . SER D 1 145 ? -15.58500 -12.49300 41.86800 1.000 49.05872 142 SER D CA 1
ATOM 4828 C C . SER D 1 145 ? -14.47700 -11.44900 41.78600 1.000 46.93101 142 SER D C 1
ATOM 4829 O O . SER D 1 145 ? -13.42300 -11.62000 42.40900 1.000 45.82805 142 SER D O 1
ATOM 4832 N N . LEU D 1 146 ? -14.68700 -10.37000 41.02900 1.000 51.93572 143 LEU D N 1
ATOM 4833 C CA . LEU D 1 146 ? -13.65600 -9.34100 40.92600 1.000 53.01070 143 LEU D CA 1
ATOM 4834 C C . LEU D 1 146 ? -13.45100 -8.62600 42.25600 1.000 53.54843 143 LEU D C 1
ATOM 4835 O O . LEU D 1 146 ? -12.31000 -8.38700 42.66800 1.000 51.37290 143 LEU D O 1
ATOM 4840 N N . GLY D 1 147 ? -14.54200 -8.27600 42.94100 1.000 50.84292 144 GLY D N 1
ATOM 4841 C CA . GLY D 1 147 ? -14.41400 -7.64200 44.24100 1.000 52.05428 144 GLY D CA 1
ATOM 4842 C C . GLY D 1 147 ? -13.92300 -8.58800 45.31600 1.000 51.31674 144 GLY D C 1
ATOM 4843 O O . GLY D 1 147 ? -13.21400 -8.17200 46.23800 1.000 50.50846 144 GLY D O 1
ATOM 4844 N N . ILE D 1 148 ? -14.29000 -9.86700 45.21800 1.000 48.22004 145 ILE D N 1
ATOM 4845 C CA . ILE D 1 148 ? -13.82400 -10.85200 46.18700 1.000 47.17437 145 ILE D CA 1
ATOM 4846 C C . ILE D 1 148 ? -12.32600 -11.08700 46.03300 1.000 43.89080 145 ILE D C 1
ATOM 4847 O O . ILE D 1 148 ? -11.58800 -11.14000 47.02500 1.000 43.48076 145 ILE D O 1
ATOM 4852 N N . LEU D 1 149 ? -11.85000 -11.21800 44.79100 1.000 44.63315 146 LEU D N 1
ATOM 4853 C CA . LEU D 1 149 ? -10.42700 -11.45500 44.56100 1.000 46.12752 146 LEU D CA 1
ATOM 4854 C C . LEU D 1 149 ? -9.58100 -10.29900 45.08000 1.000 44.34559 146 LEU D C 1
ATOM 4855 O O . LEU D 1 149 ? -8.52600 -10.51700 45.68800 1.000 42.77455 146 LEU D O 1
ATOM 4860 N N . ARG D 1 150 ? -10.02800 -9.06200 44.85000 1.000 46.29252 147 ARG D N 1
ATOM 4861 C CA . ARG D 1 150 ? -9.28400 -7.90400 45.33600 1.000 43.97396 147 ARG D CA 1
ATOM 4862 C C . ARG D 1 150 ? -9.22400 -7.88900 46.85700 1.000 39.56905 147 ARG D C 1
ATOM 4863 O O . ARG D 1 150 ? -8.19600 -7.52900 47.44300 1.000 43.55744 147 ARG D O 1
ATOM 4871 N N . LYS D 1 151 ? -10.31400 -8.28600 47.51400 1.000 41.53697 148 LYS D N 1
ATOM 4872 C CA . LYS D 1 151 ? -10.30000 -8.36700 48.96900 1.000 43.58650 148 LYS D CA 1
ATOM 4873 C C . LYS D 1 151 ? -9.34000 -9.44600 49.45300 1.000 49.31469 148 LYS D C 1
ATOM 4874 O O . LYS D 1 151 ? -8.63000 -9.25200 50.44700 1.000 48.38634 148 LYS D O 1
ATOM 4880 N N . ILE D 1 152 ? -9.30700 -10.59000 48.76500 1.000 45.21409 149 ILE D N 1
ATOM 4881 C CA . ILE D 1 152 ? -8.39300 -11.66400 49.14500 1.000 42.98744 149 ILE D CA 1
ATOM 4882 C C . ILE D 1 152 ? -6.94600 -11.21400 49.00100 1.000 45.19078 149 ILE D C 1
ATOM 4883 O O . ILE D 1 152 ? -6.08400 -11.59300 49.80600 1.000 48.75546 149 ILE D O 1
ATOM 4888 N N . LEU D 1 153 ? -6.65600 -10.38200 47.99800 1.000 49.55997 150 LEU D N 1
ATOM 4889 C CA . LEU D 1 153 ? -5.30000 -9.86900 47.83100 1.000 49.58677 150 LEU D CA 1
ATOM 4890 C C . LEU D 1 153 ? -4.89000 -8.99000 49.00500 1.000 46.66983 150 LEU D C 1
ATOM 4891 O O . LEU D 1 153 ? -3.74900 -9.06700 49.47700 1.000 49.10206 150 LEU D O 1
ATOM 4896 N N . GLU D 1 154 ? -5.80400 -8.14700 49.49000 1.000 47.25932 151 GLU D N 1
ATOM 4897 C CA . GLU D 1 154 ? -5.49000 -7.31200 50.64600 1.000 51.71782 151 GLU D CA 1
ATOM 4898 C C . GLU D 1 154 ? -5.34000 -8.15200 51.90700 1.000 52.31607 151 GLU D C 1
ATOM 4899 O O . GLU D 1 154 ? -4.46900 -7.87900 52.74000 1.000 53.23049 151 GLU D O 1
ATOM 4905 N N . LEU D 1 155 ? -6.17800 -9.17900 52.06300 1.000 52.60356 152 LEU D N 1
ATOM 4906 C CA . LEU D 1 155 ? -6.07700 -10.04200 53.23500 1.000 49.19128 152 LEU D CA 1
ATOM 4907 C C . LEU D 1 155 ? -4.79500 -10.86500 53.20800 1.000 43.45225 152 LEU D C 1
ATOM 4908 O O . LEU D 1 155 ? -4.10400 -10.98000 54.22600 1.000 49.85272 152 LEU D O 1
ATOM 4913 N N . GLU D 1 156 ? -4.46400 -11.44800 52.05200 1.000 50.05633 153 GLU D N 1
ATOM 4914 C CA . GLU D 1 156 ? -3.23900 -12.23600 51.94600 1.000 52.08201 153 GLU D CA 1
ATOM 4915 C C . GLU D 1 156 ? -2.00100 -11.38000 52.16900 1.000 48.11615 153 GLU D C 1
ATOM 4916 O O . GLU D 1 156 ? -0.99600 -11.86700 52.69800 1.000 52.18490 153 GLU D O 1
ATOM 4922 N N . ALA D 1 157 ? -2.05300 -10.10700 51.77500 1.000 53.09422 154 ALA D N 1
ATOM 4923 C CA . ALA D 1 157 ? -0.92000 -9.21500 51.99300 1.000 52.11159 154 ALA D CA 1
ATOM 4924 C C . ALA D 1 157 ? -0.74700 -8.90000 53.47300 1.000 52.80760 154 ALA D C 1
ATOM 4925 O O . ALA D 1 157 ? 0.35400 -9.02700 54.02000 1.000 55.35875 154 ALA D O 1
ATOM 4927 N N . GLU D 1 158 ? -1.82900 -8.49700 54.14300 1.000 50.70823 155 GLU D N 1
ATOM 4928 C CA . GLU D 1 158 ? -1.74400 -8.08900 55.54100 1.000 51.64055 155 GLU D CA 1
ATOM 4929 C C . GLU D 1 158 ? -1.43700 -9.25000 56.47800 1.000 55.82242 155 GLU D C 1
ATOM 4930 O O . GLU D 1 158 ? -0.93900 -9.01800 57.58500 1.000 58.69332 155 GLU D O 1
ATOM 4936 N N . ARG D 1 159 ? -1.72200 -10.48500 56.06900 1.000 56.10681 156 ARG D N 1
ATOM 4937 C CA . ARG D 1 159 ? -1.47400 -11.64300 56.91800 1.000 58.31834 156 ARG D CA 1
ATOM 4938 C C . ARG D 1 159 ? -0.05900 -12.18900 56.79500 1.000 56.33763 156 ARG D C 1
ATOM 4939 O O . ARG D 1 159 ? 0.32200 -13.05200 57.59400 1.000 64.39074 156 ARG D O 1
ATOM 4947 N N . ALA D 1 160 ? 0.72200 -11.71900 55.82600 1.000 53.16038 157 ALA D N 1
ATOM 4948 C CA . ALA D 1 160 ? 2.10200 -12.16600 55.70800 1.000 54.38967 157 ALA D CA 1
ATOM 4949 C C . ALA D 1 160 ? 2.89100 -11.76700 56.94800 1.000 59.38283 157 ALA D C 1
ATOM 4950 O O . ALA D 1 160 ? 2.74200 -10.65800 57.46900 1.000 66.96779 157 ALA D O 1
ATOM 4952 N N . LYS D 1 161 ? 3.72800 -12.68700 57.42100 1.000 64.45003 158 LYS D N 1
ATOM 4953 C CA . LYS D 1 161 ? 4.52100 -12.49100 58.63200 1.000 68.66663 158 LYS D CA 1
ATOM 4954 C C . LYS D 1 161 ? 3.62200 -12.18300 59.82800 1.000 69.67201 158 LYS D C 1
ATOM 4955 O O . LYS D 1 161 ? 3.80200 -11.17600 60.51400 1.000 72.67281 158 LYS D O 1
ATOM 4961 N N . MET E 1 4 ? 3.96600 -26.08300 54.20500 1.000 66.99217 1 MET E N 1
ATOM 4962 C CA . MET E 1 4 ? 3.96400 -25.84600 52.76700 1.000 68.40631 1 MET E CA 1
ATOM 4963 C C . MET E 1 4 ? 4.92000 -26.79600 52.05100 1.000 66.74686 1 MET E C 1
ATOM 4964 O O . MET E 1 4 ? 6.07300 -26.95300 52.45300 1.000 63.42788 1 MET E O 1
ATOM 4969 N N . THR E 1 5 ? 4.43000 -27.42900 50.98700 1.000 54.46115 2 THR E N 1
ATOM 4970 C CA . THR E 1 5 ? 5.23900 -28.37100 50.23100 1.000 61.78993 2 THR E CA 1
ATOM 4971 C C . THR E 1 5 ? 6.30800 -27.63500 49.42500 1.000 60.70467 2 THR E C 1
ATOM 4972 O O . THR E 1 5 ? 6.35800 -26.40200 49.37700 1.000 56.62890 2 THR E O 1
ATOM 4976 N N . GLU E 1 6 ? 7.17300 -28.41900 48.77600 1.000 57.69052 3 GLU E N 1
ATOM 4977 C CA . GLU E 1 6 ? 8.22400 -27.83200 47.95100 1.000 57.77730 3 GLU E CA 1
ATOM 4978 C C . GLU E 1 6 ? 7.63900 -27.12500 46.73500 1.000 54.33355 3 GLU E C 1
ATOM 4979 O O . GLU E 1 6 ? 8.12400 -26.06000 46.33700 1.000 45.80816 3 GLU E O 1
ATOM 4985 N N . GLU E 1 7 ? 6.60600 -27.71100 46.12500 1.000 54.24705 4 GLU E N 1
ATOM 4986 C CA . GLU E 1 7 ? 6.01700 -27.11700 44.93000 1.000 52.07849 4 GLU E CA 1
ATOM 4987 C C . GLU E 1 7 ? 5.37900 -25.77000 45.24400 1.000 50.45153 4 GLU E C 1
ATOM 4988 O O . GLU E 1 7 ? 5.41000 -24.85100 44.41800 1.000 47.28109 4 GLU E O 1
ATOM 4994 N N . GLU E 1 8 ? 4.80200 -25.63400 46.44100 1.000 49.49286 5 GLU E N 1
ATOM 4995 C CA . GLU E 1 8 ? 4.16700 -24.37700 46.82300 1.000 56.17307 5 GLU E CA 1
ATOM 4996 C C . GLU E 1 8 ? 5.20300 -23.30500 47.13400 1.000 51.70639 5 GLU E C 1
ATOM 4997 O O . GLU E 1 8 ? 5.03600 -22.14200 46.74600 1.000 57.43948 5 GLU E O 1
ATOM 5003 N N . LEU E 1 9 ? 6.27500 -23.67200 47.84200 1.000 51.09356 6 LEU E N 1
ATOM 5004 C CA . LEU E 1 9 ? 7.33800 -22.71300 48.12400 1.000 52.68864 6 LEU E CA 1
ATOM 5005 C C . LEU E 1 9 ? 7.98000 -22.21100 46.83800 1.000 52.51499 6 LEU E C 1
ATOM 5006 O O . LEU E 1 9 ? 8.22900 -21.00900 46.68700 1.000 44.20325 6 LEU E O 1
ATOM 5011 N N . GLU E 1 10 ? 8.25200 -23.11700 45.89600 1.000 49.67028 7 GLU E N 1
ATOM 5012 C CA . GLU E 1 10 ? 8.80700 -22.69800 44.61300 1.000 50.79908 7 GLU E CA 1
ATOM 5013 C C . GLU E 1 10 ? 7.81100 -21.86400 43.81800 1.000 44.39510 7 GLU E C 1
ATOM 5014 O O . GLU E 1 10 ? 8.21100 -20.93500 43.10900 1.000 41.39720 7 GLU E O 1
ATOM 5020 N N . LYS E 1 11 ? 6.51600 -22.17200 43.93000 1.000 48.14427 8 LYS E N 1
ATOM 5021 C CA . LYS E 1 11 ? 5.50300 -21.39800 43.22100 1.000 49.16311 8 LYS E CA 1
ATOM 5022 C C . LYS E 1 11 ? 5.45800 -19.95700 43.71100 1.000 46.10451 8 LYS E C 1
ATOM 5023 O O . LYS E 1 11 ? 5.18400 -19.04300 42.92600 1.000 43.94452 8 LYS E O 1
ATOM 5029 N N . GLY E 1 12 ? 5.72500 -19.73400 44.99900 1.000 46.47894 9 GLY E N 1
ATOM 5030 C CA . GLY E 1 12 ? 5.76900 -18.37300 45.50900 1.000 43.04660 9 GLY E CA 1
ATOM 5031 C C . GLY E 1 12 ? 6.94600 -17.58800 44.96500 1.000 45.68214 9 GLY E C 1
ATOM 5032 O O . GLY E 1 12 ? 6.83000 -16.39200 44.68300 1.000 45.09383 9 GLY E O 1
ATOM 5033 N N . VAL E 1 13 ? 8.09700 -18.24700 44.81200 1.000 39.51822 10 VAL E N 1
ATOM 5034 C CA . VAL E 1 13 ? 9.25000 -17.59200 44.20300 1.000 42.14124 10 VAL E CA 1
ATOM 5035 C C . VAL E 1 13 ? 8.96800 -17.27700 42.74000 1.000 43.36743 10 VAL E C 1
ATOM 5036 O O . VAL E 1 13 ? 9.33600 -16.20800 42.23800 1.000 45.54251 10 VAL E O 1
ATOM 5040 N N . GLU E 1 14 ? 8.31000 -18.19900 42.03200 1.000 42.04730 11 GLU E N 1
ATOM 5041 C CA . GLU E 1 14 ? 7.92300 -17.92700 40.65200 1.000 41.64752 11 GLU E CA 1
ATOM 5042 C C . GLU E 1 14 ? 6.89000 -16.81100 40.58300 1.000 37.24021 11 GLU E C 1
ATOM 5043 O O . GLU E 1 14 ? 6.97000 -15.93900 39.71000 1.000 43.15882 11 GLU E O 1
ATOM 5049 N N . ASP E 1 15 ? 5.91400 -16.82000 41.49700 1.000 42.99677 12 ASP E N 1
ATOM 5050 C CA . ASP E 1 15 ? 4.94000 -15.73400 41.55400 1.000 39.96347 12 ASP E CA 1
ATOM 5051 C C . ASP E 1 15 ? 5.62300 -14.39700 41.80300 1.000 45.51484 12 ASP E C 1
ATOM 5052 O O . ASP E 1 15 ? 5.24500 -13.38000 41.21000 1.000 45.27349 12 ASP E O 1
ATOM 5057 N N . PHE E 1 16 ? 6.62800 -14.38000 42.68300 1.000 39.67162 13 PHE E N 1
ATOM 5058 C CA . PHE E 1 16 ? 7.36100 -13.14900 42.95400 1.000 43.04448 13 PHE E CA 1
ATOM 5059 C C . PHE E 1 16 ? 7.98400 -12.59300 41.68200 1.000 39.65757 13 PHE E C 1
ATOM 5060 O O . PHE E 1 16 ? 7.84700 -11.40300 41.38000 1.000 40.06384 13 PHE E O 1
ATOM 5068 N N . LEU E 1 17 ? 8.66600 -13.44800 40.91700 1.000 39.34361 14 LEU E N 1
ATOM 5069 C CA . LEU E 1 17 ? 9.33900 -12.99200 39.70600 1.000 39.71110 14 LEU E CA 1
ATOM 5070 C C . LEU E 1 17 ? 8.36300 -12.38600 38.70600 1.000 40.17479 14 LEU E C 1
ATOM 5071 O O . LEU E 1 17 ? 8.73100 -11.47000 37.96000 1.000 36.37957 14 LEU E O 1
ATOM 5076 N N . VAL E 1 18 ? 7.12000 -12.86500 38.68100 1.000 35.96061 15 VAL E N 1
ATOM 5077 C CA . VAL E 1 18 ? 6.14700 -12.33400 37.73200 1.000 36.86409 15 VAL E CA 1
ATOM 5078 C C . VAL E 1 18 ? 5.60600 -10.99100 38.20600 1.000 42.03439 15 VAL E C 1
ATOM 5079 O O . VAL E 1 18 ? 5.53400 -10.02900 37.43200 1.000 43.34501 15 VAL E O 1
ATOM 5083 N N . VAL E 1 19 ? 5.21400 -10.90000 39.48000 1.000 39.11903 16 VAL E N 1
ATOM 5084 C CA . VAL E 1 19 ? 4.63200 -9.65400 39.97100 1.000 41.24036 16 VAL E CA 1
ATOM 5085 C C . VAL E 1 19 ? 5.70400 -8.58900 40.16800 1.000 41.26183 16 VAL E C 1
ATOM 5086 O O . VAL E 1 19 ? 5.43300 -7.39300 40.00200 1.000 41.62344 16 VAL E O 1
ATOM 5090 N N . HIS E 1 20 ? 6.93000 -8.99200 40.51300 1.000 38.64446 17 HIS E N 1
ATOM 5091 C CA . HIS E 1 20 ? 8.00600 -8.02100 40.68500 1.000 37.02733 17 HIS E CA 1
ATOM 5092 C C . HIS E 1 20 ? 8.37600 -7.37800 39.35400 1.000 39.92113 17 HIS E C 1
ATOM 5093 O O . HIS E 1 20 ? 8.51900 -6.15300 39.26300 1.000 40.95797 17 HIS E O 1
ATOM 5100 N N . GLY E 1 21 ? 8.53300 -8.19100 38.30700 1.000 31.62967 18 GLY E N 1
ATOM 5101 C CA . GLY E 1 21 ? 8.83000 -7.64000 36.99700 1.000 33.39656 18 GLY E CA 1
ATOM 5102 C C . GLY E 1 21 ? 7.70500 -6.78500 36.45200 1.000 39.04288 18 GLY E C 1
ATOM 5103 O O . GLY E 1 21 ? 7.95000 -5.79700 35.75500 1.000 39.14006 18 GLY E O 1
ATOM 5104 N N . LYS E 1 22 ? 6.46000 -7.14600 36.76400 1.000 35.99612 19 LYS E N 1
ATOM 5105 C CA . LYS E 1 22 ? 5.31700 -6.36000 36.31800 1.000 40.37282 19 LYS E CA 1
ATOM 5106 C C . LYS E 1 22 ? 5.19000 -5.06300 37.10900 1.000 38.17976 19 LYS E C 1
ATOM 5107 O O . LYS E 1 22 ? 4.80000 -4.03000 36.55300 1.000 38.94683 19 LYS E O 1
ATOM 5113 N N . PHE E 1 23 ? 5.51600 -5.09400 38.40300 1.000 37.42388 20 PHE E N 1
ATOM 5114 C CA . PHE E 1 23 ? 5.37400 -3.90100 39.23000 1.000 38.65858 20 PHE E CA 1
ATOM 5115 C C . PHE E 1 23 ? 6.50900 -2.91100 38.98900 1.000 41.11447 20 PHE E C 1
ATOM 5116 O O . PHE E 1 23 ? 6.28800 -1.69500 39.00900 1.000 36.01235 20 PHE E O 1
ATOM 5124 N N . VAL E 1 24 ? 7.72500 -3.40900 38.75900 1.000 39.32920 21 VAL E N 1
ATOM 5125 C CA . VAL E 1 24 ? 8.85400 -2.51900 38.50700 1.000 36.00416 21 VAL E CA 1
ATOM 5126 C C . VAL E 1 24 ? 8.68200 -1.79900 37.17600 1.000 38.43517 21 VAL E C 1
ATOM 5127 O O . VAL E 1 24 ? 8.95300 -0.59800 37.06500 1.000 42.87631 21 VAL E O 1
ATOM 5131 N N . HIS E 1 25 ? 8.22200 -2.51400 36.14700 1.000 42.74145 22 HIS E N 1
ATOM 5132 C CA . HIS E 1 25 ? 8.00800 -1.87400 34.85400 1.000 43.48528 22 HIS E CA 1
ATOM 5133 C C . HIS E 1 25 ? 6.84700 -0.89100 34.89500 1.000 44.39854 22 HIS E C 1
ATOM 5134 O O . HIS E 1 25 ? 6.82000 0.06500 34.11200 1.000 40.00958 22 HIS E O 1
ATOM 5141 N N . ARG E 1 26 ? 5.88300 -1.10300 35.79300 1.000 42.63629 23 ARG E N 1
ATOM 5142 C CA . ARG E 1 26 ? 4.79600 -0.14200 35.94600 1.000 42.52953 23 ARG E CA 1
ATOM 5143 C C . ARG E 1 26 ? 5.31100 1.17400 36.51500 1.000 39.46580 23 ARG E C 1
ATOM 5144 O O . ARG E 1 26 ? 4.96300 2.25300 36.02200 1.000 50.12941 23 ARG E O 1
ATOM 5152 N N . LEU E 1 27 ? 6.14600 1.10500 37.55600 1.000 35.93501 24 LEU E N 1
ATOM 5153 C CA . LEU E 1 27 ? 6.74000 2.31700 38.10700 1.000 41.36617 24 LEU E CA 1
ATOM 5154 C C . LEU E 1 27 ? 7.69800 2.98100 37.12900 1.000 43.24313 24 LEU E C 1
ATOM 5155 O O . LEU E 1 27 ? 7.93500 4.18900 37.23400 1.000 46.82743 24 LEU E O 1
ATOM 5160 N N . ALA E 1 28 ? 8.25300 2.22100 36.18300 1.000 38.61690 25 ALA E N 1
ATOM 5161 C CA . ALA E 1 28 ? 9.14800 2.78900 35.18500 1.000 40.89126 25 ALA E CA 1
ATOM 5162 C C . ALA E 1 28 ? 8.40300 3.38900 34.00100 1.000 44.50173 25 ALA E C 1
ATOM 5163 O O . ALA E 1 28 ? 8.96300 4.23900 33.30100 1.000 45.41945 25 ALA E O 1
ATOM 5165 N N . GLY E 1 29 ? 7.16300 2.97100 33.76300 1.000 38.34753 26 GLY E N 1
ATOM 5166 C CA . GLY E 1 29 ? 6.41100 3.48100 32.63300 1.000 34.71933 26 GLY E CA 1
ATOM 5167 C C . GLY E 1 29 ? 6.83700 2.91700 31.29800 1.000 37.77894 26 GLY E C 1
ATOM 5168 O O . GLY E 1 29 ? 6.69600 3.59400 30.27500 1.000 39.59179 26 GLY E O 1
ATOM 5169 N N . ILE E 1 30 ? 7.35600 1.69200 31.27800 1.000 45.14285 27 ILE E N 1
ATOM 5170 C CA . ILE E 1 30 ? 7.83600 1.08000 30.03700 1.000 45.25038 27 ILE E CA 1
ATOM 5171 C C . ILE E 1 30 ? 7.37200 -0.36800 29.98000 1.000 48.45335 27 ILE E C 1
ATOM 5172 O O . ILE E 1 30 ? 7.21200 -1.03700 31.00100 1.000 50.26217 27 ILE E O 1
ATOM 5177 N N . PRO E 1 31 ? 7.14300 -0.86100 28.76600 1.000 48.62786 28 PRO E N 1
ATOM 5178 C CA . PRO E 1 31 ? 6.79000 -2.27600 28.59800 1.000 46.73628 28 PRO E CA 1
ATOM 5179 C C . PRO E 1 31 ? 7.96400 -3.17400 28.94700 1.000 45.15693 28 PRO E C 1
ATOM 5180 O O . PRO E 1 31 ? 9.12300 -2.73600 28.90800 1.000 45.98469 28 PRO E O 1
ATOM 5184 N N . PRO E 1 32 ? 7.70600 -4.43800 29.28600 1.000 46.71331 29 PRO E N 1
ATOM 5185 C CA . PRO E 1 32 ? 8.79300 -5.31000 29.75500 1.000 50.11484 29 PRO E CA 1
ATOM 5186 C C . PRO E 1 32 ? 9.82000 -5.59000 28.66500 1.000 47.94184 29 PRO E C 1
ATOM 5187 O O . PRO E 1 32 ? 9.48700 -5.70000 27.48200 1.000 42.60460 29 PRO E O 1
ATOM 5191 N N . ASN E 1 33 ? 11.08200 -5.70100 29.08000 1.000 50.96683 30 ASN E N 1
ATOM 5192 C CA . ASN E 1 33 ? 12.17500 -6.10500 28.20800 1.000 54.64979 30 ASN E CA 1
ATOM 5193 C C . ASN E 1 33 ? 12.78400 -7.40000 28.73000 1.000 55.18657 30 ASN E C 1
ATOM 5194 O O . ASN E 1 33 ? 12.58400 -7.78500 29.88500 1.000 54.44168 30 ASN E O 1
ATOM 5199 N N . ALA E 1 34 ? 13.53700 -8.07300 27.86100 1.000 48.76231 31 ALA E N 1
ATOM 5200 C CA . ALA E 1 34 ? 14.03700 -9.40100 28.19300 1.000 47.92321 31 ALA E CA 1
ATOM 5201 C C . ALA E 1 34 ? 15.22200 -9.36300 29.15000 1.000 49.96648 31 ALA E C 1
ATOM 5202 O O . ALA E 1 34 ? 15.42700 -10.31900 29.90600 1.000 43.86853 31 ALA E O 1
ATOM 5204 N N . LYS E 1 35 ? 16.00600 -8.28200 29.14100 1.000 50.70518 32 LYS E N 1
ATOM 5205 C CA . LYS E 1 35 ? 17.24000 -8.26400 29.92300 1.000 48.51770 32 LYS E CA 1
ATOM 5206 C C . LYS E 1 35 ? 16.96200 -8.15700 31.42000 1.000 47.70035 32 LYS E C 1
ATOM 5207 O O . LYS E 1 35 ? 17.63500 -8.80800 32.22700 1.000 45.12195 32 LYS E O 1
ATOM 5213 N N . PHE E 1 36 ? 15.98100 -7.34200 31.81400 1.000 45.38744 33 PHE E N 1
ATOM 5214 C CA . PHE E 1 36 ? 15.67700 -7.21400 33.23700 1.000 41.64076 33 PHE E CA 1
ATOM 5215 C C . PHE E 1 36 ? 15.07200 -8.49800 33.79000 1.000 40.73387 33 PHE E C 1
ATOM 5216 O O . PHE E 1 36 ? 15.33300 -8.86600 34.94100 1.000 38.87297 33 PHE E O 1
ATOM 5224 N N . GLN E 1 37 ? 14.24900 -9.18100 32.99100 1.000 42.12864 34 GLN E N 1
ATOM 5225 C CA . GLN E 1 37 ? 13.64300 -10.42800 33.44400 1.000 43.11838 34 GLN E CA 1
ATOM 5226 C C . GLN E 1 37 ? 14.70400 -11.46800 33.77900 1.000 39.86456 34 GLN E C 1
ATOM 5227 O O . GLN E 1 37 ? 14.60300 -12.16300 34.79700 1.000 39.10142 34 GLN E O 1
ATOM 5233 N N . ALA E 1 38 ? 15.73500 -11.58200 32.93900 1.000 34.25667 35 ALA E N 1
ATOM 5234 C CA . ALA E 1 38 ? 16.78700 -12.56200 33.18700 1.000 44.07139 35 ALA E CA 1
ATOM 5235 C C . ALA E 1 38 ? 17.58600 -12.21400 34.43700 1.000 44.35416 35 ALA E C 1
ATOM 5236 O O . ALA E 1 38 ? 17.91600 -13.09900 35.23500 1.000 42.28685 35 ALA E O 1
ATOM 5238 N N . LEU E 1 39 ? 17.90800 -10.93100 34.62300 1.000 32.35490 36 LEU E N 1
ATOM 5239 C CA . LEU E 1 39 ? 18.63800 -10.52200 35.81900 1.000 39.85968 36 LEU E CA 1
ATOM 5240 C C . LEU E 1 39 ? 17.79600 -10.72600 37.07100 1.000 36.22850 36 LEU E C 1
ATOM 5241 O O . LEU E 1 39 ? 18.32000 -11.11400 38.12200 1.000 38.20141 36 LEU E O 1
ATOM 5246 N N . ASP E 1 40 ? 16.51700 -10.49700 36.99000 1.000 37.07519 37 ASP E N 1
ATOM 5247 C CA . ASP E 1 40 ? 15.68300 -10.68700 38.14300 1.000 40.20445 37 ASP E CA 1
ATOM 5248 C C . ASP E 1 40 ? 15.69100 -12.15400 38.54600 1.000 43.43580 37 ASP E C 1
ATOM 5249 O O . ASP E 1 40 ? 15.82100 -12.47300 39.69600 1.000 40.21703 37 ASP E O 1
ATOM 5254 N N . LYS E 1 41 ? 15.55000 -13.04400 37.57900 1.000 42.88115 38 LYS E N 1
ATOM 5255 C CA . LYS E 1 41 ? 15.55100 -14.46400 37.91400 1.000 39.66802 38 LYS E CA 1
ATOM 5256 C C . LYS E 1 41 ? 16.91500 -14.91700 38.41900 1.000 39.76420 38 LYS E C 1
ATOM 5257 O O . LYS E 1 41 ? 16.99300 -15.78800 39.29300 1.000 45.61048 38 LYS E O 1
ATOM 5263 N N . TYR E 1 42 ? 17.99500 -14.33800 37.89100 1.000 39.61837 39 TYR E N 1
ATOM 5264 C CA . TYR E 1 42 ? 19.33100 -14.72100 38.33600 1.000 36.76406 39 TYR E CA 1
ATOM 5265 C C . TYR E 1 42 ? 19.58900 -14.26600 39.76700 1.000 44.12291 39 TYR E C 1
ATOM 5266 O O . TYR E 1 42 ? 20.07700 -15.04100 40.59700 1.000 43.09333 39 TYR E O 1
ATOM 5275 N N . ILE E 1 43 ? 19.27300 -13.00600 40.07400 1.000 41.84591 40 ILE E N 1
ATOM 5276 C CA . ILE E 1 43 ? 19.53500 -12.48000 41.41000 1.000 38.47670 40 ILE E CA 1
ATOM 5277 C C . ILE E 1 43 ? 18.65700 -13.17600 42.44300 1.000 39.00119 40 ILE E C 1
ATOM 5278 O O . ILE E 1 43 ? 19.11900 -13.51400 43.54000 1.000 41.83467 40 ILE E O 1
ATOM 5283 N N . THR E 1 44 ? 17.38500 -13.41100 42.11000 1.000 42.19076 41 THR E N 1
ATOM 5284 C CA . THR E 1 44 ? 16.48100 -14.06800 43.05100 1.000 39.58531 41 THR E CA 1
ATOM 5285 C C . THR E 1 44 ? 16.96700 -15.47000 43.39900 1.000 43.25549 41 THR E C 1
ATOM 5286 O O . THR E 1 44 ? 16.90000 -15.88800 44.56200 1.000 41.86573 41 THR E O 1
ATOM 5290 N N . ASN E 1 45 ? 17.47100 -16.20800 42.40900 1.000 40.06983 42 ASN E N 1
ATOM 5291 C CA . ASN E 1 45 ? 17.96000 -17.55400 42.68300 1.000 48.58139 42 ASN E CA 1
ATOM 5292 C C . ASN E 1 45 ? 19.24000 -17.52900 43.51000 1.000 52.35266 42 ASN E C 1
ATOM 5293 O O . ASN E 1 45 ? 19.48100 -18.44800 44.30100 1.000 51.57012 42 ASN E O 1
ATOM 5298 N N . GLN E 1 46 ? 20.06700 -16.49200 43.34900 1.000 46.53657 43 GLN E N 1
ATOM 5299 C CA . GLN E 1 46 ? 21.28800 -16.39800 44.14400 1.000 44.93793 43 GLN E CA 1
ATOM 5300 C C . GLN E 1 46 ? 20.97100 -16.15600 45.61400 1.000 49.27466 43 GLN E C 1
ATOM 5301 O O . GLN E 1 46 ? 21.65900 -16.68100 46.49800 1.000 49.29790 43 GLN E O 1
ATOM 5307 N N . ILE E 1 47 ? 19.93300 -15.36600 45.89500 1.000 48.08704 44 ILE E N 1
ATOM 5308 C CA . ILE E 1 47 ? 19.53300 -15.12200 47.27800 1.000 53.47447 44 ILE E CA 1
ATOM 5309 C C . ILE E 1 47 ? 19.03000 -16.40800 47.92300 1.000 55.12120 44 ILE E C 1
ATOM 5310 O O . ILE E 1 47 ? 19.29000 -16.67200 49.10300 1.000 52.47962 44 ILE E O 1
ATOM 5315 N N . VAL E 1 48 ? 18.30900 -17.23100 47.15800 1.000 54.87579 45 VAL E N 1
ATOM 5316 C CA . VAL E 1 48 ? 17.78600 -18.48700 47.68900 1.000 54.84743 45 VAL E CA 1
ATOM 5317 C C . VAL E 1 48 ? 18.92300 -19.45900 47.98100 1.000 54.35846 45 VAL E C 1
ATOM 5318 O O . VAL E 1 48 ? 18.98500 -20.06100 49.05900 1.000 51.78953 45 VAL E O 1
ATOM 5322 N N . GLU E 1 49 ? 19.84100 -19.62000 47.03100 1.000 55.95856 46 GLU E N 1
ATOM 5323 C CA . GLU E 1 49 ? 20.93400 -20.57500 47.16400 1.000 58.40799 46 GLU E CA 1
ATOM 5324 C C . GLU E 1 49 ? 22.11300 -20.03300 47.96500 1.000 61.24172 46 GLU E C 1
ATOM 5325 O O . GLU E 1 49 ? 23.14200 -20.71200 48.05000 1.000 68.84103 46 GLU E O 1
ATOM 5331 N N . SER E 1 50 ? 21.99300 -18.83800 48.55000 1.000 62.63949 47 SER E N 1
ATOM 5332 C CA . SER E 1 50 ? 23.09800 -18.28300 49.32400 1.000 67.55119 47 SER E CA 1
ATOM 5333 C C . SER E 1 50 ? 23.37200 -19.12400 50.56700 1.000 69.53057 47 SER E C 1
ATOM 5334 O O . SER E 1 50 ? 24.51700 -19.52000 50.82200 1.000 70.07151 47 SER E O 1
ATOM 5337 N N . ASP E 1 51 ? 22.33500 -19.40700 51.34900 1.000 67.52046 48 ASP E N 1
ATOM 5338 C CA . ASP E 1 51 ? 22.46400 -20.22300 52.55500 1.000 66.44480 48 ASP E CA 1
ATOM 5339 C C . ASP E 1 51 ? 21.53100 -21.41900 52.44200 1.000 68.91370 48 ASP E C 1
ATOM 5340 O O . ASP E 1 51 ? 20.30000 -21.25900 52.56700 1.000 68.21622 48 ASP E O 1
ATOM 5345 N N . PRO E 1 52 ? 22.05200 -22.62400 52.20100 1.000 66.60190 49 PRO E N 1
ATOM 5346 C CA . PRO E 1 52 ? 21.16800 -23.79700 52.07100 1.000 65.06752 49 PRO E CA 1
ATOM 5347 C C . PRO E 1 52 ? 20.40800 -24.13300 53.34000 1.000 60.21279 49 PRO E C 1
ATOM 5348 O O . PRO E 1 52 ? 19.36300 -24.78700 53.26000 1.000 56.22438 49 PRO E O 1
ATOM 5352 N N . SER E 1 53 ? 20.89300 -23.70400 54.50700 1.000 64.27584 50 SER E N 1
ATOM 5353 C CA . SER E 1 53 ? 20.21000 -24.03100 55.75500 1.000 66.09582 50 SER E CA 1
ATOM 5354 C C . SER E 1 53 ? 18.92700 -23.22600 55.92700 1.000 68.54371 50 SER E C 1
ATOM 5355 O O . SER E 1 53 ? 18.00100 -23.67800 56.61100 1.000 70.41235 50 SER E O 1
ATOM 5358 N N . LYS E 1 54 ? 18.85000 -22.04200 55.32200 1.000 67.19268 51 LYS E N 1
ATOM 5359 C CA . LYS E 1 54 ? 17.67500 -21.18200 55.41000 1.000 62.55814 51 LYS E CA 1
ATOM 5360 C C . LYS E 1 54 ? 16.95600 -21.05800 54.07000 1.000 61.47564 51 LYS E C 1
ATOM 5361 O O . LYS E 1 54 ? 16.33100 -20.03400 53.79100 1.000 59.44631 51 LYS E O 1
ATOM 5367 N N . GLU E 1 55 ? 17.03100 -22.09200 53.23200 1.000 61.81175 52 GLU E N 1
ATOM 5368 C CA . GLU E 1 55 ? 16.46700 -21.98600 51.89000 1.000 59.83571 52 GLU E CA 1
ATOM 5369 C C . GLU E 1 55 ? 14.94400 -21.95400 51.92100 1.000 59.26470 52 GLU E C 1
ATOM 5370 O O . GLU E 1 55 ? 14.31600 -21.26500 51.10900 1.000 55.89142 52 GLU E O 1
ATOM 5376 N N . LYS E 1 56 ? 14.33300 -22.68800 52.85000 1.000 56.29439 53 LYS E N 1
ATOM 5377 C CA . LYS E 1 56 ? 12.87800 -22.69200 52.94300 1.000 55.75034 53 LYS E CA 1
ATOM 5378 C C . LYS E 1 56 ? 12.34800 -21.38500 53.52100 1.000 56.35595 53 LYS E C 1
ATOM 5379 O O . LYS E 1 56 ? 11.23600 -20.96700 53.18100 1.000 50.48257 53 LYS E O 1
ATOM 5385 N N . GLU E 1 57 ? 13.12200 -20.72900 54.38900 1.000 54.50939 54 GLU E N 1
ATOM 5386 C CA . GLU E 1 57 ? 12.70100 -19.43800 54.92600 1.000 58.87914 54 GLU E CA 1
ATOM 5387 C C . GLU E 1 57 ? 12.81900 -18.33800 53.87700 1.000 52.27526 54 GLU E C 1
ATOM 5388 O O . GLU E 1 57 ? 11.98900 -17.42200 53.83100 1.000 48.34992 54 GLU E O 1
ATOM 5394 N N . ILE E 1 58 ? 13.84800 -18.41000 53.02900 1.000 51.77974 55 ILE E N 1
ATOM 5395 C CA . ILE E 1 58 ? 14.04200 -17.39100 52.00200 1.000 47.37761 55 ILE E CA 1
ATOM 5396 C C . ILE E 1 58 ? 12.97700 -17.50800 50.91900 1.000 52.75061 55 ILE E C 1
ATOM 5397 O O . ILE E 1 58 ? 12.41000 -16.50200 50.47600 1.000 47.17138 55 ILE E O 1
ATOM 5402 N N . LYS E 1 59 ? 12.69000 -18.73400 50.47100 1.000 49.23916 56 LYS E N 1
ATOM 5403 C CA . LYS E 1 59 ? 11.63400 -18.92900 49.48200 1.000 47.23474 56 LYS E CA 1
ATOM 5404 C C . LYS E 1 59 ? 10.28100 -18.49700 50.03000 1.000 48.33321 56 LYS E C 1
ATOM 5405 O O . LYS E 1 59 ? 9.44800 -17.95100 49.29600 1.000 47.08358 56 LYS E O 1
ATOM 5411 N N . LYS E 1 60 ? 10.04700 -18.73300 51.32100 1.000 44.92762 57 LYS E N 1
ATOM 5412 C CA . LYS E 1 60 ? 8.83800 -18.22900 51.96300 1.000 50.54287 57 LYS E CA 1
ATOM 5413 C C . LYS E 1 60 ? 8.82200 -16.70400 51.98600 1.000 51.23187 57 LYS E C 1
ATOM 5414 O O . LYS E 1 60 ? 7.76500 -16.08500 51.81600 1.000 49.59509 57 LYS E O 1
ATOM 5420 N N . ALA E 1 61 ? 9.98900 -16.08200 52.17700 1.000 47.73791 58 ALA E N 1
ATOM 5421 C CA . ALA E 1 61 ? 10.05800 -14.62300 52.19900 1.000 51.16092 58 ALA E CA 1
ATOM 5422 C C . ALA E 1 61 ? 9.67800 -14.02900 50.84800 1.000 47.52260 58 ALA E C 1
ATOM 5423 O O . ALA E 1 61 ? 8.94700 -13.03300 50.78300 1.000 48.77719 58 ALA E O 1
ATOM 5425 N N . PHE E 1 62 ? 10.17000 -14.62100 49.75700 1.000 45.43652 59 PHE E N 1
ATOM 5426 C CA . PHE E 1 62 ? 9.77700 -14.15300 48.43100 1.000 45.81213 59 PHE E CA 1
ATOM 5427 C C . PHE E 1 62 ? 8.29600 -14.39100 48.17300 1.000 47.32927 59 PHE E C 1
ATOM 5428 O O . PHE E 1 62 ? 7.65700 -13.61000 47.45600 1.000 47.17290 59 PHE E O 1
ATOM 5436 N N . GLY E 1 63 ? 7.73500 -15.46000 48.74200 1.000 45.45725 60 GLY E N 1
ATOM 5437 C CA . GLY E 1 63 ? 6.30600 -15.68700 48.61000 1.000 46.27011 60 GLY E CA 1
ATOM 5438 C C . GLY E 1 63 ? 5.48300 -14.62500 49.31400 1.000 44.78358 60 GLY E C 1
ATOM 5439 O O . GLY E 1 63 ? 4.43100 -14.21400 48.81800 1.000 38.34953 60 GLY E O 1
ATOM 5440 N N . ASP E 1 64 ? 5.95000 -14.16600 50.47800 1.000 40.71363 61 ASP E N 1
ATOM 5441 C CA . ASP E 1 64 ? 5.26100 -13.08400 51.17400 1.000 45.99235 61 ASP E CA 1
ATOM 5442 C C . ASP E 1 64 ? 5.38000 -11.77500 50.40400 1.000 43.45476 61 ASP E C 1
ATOM 5443 O O . ASP E 1 64 ? 4.40900 -11.01400 50.30700 1.000 42.69624 61 ASP E O 1
ATOM 5448 N N . ALA E 1 65 ? 6.56400 -11.49500 49.85300 1.000 38.68521 62 ALA E N 1
ATOM 5449 C CA . ALA E 1 65 ? 6.73200 -10.31500 49.01200 1.000 41.40539 62 ALA E CA 1
ATOM 5450 C C . ALA E 1 65 ? 5.85200 -10.38800 47.77400 1.000 39.65837 62 ALA E C 1
ATOM 5451 O O . ALA E 1 65 ? 5.37700 -9.35500 47.28800 1.000 37.54009 62 ALA E O 1
ATOM 5453 N N . ALA E 1 66 ? 5.62400 -11.59500 47.25100 1.000 38.90588 63 ALA E N 1
ATOM 5454 C CA . ALA E 1 66 ? 4.71500 -11.74900 46.12100 1.000 39.71505 63 ALA E CA 1
ATOM 5455 C C . ALA E 1 66 ? 3.29000 -11.37700 46.50900 1.000 41.26150 63 ALA E C 1
ATOM 5456 O O . ALA E 1 66 ? 2.56700 -10.75900 45.71900 1.000 43.91985 63 ALA E O 1
ATOM 5458 N N . LYS E 1 67 ? 2.87000 -11.74400 47.72300 1.000 35.68131 64 LYS E N 1
ATOM 5459 C CA . LYS E 1 67 ? 1.54600 -11.35500 48.19900 1.000 38.21562 64 LYS E CA 1
ATOM 5460 C C . LYS E 1 67 ? 1.43700 -9.84200 48.33600 1.000 44.23591 64 LYS E C 1
ATOM 5461 O O . LYS E 1 67 ? 0.38800 -9.25600 48.04200 1.000 44.44437 64 LYS E O 1
ATOM 5467 N N . ILE E 1 68 ? 2.51400 -9.19200 48.78100 1.000 39.85339 65 ILE E N 1
ATOM 5468 C CA . ILE E 1 68 ? 2.50300 -7.74200 48.94100 1.000 43.41586 65 ILE E CA 1
ATOM 5469 C C . ILE E 1 68 ? 2.44400 -7.05700 47.58200 1.000 37.45112 65 ILE E C 1
ATOM 5470 O O . ILE E 1 68 ? 1.61500 -6.16800 47.35100 1.000 32.85174 65 ILE E O 1
ATOM 5475 N N . LEU E 1 69 ? 3.32100 -7.46200 46.66100 1.000 37.70218 66 LEU E N 1
ATOM 5476 C CA . LEU E 1 69 ? 3.35500 -6.83600 45.34400 1.000 36.81012 66 LEU E CA 1
ATOM 5477 C C . LEU E 1 69 ? 2.09400 -7.13500 44.54300 1.000 40.26345 66 LEU E C 1
ATOM 5478 O O . LEU E 1 69 ? 1.67100 -6.30700 43.72800 1.000 41.16916 66 LEU E O 1
ATOM 5483 N N . ARG E 1 70 ? 1.48300 -8.30400 44.75600 1.000 43.57107 67 ARG E N 1
ATOM 5484 C CA . ARG E 1 70 ? 0.22000 -8.60500 44.09000 1.000 46.69959 67 ARG E CA 1
ATOM 5485 C C . ARG E 1 70 ? -0.87400 -7.64900 44.54400 1.000 46.58649 67 ARG E C 1
ATOM 5486 O O . ARG E 1 70 ? -1.70300 -7.21000 43.73800 1.000 44.16285 67 ARG E O 1
ATOM 5494 N N . ASP E 1 71 ? -0.89100 -7.31400 45.83600 1.000 45.61298 68 ASP E N 1
ATOM 5495 C CA . ASP E 1 71 ? -1.84900 -6.33600 46.33800 1.000 44.06911 68 ASP E CA 1
ATOM 5496 C C . ASP E 1 71 ? -1.55300 -4.94700 45.78500 1.000 45.97092 68 ASP E C 1
ATOM 5497 O O . ASP E 1 71 ? -2.47600 -4.20200 45.43100 1.000 43.60347 68 ASP E O 1
ATOM 5502 N N . ALA E 1 72 ? -0.27100 -4.58200 45.70000 1.000 36.98661 69 ALA E N 1
ATOM 5503 C CA . ALA E 1 72 ? 0.09500 -3.28500 45.14300 1.000 42.91085 69 ALA E CA 1
ATOM 5504 C C . ALA E 1 72 ? -0.24000 -3.19600 43.66000 1.000 47.07708 69 ALA E C 1
ATOM 5505 O O . ALA E 1 72 ? -0.55500 -2.10900 43.16200 1.000 47.57446 69 ALA E O 1
ATOM 5507 N N . LEU E 1 73 ? -0.17700 -4.32100 42.94200 1.000 44.18363 70 LEU E N 1
ATOM 5508 C CA . LEU E 1 73 ? -0.55300 -4.32100 41.53200 1.000 46.83649 70 LEU E CA 1
ATOM 5509 C C . LEU E 1 73 ? -2.04900 -4.08900 41.35900 1.000 49.46677 70 LEU E C 1
ATOM 5510 O O . LEU E 1 73 ? -2.47400 -3.42700 40.40500 1.000 53.86379 70 LEU E O 1
ATOM 5515 N N . ALA E 1 74 ? -2.85900 -4.62400 42.27000 1.000 49.31003 71 ALA E N 1
ATOM 5516 C CA . ALA E 1 74 ? -4.30800 -4.48800 42.20100 1.000 47.81063 71 ALA E CA 1
ATOM 5517 C C . ALA E 1 74 ? -4.80300 -3.11900 42.64700 1.000 48.94566 71 ALA E C 1
ATOM 5518 O O . ALA E 1 74 ? -6.01400 -2.87300 42.60100 1.000 51.13926 71 ALA E O 1
ATOM 5520 N N . ARG E 1 75 ? -3.91100 -2.23000 43.07200 1.000 46.34761 72 ARG E N 1
ATOM 5521 C CA . ARG E 1 75 ? -4.28100 -0.91100 43.55700 1.000 47.71474 72 ARG E CA 1
ATOM 5522 C C . ARG E 1 75 ? -3.62500 0.16400 42.70000 1.000 43.61975 72 ARG E C 1
ATOM 5523 O O . ARG E 1 75 ? -2.67500 -0.09400 41.95700 1.000 45.82417 72 ARG E O 1
ATOM 5531 N N . ASN E 1 76 ? -4.15200 1.38400 42.81100 1.000 53.19650 73 ASN E N 1
ATOM 5532 C CA . ASN E 1 76 ? -3.64100 2.50800 42.03600 1.000 51.40073 73 ASN E CA 1
ATOM 5533 C C . ASN E 1 76 ? -2.29600 2.97400 42.58000 1.000 50.95333 73 ASN E C 1
ATOM 5534 O O . ASN E 1 76 ? -2.20500 4.04100 43.19400 1.000 54.50874 73 ASN E O 1
ATOM 5539 N N . ILE E 1 77 ? -1.25000 2.18200 42.36200 1.000 44.33761 74 ILE E N 1
ATOM 5540 C CA . ILE E 1 77 ? 0.09800 2.49500 42.82500 1.000 43.37258 74 ILE E CA 1
ATOM 5541 C C . ILE E 1 77 ? 0.99800 2.55100 41.59800 1.000 39.91177 74 ILE E C 1
ATOM 5542 O O . ILE E 1 77 ? 1.27700 1.51700 40.97700 1.000 43.18117 74 ILE E O 1
ATOM 5547 N N . THR E 1 78 ? 1.45500 3.75600 41.24600 1.000 41.49192 75 THR E N 1
ATOM 5548 C CA . THR E 1 78 ? 2.24600 3.95600 40.04000 1.000 36.02622 75 THR E CA 1
ATOM 5549 C C . THR E 1 78 ? 3.56700 4.67600 40.27800 1.000 38.04971 75 THR E C 1
ATOM 5550 O O . THR E 1 78 ? 4.29900 4.91800 39.31400 1.000 41.93767 75 THR E O 1
ATOM 5554 N N . THR E 1 79 ? 3.89100 5.01800 41.51200 1.000 34.05252 76 THR E N 1
ATOM 5555 C CA . THR E 1 79 ? 5.13600 5.69700 41.86100 1.000 38.89650 76 THR E CA 1
ATOM 5556 C C . THR E 1 79 ? 5.79800 4.96000 43.00700 1.000 33.57730 76 THR E C 1
ATOM 5557 O O . THR E 1 79 ? 5.13600 4.25900 43.78200 1.000 31.86497 76 THR E O 1
ATOM 5561 N N . PRO E 1 80 ? 7.12400 5.08300 43.14400 1.000 32.15193 77 PRO E N 1
ATOM 5562 C CA . PRO E 1 80 ? 7.78500 4.50200 44.32100 1.000 35.61037 77 PRO E CA 1
ATOM 5563 C C . PRO E 1 80 ? 7.38800 5.17600 45.62300 1.000 39.25641 77 PRO E C 1
ATOM 5564 O O . PRO E 1 80 ? 7.46700 4.54200 46.68300 1.000 40.57475 77 PRO E O 1
ATOM 5568 N N . GLU E 1 81 ? 6.97400 6.44500 45.57900 1.000 36.93047 78 GLU E N 1
ATOM 5569 C CA . GLU E 1 81 ? 6.51800 7.11300 46.79400 1.000 39.88514 78 GLU E CA 1
ATOM 5570 C C . GLU E 1 81 ? 5.20000 6.52700 47.28300 1.000 34.14889 78 GLU E C 1
ATOM 5571 O O . GLU E 1 81 ? 5.00500 6.34600 48.49000 1.000 40.14774 78 GLU E O 1
ATOM 5577 N N . GLU E 1 82 ? 4.27900 6.23100 46.36000 1.000 30.34726 79 GLU E N 1
ATOM 5578 C CA . GLU E 1 82 ? 3.03500 5.57600 46.74700 1.000 38.88096 79 GLU E CA 1
ATOM 5579 C C . GLU E 1 82 ? 3.28300 4.15800 47.24500 1.000 39.71406 79 GLU E C 1
ATOM 5580 O O . GLU E 1 82 ? 2.58000 3.68600 48.14500 1.000 39.64237 79 GLU E O 1
ATOM 5586 N N . ALA E 1 83 ? 4.27300 3.46800 46.67300 1.000 33.75289 80 ALA E N 1
ATOM 5587 C CA . ALA E 1 83 ? 4.57400 2.10600 47.10200 1.000 32.31050 80 ALA E CA 1
ATOM 5588 C C . ALA E 1 83 ? 5.11400 2.07900 48.52500 1.000 33.81123 80 ALA E C 1
ATOM 5589 O O . ALA E 1 83 ? 4.70100 1.24000 49.33400 1.000 35.07974 80 ALA E O 1
ATOM 5591 N N . GLN E 1 84 ? 6.03800 2.98700 48.85000 1.000 36.24702 81 GLN E N 1
ATOM 5592 C CA . GLN E 1 84 ? 6.57900 3.03900 50.20500 1.000 36.42563 81 GLN E CA 1
ATOM 5593 C C . GLN E 1 84 ? 5.49900 3.39300 51.22100 1.000 39.99323 81 GLN E C 1
ATOM 5594 O O . GLN E 1 84 ? 5.48200 2.85000 52.33200 1.000 41.54875 81 GLN E O 1
ATOM 5600 N N . ALA E 1 85 ? 4.59200 4.30300 50.85800 1.000 35.24162 82 ALA E N 1
ATOM 5601 C CA . ALA E 1 85 ? 3.47100 4.61800 51.73600 1.000 39.01952 82 ALA E CA 1
ATOM 5602 C C . ALA E 1 85 ? 2.52700 3.43300 51.87600 1.000 41.32427 82 ALA E C 1
ATOM 5603 O O . ALA E 1 85 ? 1.94900 3.22100 52.94800 1.000 38.17228 82 ALA E O 1
ATOM 5605 N N . PHE E 1 86 ? 2.36100 2.65300 50.80600 1.000 39.58984 83 PHE E N 1
ATOM 5606 C CA . PHE E 1 86 ? 1.54500 1.44700 50.88500 1.000 40.11343 83 PHE E CA 1
ATOM 5607 C C . PHE E 1 86 ? 2.15400 0.43200 51.84300 1.000 34.54766 83 PHE E C 1
ATOM 5608 O O . PHE E 1 86 ? 1.43000 -0.24000 52.58800 1.000 37.07770 83 PHE E O 1
ATOM 5616 N N . LEU E 1 87 ? 3.48500 0.31200 51.84600 1.000 34.89109 84 LEU E N 1
ATOM 5617 C CA . LEU E 1 87 ? 4.13900 -0.61700 52.76300 1.000 37.81298 84 LEU E CA 1
ATOM 5618 C C . LEU E 1 87 ? 3.96000 -0.18100 54.21100 1.000 40.98561 84 LEU E C 1
ATOM 5619 O O . LEU E 1 87 ? 3.81700 -1.02300 55.10500 1.000 42.77788 84 LEU E O 1
ATOM 5624 N N . ARG E 1 88 ? 3.96600 1.13100 54.46200 1.000 38.59754 85 ARG E N 1
ATOM 5625 C CA . ARG E 1 88 ? 3.73600 1.62100 55.81600 1.000 35.53164 85 ARG E CA 1
ATOM 5626 C C . ARG E 1 88 ? 2.31400 1.33600 56.28100 1.000 35.54675 85 ARG E C 1
ATOM 5627 O O . ARG E 1 88 ? 2.08300 1.14500 57.48000 1.000 43.30708 85 ARG E O 1
ATOM 5635 N N . ASP E 1 89 ? 1.35300 1.29900 55.35500 1.000 35.24666 86 ASP E N 1
ATOM 5636 C CA . ASP E 1 89 ? -0.01600 0.96100 55.72900 1.000 36.03340 86 ASP E CA 1
ATOM 5637 C C . ASP E 1 89 ? -0.13300 -0.50300 56.13100 1.000 45.70489 86 ASP E C 1
ATOM 5638 O O . ASP E 1 89 ? -0.90800 -0.84600 57.03100 1.000 48.83830 86 ASP E O 1
ATOM 5643 N N . LEU E 1 90 ? 0.62600 -1.38300 55.47300 1.000 44.13283 87 LEU E N 1
ATOM 5644 C CA . LEU E 1 90 ? 0.60000 -2.79400 55.84200 1.000 40.23735 87 LEU E CA 1
ATOM 5645 C C . LEU E 1 90 ? 1.23300 -3.01800 57.20900 1.000 46.60303 87 LEU E C 1
ATOM 5646 O O . LEU E 1 90 ? 0.73800 -3.82700 58.00300 1.000 52.93348 87 LEU E O 1
ATOM 5651 N N . GLY E 1 91 ? 2.32300 -2.31200 57.50300 1.000 46.27932 88 GLY E N 1
ATOM 5652 C CA . GLY E 1 91 ? 2.98900 -2.43700 58.77800 1.000 44.90569 88 GLY E CA 1
ATOM 5653 C C . GLY E 1 91 ? 4.49900 -2.40100 58.65600 1.000 49.88165 88 GLY E C 1
ATOM 5654 O O . GLY E 1 91 ? 5.06200 -2.51600 57.56200 1.000 48.67195 88 GLY E O 1
ATOM 5655 N N . PRO E 1 92 ? 5.18600 -2.23700 59.79000 1.000 53.91228 89 PRO E N 1
ATOM 5656 C CA . PRO E 1 92 ? 6.65800 -2.21400 59.75800 1.000 48.81477 89 PRO E CA 1
ATOM 5657 C C . PRO E 1 92 ? 7.27200 -3.50500 59.24900 1.000 51.71276 89 PRO E C 1
ATOM 5658 O O . PRO E 1 92 ? 8.39300 -3.48400 58.72300 1.000 47.76811 89 PRO E O 1
ATOM 5662 N N . TRP E 1 93 ? 6.57400 -4.63400 59.39600 1.000 52.13819 90 TRP E N 1
ATOM 5663 C CA . TRP E 1 93 ? 7.07800 -5.88900 58.84900 1.000 52.85476 90 TRP E CA 1
ATOM 5664 C C . TRP E 1 93 ? 7.16800 -5.83800 57.32900 1.000 51.95219 90 TRP E C 1
ATOM 5665 O O . TRP E 1 93 ? 8.07600 -6.43800 56.74200 1.000 49.12640 90 TRP E O 1
ATOM 5676 N N . ALA E 1 94 ? 6.24100 -5.13200 56.67600 1.000 53.97633 91 ALA E N 1
ATOM 5677 C CA . ALA E 1 94 ? 6.26300 -5.05100 55.21900 1.000 49.21510 91 ALA E CA 1
ATOM 5678 C C . ALA E 1 94 ? 7.35100 -4.10300 54.73200 1.000 49.84915 91 ALA E C 1
ATOM 5679 O O . ALA E 1 94 ? 7.99400 -4.36600 53.70900 1.000 48.03365 91 ALA E O 1
ATOM 5681 N N . VAL E 1 95 ? 7.56700 -2.99800 55.44800 1.000 42.36061 92 VAL E N 1
ATOM 5682 C CA . VAL E 1 95 ? 8.67000 -2.10200 55.11300 1.000 43.31637 92 VAL E CA 1
ATOM 5683 C C . VAL E 1 95 ? 10.00300 -2.82200 55.27400 1.000 46.96924 92 VAL E C 1
ATOM 5684 O O . VAL E 1 95 ? 10.90000 -2.69800 54.43100 1.000 51.64855 92 VAL E O 1
ATOM 5688 N N . ASP E 1 96 ? 10.14800 -3.60000 56.35000 1.000 50.34851 93 ASP E N 1
ATOM 5689 C CA . ASP E 1 96 ? 11.39600 -4.31800 56.58700 1.000 53.18296 93 ASP E CA 1
ATOM 5690 C C . ASP E 1 96 ? 11.62400 -5.39600 55.53200 1.000 52.38859 93 ASP E C 1
ATOM 5691 O O . ASP E 1 96 ? 12.73200 -5.52400 55.00000 1.000 51.25139 93 ASP E O 1
ATOM 5696 N N . LEU E 1 97 ? 10.58600 -6.17300 55.21100 1.000 46.48405 94 LEU E N 1
ATOM 5697 C CA . LEU E 1 97 ? 10.74100 -7.26500 54.25300 1.000 46.38864 94 LEU E CA 1
ATOM 5698 C C . LEU E 1 97 ? 11.17600 -6.74900 52.88700 1.000 48.66490 94 LEU E C 1
ATOM 5699 O O . LEU E 1 97 ? 12.11500 -7.27800 52.28200 1.000 51.35422 94 LEU E O 1
ATOM 5704 N N . ILE E 1 98 ? 10.50500 -5.71100 52.38600 1.000 46.99440 95 ILE E N 1
ATOM 5705 C CA . ILE E 1 98 ? 10.79200 -5.22800 51.03900 1.000 47.43131 95 ILE E CA 1
ATOM 5706 C C . ILE E 1 98 ? 12.15700 -4.55400 50.98600 1.000 49.60102 95 ILE E C 1
ATOM 5707 O O . ILE E 1 98 ? 12.93300 -4.76800 50.04600 1.000 48.67800 95 ILE E O 1
ATOM 5712 N N . ASN E 1 99 ? 12.47700 -3.73200 51.98900 1.000 52.29402 96 ASN E N 1
ATOM 5713 C CA . ASN E 1 99 ? 13.77300 -3.05900 52.00100 1.000 51.58528 96 ASN E CA 1
ATOM 5714 C C . ASN E 1 99 ? 14.91700 -4.03900 52.22500 1.000 52.68529 96 ASN E C 1
ATOM 5715 O O . ASN E 1 99 ? 16.04400 -3.78200 51.78700 1.000 56.27866 96 ASN E O 1
ATOM 5720 N N . THR E 1 100 ? 14.65600 -5.16000 52.90000 1.000 51.44759 97 THR E N 1
ATOM 5721 C CA . THR E 1 100 ? 15.70200 -6.16100 53.08700 1.000 50.28939 97 THR E CA 1
ATOM 5722 C C . THR E 1 100 ? 15.99300 -6.89800 51.78700 1.000 47.90553 97 THR E C 1
ATOM 5723 O O . THR E 1 100 ? 17.14900 -7.22800 51.49800 1.000 55.44710 97 THR E O 1
ATOM 5727 N N . ILE E 1 101 ? 14.98600 -7.11200 50.97600 1.000 44.32850 98 ILE E N 1
ATOM 5728 C CA . ILE E 1 101 ? 15.20700 -7.77600 49.72300 1.000 45.40739 98 ILE E CA 1
ATOM 5729 C C . ILE E 1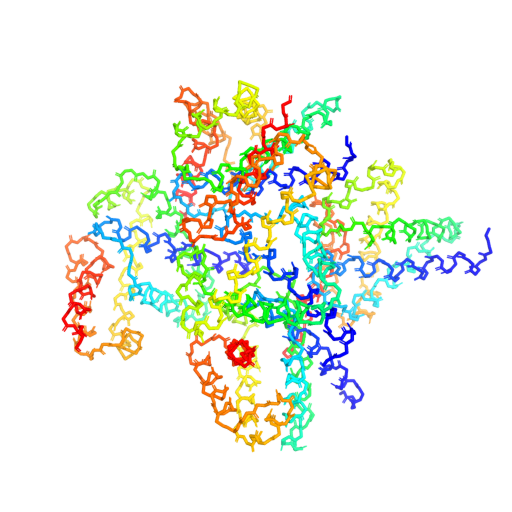 101 ? 15.99800 -6.91900 48.76300 1.000 49.52729 98 ILE E C 1
ATOM 5730 O O . ILE E 1 101 ? 16.89800 -7.39000 48.14300 1.000 48.19053 98 ILE E O 1
ATOM 5735 N N . THR E 1 102 ? 15.67500 -5.64500 48.66400 1.000 48.82240 99 THR E N 1
ATOM 5736 C CA . THR E 1 102 ? 16.38300 -4.74700 47.76400 1.000 44.93264 99 THR E CA 1
ATOM 5737 C C . THR E 1 102 ? 17.87800 -4.54000 48.11800 1.000 46.20008 99 THR E C 1
ATOM 5738 O O . THR E 1 102 ? 18.74000 -4.41500 47.25900 1.000 47.45688 99 THR E O 1
ATOM 5742 N N . ARG E 1 103 ? 18.18500 -4.60800 49.39900 1.000 51.09487 100 ARG E N 1
ATOM 5743 C CA . ARG E 1 103 ? 19.53900 -4.46000 49.87000 1.000 49.61343 100 ARG E CA 1
ATOM 5744 C C . ARG E 1 103 ? 20.31400 -5.68200 49.48200 1.000 50.62998 100 ARG E C 1
ATOM 5745 O O . ARG E 1 103 ? 21.40400 -5.59100 49.01100 1.000 48.30452 100 ARG E O 1
ATOM 5753 N N . ARG E 1 104 ? 19.70200 -6.84800 49.62700 1.000 54.48306 101 ARG E N 1
ATOM 5754 C CA . ARG E 1 104 ? 20.32800 -8.10800 49.26200 1.000 52.22535 101 ARG E CA 1
ATOM 5755 C C . ARG E 1 104 ? 20.50000 -8.21300 47.76600 1.000 51.40571 101 ARG E C 1
ATOM 5756 O O . ARG E 1 104 ? 21.43800 -8.78500 47.27900 1.000 49.02637 101 ARG E O 1
ATOM 5764 N N . TYR E 1 105 ? 19.56200 -7.64000 47.04500 1.000 50.02121 102 TYR E N 1
ATOM 5765 C CA . TYR E 1 105 ? 19.58600 -7.58900 45.62900 1.000 49.18882 102 TYR E CA 1
ATOM 5766 C C . TYR E 1 105 ? 20.82800 -6.88600 45.12500 1.000 48.91575 102 TYR E C 1
ATOM 5767 O O . TYR E 1 105 ? 21.42300 -7.31800 44.19200 1.000 48.12404 102 TYR E O 1
ATOM 5776 N N . VAL E 1 106 ? 21.22600 -5.79000 45.73200 1.000 49.65729 103 VAL E N 1
ATOM 5777 C CA . VAL E 1 106 ? 22.42000 -5.13000 45.27200 1.000 45.42448 103 VAL E CA 1
ATOM 5778 C C . VAL E 1 106 ? 23.67000 -5.85400 45.75500 1.000 49.06051 103 VAL E C 1
ATOM 5779 O O . VAL E 1 106 ? 24.68600 -5.83000 45.10900 1.000 44.34103 103 VAL E O 1
ATOM 5783 N N . ASP E 1 107 ? 23.55000 -6.53200 46.88500 1.000 52.65356 104 ASP E N 1
ATOM 5784 C CA . ASP E 1 107 ? 24.63800 -7.28500 47.45700 1.000 55.64117 104 ASP E CA 1
ATOM 5785 C C . ASP E 1 107 ? 25.04600 -8.30700 46.44600 1.000 53.41685 104 ASP E C 1
ATOM 5786 O O . ASP E 1 107 ? 26.20900 -8.47400 46.19400 1.000 52.80027 104 ASP E O 1
ATOM 5791 N N . VAL E 1 108 ? 24.06300 -8.99800 45.89800 1.000 50.22957 105 VAL E N 1
ATOM 5792 C CA . VAL E 1 108 ? 24.32400 -9.99600 44.89500 1.000 54.95041 105 VAL E CA 1
ATOM 5793 C C . VAL E 1 108 ? 25.07300 -9.35900 43.77800 1.000 51.10495 105 VAL E C 1
ATOM 5794 O O . VAL E 1 108 ? 26.06800 -9.88900 43.38400 1.000 56.16333 105 VAL E O 1
ATOM 5798 N N . ILE E 1 109 ? 24.61200 -8.23000 43.26000 1.000 50.96888 106 ILE E N 1
ATOM 5799 C CA . ILE E 1 109 ? 25.41700 -7.61100 42.19300 1.000 56.65232 106 ILE E CA 1
ATOM 5800 C C . ILE E 1 109 ? 26.88900 -7.32500 42.51900 1.000 54.60346 106 ILE E C 1
ATOM 5801 O O . ILE E 1 109 ? 27.72200 -7.53900 41.71500 1.000 54.96295 106 ILE E O 1
ATOM 5806 N N . GLU E 1 110 ? 27.18800 -6.85300 43.71000 1.000 57.03387 107 GLU E N 1
ATOM 5807 C CA . GLU E 1 110 ? 28.53400 -6.54300 44.14500 1.000 58.08875 107 GLU E CA 1
ATOM 5808 C C . GLU E 1 110 ? 29.41100 -7.79200 44.36400 1.000 59.13495 107 GLU E C 1
ATOM 5809 O O . GLU E 1 110 ? 30.57800 -7.78900 44.03500 1.000 55.16712 107 GLU E O 1
ATOM 5815 N N . LYS E 1 111 ? 28.83100 -8.85700 44.88500 1.000 51.71751 108 LYS E N 1
ATOM 5816 C CA . LYS E 1 111 ? 29.58500 -10.05800 45.17700 1.000 60.48496 108 LYS E CA 1
ATOM 5817 C C . LYS E 1 111 ? 29.89700 -10.97300 44.00000 1.000 63.97641 108 LYS E C 1
ATOM 5818 O O . LYS E 1 111 ? 30.80000 -11.78600 44.07400 1.000 66.36853 108 LYS E O 1
ATOM 5824 N N . ASN E 1 112 ? 29.15600 -10.86300 42.92300 1.000 60.65705 109 ASN E N 1
ATOM 5825 C CA . ASN E 1 112 ? 29.48100 -11.65700 41.76800 1.000 58.76836 109 ASN E CA 1
ATOM 5826 C C . ASN E 1 112 ? 29.13600 -10.97000 40.49100 1.000 53.41798 109 ASN E C 1
ATOM 5827 O O . ASN E 1 112 ? 28.23000 -11.35400 39.82000 1.000 57.42886 109 ASN E O 1
ATOM 5832 N N . PRO E 1 113 ? 29.89800 -9.96900 40.12400 1.000 51.87461 110 PRO E N 1
ATOM 5833 C CA . PRO E 1 113 ? 29.66500 -9.21000 38.90000 1.000 51.04607 110 PRO E CA 1
ATOM 5834 C C . PRO E 1 113 ? 29.84000 -9.97200 37.59900 1.000 55.98038 110 PRO E C 1
ATOM 5835 O O . PRO E 1 113 ? 29.28700 -9.58900 36.59600 1.000 48.66578 110 PRO E O 1
ATOM 5839 N N . GLU E 1 114 ? 30.61400 -11.03500 37.61100 1.000 51.76722 111 GLU E N 1
ATOM 5840 C CA . GLU E 1 114 ? 30.82700 -11.77700 36.40800 1.000 54.21881 111 GLU E CA 1
ATOM 5841 C C . GLU E 1 114 ? 29.57200 -12.53100 36.04700 1.000 55.61362 111 GLU E C 1
ATOM 5842 O O . GLU E 1 114 ? 29.23300 -12.64100 34.89900 1.000 57.15958 111 GLU E O 1
ATOM 5848 N N . GLY E 1 115 ? 28.87300 -13.04400 37.03400 1.000 54.21703 112 GLY E N 1
ATOM 5849 C CA . GLY E 1 115 ? 27.64300 -13.74400 36.76500 1.000 54.96101 112 GLY E CA 1
ATOM 5850 C C . GLY E 1 115 ? 26.61900 -12.82800 36.12600 1.000 60.08649 112 GLY E C 1
ATOM 5851 O O . GLY E 1 115 ? 25.95700 -13.17700 35.17500 1.000 60.55648 112 GLY E O 1
ATOM 5852 N N . VAL E 1 116 ? 26.51700 -11.62000 36.65000 1.000 57.56351 113 VAL E N 1
ATOM 5853 C CA . VAL E 1 116 ? 25.60300 -10.63400 36.14800 1.000 53.54902 113 VAL E CA 1
ATOM 5854 C C . VAL E 1 116 ? 26.02800 -10.22500 34.75700 1.000 60.57516 113 VAL E C 1
ATOM 5855 O O . VAL E 1 116 ? 25.20500 -10.03200 33.88800 1.000 60.63726 113 VAL E O 1
ATOM 5859 N N . ALA E 1 117 ? 27.32200 -10.09500 34.54700 1.000 56.26773 114 ALA E N 1
ATOM 5860 C CA . ALA E 1 117 ? 27.83300 -9.78200 33.23600 1.000 61.94061 114 ALA E CA 1
ATOM 5861 C C . ALA E 1 117 ? 27.54400 -10.89900 32.22400 1.000 64.10778 114 ALA E C 1
ATOM 5862 O O . ALA E 1 117 ? 27.15700 -10.64600 31.10900 1.000 65.28691 114 ALA E O 1
ATOM 5864 N N . GLU E 1 118 ? 27.69100 -12.14400 32.64000 1.000 65.50840 115 GLU E N 1
ATOM 5865 C CA . GLU E 1 118 ? 27.44900 -13.28300 31.76000 1.000 72.31298 115 GLU E CA 1
ATOM 5866 C C . GLU E 1 118 ? 25.98200 -13.45300 31.42600 1.000 71.02821 115 GLU E C 1
ATOM 5867 O O . GLU E 1 118 ? 25.64300 -13.91200 30.36300 1.000 66.33251 115 GLU E O 1
ATOM 5873 N N . ILE E 1 119 ? 25.12700 -13.03600 32.34100 1.000 72.59102 116 ILE E N 1
ATOM 5874 C CA . ILE E 1 119 ? 23.70700 -13.12600 32.16600 1.000 66.04260 116 ILE E CA 1
ATOM 5875 C C . ILE E 1 119 ? 23.26700 -12.02700 31.24700 1.000 67.43890 116 ILE E C 1
ATOM 5876 O O . ILE E 1 119 ? 22.64000 -12.27700 30.24400 1.000 66.97440 116 ILE E O 1
ATOM 5881 N N . LEU E 1 120 ? 23.64500 -10.81000 31.58500 1.000 62.47360 117 LEU E N 1
ATOM 5882 C CA . LEU E 1 120 ? 23.24600 -9.65400 30.83300 1.000 64.09130 117 LEU E CA 1
ATOM 5883 C C . LEU E 1 120 ? 23.96300 -9.47300 29.52400 1.000 67.44696 117 LEU E C 1
ATOM 5884 O O . LEU E 1 120 ? 23.41000 -8.91700 28.60600 1.000 67.13486 117 LEU E O 1
ATOM 5889 N N . GLY E 1 121 ? 25.20200 -9.92900 29.44800 1.000 71.56562 118 GLY E N 1
ATOM 5890 C CA . GLY E 1 121 ? 25.98200 -9.78100 28.23700 1.000 69.96068 118 GLY E CA 1
ATOM 5891 C C . GLY E 1 121 ? 26.58100 -8.40000 28.12700 1.000 65.49364 118 GLY E C 1
ATOM 5892 O O . GLY E 1 121 ? 26.69100 -7.84500 27.07200 1.000 60.04682 118 GLY E O 1
ATOM 5893 N N . ILE E 1 122 ? 26.97700 -7.85100 29.25300 1.000 67.07407 119 ILE E N 1
ATOM 5894 C CA . ILE E 1 122 ? 27.56300 -6.54000 29.27600 1.000 64.84137 119 ILE E CA 1
ATOM 5895 C C . ILE E 1 122 ? 28.97700 -6.54100 29.84800 1.000 67.12575 119 ILE E C 1
ATOM 5896 O O . ILE E 1 122 ? 29.51200 -7.57400 30.18600 1.000 65.80588 119 ILE E O 1
ATOM 5901 N N . SER E 1 123 ? 29.56200 -5.35500 29.95300 1.000 69.88222 120 SER E N 1
ATOM 5902 C CA . SER E 1 123 ? 30.91400 -5.17000 30.43700 1.000 65.79572 120 SER E CA 1
ATOM 5903 C C . SER E 1 123 ? 31.01700 -5.35000 31.92200 1.000 63.86649 120 SER E C 1
ATOM 5904 O O . SER E 1 123 ? 30.04600 -5.34800 32.63600 1.000 63.84688 120 SER E O 1
ATOM 5907 N N . LEU E 1 124 ? 32.23300 -5.46500 32.39600 1.000 61.01142 121 LEU E N 1
ATOM 5908 C CA . LEU E 1 124 ? 32.42600 -5.66000 33.80800 1.000 65.44184 121 LEU E CA 1
ATOM 5909 C C . LEU E 1 124 ? 32.30700 -4.35000 34.58100 1.000 64.52899 121 LEU E C 1
ATOM 5910 O O . LEU E 1 124 ? 32.08700 -4.32200 35.76400 1.000 61.76147 121 LEU E O 1
ATOM 5915 N N . GLU E 1 125 ? 32.50300 -3.25200 33.89800 1.000 66.22015 122 GLU E N 1
ATOM 5916 C CA . GLU E 1 125 ? 32.40200 -1.98500 34.56400 1.000 67.57280 122 GLU E CA 1
ATOM 5917 C C . GLU E 1 125 ? 30.99000 -1.46400 34.43200 1.000 69.35975 122 GLU E C 1
ATOM 5918 O O . GLU E 1 125 ? 30.54800 -0.68400 35.24000 1.000 67.87753 122 GLU E O 1
ATOM 5924 N N . GLU E 1 126 ? 30.25800 -1.98300 33.44900 1.000 66.28602 123 GLU E N 1
ATOM 5925 C CA . GLU E 1 126 ? 28.87500 -1.66400 33.21500 1.000 65.12136 123 GLU E CA 1
ATOM 5926 C C . GLU E 1 126 ? 28.06400 -2.37300 34.30400 1.000 64.61694 123 GLU E C 1
ATOM 5927 O O . GLU E 1 126 ? 27.08300 -1.86400 34.78500 1.000 63.59209 123 GLU E O 1
ATOM 5933 N N . VAL E 1 127 ? 28.54700 -3.51900 34.77400 1.000 61.70396 124 VAL E N 1
ATOM 5934 C CA . VAL E 1 127 ? 27.93600 -4.22700 35.85200 1.000 56.89600 124 VAL E CA 1
ATOM 5935 C C . VAL E 1 127 ? 28.22700 -3.48800 37.11800 1.000 57.96144 124 VAL E C 1
ATOM 5936 O O . VAL E 1 127 ? 27.47100 -3.56000 38.02500 1.000 61.26020 124 VAL E O 1
ATOM 5940 N N . ARG E 1 128 ? 29.34300 -2.78000 37.20600 1.000 61.01741 125 ARG E N 1
ATOM 5941 C CA . ARG E 1 128 ? 29.63500 -1.98300 38.36400 1.000 59.27673 125 ARG E CA 1
ATOM 5942 C C . ARG E 1 128 ? 28.74100 -0.77200 38.33400 1.000 61.76291 125 ARG E C 1
ATOM 5943 O O . ARG E 1 128 ? 28.36100 -0.28200 39.37700 1.000 57.50442 125 ARG E O 1
ATOM 5951 N N . GLU E 1 129 ? 28.45100 -0.27300 37.13600 1.000 57.77785 126 GLU E N 1
ATOM 5952 C CA . GLU E 1 129 ? 27.57200 0.85400 36.97100 1.000 63.57656 126 GLU E CA 1
ATOM 5953 C C . GLU E 1 129 ? 26.19200 0.50200 37.50600 1.000 61.04553 126 GLU E C 1
ATOM 5954 O O . GLU E 1 129 ? 25.62400 1.24400 38.27000 1.000 54.56778 126 GLU E O 1
ATOM 5960 N N . LEU E 1 130 ? 25.69800 -0.68700 37.17400 1.000 56.99649 127 LEU E N 1
ATOM 5961 C CA . LEU E 1 130 ? 24.41800 -1.18000 37.67800 1.000 50.50101 127 LEU E CA 1
ATOM 5962 C C . LEU E 1 130 ? 24.36700 -1.19400 39.19700 1.000 52.80267 127 LEU E C 1
ATOM 5963 O O . LEU E 1 130 ? 23.36000 -0.91200 39.77300 1.000 50.41619 127 LEU E O 1
ATOM 5968 N N . ALA E 1 131 ? 25.44500 -1.56800 39.85100 1.000 56.17130 128 ALA E N 1
ATOM 5969 C CA . ALA E 1 131 ? 25.46100 -1.57200 41.28700 1.000 56.14335 128 ALA E CA 1
ATOM 5970 C C . ALA E 1 131 ? 25.34700 -0.18300 41.80800 1.000 52.21077 128 ALA E C 1
ATOM 5971 O O . ALA E 1 131 ? 24.60700 0.05400 42.70800 1.000 53.04178 128 ALA E O 1
ATOM 5973 N N . GLU E 1 132 ? 26.04900 0.75700 41.21200 1.000 54.58035 129 GLU E N 1
ATOM 5974 C CA . GLU E 1 132 ? 25.97100 2.12200 41.71400 1.000 54.60376 129 GLU E CA 1
ATOM 5975 C C . GLU E 1 132 ? 24.62800 2.78700 41.44500 1.000 52.44076 129 GLU E C 1
ATOM 5976 O O . GLU E 1 132 ? 24.18000 3.59000 42.21600 1.000 52.89053 129 GLU E O 1
ATOM 5982 N N . ALA E 1 133 ? 23.97000 2.38500 40.37800 1.000 48.02161 130 ALA E N 1
ATOM 5983 C CA . ALA E 1 133 ? 22.66600 2.89100 40.04100 1.000 49.86687 130 ALA E CA 1
ATOM 5984 C C . ALA E 1 133 ? 21.64900 2.41000 41.03200 1.000 49.43061 130 ALA E C 1
ATOM 5985 O O . ALA E 1 133 ? 20.72200 3.11100 41.36500 1.000 50.98290 130 ALA E O 1
ATOM 5987 N N . GLY E 1 134 ? 21.81500 1.18200 41.46600 1.000 50.91060 131 GLY E N 1
ATOM 5988 C CA . GLY E 1 134 ? 20.94400 0.58100 42.42900 1.000 45.61477 131 GLY E CA 1
ATOM 5989 C C . GLY E 1 134 ? 21.16900 1.18100 43.78200 1.000 44.97147 131 GLY E C 1
ATOM 5990 O O . GLY E 1 134 ? 20.25700 1.41400 44.48900 1.000 51.23468 131 GLY E O 1
ATOM 5991 N N . ARG E 1 135 ? 22.39700 1.45600 44.14900 1.000 45.25687 132 ARG E N 1
ATOM 5992 C CA . ARG E 1 135 ? 22.63900 2.03100 45.44800 1.000 52.08873 132 ARG E CA 1
ATOM 5993 C C . ARG E 1 135 ? 22.13100 3.45800 45.49100 1.000 48.51625 132 ARG E C 1
ATOM 5994 O O . ARG E 1 135 ? 21.62200 3.88500 46.48400 1.000 45.65405 132 ARG E O 1
ATOM 6002 N N . ARG E 1 136 ? 22.26000 4.16700 44.38000 1.000 46.99036 133 ARG E N 1
ATOM 6003 C CA . ARG E 1 136 ? 21.80100 5.52700 44.22400 1.000 51.78085 133 ARG E CA 1
ATOM 6004 C C . ARG E 1 136 ? 20.31900 5.57200 44.29000 1.000 54.29851 133 ARG E C 1
ATOM 6005 O O . ARG E 1 136 ? 19.74200 6.47000 44.83800 1.000 56.25157 133 ARG E O 1
ATOM 6013 N N . ALA E 1 137 ? 19.67500 4.58600 43.71300 1.000 54.34202 134 ALA E N 1
ATOM 6014 C CA . ALA E 1 137 ? 18.25100 4.58200 43.75800 1.000 52.03016 134 ALA E CA 1
ATOM 6015 C C . ALA E 1 137 ? 17.75300 4.21300 45.13400 1.000 50.46341 134 ALA E C 1
ATOM 6016 O O . ALA E 1 137 ? 16.73800 4.67600 45.54500 1.000 48.43790 134 ALA E O 1
ATOM 6018 N N . ILE E 1 138 ? 18.49100 3.40300 45.86100 1.000 50.44145 135 ILE E N 1
ATOM 6019 C CA . ILE E 1 138 ? 18.08100 3.04000 47.18700 1.000 49.95284 135 ILE E CA 1
ATOM 6020 C C . ILE E 1 138 ? 18.15400 4.25800 48.06000 1.000 54.57110 135 ILE E C 1
ATOM 6021 O O . ILE E 1 138 ? 17.24200 4.52400 48.79700 1.000 50.67677 135 ILE E O 1
ATOM 6026 N N . GLU E 1 139 ? 19.20000 5.06200 47.90300 1.000 53.90219 136 GLU E N 1
ATOM 6027 C CA . GLU E 1 139 ? 19.33100 6.28900 48.68600 1.000 62.51287 136 GLU E CA 1
ATOM 6028 C C . GLU E 1 139 ? 18.11400 7.20900 48.50200 1.000 62.02575 136 GLU E C 1
ATOM 6029 O O . GLU E 1 139 ? 17.61900 7.79600 49.46400 1.000 58.78168 136 GLU E O 1
ATOM 6035 N N . GLU E 1 140 ? 17.64500 7.32600 47.26200 1.000 58.15445 137 GLU E N 1
ATOM 6036 C CA . GLU E 1 140 ? 16.50600 8.14900 46.92000 1.000 55.78479 137 GLU E CA 1
ATOM 6037 C C . GLU E 1 140 ? 15.16300 7.58400 47.41900 1.000 55.36443 137 GLU E C 1
ATOM 6038 O O . GLU E 1 140 ? 14.14500 8.21600 47.26000 1.000 53.68931 137 GLU E O 1
ATOM 6044 N N . GLY E 1 141 ? 15.16100 6.39000 47.98800 1.000 52.46393 138 GLY E N 1
ATOM 6045 C CA . GLY E 1 141 ? 13.97600 5.75300 48.51300 1.000 45.78333 138 GLY E CA 1
ATOM 6046 C C . GLY E 1 141 ? 13.15800 5.01400 47.48400 1.000 51.25509 138 GLY E C 1
ATOM 6047 O O . GLY E 1 141 ? 12.12300 4.48000 47.81400 1.000 50.22541 138 GLY E O 1
ATOM 6048 N N . GLU E 1 142 ? 13.62900 4.96600 46.24700 1.000 48.79996 139 GLU E N 1
ATOM 6049 C CA . GLU E 1 142 ? 12.87000 4.34700 45.16800 1.000 54.15428 139 GLU E CA 1
ATOM 6050 C C . GLU E 1 142 ? 13.08900 2.87600 44.86000 1.000 58.65905 139 GLU E C 1
ATOM 6051 O O . GLU E 1 142 ? 12.57800 2.38000 43.89300 1.000 55.36841 139 GLU E O 1
ATOM 6057 N N . GLY E 1 143 ? 13.87400 2.18000 45.66200 1.000 51.17761 140 GLY E N 1
ATOM 6058 C CA . GLY E 1 143 ? 14.15700 0.78400 45.42100 1.000 53.89999 140 GLY E CA 1
ATOM 6059 C C . GLY E 1 143 ? 15.35200 0.59000 44.51300 1.000 54.14049 140 GLY E C 1
ATOM 6060 O O . GLY E 1 143 ? 15.68800 1.42900 43.72600 1.000 51.56933 140 GLY E O 1
ATOM 6061 N N . ALA E 1 144 ? 15.99200 -0.54900 44.58000 1.000 49.63733 141 ALA E N 1
ATOM 6062 C CA . ALA E 1 144 ? 17.14900 -0.74700 43.74700 1.000 44.93633 141 ALA E CA 1
ATOM 6063 C C . ALA E 1 144 ? 16.75100 -1.16000 42.37700 1.000 44.74364 141 ALA E C 1
ATOM 6064 O O . ALA E 1 144 ? 17.34700 -0.77500 41.41600 1.000 40.76738 141 ALA E O 1
ATOM 6066 N N . SER E 1 145 ? 15.67000 -1.89500 42.30100 1.000 47.16645 142 SER E N 1
ATOM 6067 C CA . SER E 1 145 ? 15.28400 -2.47400 41.01600 1.000 47.40910 142 SER E CA 1
ATOM 6068 C C . SER E 1 145 ? 14.96500 -1.40000 39.98200 1.000 45.52152 142 SER E C 1
ATOM 6069 O O . SER E 1 145 ? 15.31000 -1.54800 38.80300 1.000 43.27969 142 SER E O 1
ATOM 6072 N N . LEU E 1 146 ? 14.31100 -0.31200 40.39700 1.000 41.30463 143 LEU E N 1
ATOM 6073 C CA . LEU E 1 146 ? 13.92600 0.72200 39.44100 1.000 41.74801 143 LEU E CA 1
ATOM 6074 C C . LEU E 1 146 ? 15.14900 1.43900 38.87700 1.000 42.25384 143 LEU E C 1
ATOM 6075 O O . LEU E 1 146 ? 15.18200 1.78400 37.68800 1.000 42.66358 143 LEU E O 1
ATOM 6080 N N . GLY E 1 147 ? 16.16400 1.67000 39.71100 1.000 40.19098 144 GLY E N 1
ATOM 6081 C CA . GLY E 1 147 ? 17.38400 2.28400 39.21200 1.000 36.25978 144 GLY E CA 1
ATOM 6082 C C . GLY E 1 147 ? 18.17900 1.35400 38.31800 1.000 42.96690 144 GLY E C 1
ATOM 6083 O O . GLY E 1 147 ? 18.78700 1.79000 37.33700 1.000 43.79117 144 GLY E O 1
ATOM 6084 N N . ILE E 1 148 ? 18.18400 0.06000 38.64200 1.000 44.12292 145 ILE E N 1
ATOM 6085 C CA . ILE E 1 148 ? 18.88700 -0.91200 37.81200 1.000 41.42682 145 ILE E CA 1
ATOM 6086 C C . ILE E 1 148 ? 18.21800 -1.03800 36.44800 1.000 41.77646 145 ILE E C 1
ATOM 6087 O O . ILE E 1 148 ? 18.89400 -1.14700 35.41600 1.000 41.48610 145 ILE E O 1
ATOM 6092 N N . LEU E 1 149 ? 16.88400 -1.01600 36.42000 1.000 34.44532 146 LEU E N 1
ATOM 6093 C CA . LEU E 1 149 ? 16.16800 -1.12900 35.15300 1.000 37.45783 146 LEU E CA 1
ATOM 6094 C C . LEU E 1 149 ? 16.48900 0.03600 34.22500 1.000 40.83233 146 LEU E C 1
ATOM 6095 O O . LEU E 1 149 ? 16.75700 -0.16800 33.03500 1.000 39.91457 146 LEU E O 1
ATOM 6100 N N . ARG E 1 150 ? 16.47400 1.26600 34.75000 1.000 40.23869 147 ARG E N 1
ATOM 6101 C CA . ARG E 1 150 ? 16.76100 2.42800 33.91200 1.000 39.23493 147 ARG E CA 1
ATOM 6102 C C . ARG E 1 150 ? 18.17700 2.37300 33.35500 1.000 41.77483 147 ARG E C 1
ATOM 6103 O O . ARG E 1 150 ? 18.41400 2.75000 32.20100 1.000 41.19133 147 ARG E O 1
ATOM 6111 N N . LYS E 1 151 ? 19.13400 1.90800 34.16100 1.000 42.55764 148 LYS E N 1
ATOM 6112 C CA . LYS E 1 151 ? 20.50300 1.79300 33.67300 1.000 42.47039 148 LYS E CA 1
ATOM 6113 C C . LYS E 1 151 ? 20.63700 0.67400 32.64900 1.000 39.96887 148 LYS E C 1
ATOM 6114 O O . LYS E 1 151 ? 21.46600 0.76700 31.73700 1.000 36.97401 148 LYS E O 1
ATOM 6120 N N . ILE E 1 152 ? 19.83300 -0.38400 32.77600 1.000 42.34780 149 ILE E N 1
ATOM 6121 C CA . ILE E 1 152 ? 19.83500 -1.44100 31.76800 1.000 40.98362 149 ILE E CA 1
ATOM 6122 C C . ILE E 1 152 ? 19.30700 -0.91000 30.44200 1.000 40.70137 149 ILE E C 1
ATOM 6123 O O . ILE E 1 152 ? 19.88000 -1.18100 29.37900 1.000 39.72585 149 ILE E O 1
ATOM 6128 N N . LEU E 1 153 ? 18.21500 -0.14000 30.48300 1.000 36.93914 150 LEU E N 1
ATOM 6129 C CA . LEU E 1 153 ? 17.64500 0.42200 29.26100 1.000 41.69002 150 LEU E CA 1
ATOM 6130 C C . LEU E 1 153 ? 18.67200 1.24700 28.49500 1.000 37.96563 150 LEU E C 1
ATOM 6131 O O . LEU E 1 153 ? 18.78100 1.13300 27.26900 1.000 42.62057 150 LEU E O 1
ATOM 6136 N N . GLU E 1 154 ? 19.43900 2.08000 29.20300 1.000 39.56585 151 GLU E N 1
ATOM 6137 C CA . GLU E 1 154 ? 20.44300 2.91400 28.54700 1.000 45.37860 151 GLU E CA 1
ATOM 6138 C C . GLU E 1 154 ? 21.58700 2.07200 27.99600 1.000 46.67703 151 GLU E C 1
ATOM 6139 O O . GLU E 1 154 ? 22.03900 2.28300 26.86400 1.000 47.17559 151 GLU E O 1
ATOM 6145 N N . LEU E 1 155 ? 22.08000 1.12000 28.79200 1.000 43.94904 152 LEU E N 1
ATOM 6146 C CA . LEU E 1 155 ? 23.17200 0.26600 28.33700 1.000 48.75604 152 LEU E CA 1
ATOM 6147 C C . LEU E 1 155 ? 22.76200 -0.55100 27.11900 1.000 49.17336 152 LEU E C 1
ATOM 6148 O O . LEU E 1 155 ? 23.57300 -0.77400 26.21300 1.000 49.97135 152 LEU E O 1
ATOM 6153 N N . GLU E 1 156 ? 21.50400 -0.99800 27.06900 1.000 44.00965 153 GLU E N 1
ATOM 6154 C CA . GLU E 1 156 ? 21.05100 -1.77600 25.92000 1.000 41.23198 153 GLU E CA 1
ATOM 6155 C C . GLU E 1 156 ? 20.92700 -0.90500 24.67600 1.000 43.65356 153 GLU E C 1
ATOM 6156 O O . GLU E 1 156 ? 21.26400 -1.34400 23.57000 1.000 46.33118 153 GLU E O 1
ATOM 6162 N N . ALA E 1 157 ? 20.44900 0.33200 24.83400 1.000 45.51916 154 ALA E N 1
ATOM 6163 C CA . ALA E 1 157 ? 20.32200 1.22600 23.68900 1.000 42.36883 154 ALA E CA 1
ATOM 6164 C C . ALA E 1 157 ? 21.68500 1.62500 23.13500 1.000 48.91075 154 ALA E C 1
ATOM 6165 O O . ALA E 1 157 ? 21.83900 1.76800 21.91700 1.000 48.83880 154 ALA E O 1
ATOM 6167 N N . GLU E 1 158 ? 22.68300 1.80200 24.00600 1.000 47.98032 155 GLU E N 1
ATOM 6168 C CA . GLU E 1 158 ? 24.02400 2.15500 23.55700 1.000 51.72291 155 GLU E CA 1
ATOM 6169 C C . GLU E 1 158 ? 24.77800 0.97100 22.96600 1.000 56.56732 155 GLU E C 1
ATOM 6170 O O . GLU E 1 158 ? 25.72900 1.17600 22.20200 1.000 59.36860 155 GLU E O 1
ATOM 6176 N N . ARG E 1 159 ? 24.37900 -0.25600 23.29200 1.000 52.85055 156 ARG E N 1
ATOM 6177 C CA . ARG E 1 159 ? 25.07200 -1.44500 22.82000 1.000 56.54595 156 ARG E CA 1
ATOM 6178 C C . ARG E 1 159 ? 24.40900 -2.07400 21.60200 1.000 58.70983 156 ARG E C 1
ATOM 6179 O O . ARG E 1 159 ? 24.77000 -3.19200 21.22500 1.000 65.30784 156 ARG E O 1
ATOM 6187 N N . ALA E 1 160 ? 23.44900 -1.39100 20.98200 1.000 55.13251 157 ALA E N 1
ATOM 6188 C CA . ALA E 1 160 ? 22.85100 -1.90900 19.76000 1.000 58.83020 157 ALA E CA 1
ATOM 6189 C C . ALA E 1 160 ? 23.82800 -1.75900 18.60200 1.000 58.81961 157 ALA E C 1
ATOM 6190 O O . ALA E 1 160 ? 24.49900 -0.73100 18.46700 1.000 63.08043 157 ALA E O 1
ATOM 6192 N N . LYS E 1 161 ? 23.88800 -2.71100 17.69300 1.000 69.91603 158 LYS E N 1
ATOM 6193 C CA . LYS E 1 161 ? 24.86200 -2.68000 16.57800 1.000 74.88505 158 LYS E CA 1
ATOM 6194 C C . LYS E 1 161 ? 26.29100 -2.40700 17.05400 1.000 67.70349 158 LYS E C 1
ATOM 6195 O O . LYS E 1 161 ? 26.86500 -3.20600 17.78600 1.000 74.64390 158 LYS E O 1
#

Sequence (790 aa):
MTEEELEKGVEDFLVVHGKFVHRLAGIPPNAKFQALDKYITNQIVESDPSKEKEIKKAFGDAAKILRDALARNITTPEEAQAFLRDLGPWAVDLINTITRRYVDVIEKNPEGVAEILGISLEEVRELAEAGRRAIEEGEGASLGILRKILELEAERAKMTEEELEKGVEDFLVVHGKFVHRLAGIPPNAKFQALDKYITNQIVESDPSKEKEIKKAFGDAAKILRDALARNITTPEEAQAFLRDLGPWAVDLINTITRRYVDVIEKNPEGVAEILGISLEEVRELAEAGRRAIEEGEGASLGILRKILELEAERAKMTEEELEKGVEDFLVVHGKFVHRLAGIPPNAKFQALDKYITNQIVESDPSKEKEIKKAFGDAAKILRDALARNITTPEEAQAFLRDLGPWAVDLINTITRRYVDVIEKNPEGVAEILGISLEEVRELAEAGRRAIEEGEGASLGILRKILELEAERAKMTEEELEKGVEDFLVVHGKFVHRLAGIPPNAKFQALDKYITNQIVESDPSKEKEIKKAFGDAAKILRDALARNITTPEEAQAFLRDLGPWAVDLINTITRRYVDVIEKNPEGVAEILGISLEEVRELAEAGRRAIEEGEGASLGILRKILELEAERAKMTEEELEKGVEDFLVVHGKFVHRLAGIPPNAKFQALDKYITNQIVESDPSKEKEIKKAFGDAAKILRDALARNITTPEEAQAFLRDLGPWAVDLINTITRRYVDVIEKNPEGVAEILGISLEEVRELAEAGRRAIEEGEGASLGILRKILELEAERAK

Secondary structure (DSSP, 8-state):
--HHHHHHHHHHHHHHHHHHHHHHHTS---HHHHHHHHHHHHHHHTT-STTHHHHHHHHHHHHHHHHHHHTS---SHHHHHHHHHHH-HHHHHHHHHHHHHHHHHHHH-HHHHHHHHT--HHHHHHHHHHHHHHHHTTS-HHHHHHHHHHHHHHHTT-/--HHHHHHHHHHHHHHHHHHHHHHHTS---HHHHHHHHHHHHHHHHH-GGGHHHHHHHHHHHHHHHHHHHHSS--SHHHHHHHHHHH-HHHHHHHHHHHHHHHHHHHH-HHHHHHHHT--HHHHHHHHHHHHHHHHTTS-HHHHHHHHHHHHHHHTT-/--HHHHHHHHHHHHHHHHHHHHHHHT----HHHHHHHHHHHHHHHTT-GGGHHHHHHHHHHHHHHHHHHHTTT--SHHHHHHHHHHH-HHHHHHHHHHHHHHHHHHHH-HHHHHHHHT--HHHHHHHHHHHHHHHHHTS-HHHHHHHHHHHHHHHTT-/--HHHHHHHHHHHHHHHHHHHHHHHT----HHHHHHHHHHHHHHHTT-GGGHHHHHHHHHHHHHHHHHHHTS---SHHHHHHHHHHH-HHHHHHHHHHHHHHHHHHHT-HHHHHHHHT--HHHHHHHHHHHHHHHHHTS-HHHHHHHHHHHHHHHT--/--HHHHHHHHHHHHHHHHHHHHHHHTS---HHHHHHHHHHHHHHHTT-GGGHHHHHHHHHHHHHHHHHHHTSS--SHHHHHHHHHHH-HHHHHHHHHHHHHHHHHHHH-HHHHHHHHT--TTHHHHHHHHHHHHHHTTS-HHHHHHHHHHHHHHHT--

Nearest PDB structures (foldseek):
  3fms-assembly1_A-2  TM=2.284E-01  e=1.941E+00  Thermotoga maritima MSB8
  3sxz-assembly1_B  TM=2.218E-01  e=2.480E+00  Thermotoga maritima
  9jpk-assembly1_B  TM=2.514E-01  e=4.463E+00  Achromobacter denitrificans
  7xp0-assembly1_A-2  TM=2.525E-01  e=4.250E+00  Pseudomonas aeruginosa PAO1
  7c7e-assembly1_A-2  TM=2.518E-01  e=6.288E+00  Escherichia coli IAI39